Protein AF-0000000068363479 (afdb_homodimer)

Foldseek 3Di:
DVLLQQLQFFFLPLLAFDQLAKAFLAWAWLLLADAEAEWFELAVFDDDPVLLQLLLQQLVVCCCPPVVADPVLNPDGQDLQQDDAFWKAQQQVRKIFFAFQQQFTQQQQIDQQSHHDHRVVCCVVCVHGHDDPQQAAPPLQHDDLNRHMGHGHDPSCSSLSNSSSSSRVVCVVVVNDDGSSVSSVSSVVSSVCCVVVCVSVVVCVVPLGQDTRPLPPPSNQVSQCSSPNNVSCVVDPDDDRPPPCVDDVVVVCVVVVVAAANYEYEEARLRPGFACCCPVGNYAYEHAAQLSSVVSVLCSDPVNVVLVVVLVVLVVVLVVCVPPDVPPVVCVVSVVVNVVSQQVQQVSRRNNHRDPADSSPGGTSNNSSCSVGHRMYHNHPCSCVNDDSRDIHDHDDDDDPPGDDPDDSGGDRRNRHRPPPVVVVVVD/DVVLQQLFAFFLPLLAFDQLAKAFLAWAWLLLADAEAEFFELAVFDDDPVLLQLLLQQLVVCCCPPVVADPVLNPDGDDLQQDDAFWKAQQQVRKIFFAFQQQFTQQQQIDQQSHHDHRVVCCVVCVHGHDDPQQAAPPLQHDDLNRHMGHGHDPSCSSLSNSSSSSRVVCVVVVNDDGSSVSNVSSVVSSVCCVVVCVSVVVCVVPLGQDTQDLPAPRNQVSQCSSPNNCSVVVHPDDDRNPPCVDDVVVVCVVVVVAAANYEYEDARLRPGFACCCPPGNYAYEHAAQLSSVVSVLCSDPVNVVLVVVLVVLVVVLVVCVPPDPPPVVCVVSVVVNVVSQQVQQVSRRNNHRDPADSSPGGTSNNSSCSVGHRMYHNHPCSCVSDDSRDIHDHDDDDDPPGDDPDDSGGHRRNRRSPPPVVVVVVD

Organism: Naja naja (NCBI:txid35670)

Nearest PDB structures (foldseek):
  6fis-assembly1_A  TM=8.360E-01  e=8.131E-24  Homo sapiens
  2xcw-assembly1_A  TM=8.298E-01  e=8.742E-23  Homo sapiens
  4ohf-assembly3_C  TM=8.551E-01  e=4.844E-22  Legionella pneumophila subsp. pneumophila str. Philadelphia 1
  2jc9-assembly1_A  TM=8.069E-01  e=7.131E-22  Homo sapiens
  2xjc-assembly1_A-2  TM=7.888E-01  e=4.338E-22  Homo sapiens

InterPro domains:
  IPR008380 HAD-superfamily hydrolase, subfamily IG, 5'-nucleotidase [PF05761] (22-205)
  IPR008380 HAD-superfamily hydrolase, subfamily IG, 5'-nucleotidase [PF05761] (247-404)
  IPR008380 HAD-superfamily hydrolase, subfamily IG, 5'-nucleotidase [PTHR12103] (15-205)
  IPR023214 HAD superfamily [G3DSA:3.40.50.1000] (242-319)
  IPR036412 HAD-like superfamily [SSF56784] (19-405)

Radius of gyration: 28.54 Å; Cα contacts (8 Å, |Δi|>4): 1556; chains: 2; bounding box: 67×84×82 Å

pLDDT: mean 75.95, std 22.26, range [20.75, 98.25]

Secondary structure (DSSP, 8-state):
--TTSGGGB--SSS-PPPTT--EESS-EEGGG--EEEE-TBTTTB---HHHHHHHHHHHHHHHHHTS---GGGGG----TTT--TT-EEETTTTEEE-BBTTSBB-TT--EETTEEPPHHHHHHHHTSSBPPGGGS--TTS--STTSS-EE--STTHHHHHHHHHHHHHHHHHTT----HHHHHHHHHHHHHHHHHTTHHHHHHHHTT----S-S-SSHHHHHHHHHT-TTGGGG-S----TTT--S-HHHHHHHHT--GGGEEEEES-IIIIIIHHHHHH--EEEEE-THHHHHHHHHTSHHHHHHHHHHHHHHHHHHHHHHH--THHHHHHHHHHHHHHHHHHHHHH-TTT--SSEETTEEBHHHHHHHHH-SEEES-GGGGGGS-TT-EE----PPPTTS-----TT--TT--B-THHHHHHHT-/--TTSGGGS--SS--PPPTT--EESS-EEGGG--EEEE-TBTTTB---HHHHHHHHHHHHHHHHHTS---GGGGG----TTT--TT-EEETTTTEEE-BBTTSBB-TT--EETTEEPPHHHHHHHHTSSBPPGGGS--TTS--STTSS-EE--STTHHHHHHHHHHHHHHHHHTT----HHHHHHHHHHHHHHHHHTTHHHHHHHHTT------S-SSTHHHHHHHHT-TTGGGG-S----TTT--S-HHHHHHHHT--GGGEEEEES-IIIIIIHHHHHH--EEEEE-THHHHHHHHHTSHHHHHHHHHHHHHHHHHHHHHHH--THHHHHHHHHHHHHHHHHHHHHH-TTT--SSEETTEEBHHHHHHHHH-SEEES-GGGGGGS-TT-EE----PPPTTS-----TT--TT----THHHHHHHT-

Sequence (856 aa):
TEKIRINLVPSIMSNLLNPDAIFSNNEMSLSDIEIYGFDYDYTLVFYSKHLHTLIFNAARDLLINEHRYPAEIRKYDYDPNFAIRGLHYDVHRALLMKIDAFHYIQLGTVYRGLSVVPDEEVIAMYDGSHVPLEQMSDFYGKSSQGHTMKQFMDIFSLPEMTLLSCVNEYFLKNNIDYEPVHLYKDVKDSIRDVHIKGIMYRAIETGYACVVKCWITFYRDRGMKFIVGKDWRDLFDVVIVQMAFVGNLYEFLKLTGWRGSKVLYFGDHIYSDLADLTLKHGWRTGAIIPELRREIKIMNTEQYIQTMTWLQTLTGLLEHMQVSCNTLTVLNVFFPFSSLVREMTRNFFNSQFGSLFRTDQNPTYFLRRLSRFADIYMASLSCLLNYDHDYTFYPRRTPLQHELPMWSDQLCTGTFRIPFLQEMIQIKTEKIRINLVPSIMSNLLNPDAIFSNNEMSLSDIEIYGFDYDYTLVFYSKHLHTLIFNAARDLLINEHRYPAEIRKYDYDPNFAIRGLHYDVHRALLMKIDAFHYIQLGTVYRGLSVVPDEEVIAMYDGSHVPLEQMSDFYGKSSQGHTMKQFMDIFSLPEMTLLSCVNEYFLKNNIDYEPVHLYKDVKDSIRDVHIKGIMYRAIETGYACVVKCWITFYRDRGMKFIVGKDWRDLFDVVIVQMAFVGNLYEFLKLTGWRGSKVLYFGDHIYSDLADLTLKHGWRTGAIIPELRREIKIMNTEQYIQTMTWLQTLTGLLEHMQVSCNTLTVLNVFFPFSSLVREMTRNFFNSQFGSLFRTDQNPTYFLRRLSRFADIYMASLSCLLNYDHDYTFYPRRTPLQHELPMWSDQLCTGTFRIPFLQEMIQIK

Solvent-accessible surface area (backbone atoms only — not comparable to full-atom values): 44924 Å² total; per-residue (Å²): 124,73,76,71,40,58,43,51,47,23,46,56,84,59,81,35,62,45,47,59,40,68,36,31,64,36,75,44,48,43,63,56,44,79,40,83,45,73,37,20,43,53,38,76,16,65,70,58,74,61,54,46,43,49,52,30,51,52,20,52,49,38,35,33,72,74,66,67,41,69,70,72,61,68,75,63,71,78,59,88,70,60,65,67,58,42,29,33,32,38,28,73,75,46,32,40,29,41,42,25,60,74,36,34,50,43,77,72,26,33,24,49,26,86,39,73,46,55,55,70,58,49,26,63,75,46,54,36,48,46,57,34,56,83,44,40,36,48,96,75,26,43,45,64,87,40,68,14,15,28,40,38,61,39,77,80,37,47,34,53,54,50,49,54,22,51,54,44,32,52,30,59,76,65,70,46,88,77,56,40,48,57,53,50,51,51,50,52,48,25,47,49,46,38,58,68,72,31,51,53,51,50,52,26,64,74,39,87,44,34,47,28,52,54,75,60,57,78,52,39,58,57,16,37,30,67,72,72,27,87,64,38,64,75,75,41,96,73,84,86,56,57,56,78,53,71,61,51,69,59,52,54,29,62,69,69,58,66,58,15,63,29,32,36,36,34,22,37,34,56,52,87,57,23,33,57,42,28,38,66,46,32,28,36,23,34,34,27,38,59,66,50,29,59,52,33,54,50,57,53,32,65,69,45,47,51,52,49,51,49,49,52,49,50,52,26,49,52,57,43,40,69,57,67,49,96,40,60,67,56,49,62,61,46,48,58,47,51,54,50,48,49,51,52,58,25,49,72,64,22,74,54,64,23,46,68,51,36,42,91,68,40,48,9,38,42,38,50,50,42,55,60,31,20,32,29,38,25,31,44,67,70,37,56,73,79,50,61,69,65,40,62,43,66,41,73,68,61,54,52,72,85,44,74,79,73,75,60,79,49,51,61,75,49,27,18,10,65,64,61,63,60,62,59,58,63,74,100,123,75,76,70,38,61,39,50,50,28,50,60,84,60,83,36,61,42,46,58,40,68,35,30,65,36,74,44,48,43,64,57,44,80,40,81,43,73,36,19,43,53,40,75,16,64,69,58,73,61,54,46,44,49,51,32,51,53,20,52,47,39,35,32,72,72,67,66,40,68,71,72,61,69,76,63,71,79,58,87,69,61,64,66,58,41,29,33,33,37,28,72,75,48,32,41,31,42,43,25,60,73,36,32,50,43,78,71,27,32,23,49,26,87,39,74,46,56,54,69,58,49,26,63,75,47,55,35,49,46,56,33,54,81,45,40,38,48,96,75,26,44,43,62,86,39,69,14,15,29,42,37,61,38,78,80,36,46,33,55,56,49,48,54,21,51,52,44,32,52,30,58,76,65,71,48,88,77,56,40,46,56,53,50,51,51,51,52,50,26,48,49,44,36,58,68,70,31,50,53,50,50,50,27,65,73,40,88,42,34,47,28,52,51,76,60,55,76,53,39,58,58,16,38,30,69,74,71,26,88,64,38,64,75,76,41,94,74,83,84,54,55,58,78,54,70,61,50,69,58,53,53,29,63,69,70,58,65,58,15,63,29,32,36,36,33,23,39,35,58,52,86,58,24,32,56,42,30,38,66,46,31,31,36,22,33,34,29,38,56,65,49,29,58,52,33,55,49,58,54,34,65,69,44,46,50,51,50,52,49,49,52,48,50,52,27,46,52,57,44,39,67,57,70,48,94,42,60,64,57,50,62,61,46,46,59,48,52,54,49,48,49,50,51,58,25,48,73,64,22,74,54,65,23,44,66,51,36,44,92,66,40,47,10,37,42,39,49,50,42,55,61,31,21,32,28,38,26,33,44,68,71,35,57,73,80,52,62,69,65,39,62,43,65,40,72,67,61,53,51,71,84,43,73,81,72,77,61,80,49,48,63,77,48,28,24,8,67,60,61,61,60,63,58,57,60,76,100

Structure (mmCIF, N/CA/C/O backbone):
data_AF-0000000068363479-model_v1
#
loop_
_entity.id
_entity.type
_entity.pdbx_description
1 polymer "5'-nucleotidase domain containing 3"
#
loop_
_atom_site.group_PDB
_atom_site.id
_atom_site.type_symbol
_atom_site.label_atom_id
_atom_site.label_alt_id
_atom_site.label_comp_id
_atom_site.label_asym_id
_atom_site.label_entity_id
_atom_site.label_seq_id
_atom_site.pdbx_PDB_ins_code
_atom_site.Cartn_x
_atom_site.Cartn_y
_atom_site.Cartn_z
_atom_site.occupancy
_atom_site.B_iso_or_equiv
_atom_site.auth_seq_id
_atom_site.auth_comp_id
_atom_site.auth_asym_id
_atom_site.auth_atom_id
_atom_site.pdbx_PDB_model_num
ATOM 1 N N . THR A 1 1 ? 31.891 11.312 21.781 1 20.83 1 THR A N 1
ATOM 2 C CA . THR A 1 1 ? 31.703 10.695 20.469 1 20.83 1 THR A CA 1
ATOM 3 C C . THR A 1 1 ? 31.234 9.25 20.609 1 20.83 1 THR A C 1
ATOM 5 O O . THR A 1 1 ? 30.438 8.766 19.812 1 20.83 1 THR A O 1
ATOM 8 N N . GLU A 1 2 ? 31.922 8.586 21.531 1 23.95 2 GLU A N 1
ATOM 9 C CA . GLU A 1 2 ? 31.812 7.184 21.906 1 23.95 2 GLU A CA 1
ATOM 10 C C . GLU A 1 2 ? 30.469 6.887 22.562 1 23.95 2 GLU A C 1
ATOM 12 O O . GLU A 1 2 ? 29.875 5.828 22.328 1 23.95 2 GLU A O 1
ATOM 17 N N . LYS A 1 3 ? 30.078 7.758 23.594 1 25.72 3 LYS A N 1
ATOM 18 C CA . LYS A 1 3 ? 28.984 7.672 24.562 1 25.72 3 LYS A CA 1
ATOM 19 C C . LYS A 1 3 ? 27.641 7.801 23.875 1 25.72 3 LYS A C 1
ATOM 21 O O . LYS A 1 3 ? 26.594 7.539 24.484 1 25.72 3 LYS A O 1
ATOM 26 N N . ILE A 1 4 ? 27.641 8.469 22.75 1 27.12 4 ILE A N 1
ATOM 27 C CA . ILE A 1 4 ? 26.422 8.852 22.062 1 27.12 4 ILE A CA 1
ATOM 28 C C . ILE A 1 4 ? 25.859 7.652 21.312 1 27.12 4 ILE A C 1
ATOM 30 O O . ILE A 1 4 ? 24.703 7.68 20.859 1 27.12 4 ILE A O 1
ATOM 34 N N . ARG A 1 5 ? 26.734 6.77 21.062 1 28.88 5 ARG A N 1
ATOM 35 C CA . ARG A 1 5 ? 26.422 5.598 20.25 1 28.88 5 ARG A CA 1
ATOM 36 C C . ARG A 1 5 ? 25.609 4.578 21.047 1 28.88 5 ARG A C 1
ATOM 38 O O . ARG A 1 5 ? 25.141 3.59 20.484 1 28.88 5 ARG A O 1
ATOM 45 N N . ILE A 1 6 ? 25.922 4.551 22.375 1 28.61 6 ILE A N 1
ATOM 46 C CA . ILE A 1 6 ? 25.453 3.498 23.266 1 28.61 6 ILE A CA 1
ATOM 47 C C . ILE A 1 6 ? 23.922 3.475 23.266 1 28.61 6 ILE A C 1
ATOM 49 O O . ILE A 1 6 ? 23.312 2.426 23.5 1 28.61 6 ILE A O 1
ATOM 53 N N . ASN A 1 7 ? 23.359 4.652 23.125 1 29.5 7 ASN A N 1
ATOM 54 C CA . ASN A 1 7 ? 21.938 4.906 23.359 1 29.5 7 ASN A CA 1
ATOM 55 C C . ASN A 1 7 ? 21.078 4.434 22.188 1 29.5 7 ASN A C 1
ATOM 57 O O . ASN A 1 7 ? 19.891 4.773 22.109 1 29.5 7 ASN A O 1
ATOM 61 N N . LEU A 1 8 ? 21.844 3.797 21.281 1 27.03 8 LEU A N 1
ATOM 62 C CA . LEU A 1 8 ? 21.141 3.516 20.047 1 27.03 8 LEU A CA 1
ATOM 63 C C . LEU A 1 8 ? 20.312 2.242 20.172 1 27.03 8 LEU A C 1
ATOM 65 O O . LEU A 1 8 ? 19.531 1.913 19.266 1 27.03 8 LEU A O 1
ATOM 69 N N . VAL A 1 9 ? 20.891 1.169 21.078 1 28.72 9 VAL A N 1
ATOM 70 C CA . VAL A 1 9 ? 20.281 -0.157 20.969 1 28.72 9 VAL A CA 1
ATOM 71 C C . VAL A 1 9 ? 19.078 -0.254 21.906 1 28.72 9 VAL A C 1
ATOM 73 O O . VAL A 1 9 ? 19.188 -0.037 23.109 1 28.72 9 VAL A O 1
ATOM 76 N N . PRO A 1 10 ? 17.844 -0.34 21.547 1 31.06 10 PRO A N 1
ATOM 77 C CA . PRO A 1 10 ? 16.672 -0.46 22.422 1 31.06 10 PRO A CA 1
ATOM 78 C C . PRO A 1 10 ? 16.719 -1.686 23.328 1 31.06 10 PRO A C 1
ATOM 80 O O . PRO A 1 10 ? 17.062 -2.779 22.875 1 31.06 10 PRO A O 1
ATOM 83 N N . SER A 1 11 ? 17.188 -1.764 24.578 1 29.36 11 SER A N 1
ATOM 84 C CA . SER A 1 11 ? 17 -2.814 25.578 1 29.36 11 SER A CA 1
ATOM 85 C C . SER A 1 11 ? 15.547 -3.293 25.609 1 29.36 11 SER A C 1
ATOM 87 O O . SER A 1 11 ? 14.633 -2.543 25.266 1 29.36 11 SER A O 1
ATOM 89 N N . ILE A 1 12 ? 15.195 -4.543 25.891 1 34.25 12 ILE A N 1
ATOM 90 C CA . ILE A 1 12 ? 14.016 -5.387 26.078 1 34.25 12 ILE A CA 1
ATOM 91 C C . ILE A 1 12 ? 13.008 -4.684 26.984 1 34.25 12 ILE A C 1
ATOM 93 O O . ILE A 1 12 ? 11.805 -4.73 26.734 1 34.25 12 ILE A O 1
ATOM 97 N N . MET A 1 13 ? 13.367 -4.324 28.172 1 34.25 13 MET A N 1
ATOM 98 C CA . MET A 1 13 ? 12.5 -3.756 29.188 1 34.25 13 MET A CA 1
ATOM 99 C C . MET A 1 13 ? 12.094 -2.33 28.828 1 34.25 13 MET A C 1
ATOM 101 O O . MET A 1 13 ? 11.062 -1.839 29.297 1 34.25 13 MET A O 1
ATOM 105 N N . SER A 1 14 ? 12.945 -1.317 28.453 1 42.38 14 SER A N 1
ATOM 106 C CA . SER A 1 14 ? 12.617 0.092 28.266 1 42.38 14 SER A CA 1
ATOM 107 C C . SER A 1 14 ? 12.047 0.357 26.875 1 42.38 14 SER A C 1
ATOM 109 O O . SER A 1 14 ? 12.773 0.279 25.891 1 42.38 14 SER A O 1
ATOM 111 N N . ASN A 1 15 ? 10.984 -0.25 26.328 1 54.59 15 ASN A N 1
ATOM 112 C CA . ASN A 1 15 ? 10.062 -0.399 25.219 1 54.59 15 ASN A CA 1
ATOM 113 C C . ASN A 1 15 ? 9.695 0.952 24.609 1 54.59 15 ASN A C 1
ATOM 115 O O . ASN A 1 15 ? 8.523 1.236 24.375 1 54.59 15 ASN A O 1
ATOM 119 N N . LEU A 1 16 ? 10.664 1.94 24.734 1 69.44 16 LEU A N 1
ATOM 120 C CA . LEU A 1 16 ? 10.289 3.23 24.156 1 69.44 16 LEU A CA 1
ATOM 121 C C . LEU A 1 16 ? 10.977 3.445 22.812 1 69.44 16 LEU A C 1
ATOM 123 O O . LEU A 1 16 ? 12.062 2.912 22.578 1 69.44 16 LEU A O 1
ATOM 127 N N . LEU A 1 17 ? 10.414 4.055 21.969 1 81.19 17 LEU A N 1
ATOM 128 C CA . LEU A 1 17 ? 10.93 4.43 20.656 1 81.19 17 LEU A CA 1
ATOM 129 C C . LEU A 1 17 ? 11.75 5.711 20.75 1 81.19 17 LEU A C 1
ATOM 131 O O . LEU A 1 17 ? 11.422 6.613 21.516 1 81.19 17 LEU A O 1
ATOM 135 N N . ASN A 1 18 ? 12.898 5.734 20.047 1 84.19 18 ASN A N 1
ATOM 136 C CA . ASN A 1 18 ? 13.695 6.953 19.938 1 84.19 18 ASN A CA 1
ATOM 137 C C . ASN A 1 18 ? 13.07 7.934 18.938 1 84.19 18 ASN A C 1
ATOM 139 O O . ASN A 1 18 ? 12.984 7.645 17.75 1 84.19 18 ASN A O 1
ATOM 143 N N . PRO A 1 19 ? 12.688 9.055 19.484 1 90.31 19 PRO A N 1
ATOM 144 C CA . PRO A 1 19 ? 12.062 10.023 18.594 1 90.31 19 PRO A CA 1
ATOM 145 C C . PRO A 1 19 ? 13.016 10.531 17.516 1 90.31 19 PRO A C 1
ATOM 147 O O . PRO A 1 19 ? 12.578 11.141 16.531 1 90.31 19 PRO A O 1
ATOM 150 N N . ASP A 1 20 ? 14.312 10.32 17.672 1 89.5 20 ASP A N 1
ATOM 151 C CA . ASP A 1 20 ? 15.281 10.773 16.672 1 89.5 20 ASP A CA 1
ATOM 152 C C . ASP A 1 20 ? 15.812 9.609 15.852 1 89.5 20 ASP A C 1
ATOM 154 O O . ASP A 1 20 ? 16.875 9.703 15.234 1 89.5 20 ASP A O 1
ATOM 158 N N . ALA A 1 21 ? 15.078 8.523 15.852 1 89.88 21 ALA A N 1
ATOM 159 C CA . ALA A 1 21 ? 15.461 7.367 15.047 1 89.88 21 ALA A CA 1
ATOM 160 C C . ALA A 1 21 ? 15.031 7.543 13.594 1 89.88 21 ALA A C 1
ATOM 162 O O . ALA A 1 21 ? 14.156 8.359 13.297 1 89.88 21 ALA A O 1
ATOM 163 N N . ILE A 1 22 ? 15.766 6.863 12.734 1 92.88 22 ILE A N 1
ATOM 164 C CA . ILE A 1 22 ? 15.383 6.781 11.328 1 92.88 22 ILE A CA 1
ATOM 165 C C . ILE A 1 22 ? 14.648 5.469 11.07 1 92.88 22 ILE A C 1
ATOM 167 O O . ILE A 1 22 ? 15.094 4.406 11.508 1 92.88 22 ILE A O 1
ATOM 171 N N . PHE A 1 23 ? 13.547 5.586 10.453 1 93.5 23 PHE A N 1
ATOM 172 C CA . PHE A 1 23 ? 12.75 4.406 10.141 1 93.5 23 PHE A CA 1
ATOM 173 C C . PHE A 1 23 ? 12.844 4.074 8.656 1 93.5 23 PHE A C 1
ATOM 175 O O . PHE A 1 23 ? 13.047 4.961 7.824 1 93.5 23 PHE A O 1
ATOM 182 N N . SER A 1 24 ? 12.719 2.775 8.352 1 92.5 24 SER A N 1
ATOM 183 C CA . SER A 1 24 ? 12.961 2.361 6.977 1 92.5 24 SER A CA 1
ATOM 184 C C . SER A 1 24 ? 11.797 1.541 6.43 1 92.5 24 SER A C 1
ATOM 186 O O . SER A 1 24 ? 11.227 0.713 7.145 1 92.5 24 SER A O 1
ATOM 188 N N . ASN A 1 25 ? 11.422 1.833 5.203 1 90.81 25 ASN A N 1
ATOM 189 C CA . ASN A 1 25 ? 10.453 1.038 4.461 1 90.81 25 ASN A CA 1
ATOM 190 C C . ASN A 1 25 ? 11.133 0.028 3.545 1 90.81 25 ASN A C 1
ATOM 192 O O . ASN A 1 25 ? 10.531 -0.975 3.158 1 90.81 25 ASN A O 1
ATOM 196 N N . ASN A 1 26 ? 12.367 0.373 3.168 1 89.31 26 ASN A N 1
ATOM 197 C CA . ASN A 1 26 ? 13.195 -0.499 2.342 1 89.31 26 ASN A CA 1
ATOM 198 C C . ASN A 1 26 ? 14.617 -0.608 2.891 1 89.31 26 ASN A C 1
ATOM 200 O O . ASN A 1 26 ? 15.094 0.304 3.564 1 89.31 26 ASN A O 1
ATOM 204 N N . GLU A 1 27 ? 15.211 -1.771 2.568 1 86.19 27 GLU A N 1
ATOM 205 C CA . GLU A 1 27 ? 16.609 -1.911 2.943 1 86.19 27 GLU A CA 1
ATOM 206 C C . GLU A 1 27 ? 17.484 -0.916 2.188 1 86.19 27 GLU A C 1
ATOM 208 O O . GLU A 1 27 ? 17.359 -0.761 0.971 1 86.19 27 GLU A O 1
ATOM 213 N N . MET A 1 28 ? 18.297 -0.219 2.967 1 88 28 MET A N 1
ATOM 214 C CA . MET A 1 28 ? 19.156 0.789 2.357 1 88 28 MET A CA 1
ATOM 215 C C . MET A 1 28 ? 20.469 0.929 3.135 1 88 28 MET A C 1
ATOM 217 O O . MET A 1 28 ? 20.453 1.106 4.355 1 88 28 MET A O 1
ATOM 221 N N . SER A 1 29 ? 21.5 0.827 2.367 1 86.19 29 SER A N 1
ATOM 222 C CA . SER A 1 29 ? 22.812 1.021 2.967 1 86.19 29 SER A CA 1
ATOM 223 C C . SER A 1 29 ? 23.391 2.391 2.619 1 86.19 29 SER A C 1
ATOM 225 O O . SER A 1 29 ? 23.438 2.766 1.446 1 86.19 29 SER A O 1
ATOM 227 N N . LEU A 1 30 ? 23.828 3.049 3.609 1 84.19 30 LEU A N 1
ATOM 228 C CA . LEU A 1 30 ? 24.422 4.363 3.383 1 84.19 30 LEU A CA 1
ATOM 229 C C . LEU A 1 30 ? 25.75 4.238 2.656 1 84.19 30 LEU A C 1
ATOM 231 O O . LEU A 1 30 ? 26.219 5.195 2.037 1 84.19 30 LEU A O 1
ATOM 235 N N . SER A 1 31 ? 26.359 3.061 2.686 1 80.12 31 SER A N 1
ATOM 236 C CA . SER A 1 31 ? 27.625 2.838 2.002 1 80.12 31 SER A CA 1
ATOM 237 C C . SER A 1 31 ? 27.453 2.863 0.488 1 80.12 31 SER A C 1
ATOM 239 O O . SER A 1 31 ? 28.406 3.129 -0.248 1 80.12 31 SER A O 1
ATOM 241 N N . ASP A 1 32 ? 26.25 2.627 0.084 1 81.25 32 ASP A N 1
ATOM 242 C CA . ASP A 1 32 ? 25.969 2.57 -1.348 1 81.25 32 ASP A CA 1
ATOM 243 C C . ASP A 1 32 ? 25.688 3.961 -1.908 1 81.25 32 ASP A C 1
ATOM 245 O O . ASP A 1 32 ? 25.672 4.156 -3.125 1 81.25 32 ASP A O 1
ATOM 249 N N . ILE A 1 33 ? 25.484 4.902 -1.014 1 81.31 33 ILE A N 1
ATOM 250 C CA . ILE A 1 33 ? 25.062 6.234 -1.44 1 81.31 33 ILE A CA 1
ATOM 251 C C . ILE A 1 33 ? 26.297 7.074 -1.771 1 81.31 33 ILE A C 1
ATOM 253 O O . ILE A 1 33 ? 27.219 7.188 -0.958 1 81.31 33 ILE A O 1
ATOM 257 N N . GLU A 1 34 ? 26.281 7.672 -2.926 1 73.5 34 GLU A N 1
ATOM 258 C CA . GLU A 1 34 ? 27.406 8.5 -3.361 1 73.5 34 GLU A CA 1
ATOM 259 C C . GLU A 1 34 ? 27.016 9.977 -3.404 1 73.5 34 GLU A C 1
ATOM 261 O O . GLU A 1 34 ? 27.859 10.859 -3.242 1 73.5 34 GLU A O 1
ATOM 266 N N . ILE A 1 35 ? 25.75 10.125 -3.619 1 75.25 35 ILE A N 1
ATOM 267 C CA . ILE A 1 35 ? 25.281 11.5 -3.768 1 75.25 35 ILE A CA 1
ATOM 268 C C . ILE A 1 35 ? 24.094 11.742 -2.836 1 75.25 35 ILE A C 1
ATOM 270 O O . ILE A 1 35 ? 23.156 10.93 -2.783 1 75.25 35 ILE A O 1
ATOM 274 N N . TYR A 1 36 ? 24.219 12.883 -2.133 1 78.44 36 TYR A N 1
ATOM 275 C CA . TYR A 1 36 ? 23.125 13.297 -1.26 1 78.44 36 TYR A CA 1
ATOM 276 C C . TYR A 1 36 ? 22.469 14.578 -1.775 1 78.44 36 TYR A C 1
ATOM 278 O O . TYR A 1 36 ? 23.156 15.523 -2.152 1 78.44 36 TYR A O 1
ATOM 286 N N . GLY A 1 37 ? 21.141 14.508 -1.942 1 76.88 37 GLY A N 1
ATOM 287 C CA . GLY A 1 37 ? 20.359 15.68 -2.301 1 76.88 37 GLY A CA 1
ATOM 288 C C . GLY A 1 37 ? 19.375 16.094 -1.224 1 76.88 37 GLY A C 1
ATOM 289 O O . GLY A 1 37 ? 18.844 15.25 -0.507 1 76.88 37 GLY A O 1
ATOM 290 N N . PHE A 1 38 ? 19.188 17.422 -1.096 1 80.19 38 PHE A N 1
ATOM 291 C CA . PHE A 1 38 ? 18.328 17.938 -0.037 1 80.19 38 PHE A CA 1
ATOM 292 C C . PHE A 1 38 ? 17.391 19.016 -0.573 1 80.19 38 PHE A C 1
ATOM 294 O O . PHE A 1 38 ? 17.812 19.906 -1.31 1 80.19 38 PHE A O 1
ATOM 301 N N . ASP A 1 39 ? 16.094 18.812 -0.19 1 78.81 39 ASP A N 1
ATOM 302 C CA . ASP A 1 39 ? 15.172 19.922 -0.364 1 78.81 39 ASP A CA 1
ATOM 303 C C . ASP A 1 39 ? 15.445 21.031 0.652 1 78.81 39 ASP A C 1
ATOM 305 O O . ASP A 1 39 ? 16.109 20.797 1.665 1 78.81 39 ASP A O 1
ATOM 309 N N . TYR A 1 40 ? 15 22.141 0.316 1 75.31 40 TYR A N 1
ATOM 310 C CA . TYR A 1 40 ? 15.289 23.281 1.168 1 75.31 40 TYR A CA 1
ATOM 311 C C . TYR A 1 40 ? 14.258 23.422 2.279 1 75.31 40 TYR A C 1
ATOM 313 O O . TYR A 1 40 ? 14.594 23.344 3.463 1 75.31 40 TYR A O 1
ATOM 321 N N . ASP A 1 41 ? 12.891 23.562 1.905 1 75 41 ASP A N 1
ATOM 322 C CA . ASP A 1 41 ? 11.805 23.859 2.836 1 75 41 ASP A CA 1
ATOM 323 C C . ASP A 1 41 ? 11.461 22.641 3.689 1 75 41 ASP A C 1
ATOM 325 O O . ASP A 1 41 ? 11.164 21.578 3.156 1 75 41 ASP A O 1
ATOM 329 N N . TYR A 1 42 ? 11.562 22.922 4.961 1 82.06 42 TYR A N 1
ATOM 330 C CA . TYR A 1 42 ? 11.18 21.906 5.945 1 82.06 42 TYR A CA 1
ATOM 331 C C . TYR A 1 42 ? 12.055 20.672 5.812 1 82.06 42 TYR A C 1
ATOM 333 O O . TYR A 1 42 ? 11.602 19.562 6.094 1 82.06 42 TYR A O 1
ATOM 341 N N . THR A 1 43 ? 13.148 20.766 5.227 1 86.06 43 THR A N 1
ATOM 342 C CA . THR A 1 43 ? 14.18 19.75 5.172 1 86.06 43 THR A CA 1
ATOM 343 C C . THR A 1 43 ? 15.5 20.281 5.734 1 86.06 43 THR A C 1
ATOM 345 O O . THR A 1 43 ? 15.883 19.953 6.859 1 86.06 43 THR A O 1
ATOM 348 N N . LEU A 1 44 ? 16.109 21.234 5.004 1 76.5 44 LEU A N 1
ATOM 349 C CA . LEU A 1 44 ? 17.312 21.891 5.531 1 76.5 44 LEU A CA 1
ATOM 350 C C . LEU A 1 44 ? 16.938 22.984 6.527 1 76.5 44 LEU A C 1
ATOM 352 O O . LEU A 1 44 ? 17.656 23.203 7.504 1 76.5 44 LEU A O 1
ATOM 356 N N . VAL A 1 45 ? 15.742 23.578 6.191 1 74.94 45 VAL A N 1
ATOM 357 C CA . VAL A 1 45 ? 15.312 24.703 7.023 1 74.94 45 VAL A CA 1
ATOM 358 C C . VAL A 1 45 ? 13.914 24.438 7.57 1 74.94 45 VAL A C 1
ATOM 360 O O . VAL A 1 45 ? 13.023 24 6.836 1 74.94 45 VAL A O 1
ATOM 363 N N . PHE A 1 46 ? 13.766 24.688 8.859 1 78.56 46 PHE A N 1
ATOM 364 C CA . PHE A 1 46 ? 12.453 24.609 9.5 1 78.56 46 PHE A CA 1
ATOM 365 C C . PHE A 1 46 ? 11.953 26.016 9.867 1 78.56 46 PHE A C 1
ATOM 367 O O . PHE A 1 46 ? 12.734 26.859 10.297 1 78.56 46 PHE A O 1
ATOM 374 N N . TYR A 1 47 ? 10.719 26.203 9.625 1 74.31 47 TYR A N 1
ATOM 375 C CA . TYR A 1 47 ? 10.125 27.5 9.93 1 74.31 47 TYR A CA 1
ATOM 376 C C . TYR A 1 47 ? 9.367 27.453 11.242 1 74.31 47 TYR A C 1
ATOM 378 O O . TYR A 1 47 ? 8.898 26.391 11.664 1 74.31 47 TYR A O 1
ATOM 386 N N . SER A 1 48 ? 9.328 28.609 11.852 1 75.31 48 SER A N 1
ATOM 387 C CA . SER A 1 48 ? 8.562 28.703 13.086 1 75.31 48 SER A CA 1
ATOM 388 C C . SER A 1 48 ? 7.059 28.641 12.812 1 75.31 48 SER A C 1
ATOM 390 O O . SER A 1 48 ? 6.621 28.875 11.68 1 75.31 48 SER A O 1
ATOM 392 N N . LYS A 1 49 ? 6.367 28.359 13.867 1 76.38 49 LYS A N 1
ATOM 393 C CA . LYS A 1 49 ? 4.91 28.312 13.773 1 76.38 49 LYS A CA 1
ATOM 394 C C . LYS A 1 49 ? 4.348 29.688 13.398 1 76.38 49 LYS A C 1
ATOM 396 O O . LYS A 1 49 ? 3.236 29.781 12.875 1 76.38 49 LYS A O 1
ATOM 401 N N . HIS A 1 50 ? 5.117 30.641 13.625 1 83.94 50 HIS A N 1
ATOM 402 C CA . HIS A 1 50 ? 4.68 32 13.328 1 83.94 50 HIS A CA 1
ATOM 403 C C . HIS A 1 50 ? 4.5 32.219 11.828 1 83.94 50 HIS A C 1
ATOM 405 O O . HIS A 1 50 ? 3.67 33.031 11.406 1 83.94 50 HIS A O 1
ATOM 411 N N . LEU A 1 51 ? 5.25 31.484 11.117 1 83.25 51 LEU A N 1
ATOM 412 C CA . LEU A 1 51 ? 5.137 31.609 9.672 1 83.25 51 LEU A CA 1
ATOM 413 C C . LEU A 1 51 ? 3.744 31.203 9.195 1 83.25 51 LEU A C 1
ATOM 415 O O . LEU A 1 51 ? 3.158 31.859 8.336 1 83.25 51 LEU A O 1
ATOM 419 N N . HIS A 1 52 ? 3.219 30.156 9.75 1 88.94 52 HIS A N 1
ATOM 420 C CA . HIS A 1 52 ? 1.889 29.703 9.367 1 88.94 52 HIS A CA 1
ATOM 421 C C . HIS A 1 52 ? 0.827 30.734 9.695 1 88.94 52 HIS A C 1
ATOM 423 O O . HIS A 1 52 ? -0.095 30.969 8.906 1 88.94 52 HIS A O 1
ATOM 429 N N . THR A 1 53 ? 1.057 31.344 10.812 1 91.81 53 THR A N 1
ATOM 430 C CA . THR A 1 53 ? 0.134 32.406 11.203 1 91.81 53 THR A CA 1
ATOM 431 C C . THR A 1 53 ? 0.19 33.562 10.219 1 91.81 53 THR A C 1
ATOM 433 O O . THR A 1 53 ? -0.846 34.125 9.836 1 91.81 53 THR A O 1
ATOM 436 N N . LEU A 1 54 ? 1.362 33.906 9.82 1 88.81 54 LEU A N 1
ATOM 437 C CA . LEU A 1 54 ? 1.546 35 8.867 1 88.81 54 LEU A CA 1
ATOM 438 C C . LEU A 1 54 ? 0.896 34.656 7.531 1 88.81 54 LEU A C 1
ATOM 440 O O . LEU A 1 54 ? 0.239 35.5 6.926 1 88.81 54 LEU A O 1
ATOM 444 N N . ILE A 1 55 ? 1.119 33.469 7.082 1 89.19 55 ILE A N 1
ATOM 445 C CA . ILE A 1 55 ? 0.551 33.031 5.809 1 89.19 55 ILE A CA 1
ATOM 446 C C . ILE A 1 55 ? -0.974 33.062 5.887 1 89.19 55 ILE A C 1
ATOM 448 O O . ILE A 1 55 ? -1.635 33.594 4.98 1 89.19 55 ILE A O 1
ATOM 452 N N . PHE A 1 56 ? -1.504 32.562 6.973 1 94.69 56 PHE A N 1
ATOM 453 C CA . PHE A 1 56 ? -2.945 32.562 7.195 1 94.69 56 PHE A CA 1
ATOM 454 C C . PHE A 1 56 ? -3.508 33.969 7.16 1 94.69 56 PHE A C 1
ATOM 456 O O . PHE A 1 56 ? -4.473 34.25 6.445 1 94.69 56 PHE A O 1
ATOM 463 N N . ASN A 1 57 ? -2.889 34.844 7.887 1 94.5 57 ASN A N 1
ATOM 464 C CA . ASN A 1 57 ? -3.365 36.219 7.984 1 94.5 57 ASN A CA 1
ATOM 465 C C . ASN A 1 57 ? -3.273 36.969 6.645 1 94.5 57 ASN A C 1
ATOM 467 O O . ASN A 1 57 ? -4.195 37.688 6.258 1 94.5 57 ASN A O 1
ATOM 471 N N . ALA A 1 58 ? -2.127 36.781 6.008 1 92.88 58 ALA A N 1
ATOM 472 C CA . ALA A 1 58 ? -1.94 37.406 4.711 1 92.88 58 ALA A CA 1
ATOM 473 C C . ALA A 1 58 ? -2.969 36.938 3.697 1 92.88 58 ALA A C 1
ATOM 475 O O . ALA A 1 58 ? -3.529 37.719 2.938 1 92.88 58 ALA A O 1
ATOM 476 N N . ALA A 1 59 ? -3.211 35.656 3.68 1 95.31 59 ALA A N 1
ATOM 477 C CA . ALA A 1 59 ? -4.176 35.094 2.742 1 95.31 59 ALA A CA 1
ATOM 478 C C . ALA A 1 59 ? -5.594 35.531 3.07 1 95.31 59 ALA A C 1
ATOM 480 O O . ALA A 1 59 ? -6.387 35.844 2.168 1 95.31 59 ALA A O 1
ATOM 481 N N . ARG A 1 60 ? -5.926 35.531 4.32 1 96.88 60 ARG A N 1
ATOM 482 C CA . ARG A 1 60 ? -7.227 36.031 4.77 1 96.88 60 ARG A CA 1
ATOM 483 C C . ARG A 1 60 ? -7.457 37.469 4.305 1 96.88 60 ARG A C 1
ATOM 485 O O . ARG A 1 60 ? -8.531 37.781 3.799 1 96.88 60 ARG A O 1
ATOM 492 N N . ASP A 1 61 ? -6.469 38.281 4.445 1 95.19 61 ASP A N 1
ATOM 493 C CA . ASP A 1 61 ? -6.578 39.688 4.039 1 95.19 61 ASP A CA 1
ATOM 494 C C . ASP A 1 61 ? -6.734 39.812 2.525 1 95.19 61 ASP A C 1
ATOM 496 O O . ASP A 1 61 ? -7.445 40.688 2.039 1 95.19 61 ASP A O 1
ATOM 500 N N . LEU A 1 62 ? -6.031 39 1.844 1 94.94 62 LEU A N 1
ATOM 501 C CA . LEU A 1 62 ? -6.172 39 0.392 1 94.94 62 LEU A CA 1
ATOM 502 C C . LEU A 1 62 ? -7.586 38.594 -0.021 1 94.94 62 LEU A C 1
ATOM 504 O O . LEU A 1 62 ? -8.125 39.125 -0.995 1 94.94 62 LEU A O 1
ATOM 508 N N . LEU A 1 63 ? -8.18 37.656 0.68 1 96.75 63 LEU A N 1
ATOM 509 C CA . LEU A 1 63 ? -9.562 37.25 0.403 1 96.75 63 LEU A CA 1
ATOM 510 C C . LEU A 1 63 ? -10.508 38.438 0.577 1 96.75 63 LEU A C 1
ATOM 512 O O . LEU A 1 63 ? -11.406 38.625 -0.241 1 96.75 63 LEU A O 1
ATOM 516 N N . ILE A 1 64 ? -10.281 39.219 1.588 1 96.62 64 ILE A N 1
ATOM 517 C CA . ILE A 1 64 ? -11.133 40.344 1.913 1 96.62 64 ILE A CA 1
ATOM 518 C C . ILE A 1 64 ? -10.906 41.469 0.905 1 96.62 64 ILE A C 1
ATOM 520 O O . ILE A 1 64 ? -11.859 42.031 0.338 1 96.62 64 ILE A O 1
ATOM 524 N N . ASN A 1 65 ? -9.648 41.75 0.61 1 95.44 65 ASN A N 1
ATOM 525 C CA . ASN A 1 65 ? -9.297 42.938 -0.162 1 95.44 65 ASN A CA 1
ATOM 526 C C . ASN A 1 65 ? -9.406 42.656 -1.663 1 95.44 65 ASN A C 1
ATOM 528 O O . ASN A 1 65 ? -9.836 43.531 -2.416 1 95.44 65 ASN A O 1
ATOM 532 N N . GLU A 1 66 ? -8.984 41.5 -2.061 1 93.81 66 GLU A N 1
ATOM 533 C CA . GLU A 1 66 ? -8.898 41.25 -3.494 1 93.81 66 GLU A CA 1
ATOM 534 C C . GLU A 1 66 ? -10.094 40.438 -3.982 1 93.81 66 GLU A C 1
ATOM 536 O O . GLU A 1 66 ? -10.539 40.594 -5.121 1 93.81 66 GLU A O 1
ATOM 541 N N . HIS A 1 67 ? -10.609 39.562 -3.176 1 94.81 67 HIS A N 1
ATOM 542 C CA . HIS A 1 67 ? -11.695 38.688 -3.621 1 94.81 67 HIS A CA 1
ATOM 543 C C . HIS A 1 67 ? -13.031 39.125 -3.043 1 94.81 67 HIS A C 1
ATOM 545 O O . HIS A 1 67 ? -14.047 38.438 -3.234 1 94.81 67 HIS A O 1
ATOM 551 N N . ARG A 1 68 ? -13.102 40.156 -2.232 1 94.69 68 ARG A N 1
ATOM 552 C CA . ARG A 1 68 ? -14.297 40.844 -1.747 1 94.69 68 ARG A CA 1
ATOM 553 C C . ARG A 1 68 ? -15.094 39.938 -0.803 1 94.69 68 ARG A C 1
ATOM 555 O O . ARG A 1 68 ? -16.328 39.875 -0.882 1 94.69 68 ARG A O 1
ATOM 562 N N . TYR A 1 69 ? -14.398 39.156 -0.071 1 96.62 69 TYR A N 1
ATOM 563 C CA . TYR A 1 69 ? -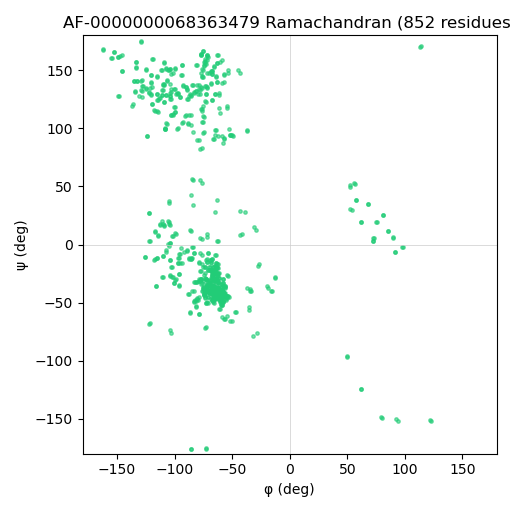15.055 38.406 0.997 1 96.62 69 TYR A CA 1
ATOM 564 C C . TYR A 1 69 ? -15.422 39.312 2.156 1 96.62 69 TYR A C 1
ATOM 566 O O . TYR A 1 69 ? -14.875 40.406 2.289 1 96.62 69 TYR A O 1
ATOM 574 N N . PRO A 1 70 ? -16.391 38.938 2.904 1 95.75 70 PRO A N 1
ATOM 575 C CA . PRO A 1 70 ? -16.812 39.781 4.023 1 95.75 70 PRO A CA 1
ATOM 576 C C . PRO A 1 70 ? -15.672 40.062 5.004 1 95.75 70 PRO A C 1
ATOM 578 O O . PRO A 1 70 ? -14.906 39.156 5.355 1 95.75 70 PRO A O 1
ATOM 581 N N . ALA A 1 71 ? -15.547 41.25 5.52 1 96.12 71 ALA A N 1
ATOM 582 C CA . ALA A 1 71 ? -14.492 41.688 6.43 1 96.12 71 ALA A CA 1
ATOM 583 C C . ALA A 1 71 ? -14.578 40.938 7.762 1 96.12 71 ALA A C 1
ATOM 585 O O . ALA A 1 71 ? -13.578 40.812 8.477 1 96.12 71 ALA A O 1
ATOM 586 N N . GLU A 1 72 ? -15.734 40.438 8.047 1 95.88 72 GLU A N 1
ATOM 587 C CA . GLU A 1 72 ? -16 39.75 9.32 1 95.88 72 GLU A CA 1
ATOM 588 C C . GLU A 1 72 ? -15.156 38.5 9.461 1 95.88 72 GLU A C 1
ATOM 590 O O . GLU A 1 72 ? -14.977 38 10.57 1 95.88 72 GLU A O 1
ATOM 595 N N . ILE A 1 73 ? -14.656 38 8.414 1 96.31 73 ILE A N 1
ATOM 596 C CA . ILE A 1 73 ? -13.852 36.781 8.492 1 96.31 73 ILE A CA 1
ATOM 597 C C . ILE A 1 73 ? -12.539 37.062 9.219 1 96.31 73 ILE A C 1
ATOM 599 O O . ILE A 1 73 ? -11.828 36.156 9.625 1 96.31 73 ILE A O 1
ATOM 603 N N . ARG A 1 74 ? -12.18 38.344 9.414 1 96 74 ARG A N 1
ATOM 604 C CA . ARG A 1 74 ? -10.969 38.75 10.125 1 96 74 ARG A CA 1
ATOM 605 C C . ARG A 1 74 ? -11.008 38.281 11.578 1 96 74 ARG A C 1
ATOM 607 O O . ARG A 1 74 ? -9.969 38.25 12.25 1 96 74 ARG A O 1
ATOM 614 N N . LYS A 1 75 ? -12.141 37.938 12.055 1 94.44 75 LYS A N 1
ATOM 615 C CA . LYS A 1 75 ? -12.273 37.5 13.438 1 94.44 75 LYS A CA 1
ATOM 616 C C . LYS A 1 75 ? -11.641 36.125 13.648 1 94.44 75 LYS A C 1
ATOM 618 O O . LYS A 1 75 ? -11.32 35.75 14.773 1 94.44 75 LYS A O 1
ATOM 623 N N . TYR A 1 76 ? -11.523 35.438 12.625 1 95.81 76 TYR A N 1
ATOM 624 C CA . TYR A 1 76 ? -10.938 34.094 12.727 1 95.81 76 TYR A CA 1
ATOM 625 C C . TYR A 1 76 ? -9.414 34.188 12.758 1 95.81 76 TYR A C 1
ATOM 627 O O . TYR A 1 76 ? -8.805 34.906 11.969 1 95.81 76 TYR A O 1
ATOM 635 N N . ASP A 1 77 ? -8.828 33.469 13.711 1 94.88 77 ASP A N 1
ATOM 636 C CA . ASP A 1 77 ? -7.379 33.375 13.836 1 94.88 77 ASP A CA 1
ATOM 637 C C . ASP A 1 77 ? -6.887 31.984 13.453 1 94.88 77 ASP A C 1
ATOM 639 O O . ASP A 1 77 ? -7.656 31.016 13.469 1 94.88 77 ASP A O 1
ATOM 643 N N . TYR A 1 78 ? -5.652 32 13.102 1 95.81 78 TYR A N 1
ATOM 644 C CA . TYR A 1 78 ? -5.047 30.734 12.766 1 95.81 78 TYR A CA 1
ATOM 645 C C . TYR A 1 78 ? -4.922 29.844 14 1 95.81 78 TYR A C 1
ATOM 647 O O . TYR A 1 78 ? -4.383 30.281 15.023 1 95.81 78 TYR A O 1
ATOM 655 N N . ASP A 1 79 ? -5.469 28.656 13.953 1 94.88 79 ASP A N 1
ATOM 656 C CA . ASP A 1 79 ? -5.332 27.656 15.008 1 94.88 79 ASP A CA 1
ATOM 657 C C . ASP A 1 79 ? -4.398 26.516 14.57 1 94.88 79 ASP A C 1
ATOM 659 O O . ASP A 1 79 ? -4.793 25.641 13.797 1 94.88 79 ASP A O 1
ATOM 663 N N . PRO A 1 80 ? -3.146 26.5 15.094 1 92.19 80 PRO A N 1
ATOM 664 C CA . PRO A 1 80 ? -2.178 25.484 14.68 1 92.19 80 PRO A CA 1
ATOM 665 C C . PRO A 1 80 ? -2.594 24.062 15.078 1 92.19 80 PRO A C 1
ATOM 667 O O . PRO A 1 80 ? -1.999 23.094 14.625 1 92.19 80 PRO A O 1
ATOM 670 N N . ASN A 1 81 ? -3.613 23.938 15.859 1 91.31 81 ASN A N 1
ATOM 671 C CA . ASN A 1 81 ? -4.004 22.625 16.375 1 91.31 81 ASN A CA 1
ATOM 672 C C . ASN A 1 81 ? -5.234 22.078 15.641 1 91.31 81 ASN A C 1
ATOM 674 O O . ASN A 1 81 ? -5.711 20.984 15.953 1 91.31 81 ASN A O 1
ATOM 678 N N . PHE A 1 82 ? -5.707 22.781 14.727 1 95.31 82 PHE A N 1
ATOM 679 C CA . PHE A 1 82 ? -6.938 22.359 14.078 1 95.31 82 PHE A CA 1
ATOM 680 C C . PHE A 1 82 ? -6.656 21.25 13.062 1 95.31 82 PHE A C 1
ATOM 682 O O . PHE A 1 82 ? -7.137 20.125 13.211 1 95.31 82 PHE A O 1
ATOM 689 N N . ALA A 1 83 ? -5.816 21.547 12.078 1 95.62 83 ALA A N 1
ATOM 690 C CA . ALA A 1 83 ? -5.633 20.641 10.945 1 95.62 83 ALA A CA 1
ATOM 691 C C . ALA A 1 83 ? -4.277 19.938 11.016 1 95.62 83 ALA A C 1
ATOM 693 O O . ALA A 1 83 ? -3.35 20.438 11.656 1 95.62 83 ALA A O 1
ATOM 694 N N . ILE A 1 84 ? -4.23 18.75 10.453 1 95.56 84 ILE A N 1
ATOM 695 C CA . ILE A 1 84 ? -2.98 18.016 10.312 1 95.56 84 ILE A CA 1
ATOM 696 C C . ILE A 1 84 ? -2.699 17.75 8.836 1 95.56 84 ILE A C 1
ATOM 698 O O . ILE A 1 84 ? -3.615 17.766 8.008 1 95.56 84 ILE A O 1
ATOM 702 N N . ARG A 1 85 ? -1.487 17.484 8.562 1 94 85 ARG A N 1
ATOM 703 C CA . ARG A 1 85 ? -1.079 17.188 7.195 1 94 85 ARG A CA 1
ATOM 704 C C . ARG A 1 85 ? -1.676 15.867 6.723 1 94 85 ARG A C 1
ATOM 706 O O . ARG A 1 85 ? -1.959 14.984 7.535 1 94 85 ARG A O 1
ATOM 713 N N . GLY A 1 86 ? -1.938 15.758 5.41 1 95.62 86 GLY A N 1
ATOM 714 C CA . GLY A 1 86 ? -2.371 14.492 4.836 1 95.62 86 GLY A CA 1
ATOM 715 C C . GLY A 1 86 ? -3.877 14.406 4.66 1 95.62 86 GLY A C 1
ATOM 716 O O . GLY A 1 86 ? -4.383 13.438 4.082 1 95.62 86 GLY A O 1
ATOM 717 N N . LEU A 1 87 ? -4.602 15.438 5.078 1 97.75 87 LEU A N 1
ATOM 718 C CA . LEU A 1 87 ? -6.059 15.422 4.98 1 97.75 87 LEU A CA 1
ATOM 719 C C . LEU A 1 87 ? -6.508 15.617 3.539 1 97.75 87 LEU A C 1
ATOM 721 O O . LEU A 1 87 ? -5.738 16.094 2.699 1 97.75 87 LEU A O 1
ATOM 725 N N . HIS A 1 88 ? -7.738 15.156 3.287 1 97.88 88 HIS A N 1
ATOM 726 C CA . HIS A 1 88 ? -8.383 15.375 1.999 1 97.88 88 HIS A CA 1
ATOM 727 C C . HIS A 1 88 ? -9.492 16.422 2.111 1 97.88 88 HIS A C 1
ATOM 729 O O . HIS A 1 88 ? -10.164 16.5 3.141 1 97.88 88 HIS A O 1
ATOM 735 N N . TYR A 1 89 ? -9.594 17.219 1.146 1 97.88 89 TYR A N 1
ATOM 736 C CA . TYR A 1 89 ? -10.664 18.203 1.049 1 97.88 89 TYR A CA 1
ATOM 737 C C . TYR A 1 89 ? -11.57 17.906 -0.136 1 97.88 89 TYR A C 1
ATOM 739 O O . TYR A 1 89 ? -11.117 17.859 -1.282 1 97.88 89 TYR A O 1
ATOM 747 N N . ASP A 1 90 ? -12.805 17.562 0.152 1 97.06 90 ASP A N 1
ATOM 748 C CA . ASP A 1 90 ? -13.812 17.453 -0.897 1 97.06 90 ASP A CA 1
ATOM 749 C C . ASP A 1 90 ? -14.273 18.828 -1.372 1 97.06 90 ASP A C 1
ATOM 751 O O . ASP A 1 90 ? -15.086 19.469 -0.708 1 97.06 90 ASP A O 1
ATOM 755 N N . VAL A 1 91 ? -13.875 19.25 -2.5 1 96.19 91 VAL A N 1
ATOM 756 C CA . VAL A 1 91 ? -14.07 20.609 -2.99 1 96.19 91 VAL A CA 1
ATOM 757 C C . VAL A 1 91 ? -15.555 20.859 -3.244 1 96.19 91 VAL A C 1
ATOM 759 O O . VAL A 1 91 ? -16.062 21.938 -2.914 1 96.19 91 VAL A O 1
ATOM 762 N N . HIS A 1 92 ? -16.266 19.938 -3.756 1 93.62 92 HIS A N 1
ATOM 763 C CA . HIS A 1 92 ? -17.656 20.094 -4.133 1 93.62 92 HIS A CA 1
ATOM 764 C C . HIS A 1 92 ? -18.547 20.234 -2.904 1 93.62 92 HIS A C 1
ATOM 766 O O . HIS A 1 92 ? -19.562 20.953 -2.939 1 93.62 92 HIS A O 1
ATOM 772 N N . ARG A 1 93 ? -18.156 19.609 -1.888 1 94.31 93 ARG A N 1
ATOM 773 C CA . ARG A 1 93 ? -19 19.594 -0.699 1 94.31 93 ARG A CA 1
ATOM 774 C C . ARG A 1 93 ? -18.406 20.469 0.404 1 94.31 93 ARG A C 1
ATOM 776 O O . ARG A 1 93 ? -19.016 20.672 1.448 1 94.31 93 ARG A O 1
ATOM 783 N N . ALA A 1 94 ? -17.219 20.953 0.159 1 96.38 94 ALA A N 1
ATOM 784 C CA . ALA A 1 94 ? -16.484 21.781 1.124 1 96.38 94 ALA A CA 1
ATOM 785 C C . ALA A 1 94 ? -16.328 21.047 2.453 1 96.38 94 ALA A C 1
ATOM 787 O O . ALA A 1 94 ? -16.656 21.594 3.512 1 96.38 94 ALA A O 1
ATOM 788 N N . LEU A 1 95 ? -15.805 19.828 2.396 1 97.88 95 LEU A N 1
ATOM 789 C CA . LEU A 1 95 ? -15.586 18.984 3.574 1 97.88 95 LEU A CA 1
ATOM 790 C C . LEU A 1 95 ? -14.109 18.625 3.717 1 97.88 95 LEU A C 1
ATOM 792 O O . LEU A 1 95 ? -13.453 18.297 2.73 1 97.88 95 LEU A O 1
ATOM 796 N N . LEU A 1 96 ? -13.617 18.859 4.883 1 98.25 96 LEU A N 1
ATOM 797 C CA . LEU A 1 96 ? -12.281 18.406 5.246 1 98.25 96 LEU A CA 1
ATOM 798 C C . LEU A 1 96 ? -12.344 17.062 5.973 1 98.25 96 LEU A C 1
ATOM 800 O O . LEU A 1 96 ? -13.109 16.906 6.926 1 98.25 96 LEU A O 1
ATOM 804 N N . MET A 1 97 ? -11.594 16.062 5.516 1 98.19 97 MET A N 1
ATOM 805 C CA . MET A 1 97 ? -11.766 14.734 6.094 1 98.19 97 MET A CA 1
ATOM 806 C C . MET A 1 97 ? -10.461 13.945 6.059 1 98.19 97 MET A C 1
ATOM 808 O O . MET A 1 97 ? -9.516 14.336 5.375 1 98.19 97 MET A O 1
ATOM 812 N N . LYS A 1 98 ? -10.391 12.969 6.828 1 97.19 98 LYS A N 1
ATOM 813 C CA . LYS A 1 98 ? -9.273 12.031 6.863 1 97.19 98 LYS A CA 1
ATOM 814 C C . LYS A 1 98 ? -9.648 10.711 6.188 1 97.19 98 LYS A C 1
ATOM 816 O O . LYS A 1 98 ? -10.695 10.133 6.484 1 97.19 98 LYS A O 1
ATOM 821 N N . ILE A 1 99 ? -8.875 10.25 5.277 1 96.5 99 ILE A N 1
ATOM 822 C CA . ILE A 1 99 ? -9.125 9.047 4.5 1 96.5 99 ILE A CA 1
ATOM 823 C C . ILE A 1 99 ? -7.992 8.047 4.711 1 96.5 99 ILE A C 1
ATOM 825 O O . ILE A 1 99 ? -6.82 8.43 4.77 1 96.5 99 ILE A O 1
ATOM 829 N N . ASP A 1 100 ? -8.305 6.781 4.832 1 93.81 100 ASP A N 1
ATOM 830 C CA . ASP A 1 100 ? -7.285 5.77 5.086 1 93.81 100 ASP A CA 1
ATOM 831 C C . ASP A 1 100 ? -6.652 5.285 3.781 1 93.81 100 ASP A C 1
ATOM 833 O O . ASP A 1 100 ? -6.918 5.844 2.715 1 93.81 100 ASP A O 1
ATOM 837 N N . ALA A 1 101 ? -5.785 4.309 3.906 1 92.12 101 ALA A N 1
ATOM 838 C CA . ALA A 1 101 ? -5 3.805 2.783 1 92.12 101 ALA A CA 1
ATOM 839 C C . ALA A 1 101 ? -5.887 3.1 1.764 1 92.12 101 ALA A C 1
ATOM 841 O O . ALA A 1 101 ? -5.465 2.852 0.631 1 92.12 101 ALA A O 1
ATOM 842 N N . PHE A 1 102 ? -7.125 2.805 2.082 1 88.31 102 PHE A N 1
ATOM 843 C CA . PHE A 1 102 ? -8 2.004 1.238 1 88.31 102 PHE A CA 1
ATOM 844 C C . PHE A 1 102 ? -9.203 2.818 0.783 1 88.31 102 PHE A C 1
ATOM 846 O O . PHE A 1 102 ? -10.211 2.256 0.342 1 88.31 102 PHE A O 1
ATOM 853 N N . HIS A 1 103 ? -9.203 4.102 0.983 1 91.38 103 HIS A N 1
ATOM 854 C CA . HIS A 1 103 ? -10.172 5.074 0.498 1 91.38 103 HIS A CA 1
ATOM 855 C C . HIS A 1 103 ? -11.422 5.094 1.381 1 91.38 103 HIS A C 1
ATOM 857 O O . HIS A 1 103 ? -12.508 5.441 0.92 1 91.38 103 HIS A O 1
ATOM 863 N N . TYR A 1 104 ? -11.281 4.727 2.564 1 91.12 104 TYR A N 1
ATOM 864 C CA . TYR A 1 104 ? -12.398 4.824 3.492 1 91.12 104 TYR A CA 1
ATOM 865 C C . TYR A 1 104 ? -12.266 6.059 4.379 1 91.12 104 TYR A C 1
ATOM 867 O O . TYR A 1 104 ? -11.195 6.324 4.93 1 91.12 104 TYR A O 1
ATOM 875 N N . ILE A 1 105 ? -13.32 6.727 4.477 1 95.31 105 ILE A N 1
ATOM 876 C CA . ILE A 1 105 ? -13.391 7.902 5.336 1 95.31 105 ILE A CA 1
ATOM 877 C C . ILE A 1 105 ? -13.414 7.473 6.801 1 95.31 105 ILE A C 1
ATOM 879 O O . ILE A 1 105 ? -14.133 6.539 7.168 1 95.31 105 ILE A O 1
ATOM 883 N N . GLN A 1 106 ? -12.547 8.07 7.574 1 94.5 106 GLN A N 1
ATOM 884 C CA . GLN A 1 106 ? -12.656 7.859 9.016 1 94.5 106 GLN A CA 1
ATOM 885 C C . GLN A 1 106 ? -13.828 8.648 9.602 1 94.5 106 GLN A C 1
ATOM 887 O O . GLN A 1 106 ? -13.75 9.875 9.727 1 94.5 106 GLN A O 1
ATOM 892 N N . LEU A 1 107 ? -14.828 7.914 10 1 91.75 107 LEU A N 1
ATOM 893 C CA . LEU A 1 107 ? -16 8.57 10.555 1 91.75 107 LEU A CA 1
ATOM 894 C C . LEU A 1 107 ? -15.648 9.305 11.844 1 91.75 107 LEU A C 1
ATOM 896 O O . LEU A 1 107 ? -14.805 8.844 12.617 1 91.75 107 LEU A O 1
ATOM 900 N N . GLY A 1 108 ? -16.234 10.383 12.07 1 91.56 108 GLY A N 1
ATOM 901 C CA . GLY A 1 108 ? -15.953 11.219 13.227 1 91.56 108 GLY A CA 1
ATOM 902 C C . GLY A 1 108 ? -14.883 12.266 12.961 1 91.56 108 GLY A C 1
ATOM 903 O O . GLY A 1 108 ? -14.609 13.109 13.812 1 91.56 108 GLY A O 1
ATOM 904 N N . THR A 1 109 ? -14.273 12.188 11.773 1 95.69 109 THR A N 1
ATOM 905 C CA . THR A 1 109 ? -13.211 13.125 11.445 1 95.69 109 THR A CA 1
ATOM 906 C C . THR A 1 109 ? -13.547 13.906 10.172 1 95.69 109 THR A C 1
ATOM 908 O O . THR A 1 109 ? -12.656 14.281 9.414 1 95.69 109 THR A O 1
ATOM 911 N N . VAL A 1 110 ? -14.789 14.07 9.906 1 97.75 110 VAL A N 1
ATOM 912 C CA . VAL A 1 110 ? -15.234 14.867 8.766 1 97.75 110 VAL A CA 1
ATOM 913 C C . VAL A 1 110 ? -15.75 16.219 9.258 1 97.75 110 VAL A C 1
ATOM 915 O O . VAL A 1 110 ? -16.641 16.281 10.102 1 97.75 110 VAL A O 1
ATOM 918 N N . TYR A 1 111 ? -15.203 17.281 8.711 1 98.19 111 TYR A N 1
ATOM 919 C CA . TYR A 1 111 ? -15.531 18.609 9.219 1 98.19 111 TYR A CA 1
ATOM 920 C C . TYR A 1 111 ? -16.109 19.484 8.117 1 98.19 111 TYR A C 1
ATOM 922 O O . TYR A 1 111 ? -15.578 19.531 7.004 1 98.19 111 TYR A O 1
ATOM 930 N N . ARG A 1 112 ? -17.156 20.078 8.344 1 97.62 112 ARG A N 1
ATOM 931 C CA . ARG A 1 112 ? -17.719 21.188 7.605 1 97.62 112 ARG A CA 1
ATOM 932 C C . ARG A 1 112 ? -17.5 22.5 8.352 1 97.62 112 ARG A C 1
ATOM 934 O O . ARG A 1 112 ? -18.109 22.75 9.391 1 97.62 112 ARG A O 1
ATOM 941 N N . GLY A 1 113 ? -16.656 23.328 7.754 1 97.12 113 GLY A N 1
ATOM 942 C CA . GLY A 1 113 ? -16.156 24.422 8.578 1 97.12 113 GLY A CA 1
ATOM 943 C C . GLY A 1 113 ? -15.359 23.938 9.781 1 97.12 113 GLY A C 1
ATOM 944 O O . GLY A 1 113 ? -14.398 23.188 9.633 1 97.12 113 GLY A O 1
ATOM 945 N N . LEU A 1 114 ? -15.766 24.359 10.945 1 97 114 LEU A N 1
ATOM 946 C CA . LEU A 1 114 ? -15.047 23.984 12.156 1 97 114 LEU A CA 1
ATOM 947 C C . LEU A 1 114 ? -15.859 23 12.984 1 97 114 LEU A C 1
ATOM 949 O O . LEU A 1 114 ? -15.508 22.688 14.125 1 97 114 LEU A O 1
ATOM 953 N N . SER A 1 115 ? -16.875 22.406 12.328 1 95.94 115 SER A N 1
ATOM 954 C CA . SER A 1 115 ? -17.75 21.5 13.039 1 95.94 115 SER A CA 1
ATOM 955 C C . SER A 1 115 ? -17.734 20.109 12.414 1 95.94 115 SER A C 1
ATOM 957 O O . SER A 1 115 ? -17.656 19.969 11.195 1 95.94 115 SER A O 1
ATOM 959 N N . VAL A 1 116 ? -17.859 19.141 13.281 1 95.75 116 VAL A N 1
ATOM 960 C CA . VAL A 1 116 ? -17.844 17.75 12.82 1 95.75 116 VAL A CA 1
ATOM 961 C C . VAL A 1 116 ? -19.188 17.406 12.18 1 95.75 116 VAL A C 1
ATOM 963 O O . VAL A 1 116 ? -20.25 17.812 12.672 1 95.75 116 VAL A O 1
ATOM 966 N N . VAL A 1 117 ? -19.188 16.766 11.07 1 97.44 117 VAL A N 1
ATOM 967 C CA . VAL A 1 117 ? -20.391 16.281 10.406 1 97.44 117 VAL A CA 1
ATOM 968 C C . VAL A 1 117 ? -20.812 14.945 11.008 1 97.44 117 VAL A C 1
ATOM 970 O O . VAL A 1 117 ? -19.984 14.039 11.156 1 97.44 117 VAL A O 1
ATOM 973 N N . PRO A 1 118 ? -22.016 14.82 11.344 1 96.06 118 PRO A N 1
ATOM 974 C CA . PRO A 1 118 ? -22.484 13.539 11.891 1 96.06 118 PRO A CA 1
ATOM 975 C C . PRO A 1 118 ? -22.234 12.375 10.938 1 96.06 118 PRO A C 1
ATOM 977 O O . PRO A 1 118 ? -22.359 12.523 9.727 1 96.06 118 PRO A O 1
ATOM 980 N N . ASP A 1 119 ? -21.953 11.211 11.539 1 93 119 ASP A N 1
ATOM 981 C CA . ASP A 1 119 ? -21.609 10.016 10.773 1 93 119 ASP A CA 1
ATOM 982 C C . ASP A 1 119 ? -22.719 9.641 9.805 1 93 119 ASP A C 1
ATOM 984 O O . ASP A 1 119 ? -22.453 9.25 8.664 1 93 119 ASP A O 1
ATOM 988 N N . GLU A 1 120 ? -23.938 9.766 10.227 1 92.94 120 GLU A N 1
ATOM 989 C CA . GLU A 1 120 ? -25.078 9.406 9.391 1 92.94 120 GLU A CA 1
ATOM 990 C C . GLU A 1 120 ? -25.125 10.266 8.125 1 92.94 120 GLU A C 1
ATOM 992 O O . GLU A 1 120 ? -25.438 9.766 7.043 1 92.94 120 GLU A O 1
ATOM 997 N N . GLU A 1 121 ? -24.812 11.477 8.328 1 95.69 121 GLU A N 1
ATOM 998 C CA . GLU A 1 121 ? -24.797 12.383 7.188 1 95.69 121 GLU A CA 1
ATOM 999 C C . GLU A 1 121 ? -23.672 12.047 6.223 1 95.69 121 GLU A C 1
ATOM 1001 O O . GLU A 1 121 ? -23.844 12.109 5.004 1 95.69 121 GLU A O 1
ATOM 1006 N N . VAL A 1 122 ? -22.516 11.711 6.746 1 95.56 122 VAL A N 1
ATOM 1007 C CA . VAL A 1 122 ? -21.375 11.328 5.922 1 95.56 122 VAL A CA 1
ATOM 1008 C C . VAL A 1 122 ? -21.734 10.086 5.109 1 95.56 122 VAL A C 1
ATOM 1010 O O . VAL A 1 122 ? -21.5 10.047 3.896 1 95.56 122 VAL A O 1
ATOM 1013 N N . ILE A 1 123 ? -22.312 9.125 5.719 1 90.38 123 ILE A N 1
ATOM 1014 C CA . ILE A 1 123 ? -22.672 7.863 5.078 1 90.38 123 ILE A CA 1
ATOM 1015 C C . ILE A 1 123 ? -23.688 8.109 3.971 1 90.38 123 ILE A C 1
ATOM 1017 O O . ILE A 1 123 ? -23.641 7.484 2.912 1 90.38 123 ILE A O 1
ATOM 1021 N N . ALA A 1 124 ? -24.578 9.016 4.234 1 89.38 124 ALA A N 1
ATOM 1022 C CA . ALA A 1 124 ? -25.578 9.359 3.236 1 89.38 124 ALA A CA 1
ATOM 1023 C C . ALA A 1 124 ? -24.953 10.055 2.033 1 89.38 124 ALA A C 1
ATOM 1025 O O . ALA A 1 124 ? -25.328 9.797 0.889 1 89.38 124 ALA A O 1
ATOM 1026 N N . MET A 1 125 ? -23.984 10.906 2.279 1 91.75 125 MET A N 1
ATOM 1027 C CA . MET A 1 125 ? -23.359 11.703 1.228 1 91.75 125 MET A CA 1
ATOM 1028 C C . MET A 1 125 ? -22.516 10.828 0.312 1 91.75 125 MET A C 1
ATOM 1030 O O . MET A 1 125 ? -22.453 11.07 -0.895 1 91.75 125 MET A O 1
ATOM 1034 N N . TYR A 1 126 ? -21.938 9.828 0.875 1 89.38 126 TYR A N 1
ATOM 1035 C CA . TYR A 1 126 ? -20.984 9.039 0.099 1 89.38 126 TYR A CA 1
ATOM 1036 C C . TYR A 1 126 ? -21.5 7.617 -0.113 1 89.38 126 TYR A C 1
ATOM 1038 O O . TYR A 1 126 ? -20.781 6.766 -0.64 1 89.38 126 TYR A O 1
ATOM 1046 N N . ASP A 1 127 ? -22.781 7.352 0.3 1 81.25 127 ASP A N 1
ATOM 1047 C CA . ASP A 1 127 ? -23.359 6.012 0.197 1 81.25 127 ASP A CA 1
ATOM 1048 C C . ASP A 1 127 ? -22.438 4.977 0.858 1 81.25 127 ASP A C 1
ATOM 1050 O O . ASP A 1 127 ? -22.062 3.986 0.231 1 81.25 127 ASP A O 1
ATOM 1054 N N . GLY A 1 128 ? -22.109 5.34 2.047 1 83.38 128 GLY A N 1
ATOM 1055 C CA . GLY A 1 128 ? -21.125 4.598 2.822 1 83.38 128 GLY A CA 1
ATOM 1056 C C . GLY A 1 128 ? -19.938 5.445 3.252 1 83.38 128 GLY A C 1
ATOM 1057 O O . GLY A 1 128 ? -20.078 6.645 3.488 1 83.38 128 GLY A O 1
ATOM 1058 N N . SER A 1 129 ? -18.828 4.793 3.404 1 88.56 129 SER A N 1
ATOM 1059 C CA . SER A 1 129 ? -17.656 5.551 3.818 1 88.56 129 SER A CA 1
ATOM 1060 C C . SER A 1 129 ? -16.516 5.414 2.809 1 88.56 129 SER A C 1
ATOM 1062 O O . SER A 1 129 ? -15.422 5.922 3.029 1 88.56 129 SER A O 1
ATOM 1064 N N . HIS A 1 130 ? -16.812 4.707 1.748 1 88.81 130 HIS A N 1
ATOM 1065 C CA . HIS A 1 130 ? -15.789 4.531 0.718 1 88.81 130 HIS A CA 1
ATOM 1066 C C . HIS A 1 130 ? -15.852 5.652 -0.313 1 88.81 130 HIS A C 1
ATOM 1068 O O . HIS A 1 130 ? -16.938 6.027 -0.764 1 88.81 130 HIS A O 1
ATOM 1074 N N . VAL A 1 131 ? -14.75 6.215 -0.661 1 91.44 131 VAL A N 1
ATOM 1075 C CA . VAL A 1 131 ? -14.664 7.242 -1.692 1 91.44 131 VAL A CA 1
ATOM 1076 C C . VAL A 1 131 ? -14.188 6.621 -3.004 1 91.44 131 VAL A C 1
ATOM 1078 O O . VAL A 1 131 ? -13.086 6.078 -3.074 1 91.44 131 VAL A O 1
ATOM 1081 N N . PRO A 1 132 ? -15.023 6.707 -4.012 1 86.88 132 PRO A N 1
ATOM 1082 C CA . PRO A 1 132 ? -14.617 6.141 -5.301 1 86.88 132 PRO A CA 1
ATOM 1083 C C . PRO A 1 132 ? -13.398 6.84 -5.895 1 86.88 132 PRO A C 1
ATOM 1085 O O . PRO A 1 132 ? -13.188 8.031 -5.652 1 86.88 132 PRO A O 1
ATOM 1088 N N . LEU A 1 133 ? -12.75 6.094 -6.73 1 85.88 133 LEU A N 1
ATOM 1089 C CA . LEU A 1 133 ? -11.508 6.562 -7.332 1 85.88 133 LEU A CA 1
ATOM 1090 C C . LEU A 1 133 ? -11.742 7.848 -8.125 1 85.88 133 LEU A C 1
ATOM 1092 O O . LEU A 1 133 ? -10.898 8.75 -8.117 1 85.88 133 LEU A O 1
ATOM 1096 N N . GLU A 1 134 ? -12.836 7.965 -8.758 1 85.44 134 GLU A N 1
ATOM 1097 C CA . GLU A 1 134 ? -13.133 9.102 -9.625 1 85.44 134 GLU A CA 1
ATOM 1098 C C . GLU A 1 134 ? -13.266 10.391 -8.828 1 85.44 134 GLU A C 1
ATOM 1100 O O . GLU A 1 134 ? -13.094 11.484 -9.367 1 85.44 134 GLU A O 1
ATOM 1105 N N . GLN A 1 135 ? -13.5 10.219 -7.559 1 90.94 135 GLN A N 1
ATOM 1106 C CA . GLN A 1 135 ? -13.672 11.383 -6.703 1 90.94 135 GLN A CA 1
ATOM 1107 C C . GLN A 1 135 ? -12.375 11.734 -5.977 1 90.94 135 GLN A C 1
ATOM 1109 O O . GLN A 1 135 ? -12.25 12.82 -5.406 1 90.94 135 GLN A O 1
ATOM 1114 N N . MET A 1 136 ? -11.484 10.812 -5.984 1 91.62 136 MET A N 1
ATOM 1115 C CA . MET A 1 136 ? -10.227 11.008 -5.273 1 91.62 136 MET A CA 1
ATOM 1116 C C . MET A 1 136 ? -9.352 12.023 -6 1 91.62 136 MET A C 1
ATOM 1118 O O . MET A 1 136 ? -9.57 12.312 -7.176 1 91.62 136 MET A O 1
ATOM 1122 N N . SER A 1 137 ? -8.352 12.555 -5.297 1 90.44 137 SER A N 1
ATOM 1123 C CA . SER A 1 137 ? -7.348 13.406 -5.922 1 90.44 137 SER A CA 1
ATOM 1124 C C . SER A 1 137 ? -6.559 12.648 -6.984 1 90.44 137 SER A C 1
ATOM 1126 O O . SER A 1 137 ? -6.629 11.414 -7.051 1 90.44 137 SER A O 1
ATOM 1128 N N . ASP A 1 138 ? -5.922 13.398 -7.777 1 85.94 138 ASP A N 1
ATOM 1129 C CA . ASP A 1 138 ? -5.055 12.742 -8.758 1 85.94 138 ASP A CA 1
ATOM 1130 C C . ASP A 1 138 ? -3.803 12.18 -8.086 1 85.94 138 ASP A C 1
ATOM 1132 O O . ASP A 1 138 ? -3.686 12.203 -6.863 1 85.94 138 ASP A O 1
ATOM 1136 N N . PHE A 1 139 ? -2.953 11.672 -8.82 1 81.25 139 PHE A N 1
ATOM 1137 C CA . PHE A 1 139 ? -1.771 10.977 -8.328 1 81.25 139 PHE A CA 1
ATOM 1138 C C . PHE A 1 139 ? -0.94 11.891 -7.438 1 81.25 139 PHE A C 1
ATOM 1140 O O . PHE A 1 139 ? -0.377 11.445 -6.434 1 81.25 139 PHE A O 1
ATOM 1147 N N . TYR A 1 140 ? -0.935 13.141 -7.746 1 83.44 140 TYR A N 1
ATOM 1148 C CA . TYR A 1 140 ? -0.079 14.078 -7.031 1 83.44 140 TYR A CA 1
ATOM 1149 C C . TYR A 1 140 ? -0.866 14.836 -5.965 1 83.44 140 TYR A C 1
ATOM 1151 O O . TYR A 1 140 ? -0.394 15.836 -5.43 1 83.44 140 TYR A O 1
ATOM 1159 N N . GLY A 1 141 ? -2.084 14.438 -5.684 1 88.06 141 GLY A N 1
ATOM 1160 C CA . GLY A 1 141 ? -2.881 15.016 -4.613 1 88.06 141 GLY A CA 1
ATOM 1161 C C . GLY A 1 141 ? -3.637 16.266 -5.035 1 88.06 141 GLY A C 1
ATOM 1162 O O . GLY A 1 141 ? -4.16 16.984 -4.195 1 88.06 141 GLY A O 1
ATOM 1163 N N . LYS A 1 142 ? -3.676 16.531 -6.312 1 86.88 142 LYS A N 1
ATOM 1164 C CA . LYS A 1 142 ? -4.316 17.734 -6.809 1 86.88 142 LYS A CA 1
ATOM 1165 C C . LYS A 1 142 ? -5.77 17.469 -7.199 1 86.88 142 LYS A C 1
ATOM 1167 O O . LYS A 1 142 ? -6.137 16.344 -7.504 1 86.88 142 LYS A O 1
ATOM 1172 N N . SER A 1 143 ? -6.5 18.484 -7.145 1 86.5 143 SER A N 1
ATOM 1173 C CA . SER A 1 143 ? -7.891 18.391 -7.582 1 86.5 143 SER A CA 1
ATOM 1174 C C . SER A 1 143 ? -8.031 18.766 -9.055 1 86.5 143 SER A C 1
ATOM 1176 O O . SER A 1 143 ? -7.379 19.703 -9.523 1 86.5 143 SER A O 1
ATOM 1178 N N . SER A 1 144 ? -8.828 17.984 -9.727 1 85.44 144 SER A N 1
ATOM 1179 C CA . SER A 1 144 ? -9.102 18.297 -11.125 1 85.44 144 SER A CA 1
ATOM 1180 C C . SER A 1 144 ? -10.156 19.391 -11.242 1 85.44 144 SER A C 1
ATOM 1182 O O . SER A 1 144 ? -11.344 19.109 -11.422 1 85.44 144 SER A O 1
ATOM 1184 N N . GLN A 1 145 ? -9.781 20.547 -11.273 1 75.5 145 GLN A N 1
ATOM 1185 C CA . GLN A 1 145 ? -10.617 21.734 -11.469 1 75.5 145 GLN A CA 1
ATOM 1186 C C . GLN A 1 145 ? -11.781 21.75 -10.477 1 75.5 145 GLN A C 1
ATOM 1188 O O . GLN A 1 145 ? -12.898 22.125 -10.836 1 75.5 145 GLN A O 1
ATOM 1193 N N . GLY A 1 146 ? -11.555 21.219 -9.422 1 78.62 146 GLY A N 1
ATOM 1194 C CA . GLY A 1 146 ? -12.562 21.281 -8.375 1 78.62 146 GLY A CA 1
ATOM 1195 C C . GLY A 1 146 ? -13.547 20.125 -8.438 1 78.62 146 GLY A C 1
ATOM 1196 O O . GLY A 1 146 ? -14.445 20.031 -7.598 1 78.62 146 GLY A O 1
ATOM 1197 N N . HIS A 1 147 ? -13.336 19.203 -9.266 1 82.56 147 HIS A N 1
ATOM 1198 C CA . HIS A 1 147 ? -14.289 18.125 -9.445 1 82.56 147 HIS A CA 1
ATOM 1199 C C . HIS A 1 147 ? -13.898 16.891 -8.633 1 82.56 147 HIS A C 1
ATOM 1201 O O . HIS A 1 147 ? -14.695 15.961 -8.469 1 82.56 147 HIS A O 1
ATOM 1207 N N . THR A 1 148 ? -12.719 16.938 -8.141 1 91.81 148 THR A N 1
ATOM 1208 C CA . THR A 1 148 ? -12.219 15.844 -7.32 1 91.81 148 THR A CA 1
ATOM 1209 C C . THR A 1 148 ? -11.641 16.375 -6.008 1 91.81 148 THR A C 1
ATOM 1211 O O . THR A 1 148 ? -11.555 17.578 -5.805 1 91.81 148 THR A O 1
ATOM 1214 N N . MET A 1 149 ? -11.281 15.484 -5.199 1 95.88 149 MET A N 1
ATOM 1215 C CA . MET A 1 149 ? -10.727 15.867 -3.906 1 95.88 149 MET A CA 1
ATOM 1216 C C . MET A 1 149 ? -9.297 16.391 -4.055 1 95.88 149 MET A C 1
ATOM 1218 O O . MET A 1 149 ? -8.641 16.125 -5.066 1 95.88 149 MET A O 1
ATOM 1222 N N . LYS A 1 150 ? -8.953 17.188 -3.131 1 96.06 150 LYS A N 1
ATOM 1223 C CA . LYS A 1 150 ? -7.574 17.641 -2.975 1 96.06 150 LYS A CA 1
ATOM 1224 C C . LYS A 1 150 ? -6.945 17.062 -1.71 1 96.06 150 LYS A C 1
ATOM 1226 O O . LYS A 1 150 ? -7.578 17.031 -0.654 1 96.06 150 LYS A O 1
ATOM 1231 N N . GLN A 1 151 ? -5.773 16.453 -1.875 1 96.31 151 GLN A N 1
ATOM 1232 C CA . GLN A 1 151 ? -5.039 16 -0.697 1 96.31 151 GLN A CA 1
ATOM 1233 C C . GLN A 1 151 ? -3.979 17.016 -0.289 1 96.31 151 GLN A C 1
ATOM 1235 O O . GLN A 1 151 ? -3.203 17.484 -1.126 1 96.31 151 GLN A O 1
ATOM 1240 N N . PHE A 1 152 ? -3.947 17.391 0.983 1 95.38 152 PHE A N 1
ATOM 1241 C CA . PHE A 1 152 ? -2.996 18.375 1.495 1 95.38 152 PHE A CA 1
ATOM 1242 C C . PHE A 1 152 ? -1.8 17.688 2.137 1 95.38 152 PHE A C 1
ATOM 1244 O O . PHE A 1 152 ? -1.835 17.344 3.32 1 95.38 152 PHE A O 1
ATOM 1251 N N . MET A 1 153 ? -0.686 17.594 1.398 1 90.31 153 MET A N 1
ATOM 1252 C CA . MET A 1 153 ? 0.469 16.812 1.819 1 90.31 153 MET A CA 1
ATOM 1253 C C . MET A 1 153 ? 1.574 17.719 2.361 1 90.31 153 MET A C 1
ATOM 1255 O O . MET A 1 153 ? 2.453 17.25 3.094 1 90.31 153 MET A O 1
ATOM 1259 N N . ASP A 1 154 ? 1.514 18.906 2.043 1 84.06 154 ASP A N 1
ATOM 1260 C CA . ASP A 1 154 ? 2.582 19.844 2.365 1 84.06 154 ASP A CA 1
ATOM 1261 C C . ASP A 1 154 ? 2.293 20.562 3.678 1 84.06 154 ASP A C 1
ATOM 1263 O O . ASP A 1 154 ? 1.14 20.875 3.98 1 84.06 154 ASP A O 1
ATOM 1267 N N . ILE A 1 155 ? 3.33 20.828 4.375 1 86.19 155 ILE A N 1
ATOM 1268 C CA . ILE A 1 155 ? 3.195 21.531 5.648 1 86.19 155 ILE A CA 1
ATOM 1269 C C . ILE A 1 155 ? 2.656 22.938 5.406 1 86.19 155 ILE A C 1
ATOM 1271 O O . ILE A 1 155 ? 1.892 23.469 6.215 1 86.19 155 ILE A O 1
ATOM 1275 N N . PHE A 1 156 ? 2.951 23.5 4.27 1 81.75 156 PHE A N 1
ATOM 1276 C CA . PHE A 1 156 ? 2.52 24.844 3.932 1 81.75 156 PHE A CA 1
ATOM 1277 C C . PHE A 1 156 ? 1.018 24.891 3.676 1 81.75 156 PHE A C 1
ATOM 1279 O O . PHE A 1 156 ? 0.419 25.969 3.627 1 81.75 156 PHE A O 1
ATOM 1286 N N . SER A 1 157 ? 0.449 23.703 3.662 1 90.25 157 SER A N 1
ATOM 1287 C CA . SER A 1 157 ? -0.976 23.656 3.352 1 90.25 157 SER A CA 1
ATOM 1288 C C . SER A 1 157 ? -1.822 23.781 4.613 1 90.25 157 SER A C 1
ATOM 1290 O O . SER A 1 157 ? -3.045 23.906 4.535 1 90.25 157 SER A O 1
ATOM 1292 N N . LEU A 1 158 ? -1.209 23.797 5.727 1 93.88 158 LEU A N 1
ATOM 1293 C CA . LEU A 1 158 ? -1.94 23.859 6.988 1 93.88 158 LEU A CA 1
ATOM 1294 C C . LEU A 1 158 ? -2.742 25.141 7.102 1 93.88 158 LEU A C 1
ATOM 1296 O O . LEU A 1 158 ? -3.938 25.109 7.402 1 93.88 158 LEU A O 1
ATOM 1300 N N . PRO A 1 159 ? -2.141 26.281 6.762 1 93.94 159 PRO A N 1
ATOM 1301 C CA . PRO A 1 159 ? -2.936 27.516 6.801 1 93.94 159 PRO A CA 1
ATOM 1302 C C . PRO A 1 159 ? -4.059 27.516 5.77 1 93.94 159 PRO A C 1
ATOM 1304 O O . PRO A 1 159 ? -5.129 28.078 6.02 1 93.94 159 PRO A O 1
ATOM 1307 N N . GLU A 1 160 ? -3.742 26.922 4.633 1 95.38 160 GLU A N 1
ATOM 1308 C CA . GLU A 1 160 ? -4.758 26.844 3.588 1 95.38 160 GLU A CA 1
ATOM 1309 C C . GLU A 1 160 ? -5.984 26.078 4.062 1 95.38 160 GLU A C 1
ATOM 1311 O O . GLU A 1 160 ? -7.117 26.531 3.887 1 95.38 160 GLU A O 1
ATOM 1316 N N . MET A 1 161 ? -5.797 24.938 4.699 1 96.94 161 MET A N 1
ATOM 1317 C CA . MET A 1 161 ? -6.887 24.109 5.207 1 96.94 161 MET A CA 1
ATOM 1318 C C . MET A 1 161 ? -7.684 24.844 6.273 1 96.94 161 MET A C 1
ATOM 1320 O O . MET A 1 161 ? -8.914 24.812 6.277 1 96.94 161 MET A O 1
ATOM 1324 N N . THR A 1 162 ? -6.965 25.484 7.133 1 97.38 162 THR A N 1
ATOM 1325 C CA . THR A 1 162 ? -7.609 26.203 8.227 1 97.38 162 THR A CA 1
ATOM 1326 C C . THR A 1 162 ? -8.43 27.375 7.684 1 97.38 162 THR A C 1
ATOM 1328 O O . THR A 1 162 ? -9.539 27.625 8.156 1 97.38 162 THR A O 1
ATOM 1331 N N . LEU A 1 163 ? -7.828 28.078 6.738 1 97.62 163 LEU A N 1
ATOM 1332 C CA . LEU A 1 163 ? -8.539 29.219 6.156 1 97.62 163 LEU A CA 1
ATOM 1333 C C . LEU A 1 163 ? -9.812 28.75 5.457 1 97.62 163 LEU A C 1
ATOM 1335 O O . LEU A 1 163 ? -10.867 29.375 5.605 1 97.62 163 LEU A O 1
ATOM 1339 N N . LEU A 1 164 ? -9.758 27.672 4.688 1 97.75 164 LEU A N 1
ATOM 1340 C CA . LEU A 1 164 ? -10.93 27.094 4.035 1 97.75 164 LEU A CA 1
ATOM 1341 C C . LEU A 1 164 ? -12.031 26.797 5.051 1 97.75 164 LEU A C 1
ATOM 1343 O O . LEU A 1 164 ? -13.188 27.141 4.84 1 97.75 164 LEU A O 1
ATOM 1347 N N . SER A 1 165 ? -11.641 26.188 6.141 1 97.88 165 SER A N 1
ATOM 1348 C CA . SER A 1 165 ? -12.594 25.781 7.168 1 97.88 165 SER A CA 1
ATOM 1349 C C . SER A 1 165 ? -13.195 26.984 7.879 1 97.88 165 SER A C 1
ATOM 1351 O O . SER A 1 165 ? -14.391 27.016 8.164 1 97.88 165 SER A O 1
ATOM 1353 N N . CYS A 1 166 ? -12.367 28.016 8.156 1 97.5 166 CYS A N 1
ATOM 1354 C CA . CYS A 1 166 ? -12.828 29.219 8.844 1 97.5 166 CYS A CA 1
ATOM 1355 C C . CYS A 1 166 ? -13.828 29.984 7.992 1 97.5 166 CYS A C 1
ATOM 1357 O O . CYS A 1 166 ? -14.883 30.406 8.484 1 97.5 166 CYS A O 1
ATOM 1359 N N . VAL A 1 167 ? -13.492 30.172 6.734 1 97.5 167 VAL A N 1
ATOM 1360 C CA . VAL A 1 167 ? -14.375 30.922 5.84 1 97.5 167 VAL A CA 1
ATOM 1361 C C . VAL A 1 167 ? -15.688 30.156 5.66 1 97.5 167 VAL A C 1
ATOM 1363 O O . VAL A 1 167 ? -16.766 30.75 5.676 1 97.5 167 VAL A O 1
ATOM 1366 N N . ASN A 1 168 ? -15.555 28.828 5.441 1 97 168 ASN A N 1
ATOM 1367 C CA . ASN A 1 168 ? -16.75 28 5.344 1 97 168 ASN A CA 1
ATOM 1368 C C . ASN A 1 168 ? -17.609 28.109 6.594 1 97 168 ASN A C 1
ATOM 1370 O O . ASN A 1 168 ? -18.844 28.188 6.496 1 97 168 ASN A O 1
ATOM 1374 N N . GLU A 1 169 ? -17 28.125 7.773 1 96.56 169 GLU A N 1
ATOM 1375 C CA . GLU A 1 169 ? -17.703 28.281 9.039 1 96.56 169 GLU A CA 1
ATOM 1376 C C . GLU A 1 169 ? -18.484 29.594 9.086 1 96.56 169 GLU A C 1
ATOM 1378 O O . GLU A 1 169 ? -19.641 29.625 9.531 1 96.56 169 GLU A O 1
ATOM 1383 N N . TYR A 1 170 ? -17.859 30.609 8.672 1 96.81 170 TYR A N 1
ATOM 1384 C CA . TYR A 1 170 ? -18.5 31.906 8.656 1 96.81 170 TYR A CA 1
ATOM 1385 C C . TYR A 1 170 ? -19.75 31.891 7.77 1 96.81 170 TYR A C 1
ATOM 1387 O O . TYR A 1 170 ? -20.797 32.406 8.148 1 96.81 170 TYR A O 1
ATOM 1395 N N . PHE A 1 171 ? -19.609 31.344 6.535 1 96.62 171 PHE A N 1
ATOM 1396 C CA . PHE A 1 171 ? -20.719 31.281 5.602 1 96.62 171 PHE A CA 1
ATOM 1397 C C . PHE A 1 171 ? -21.875 30.469 6.188 1 96.62 171 PHE A C 1
ATOM 1399 O O . PHE A 1 171 ? -23.031 30.859 6.066 1 96.62 171 PHE A O 1
ATOM 1406 N N . LEU A 1 172 ? -21.531 29.406 6.828 1 95.31 172 LEU A N 1
ATOM 1407 C CA . LEU A 1 172 ? -22.547 28.547 7.41 1 95.31 172 LEU A CA 1
ATOM 1408 C C . LEU A 1 172 ? -23.25 29.234 8.578 1 95.31 172 LEU A C 1
ATOM 1410 O O . LEU A 1 172 ? -24.484 29.234 8.656 1 95.31 172 LEU A O 1
ATOM 1414 N N . LYS A 1 173 ? -22.531 29.812 9.43 1 95.31 173 LYS A N 1
ATOM 1415 C CA . LYS A 1 173 ? -23.078 30.438 10.617 1 95.31 173 LYS A CA 1
ATOM 1416 C C . LYS A 1 173 ? -23.953 31.641 10.258 1 95.31 173 LYS A C 1
ATOM 1418 O O . LYS A 1 173 ? -24.891 31.969 10.969 1 95.31 173 LYS A O 1
ATOM 1423 N N . ASN A 1 174 ? -23.625 32.281 9.227 1 95.62 174 ASN A N 1
ATOM 1424 C CA . ASN A 1 174 ? -24.375 33.469 8.82 1 95.62 174 ASN A CA 1
ATOM 1425 C C . ASN A 1 174 ? -25.344 33.156 7.676 1 95.62 174 ASN A C 1
ATOM 1427 O O . ASN A 1 174 ? -25.891 34.094 7.059 1 95.62 174 ASN A O 1
ATOM 1431 N N . ASN A 1 175 ? -25.5 31.938 7.305 1 94.12 175 ASN A N 1
ATOM 1432 C CA . ASN A 1 175 ? -26.438 31.469 6.289 1 94.12 175 ASN A CA 1
ATOM 1433 C C . ASN A 1 175 ? -26.203 32.156 4.949 1 94.12 175 ASN A C 1
ATOM 1435 O O . ASN A 1 175 ? -27.156 32.656 4.332 1 94.12 175 ASN A O 1
ATOM 1439 N N . ILE A 1 176 ? -24.984 32.344 4.66 1 94 176 ILE A N 1
ATOM 1440 C CA . ILE A 1 176 ? -24.609 32.906 3.375 1 94 176 ILE A CA 1
ATOM 1441 C C . ILE A 1 176 ? -24.438 31.812 2.34 1 94 176 ILE A C 1
ATOM 1443 O O . ILE A 1 176 ? -23.703 30.844 2.572 1 94 176 ILE A O 1
ATOM 1447 N N . ASP A 1 177 ? -25.141 31.953 1.276 1 92 177 ASP A N 1
ATOM 1448 C CA . ASP A 1 177 ? -24.969 31 0.186 1 92 177 ASP A CA 1
ATOM 1449 C C . ASP A 1 177 ? -23.641 31.203 -0.538 1 92 177 ASP A C 1
ATOM 1451 O O . ASP A 1 177 ? -23.234 32.344 -0.759 1 92 177 ASP A O 1
ATOM 1455 N N . TYR A 1 178 ? -22.984 30.141 -0.776 1 91.31 178 TYR A N 1
ATOM 1456 C CA . TYR A 1 178 ? -21.734 30.234 -1.501 1 91.31 178 TYR A CA 1
ATOM 1457 C C . TYR A 1 178 ? -21.516 29.016 -2.383 1 91.31 178 TYR A C 1
ATOM 1459 O O . TYR A 1 178 ? -22.234 28.016 -2.258 1 91.31 178 TYR A O 1
ATOM 1467 N N . GLU A 1 179 ? -20.609 29.141 -3.32 1 93.12 179 GLU A N 1
ATOM 1468 C CA . GLU A 1 179 ? -20.172 28.047 -4.176 1 93.12 179 GLU A CA 1
ATOM 1469 C C . GLU A 1 179 ? -18.844 27.453 -3.697 1 93.12 179 GLU A C 1
ATOM 1471 O O . GLU A 1 179 ? -17.812 28.109 -3.795 1 93.12 179 GLU A O 1
ATOM 1476 N N . PRO A 1 180 ? -18.859 26.234 -3.254 1 94.56 180 PRO A N 1
ATOM 1477 C CA . PRO A 1 180 ? -17.656 25.625 -2.666 1 94.56 180 PRO A CA 1
ATOM 1478 C C . PRO A 1 180 ? -16.469 25.656 -3.613 1 94.56 180 PRO A C 1
ATOM 1480 O O . PRO A 1 180 ? -15.328 25.859 -3.174 1 94.56 180 PRO A O 1
ATOM 1483 N N . VAL A 1 181 ? -16.688 25.469 -4.855 1 95.12 181 VAL A N 1
ATOM 1484 C CA . VAL A 1 181 ? -15.594 25.422 -5.824 1 95.12 181 VAL A CA 1
ATOM 1485 C C . VAL A 1 181 ? -14.922 26.797 -5.906 1 95.12 181 VAL A C 1
ATOM 1487 O O . VAL A 1 181 ? -13.695 26.891 -5.996 1 95.12 181 VAL A O 1
ATOM 1490 N N . HIS A 1 182 ? -15.695 27.844 -5.871 1 94.38 182 HIS A N 1
ATOM 1491 C CA . HIS A 1 182 ? -15.148 29.188 -5.91 1 94.38 182 HIS A CA 1
ATOM 1492 C C . HIS A 1 182 ? -14.398 29.516 -4.629 1 94.38 182 HIS A C 1
ATOM 1494 O O . HIS A 1 182 ? -13.359 30.188 -4.668 1 94.38 182 HIS A O 1
ATOM 1500 N N . LEU A 1 183 ? -14.984 29.109 -3.566 1 95.75 183 LEU A N 1
ATOM 1501 C CA . LEU A 1 183 ? -14.281 29.297 -2.303 1 95.75 183 LEU A CA 1
ATOM 1502 C C . LEU A 1 183 ? -12.906 28.656 -2.346 1 95.75 183 LEU A C 1
ATOM 1504 O O . LEU A 1 183 ? -11.906 29.281 -1.975 1 95.75 183 LEU A O 1
ATOM 1508 N N . TYR A 1 184 ? -12.891 27.469 -2.801 1 96.19 184 TYR A N 1
ATOM 1509 C CA . TYR A 1 184 ? -11.641 26.719 -2.898 1 96.19 184 TYR A CA 1
ATOM 1510 C C . TYR A 1 184 ? -10.641 27.438 -3.805 1 96.19 184 TYR A C 1
ATOM 1512 O O . TYR A 1 184 ? -9.477 27.609 -3.443 1 96.19 184 TYR A O 1
ATOM 1520 N N . LYS A 1 185 ? -11.031 27.828 -4.922 1 95.12 185 LYS A N 1
ATOM 1521 C CA . LYS A 1 185 ? -10.156 28.484 -5.891 1 95.12 185 LYS A CA 1
ATOM 1522 C C . LYS A 1 185 ? -9.625 29.812 -5.352 1 95.12 185 LYS A C 1
ATOM 1524 O O . LYS A 1 185 ? -8.445 30.125 -5.508 1 95.12 185 LYS A O 1
ATOM 1529 N N . ASP A 1 186 ? -10.492 30.562 -4.715 1 96.19 186 ASP A N 1
ATOM 1530 C CA . ASP A 1 186 ? -10.102 31.859 -4.188 1 96.19 186 ASP A CA 1
ATOM 1531 C C . ASP A 1 186 ? -9.086 31.703 -3.061 1 96.19 186 ASP A C 1
ATOM 1533 O O . ASP A 1 186 ? -8.125 32.469 -2.977 1 96.19 186 ASP A O 1
ATOM 1537 N N . VAL A 1 187 ? -9.344 30.75 -2.219 1 96 187 VAL A N 1
ATOM 1538 C CA . VAL A 1 187 ? -8.398 30.516 -1.127 1 96 187 VAL A CA 1
ATOM 1539 C C . VAL A 1 187 ? -7.062 30.047 -1.688 1 96 187 VAL A C 1
ATOM 1541 O O . VAL A 1 187 ? -6.004 30.5 -1.257 1 96 187 VAL A O 1
ATOM 1544 N N . LYS A 1 188 ? -7.113 29.094 -2.594 1 93.12 188 LYS A N 1
ATOM 1545 C CA . LYS A 1 188 ? -5.902 28.594 -3.238 1 93.12 188 LYS A CA 1
ATOM 1546 C C . LYS A 1 188 ? -5.117 29.734 -3.887 1 93.12 188 LYS A C 1
ATOM 1548 O O . LYS A 1 188 ? -3.895 29.812 -3.74 1 93.12 188 LYS A O 1
ATOM 1553 N N . ASP A 1 189 ? -5.812 30.594 -4.562 1 92.56 189 ASP A N 1
ATOM 1554 C CA . ASP A 1 189 ? -5.184 31.734 -5.219 1 92.56 189 ASP A CA 1
ATOM 1555 C C . ASP A 1 189 ? -4.574 32.688 -4.195 1 92.56 189 ASP A C 1
ATOM 1557 O O . ASP A 1 189 ? -3.484 33.219 -4.41 1 92.56 189 ASP A O 1
ATOM 1561 N N . SER A 1 190 ? -5.285 32.906 -3.158 1 93.5 190 SER A N 1
ATOM 1562 C CA . SER A 1 190 ? -4.789 33.812 -2.113 1 93.5 190 SER A CA 1
ATOM 1563 C C . SER A 1 190 ? -3.51 33.25 -1.486 1 93.5 190 SER A C 1
ATOM 1565 O O . SER A 1 190 ? -2.562 34 -1.239 1 93.5 190 SER A O 1
ATOM 1567 N N . ILE A 1 191 ? -3.514 31.969 -1.252 1 91.5 191 ILE A N 1
ATOM 1568 C CA . ILE A 1 191 ? -2.334 31.328 -0.687 1 91.5 191 ILE A CA 1
ATOM 1569 C C . ILE A 1 191 ? -1.173 31.422 -1.674 1 91.5 191 ILE A C 1
ATOM 1571 O O . ILE A 1 191 ? -0.037 31.703 -1.282 1 91.5 191 ILE A O 1
ATOM 1575 N N . ARG A 1 192 ? -1.467 31.141 -2.887 1 86.25 192 ARG A N 1
ATOM 1576 C CA . ARG A 1 192 ? -0.453 31.25 -3.932 1 86.25 192 ARG A CA 1
ATOM 1577 C C . ARG A 1 192 ? 0.137 32.656 -3.99 1 86.25 192 ARG A C 1
ATOM 1579 O O . ARG A 1 192 ? 1.353 32.812 -4.109 1 86.25 192 ARG A O 1
ATOM 1586 N N . ASP A 1 193 ? -0.691 33.594 -3.881 1 84.62 193 ASP A N 1
ATOM 1587 C CA . ASP A 1 193 ? -0.268 35 -3.957 1 84.62 193 ASP A CA 1
ATOM 1588 C C . ASP A 1 193 ? 0.613 35.375 -2.768 1 84.62 193 ASP A C 1
ATOM 1590 O O . ASP A 1 193 ? 1.524 36.188 -2.896 1 84.62 193 ASP A O 1
ATOM 1594 N N . VAL A 1 194 ? 0.308 34.812 -1.651 1 83.88 194 VAL A N 1
ATOM 1595 C CA . VAL A 1 194 ? 1.149 35.062 -0.482 1 83.88 194 VAL A CA 1
ATOM 1596 C C . VAL A 1 194 ? 2.555 34.531 -0.742 1 83.88 194 VAL A C 1
ATOM 1598 O O . VAL A 1 194 ? 3.545 35.125 -0.337 1 83.88 194 VAL A O 1
ATOM 1601 N N . HIS A 1 195 ? 2.629 33.438 -1.422 1 71.44 195 HIS A N 1
ATOM 1602 C CA . HIS A 1 195 ? 3.91 32.812 -1.709 1 71.44 195 HIS A CA 1
ATOM 1603 C C . HIS A 1 195 ? 4.68 33.562 -2.773 1 71.44 195 HIS A C 1
ATOM 1605 O O . HIS A 1 195 ? 5.891 33.781 -2.646 1 71.44 195 HIS A O 1
ATOM 1611 N N . ILE A 1 196 ? 4.012 33.969 -3.793 1 59.69 196 ILE A N 1
ATOM 1612 C CA . ILE A 1 196 ? 4.645 34.656 -4.926 1 59.69 196 ILE A CA 1
ATOM 1613 C C . ILE A 1 196 ? 5.035 36.062 -4.527 1 59.69 196 ILE A C 1
ATOM 1615 O O . ILE A 1 196 ? 6.113 36.562 -4.891 1 59.69 196 ILE A O 1
ATOM 1619 N N . LYS A 1 197 ? 4.156 36.75 -3.992 1 54.12 197 LYS A N 1
ATOM 1620 C CA . LYS A 1 197 ? 4.391 38.125 -3.674 1 54.12 197 LYS A CA 1
ATOM 1621 C C . LYS A 1 197 ? 5.516 38.281 -2.654 1 54.12 197 LYS A C 1
ATOM 1623 O O . LYS A 1 197 ? 5.91 39.406 -2.322 1 54.12 197 LYS A O 1
ATOM 1628 N N . GLY A 1 198 ? 6.086 37.188 -2.322 1 54.56 198 GLY A N 1
ATOM 1629 C CA . GLY A 1 198 ? 7.273 37.219 -1.487 1 54.56 198 GLY A CA 1
ATOM 1630 C C . GLY A 1 198 ? 6.977 37.594 -0.047 1 54.56 198 GLY A C 1
ATOM 1631 O O . GLY A 1 198 ? 7.879 38 0.692 1 54.56 198 GLY A O 1
ATOM 1632 N N . ILE A 1 199 ? 5.746 37.781 0.266 1 46.84 199 ILE A N 1
ATOM 1633 C CA . ILE A 1 199 ? 5.387 38.156 1.629 1 46.84 199 ILE A CA 1
ATOM 1634 C C . ILE A 1 199 ? 5.996 37.156 2.615 1 46.84 199 ILE A C 1
ATOM 1636 O O . ILE A 1 199 ? 6.516 37.562 3.662 1 46.84 199 ILE A O 1
ATOM 1640 N N . MET A 1 200 ? 5.824 35.969 2.219 1 48.09 200 MET A N 1
ATOM 1641 C CA . MET A 1 200 ? 6.445 34.969 3.047 1 48.09 200 MET A CA 1
ATOM 1642 C C . MET A 1 200 ? 7.953 35.188 3.143 1 48.09 200 MET A C 1
ATOM 1644 O O . MET A 1 200 ? 8.531 35.062 4.227 1 48.09 200 MET A O 1
ATOM 1648 N N . TYR A 1 201 ? 8.32 35.562 2.008 1 47.66 201 TYR A N 1
ATOM 1649 C CA . TYR A 1 201 ? 9.766 35.719 1.93 1 47.66 201 TYR A CA 1
ATOM 1650 C C . TYR A 1 201 ? 10.234 36.906 2.736 1 47.66 201 TYR A C 1
ATOM 1652 O O . TYR A 1 201 ? 11.273 36.875 3.393 1 47.66 201 TYR A O 1
ATOM 1660 N N . ARG A 1 202 ? 9.438 37.906 2.592 1 45.88 202 ARG A N 1
ATOM 1661 C CA . ARG A 1 202 ? 9.773 39.094 3.367 1 45.88 202 ARG A CA 1
ATOM 1662 C C . ARG A 1 202 ? 9.711 38.812 4.863 1 45.88 202 ARG A C 1
ATOM 1664 O O . ARG A 1 202 ? 10.531 39.312 5.633 1 45.88 202 ARG A O 1
ATOM 1671 N N . ALA A 1 203 ? 8.758 38.125 5.203 1 39.59 203 ALA A N 1
ATOM 1672 C CA . ALA A 1 203 ? 8.594 37.75 6.609 1 39.59 203 ALA A CA 1
ATOM 1673 C C . ALA A 1 203 ? 9.75 36.875 7.094 1 39.59 203 ALA A C 1
ATOM 1675 O O . ALA A 1 203 ? 10.172 37 8.25 1 39.59 203 ALA A O 1
ATOM 1676 N N . ILE A 1 204 ? 10.039 36.094 6.223 1 44.31 204 ILE A N 1
ATOM 1677 C CA . ILE A 1 204 ? 11.164 35.219 6.559 1 44.31 204 ILE A CA 1
ATOM 1678 C C . ILE A 1 204 ? 12.445 36.062 6.66 1 44.31 204 ILE A C 1
ATOM 1680 O O . ILE A 1 204 ? 13.305 35.75 7.492 1 44.31 204 ILE A O 1
ATOM 1684 N N . GLU A 1 205 ? 12.555 37.062 5.75 1 41.41 205 GLU A N 1
ATOM 1685 C CA . GLU A 1 205 ? 13.719 37.938 5.781 1 41.41 205 GLU A CA 1
ATOM 1686 C C . GLU A 1 205 ? 13.828 38.656 7.117 1 41.41 205 GLU A C 1
ATOM 1688 O O . GLU A 1 205 ? 14.938 38.938 7.594 1 41.41 205 GLU A O 1
ATOM 1693 N N . THR A 1 206 ? 12.672 39.281 7.449 1 36.22 206 THR A N 1
ATOM 1694 C CA . THR A 1 206 ? 12.828 39.969 8.727 1 36.22 206 THR A CA 1
ATOM 1695 C C . THR A 1 206 ? 13.164 38.969 9.836 1 36.22 206 THR A C 1
ATOM 1697 O O . THR A 1 206 ? 13.781 39.312 10.836 1 36.22 206 THR A O 1
ATOM 1700 N N . GLY A 1 207 ? 12.375 38 10 1 30.55 207 GLY A N 1
ATOM 1701 C CA . GLY A 1 207 ? 12.75 36.938 10.93 1 30.55 207 GLY A CA 1
ATOM 1702 C C . GLY A 1 207 ? 13.719 35.938 10.344 1 30.55 207 GLY A C 1
ATOM 1703 O O . GLY A 1 207 ? 13.859 35.844 9.117 1 30.55 207 GLY A O 1
ATOM 1704 N N . TYR A 1 208 ? 14.742 35.531 11.141 1 28.34 208 TYR A N 1
ATOM 1705 C CA . TYR A 1 208 ? 15.875 34.656 10.852 1 28.34 208 TYR A CA 1
ATOM 1706 C C . TYR A 1 208 ? 15.445 33.438 10.055 1 28.34 208 TYR A C 1
ATOM 1708 O O . TYR A 1 208 ? 16.172 32.438 9.977 1 28.34 208 TYR A O 1
ATOM 1716 N N . ALA A 1 209 ? 14.242 33.438 9.625 1 29.02 209 ALA A N 1
ATOM 1717 C CA . ALA A 1 209 ? 13.82 32.094 9.227 1 29.02 209 ALA A CA 1
ATOM 1718 C C . ALA A 1 209 ? 14.438 31.688 7.891 1 29.02 209 ALA A C 1
ATOM 1720 O O . ALA A 1 209 ? 14.641 32.531 7.012 1 29.02 209 ALA A O 1
ATOM 1721 N N . CYS A 1 210 ? 15.203 30.609 7.953 1 26.78 210 CYS A N 1
ATOM 1722 C CA . CYS A 1 210 ? 15.992 29.828 7.012 1 26.78 210 CYS A CA 1
ATOM 1723 C C . CYS A 1 210 ? 15.156 29.406 5.812 1 26.78 210 CYS A C 1
ATOM 1725 O O . CYS A 1 210 ? 14.062 28.859 5.977 1 26.78 210 CYS A O 1
ATOM 1727 N N . VAL A 1 211 ? 15.266 30.062 4.766 1 29.39 211 VAL A N 1
ATOM 1728 C CA . VAL A 1 211 ? 14.594 29.984 3.473 1 29.39 211 VAL A CA 1
ATOM 1729 C C . VAL A 1 211 ? 14.766 28.594 2.879 1 29.39 211 VAL A C 1
ATOM 1731 O O . VAL A 1 211 ? 15.891 28.109 2.738 1 29.39 211 VAL A O 1
ATOM 1734 N N . VAL A 1 212 ? 13.898 27.656 3.092 1 28.16 212 VAL A N 1
ATOM 1735 C CA . VAL A 1 212 ? 13.68 26.281 2.637 1 28.16 212 VAL A CA 1
ATOM 1736 C C . VAL A 1 212 ? 13.523 26.266 1.118 1 28.16 212 VAL A C 1
ATOM 1738 O O . VAL A 1 212 ? 13.133 27.266 0.515 1 28.16 212 VAL A O 1
ATOM 1741 N N . LYS A 1 213 ? 13.742 25.125 0.391 1 30.05 213 LYS A N 1
ATOM 1742 C CA . LYS A 1 213 ? 14.023 24.75 -0.991 1 30.05 213 LYS A CA 1
ATOM 1743 C C . LYS A 1 213 ? 12.852 25.094 -1.905 1 30.05 213 LYS A C 1
ATOM 1745 O O . LYS A 1 213 ? 11.891 24.328 -2.01 1 30.05 213 LYS A O 1
ATOM 1750 N N . CYS A 1 214 ? 11.977 26.062 -1.715 1 26.7 214 CYS A N 1
ATOM 1751 C CA . CYS A 1 214 ? 11.102 26.531 -2.787 1 26.7 214 CYS A CA 1
ATOM 1752 C C . CYS A 1 214 ? 11.906 26.922 -4.016 1 26.7 214 CYS A C 1
ATOM 1754 O O . CYS A 1 214 ? 13.094 27.234 -3.914 1 26.7 214 CYS A O 1
ATOM 1756 N N . TRP A 1 215 ? 11.281 26.719 -5.285 1 29.38 215 TRP A N 1
ATOM 1757 C CA . TRP A 1 215 ? 11.578 27.344 -6.574 1 29.38 215 TRP A CA 1
ATOM 1758 C C . TRP A 1 215 ? 12.195 28.719 -6.391 1 29.38 215 TRP A C 1
ATOM 1760 O O . TRP A 1 215 ? 12.344 29.469 -7.355 1 29.38 215 TRP A O 1
ATOM 1770 N N . ILE A 1 216 ? 12.102 29.344 -5.25 1 31.11 216 ILE A N 1
ATOM 1771 C CA . ILE A 1 216 ? 12.414 30.781 -5.219 1 31.11 216 ILE A CA 1
ATOM 1772 C C . ILE A 1 216 ? 13.922 30.969 -5.086 1 31.11 216 ILE A C 1
ATOM 1774 O O . ILE A 1 216 ? 14.523 30.547 -4.102 1 31.11 216 ILE A O 1
ATOM 1778 N N . THR A 1 217 ? 14.734 31.203 -6.234 1 33.12 217 THR A N 1
ATOM 1779 C CA . THR A 1 217 ? 16.141 31.469 -6.57 1 33.12 217 THR A CA 1
ATOM 1780 C C . THR A 1 217 ? 16.844 32.188 -5.422 1 33.12 217 THR A C 1
ATOM 1782 O O . THR A 1 217 ? 17.953 31.797 -5.047 1 33.12 217 THR A O 1
ATOM 1785 N N . PHE A 1 218 ? 16.531 33.438 -5.355 1 34.28 218 PHE A N 1
ATOM 1786 C CA . PHE A 1 218 ? 17.391 34.438 -4.766 1 34.28 218 PHE A CA 1
ATOM 1787 C C . PHE A 1 218 ? 17.578 34.188 -3.275 1 34.28 218 PHE A C 1
ATOM 1789 O O . PHE A 1 218 ? 18.656 34.469 -2.729 1 34.28 218 PHE A O 1
ATOM 1796 N N . TYR A 1 219 ? 16.547 33.594 -2.678 1 38.41 219 TYR A N 1
ATOM 1797 C CA . TYR A 1 219 ? 16.484 33.719 -1.228 1 38.41 219 TYR A CA 1
ATOM 1798 C C . TYR A 1 219 ? 17.188 32.562 -0.54 1 38.41 219 TYR A C 1
ATOM 1800 O O . TYR A 1 219 ? 17.547 32.656 0.639 1 38.41 219 TYR A O 1
ATOM 1808 N N . ARG A 1 220 ? 17.625 31.578 -1.347 1 53.34 220 ARG A N 1
ATOM 1809 C CA . ARG A 1 220 ? 18.297 30.422 -0.776 1 53.34 220 ARG A CA 1
ATOM 1810 C C . ARG A 1 220 ? 19.703 30.781 -0.292 1 53.34 220 ARG A C 1
ATOM 1812 O O . ARG A 1 220 ? 20.156 30.297 0.746 1 53.34 220 ARG A O 1
ATOM 1819 N N . ASP A 1 221 ? 20.156 31.719 -0.995 1 53.06 221 ASP A N 1
ATOM 1820 C CA . ASP A 1 221 ? 21.516 32.062 -0.628 1 53.06 221 ASP A CA 1
ATOM 1821 C C . ASP A 1 221 ? 21.578 32.656 0.781 1 53.06 221 ASP A C 1
ATOM 1823 O O . ASP A 1 221 ? 22.438 32.281 1.579 1 53.06 221 ASP A O 1
ATOM 1827 N N . ARG A 1 222 ? 20.562 33.438 1.125 1 49.19 222 ARG A N 1
ATOM 1828 C CA . ARG A 1 222 ? 20.547 34.062 2.432 1 49.19 222 ARG A CA 1
ATOM 1829 C C . ARG A 1 222 ? 20.234 33.062 3.539 1 49.19 222 ARG A C 1
ATOM 1831 O O . ARG A 1 222 ? 20.828 33.125 4.617 1 49.19 222 ARG A O 1
ATOM 1838 N N . GLY A 1 223 ? 19.312 32.25 3.26 1 53.41 223 GLY A N 1
ATOM 1839 C CA . GLY A 1 223 ? 18.984 31.25 4.262 1 53.41 223 GLY A CA 1
ATOM 1840 C C . GLY A 1 223 ? 20.125 30.312 4.582 1 53.41 223 GLY A C 1
ATOM 1841 O O . GLY A 1 223 ? 20.406 30.047 5.75 1 53.41 223 GLY A O 1
ATOM 1842 N N . MET A 1 224 ? 20.781 30 3.531 1 60.66 224 MET A N 1
ATOM 1843 C CA . MET A 1 224 ? 21.891 29.062 3.738 1 60.66 224 MET A CA 1
ATOM 1844 C C . MET A 1 224 ? 23.047 29.75 4.457 1 60.66 224 MET A C 1
ATOM 1846 O O . MET A 1 224 ? 23.719 29.141 5.281 1 60.66 224 MET A O 1
ATOM 1850 N N . LYS A 1 225 ? 23.219 30.969 4.129 1 56.31 225 LYS A N 1
ATOM 1851 C CA . LYS A 1 225 ? 24.25 31.734 4.82 1 56.31 225 LYS A CA 1
ATOM 1852 C C . LYS A 1 225 ? 23.969 31.844 6.312 1 56.31 225 LYS A C 1
ATOM 1854 O O . LYS A 1 225 ? 24.875 31.781 7.137 1 56.31 225 LYS A O 1
ATOM 1859 N N . PHE A 1 226 ? 22.719 31.875 6.555 1 53.47 226 PHE A N 1
ATOM 1860 C CA . PHE A 1 226 ? 22.297 32 7.945 1 53.47 226 PHE A CA 1
ATOM 1861 C C . PHE A 1 226 ? 22.469 30.688 8.695 1 53.47 226 PHE A C 1
ATOM 1863 O O . PHE A 1 226 ? 22.891 30.672 9.852 1 53.47 226 PHE A O 1
ATOM 1870 N N . ILE A 1 227 ? 22.172 29.625 8.086 1 58.56 227 ILE A N 1
ATOM 1871 C CA . ILE A 1 227 ? 22.156 28.328 8.75 1 58.56 227 ILE A CA 1
ATOM 1872 C C . ILE A 1 227 ? 23.578 27.766 8.805 1 58.56 227 ILE A C 1
ATOM 1874 O O . ILE A 1 227 ? 24.016 27.25 9.836 1 58.56 227 ILE A O 1
ATOM 1878 N N . VAL A 1 228 ? 24.219 27.812 7.703 1 62.66 228 VAL A N 1
ATOM 1879 C CA . VAL A 1 228 ? 25.5 27.125 7.605 1 62.66 228 VAL A CA 1
ATOM 1880 C C . VAL A 1 228 ? 26.641 28.125 7.656 1 62.66 228 VAL A C 1
ATOM 1882 O O . VAL A 1 228 ? 27.703 27.859 8.242 1 62.66 228 VAL A O 1
ATOM 1885 N N . GLY A 1 229 ? 26.391 29.391 7.234 1 60.72 229 GLY A N 1
ATOM 1886 C CA . GLY A 1 229 ? 27.438 30.406 7.156 1 60.72 229 GLY A CA 1
ATOM 1887 C C . GLY A 1 229 ? 27.75 30.828 5.734 1 60.72 229 GLY A C 1
ATOM 1888 O O . GLY A 1 229 ? 27.094 30.375 4.785 1 60.72 229 GLY A O 1
ATOM 1889 N N . LYS A 1 230 ? 28.5 31.844 5.559 1 65.19 230 LYS A N 1
ATOM 1890 C CA . LYS A 1 230 ? 28.812 32.5 4.293 1 65.19 230 LYS A CA 1
ATOM 1891 C C . LYS A 1 230 ? 29.359 31.5 3.271 1 65.19 230 LYS A C 1
ATOM 1893 O O . LYS A 1 230 ? 29.094 31.641 2.072 1 65.19 230 LYS A O 1
ATOM 1898 N N . ASP A 1 231 ? 29.969 30.438 3.721 1 64.06 231 ASP A N 1
ATOM 1899 C CA . ASP A 1 231 ? 30.594 29.484 2.807 1 64.06 231 ASP A CA 1
ATOM 1900 C C . ASP A 1 231 ? 29.75 28.219 2.676 1 64.06 231 ASP A C 1
ATOM 1902 O O . ASP A 1 231 ? 30.297 27.125 2.547 1 64.06 231 ASP A O 1
ATOM 1906 N N . TRP A 1 232 ? 28.438 28.484 2.674 1 63.38 232 TRP A N 1
ATOM 1907 C CA . TRP A 1 232 ? 27.578 27.297 2.695 1 63.38 232 TRP A CA 1
ATOM 1908 C C . TRP A 1 232 ? 27.703 26.516 1.394 1 63.38 232 TRP A C 1
ATOM 1910 O O . TRP A 1 232 ? 27.578 25.281 1.388 1 63.38 232 TRP A O 1
ATOM 1920 N N . ARG A 1 233 ? 28.031 27.156 0.335 1 63.84 233 ARG A N 1
ATOM 1921 C CA . ARG A 1 233 ? 28.156 26.516 -0.972 1 63.84 233 ARG A CA 1
ATOM 1922 C C . ARG A 1 233 ? 29.328 25.531 -0.994 1 63.84 233 ARG A C 1
ATOM 1924 O O . ARG A 1 233 ? 29.312 24.562 -1.768 1 63.84 233 ARG A O 1
ATOM 1931 N N . ASP A 1 234 ? 30.172 25.828 -0.078 1 60.91 234 ASP A N 1
ATOM 1932 C CA . ASP A 1 234 ? 31.344 24.953 -0.044 1 60.91 234 ASP A CA 1
ATOM 1933 C C . ASP A 1 234 ? 30.984 23.578 0.491 1 60.91 234 ASP A C 1
ATOM 1935 O O . ASP A 1 234 ? 31.75 22.625 0.306 1 60.91 234 ASP A O 1
ATOM 1939 N N . LEU A 1 235 ? 29.781 23.594 1.03 1 60 235 LEU A N 1
ATOM 1940 C CA . LEU A 1 235 ? 29.406 22.328 1.65 1 60 235 LEU A CA 1
ATOM 1941 C C . LEU A 1 235 ? 28.766 21.391 0.631 1 60 235 LEU A C 1
ATOM 1943 O O . LEU A 1 235 ? 28.609 20.203 0.888 1 60 235 LEU A O 1
ATOM 1947 N N . PHE A 1 236 ? 28.484 22.078 -0.505 1 55.34 236 PHE A N 1
ATOM 1948 C CA . PHE A 1 236 ? 27.781 21.281 -1.505 1 55.34 236 PHE A CA 1
ATOM 1949 C C . PHE A 1 236 ? 28.578 21.219 -2.799 1 55.34 236 PHE A C 1
ATOM 1951 O O . PHE A 1 236 ? 29.188 22.203 -3.221 1 55.34 236 PHE A O 1
ATOM 1958 N N . ASP A 1 237 ? 28.641 20.031 -3.305 1 51.44 237 ASP A N 1
ATOM 1959 C CA . ASP A 1 237 ? 29.312 19.891 -4.594 1 51.44 237 ASP A CA 1
ATOM 1960 C C . ASP A 1 237 ? 28.484 20.531 -5.711 1 51.44 237 ASP A C 1
ATOM 1962 O O . ASP A 1 237 ? 29.047 21.156 -6.621 1 51.44 237 ASP A O 1
ATOM 1966 N N . VAL A 1 238 ? 27.172 20.328 -5.652 1 49.25 238 VAL A N 1
ATOM 1967 C CA . VAL A 1 238 ? 26.281 20.875 -6.664 1 49.25 238 VAL A CA 1
ATOM 1968 C C . VAL A 1 238 ? 25.047 21.484 -5.992 1 49.25 238 VAL A C 1
ATOM 1970 O O . VAL A 1 238 ? 24.5 20.906 -5.055 1 49.25 238 VAL A O 1
ATOM 1973 N N . VAL A 1 239 ? 24.812 22.75 -6.191 1 52.03 239 VAL A N 1
ATOM 1974 C CA . VAL A 1 239 ? 23.609 23.422 -5.727 1 52.03 239 VAL A CA 1
ATOM 1975 C C . VAL A 1 239 ? 22.703 23.75 -6.914 1 52.03 239 VAL A C 1
ATOM 1977 O O . VAL A 1 239 ? 23.125 24.438 -7.844 1 52.03 239 VAL A O 1
ATOM 1980 N N . ILE A 1 240 ? 21.703 22.906 -7.121 1 49.41 240 ILE A N 1
ATOM 1981 C CA . ILE A 1 240 ? 20.781 23.141 -8.227 1 49.41 240 ILE A CA 1
ATOM 1982 C C . ILE A 1 240 ? 19.641 24.047 -7.766 1 49.41 240 ILE A C 1
ATOM 1984 O O . ILE A 1 240 ? 18.938 23.734 -6.801 1 49.41 240 ILE A O 1
ATOM 1988 N N . VAL A 1 241 ? 19.703 25.297 -8.164 1 45.28 241 VAL A N 1
ATOM 1989 C CA . VAL A 1 241 ? 18.625 26.219 -7.852 1 45.28 241 VAL A CA 1
ATOM 1990 C C . VAL A 1 241 ? 17.609 26.266 -8.992 1 45.28 241 VAL A C 1
ATOM 1992 O O . VAL A 1 241 ? 17.984 26.156 -10.164 1 45.28 241 VAL A O 1
ATOM 1995 N N . GLN A 1 242 ? 16.438 25.672 -8.914 1 43.06 242 GLN A N 1
ATOM 1996 C CA . GLN A 1 242 ? 15.406 25.562 -9.945 1 43.06 242 GLN A CA 1
ATOM 1997 C C . GLN A 1 242 ? 15.367 26.812 -10.812 1 43.06 242 GLN A C 1
ATOM 1999 O O . GLN A 1 242 ? 14.656 26.859 -11.82 1 43.06 242 GLN A O 1
ATOM 2004 N N . MET A 1 243 ? 15.531 28.094 -10.422 1 36.03 243 MET A N 1
ATOM 2005 C CA . MET A 1 243 ? 15.234 29.062 -11.477 1 36.03 243 MET A CA 1
ATOM 2006 C C . MET A 1 243 ? 15.969 28.719 -12.766 1 36.03 243 MET A C 1
ATOM 2008 O O . MET A 1 243 ? 15.445 28.922 -13.859 1 36.03 243 MET A O 1
ATOM 2012 N N . ALA A 1 244 ? 17.188 28.797 -12.711 1 33.53 244 ALA A N 1
ATOM 2013 C CA . ALA A 1 244 ? 18 28.781 -13.922 1 33.53 244 ALA A CA 1
ATOM 2014 C C . ALA A 1 244 ? 17.766 27.5 -14.711 1 33.53 244 ALA A C 1
ATOM 2016 O O . ALA A 1 244 ? 17.922 27.469 -15.938 1 33.53 244 ALA A O 1
ATOM 2017 N N . PHE A 1 245 ? 18.078 26.359 -14.133 1 32.06 245 PHE A N 1
ATOM 2018 C CA . PHE A 1 245 ? 18.016 25.156 -14.969 1 32.06 245 PHE A CA 1
ATOM 2019 C C . PHE A 1 245 ? 16.578 24.703 -15.148 1 32.06 245 PHE A C 1
ATOM 2021 O O . PHE A 1 245 ? 15.977 24.141 -14.234 1 32.06 245 PHE A O 1
ATOM 2028 N N . VAL A 1 246 ? 15.711 25.453 -15.586 1 35.94 246 VAL A N 1
ATOM 2029 C CA . VAL A 1 246 ? 14.477 24.984 -16.219 1 35.94 246 VAL A CA 1
ATOM 2030 C C . VAL A 1 246 ? 14.648 23.531 -16.656 1 35.94 246 VAL A C 1
ATOM 2032 O O . VAL A 1 246 ? 13.703 22.922 -17.172 1 35.94 246 VAL A O 1
ATOM 2035 N N . GLY A 1 247 ? 15.758 23.125 -17.125 1 38.5 247 GLY A N 1
ATOM 2036 C CA . GLY A 1 247 ? 15.898 21.766 -17.641 1 38.5 247 GLY A CA 1
ATOM 2037 C C . GLY A 1 247 ? 15.648 20.703 -16.594 1 38.5 247 GLY A C 1
ATOM 2038 O O . GLY A 1 247 ? 15.711 20.984 -15.391 1 38.5 247 GLY A O 1
ATOM 2039 N N . ASN A 1 248 ? 14.766 19.672 -16.906 1 44.91 248 ASN A N 1
ATOM 2040 C CA . ASN A 1 248 ? 14.289 18.484 -16.188 1 44.91 248 ASN A CA 1
ATOM 2041 C C . ASN A 1 248 ? 15.398 17.844 -15.352 1 44.91 248 ASN A C 1
ATOM 2043 O O . ASN A 1 248 ? 16.531 17.703 -15.828 1 44.91 248 ASN A O 1
ATOM 2047 N N . LEU A 1 249 ? 15.375 18.234 -13.898 1 50.75 249 LEU A N 1
ATOM 2048 C CA . LEU A 1 249 ? 16.203 17.375 -13.062 1 50.75 249 LEU A CA 1
ATOM 2049 C C . LEU A 1 249 ? 16.625 16.125 -13.82 1 50.75 249 LEU A C 1
ATOM 2051 O O . LEU A 1 249 ? 17.766 15.68 -13.703 1 50.75 249 LEU A O 1
ATOM 2055 N N . TYR A 1 250 ? 15.734 15.875 -14.688 1 51.78 250 TYR A N 1
ATOM 2056 C CA . TYR A 1 250 ? 16 14.648 -15.43 1 51.78 250 TYR A CA 1
ATOM 2057 C C . TYR A 1 250 ? 17.219 14.828 -16.344 1 51.78 250 TYR A C 1
ATOM 2059 O O . TYR A 1 250 ? 18.062 13.938 -16.438 1 51.78 250 TYR A O 1
ATOM 2067 N N . GLU A 1 251 ? 17.172 16.047 -16.922 1 49.62 251 GLU A N 1
ATOM 2068 C CA . GLU A 1 251 ? 18.281 16.266 -17.844 1 49.62 251 GLU A CA 1
ATOM 2069 C C . GLU A 1 251 ? 19.609 16.344 -17.094 1 49.62 251 GLU A C 1
ATOM 2071 O O . GLU A 1 251 ? 20.625 15.836 -17.578 1 49.62 251 GLU A O 1
ATOM 2076 N N . PHE A 1 252 ? 19.5 17.016 -16 1 53.97 252 PHE A N 1
ATOM 2077 C CA . PHE A 1 252 ? 20.703 17.094 -15.188 1 53.97 252 PHE A CA 1
ATOM 2078 C C . PHE A 1 252 ? 21.141 15.711 -14.711 1 53.97 252 PHE A C 1
ATOM 2080 O O . PHE A 1 252 ? 22.328 15.398 -14.703 1 53.97 252 PHE A O 1
ATOM 2087 N N . LEU A 1 253 ? 20.188 14.914 -14.406 1 56.91 253 LEU A N 1
ATOM 2088 C CA . LEU A 1 253 ? 20.484 13.57 -13.914 1 56.91 253 LEU A CA 1
ATOM 2089 C C . LEU A 1 253 ? 21.109 12.719 -15.016 1 56.91 253 LEU A C 1
ATOM 2091 O O . LEU A 1 253 ? 22.031 11.945 -14.742 1 56.91 253 LEU A O 1
ATOM 2095 N N . LYS A 1 254 ? 20.562 13.023 -16.156 1 54.62 254 LYS A N 1
ATOM 2096 C CA . LYS A 1 254 ? 21.125 12.312 -17.297 1 54.62 254 LYS A CA 1
ATOM 2097 C C . LYS A 1 254 ? 22.578 12.727 -17.547 1 54.62 254 LYS A C 1
ATOM 2099 O O . LYS A 1 254 ? 23.422 11.891 -17.891 1 54.62 254 LYS A O 1
ATOM 2104 N N . LEU A 1 255 ? 22.719 13.977 -17.297 1 52.12 255 LEU A N 1
ATOM 2105 C CA . LEU A 1 255 ? 24.031 14.523 -17.594 1 52.12 255 LEU A CA 1
ATOM 2106 C C . LEU A 1 255 ? 25.062 14.094 -16.531 1 52.12 255 LEU A C 1
ATOM 2108 O O . LEU A 1 255 ? 26.219 13.812 -16.859 1 52.12 255 LEU A O 1
ATOM 2112 N N . THR A 1 256 ? 24.594 14.062 -15.336 1 55.44 256 THR A N 1
ATOM 2113 C CA . THR A 1 256 ? 25.547 13.758 -14.273 1 55.44 256 THR A CA 1
ATOM 2114 C C . THR A 1 256 ? 25.703 12.25 -14.102 1 55.44 256 THR A C 1
ATOM 2116 O O . THR A 1 256 ? 26.672 11.789 -13.5 1 55.44 256 THR A O 1
ATOM 2119 N N . GLY A 1 257 ? 24.797 11.594 -14.75 1 57.59 257 GLY A N 1
ATOM 2120 C CA . GLY A 1 257 ? 24.844 10.148 -14.625 1 57.59 257 GLY A CA 1
ATOM 2121 C C . GLY A 1 257 ? 24.375 9.648 -13.273 1 57.59 257 GLY A C 1
ATOM 2122 O O . GLY A 1 257 ? 24.625 8.5 -12.906 1 57.59 257 GLY A O 1
ATOM 2123 N N . TRP A 1 258 ? 23.922 10.641 -12.555 1 61.62 258 TRP A N 1
ATOM 2124 C CA . TRP A 1 258 ? 23.438 10.211 -11.242 1 61.62 258 TRP A CA 1
ATOM 2125 C C . TRP A 1 258 ? 22.203 9.336 -11.383 1 61.62 258 TRP A C 1
ATOM 2127 O O . TRP A 1 258 ? 21.125 9.82 -11.734 1 61.62 258 TRP A O 1
ATOM 2137 N N . ARG A 1 259 ? 22.359 8.078 -11.484 1 63.28 259 ARG A N 1
ATOM 2138 C CA . ARG A 1 259 ? 21.219 7.188 -11.688 1 63.28 259 ARG A CA 1
ATOM 2139 C C . ARG A 1 259 ? 21.219 6.051 -10.672 1 63.28 259 ARG A C 1
ATOM 2141 O O . ARG A 1 259 ? 22.281 5.695 -10.133 1 63.28 259 ARG A O 1
ATOM 2148 N N . GLY A 1 260 ? 20.031 5.855 -10.344 1 69.31 260 GLY A N 1
ATOM 2149 C CA . GLY A 1 260 ? 19.859 4.594 -9.641 1 69.31 260 GLY A CA 1
ATOM 2150 C C . GLY A 1 260 ? 19.953 4.734 -8.133 1 69.31 260 GLY A C 1
ATOM 2151 O O . GLY A 1 260 ? 19.656 5.797 -7.582 1 69.31 260 GLY A O 1
ATOM 2152 N N . SER A 1 261 ? 20.375 3.76 -7.488 1 78.19 261 SER A N 1
ATOM 2153 C CA . SER A 1 261 ? 20.297 3.602 -6.039 1 78.19 261 SER A CA 1
ATOM 2154 C C . SER A 1 261 ? 21.484 4.254 -5.344 1 78.19 261 SER A C 1
ATOM 2156 O O . SER A 1 261 ? 21.594 4.191 -4.117 1 78.19 261 SER A O 1
ATOM 2158 N N . LYS A 1 262 ? 22.25 5.066 -6.098 1 78.75 262 LYS A N 1
ATOM 2159 C CA . LYS A 1 262 ? 23.406 5.715 -5.496 1 78.75 262 LYS A CA 1
ATOM 2160 C C . LYS A 1 262 ? 23.062 7.129 -5.031 1 78.75 262 LYS A C 1
ATOM 2162 O O . LYS A 1 262 ? 23.891 7.801 -4.41 1 78.75 262 LYS A O 1
ATOM 2167 N N . VAL A 1 263 ? 21.922 7.57 -5.363 1 80.12 263 VAL A N 1
ATOM 2168 C CA . VAL A 1 263 ? 21.484 8.914 -5 1 80.12 263 VAL A CA 1
ATOM 2169 C C . VAL A 1 263 ? 20.422 8.828 -3.906 1 80.12 263 VAL A C 1
ATOM 2171 O O . VAL A 1 263 ? 19.484 8.023 -3.998 1 80.12 263 VAL A O 1
ATOM 2174 N N . LEU A 1 264 ? 20.672 9.594 -2.846 1 86.62 264 LEU A N 1
ATOM 2175 C CA . LEU A 1 264 ? 19.688 9.711 -1.771 1 86.62 264 LEU A CA 1
ATOM 2176 C C . LEU A 1 264 ? 19.188 11.148 -1.636 1 86.62 264 LEU A C 1
ATOM 2178 O O . LEU A 1 264 ? 19.969 12.055 -1.347 1 86.62 264 LEU A O 1
ATOM 2182 N N . TYR A 1 265 ? 17.938 11.352 -1.9 1 87.19 265 TYR A N 1
ATOM 2183 C CA . TYR A 1 265 ? 17.344 12.688 -1.865 1 87.19 265 TYR A CA 1
ATOM 2184 C C . TYR A 1 265 ? 16.391 12.828 -0.692 1 87.19 265 TYR A C 1
ATOM 2186 O O . TYR A 1 265 ? 15.555 11.945 -0.448 1 87.19 265 TYR A O 1
ATOM 2194 N N . PHE A 1 266 ? 16.547 13.961 0.031 1 89.19 266 PHE A N 1
ATOM 2195 C CA . PHE A 1 266 ? 15.711 14.203 1.194 1 89.19 266 PHE A CA 1
ATOM 2196 C C . PHE A 1 266 ? 14.727 15.336 0.92 1 89.19 266 PHE A C 1
ATOM 2198 O O . PHE A 1 266 ? 15.094 16.359 0.327 1 89.19 266 PHE A O 1
ATOM 2205 N N . GLY A 1 267 ? 13.477 15.117 1.359 1 89.44 267 GLY A N 1
ATOM 2206 C CA . GLY A 1 267 ? 12.461 16.141 1.232 1 89.44 267 GLY A CA 1
ATOM 2207 C C . GLY A 1 267 ? 11.258 15.914 2.129 1 89.44 267 GLY A C 1
ATOM 2208 O O . GLY A 1 267 ? 11.086 14.82 2.67 1 89.44 267 GLY A O 1
ATOM 2209 N N . ASP A 1 268 ? 10.438 16.938 2.24 1 89.25 268 ASP A N 1
ATOM 2210 C CA . ASP A 1 268 ? 9.289 16.844 3.127 1 89.25 268 ASP A CA 1
ATOM 2211 C C . ASP A 1 268 ? 8.008 16.578 2.336 1 89.25 268 ASP A C 1
ATOM 2213 O O . ASP A 1 268 ? 7.031 16.047 2.879 1 89.25 268 ASP A O 1
ATOM 2217 N N . HIS A 1 269 ? 7.992 17.031 1.099 1 89.25 269 HIS A N 1
ATOM 2218 C CA . HIS A 1 269 ? 6.805 16.828 0.277 1 89.25 269 HIS A CA 1
ATOM 2219 C C . HIS A 1 269 ? 6.898 15.516 -0.505 1 89.25 269 HIS A C 1
ATOM 2221 O O . HIS A 1 269 ? 7.598 15.445 -1.52 1 89.25 269 HIS A O 1
ATOM 2227 N N . ILE A 1 270 ? 6.098 14.586 -0.148 1 91.25 270 ILE A N 1
ATOM 2228 C CA . ILE A 1 270 ? 6.191 13.211 -0.632 1 91.25 270 ILE A CA 1
ATOM 2229 C C . ILE A 1 270 ? 5.977 13.18 -2.143 1 91.25 270 ILE A C 1
ATOM 2231 O O . ILE A 1 270 ? 6.684 12.477 -2.863 1 91.25 270 ILE A O 1
ATOM 2235 N N . TYR A 1 271 ? 5.062 14.008 -2.656 1 87.62 271 TYR A N 1
ATOM 2236 C CA . TYR A 1 271 ? 4.746 13.969 -4.078 1 87.62 271 TYR A CA 1
ATOM 2237 C C . TYR A 1 271 ? 5.77 14.75 -4.891 1 87.62 271 TYR A C 1
ATOM 2239 O O . TYR A 1 271 ? 6.434 14.188 -5.766 1 87.62 271 TYR A O 1
ATOM 2247 N N . SER A 1 272 ? 5.953 15.93 -4.508 1 81.31 272 SER A N 1
ATOM 2248 C CA . SER A 1 272 ? 6.742 16.828 -5.348 1 81.31 272 SER A CA 1
ATOM 2249 C C . SER A 1 272 ? 8.234 16.547 -5.215 1 81.31 272 SER A C 1
ATOM 2251 O O . SER A 1 272 ? 8.984 16.688 -6.184 1 81.31 272 SER A O 1
ATOM 2253 N N . ASP A 1 273 ? 8.578 16.078 -4.051 1 80.56 273 ASP A N 1
ATOM 2254 C CA . ASP A 1 273 ? 10.016 15.914 -3.82 1 80.56 273 ASP A CA 1
ATOM 2255 C C . ASP A 1 273 ? 10.461 14.484 -4.102 1 80.56 273 ASP A C 1
ATOM 2257 O O . ASP A 1 273 ? 11.57 14.258 -4.598 1 80.56 273 ASP A O 1
ATOM 2261 N N . LEU A 1 274 ? 9.625 13.539 -3.807 1 87.88 274 LEU A N 1
ATOM 2262 C CA . LEU A 1 274 ? 10.172 12.188 -3.688 1 87.88 274 LEU A CA 1
ATOM 2263 C C . LEU A 1 274 ? 9.578 11.266 -4.75 1 87.88 274 LEU A C 1
ATOM 2265 O O . LEU A 1 274 ? 10.289 10.438 -5.32 1 87.88 274 LEU A O 1
ATOM 2269 N N . ALA A 1 275 ? 8.367 11.398 -5.098 1 88.06 275 ALA A N 1
ATOM 2270 C CA . ALA A 1 275 ? 7.625 10.406 -5.875 1 88.06 275 ALA A CA 1
ATOM 2271 C C . ALA A 1 275 ? 8.297 10.156 -7.223 1 88.06 275 ALA A C 1
ATOM 2273 O O . ALA A 1 275 ? 8.648 9.016 -7.547 1 88.06 275 ALA A O 1
ATOM 2274 N N . ASP A 1 276 ? 8.562 11.172 -7.953 1 81.88 276 ASP A N 1
ATOM 2275 C CA . ASP A 1 276 ? 9.117 10.992 -9.297 1 81.88 276 ASP A CA 1
ATOM 2276 C C . ASP A 1 276 ? 10.555 10.484 -9.234 1 81.88 276 ASP A C 1
ATOM 2278 O O . ASP A 1 276 ? 10.977 9.711 -10.102 1 81.88 276 ASP A O 1
ATOM 2282 N N . LEU A 1 277 ? 11.266 10.945 -8.234 1 82.94 277 LEU A N 1
ATOM 2283 C CA . LEU A 1 277 ? 12.656 10.531 -8.094 1 82.94 277 LEU A CA 1
ATOM 2284 C C . LEU A 1 277 ? 12.758 9.016 -7.926 1 82.94 277 LEU A C 1
ATOM 2286 O O . LEU A 1 277 ? 13.625 8.375 -8.523 1 82.94 277 LEU A O 1
ATOM 2290 N N . THR A 1 278 ? 11.859 8.516 -7.164 1 85.69 278 THR A N 1
ATOM 2291 C CA . THR A 1 278 ? 11.883 7.074 -6.914 1 85.69 278 THR A CA 1
ATOM 2292 C C . THR A 1 278 ? 11.258 6.316 -8.086 1 85.69 278 THR A C 1
ATOM 2294 O O . THR A 1 278 ? 11.836 5.344 -8.578 1 85.69 278 THR A O 1
ATOM 2297 N N . LEU A 1 279 ? 10.133 6.719 -8.555 1 83.06 279 LEU A N 1
ATOM 2298 C CA . LEU A 1 279 ? 9.359 5.957 -9.523 1 83.06 279 LEU A CA 1
ATOM 2299 C C . LEU A 1 279 ? 10.016 6.004 -10.906 1 83.06 279 LEU A C 1
ATOM 2301 O O . LEU A 1 279 ? 10.008 5.012 -11.633 1 83.06 279 LEU A O 1
ATOM 2305 N N . LYS A 1 280 ? 10.539 7.105 -11.227 1 78.38 280 LYS A N 1
ATOM 2306 C CA . LYS A 1 280 ? 11.031 7.273 -12.594 1 78.38 280 LYS A CA 1
ATOM 2307 C C . LYS A 1 280 ? 12.539 7.062 -12.656 1 78.38 280 LYS A C 1
ATOM 2309 O O . LYS A 1 280 ? 13.062 6.586 -13.672 1 78.38 280 LYS A O 1
ATOM 2314 N N . HIS A 1 281 ? 13.219 7.387 -11.508 1 78 281 HIS A N 1
ATOM 2315 C CA . HIS A 1 281 ? 14.68 7.41 -11.609 1 78 281 HIS A CA 1
ATOM 2316 C C . HIS A 1 281 ? 15.312 6.371 -10.688 1 78 281 HIS A C 1
ATOM 2318 O O . HIS A 1 281 ? 16.516 6.137 -10.758 1 78 281 HIS A O 1
ATOM 2324 N N . GLY A 1 282 ? 14.562 5.895 -9.859 1 81 282 GLY A N 1
ATOM 2325 C CA . GLY A 1 282 ? 15.07 4.844 -8.992 1 81 282 GLY A CA 1
ATOM 2326 C C . GLY A 1 282 ? 15.984 5.363 -7.895 1 81 282 GLY A C 1
ATOM 2327 O O . GLY A 1 282 ? 16.828 4.625 -7.379 1 81 282 GLY A O 1
ATOM 2328 N N . TRP A 1 283 ? 15.906 6.676 -7.582 1 83.88 283 TRP A N 1
ATOM 2329 C CA . TRP A 1 283 ? 16.672 7.238 -6.473 1 83.88 283 TRP A CA 1
ATOM 2330 C C . TRP A 1 283 ? 16.172 6.719 -5.137 1 83.88 283 TRP A C 1
ATOM 2332 O O . TRP A 1 283 ? 15.008 6.312 -5.023 1 83.88 283 TRP A O 1
ATOM 2342 N N . ARG A 1 284 ? 17.141 6.645 -4.273 1 89.75 284 ARG A N 1
ATOM 2343 C CA . ARG A 1 284 ? 16.703 6.473 -2.893 1 89.75 284 ARG A CA 1
ATOM 2344 C C . ARG A 1 284 ? 16.172 7.781 -2.324 1 89.75 284 ARG A C 1
ATOM 2346 O O . ARG A 1 284 ? 16.609 8.867 -2.719 1 89.75 284 ARG A O 1
ATOM 2353 N N . THR A 1 285 ? 15.188 7.652 -1.511 1 93.38 285 THR A N 1
ATOM 2354 C CA . THR A 1 285 ? 14.547 8.859 -1.004 1 93.38 285 THR A CA 1
ATOM 2355 C C . THR A 1 285 ? 14.367 8.781 0.509 1 93.38 285 THR A C 1
ATOM 2357 O O . THR A 1 285 ? 14.117 7.707 1.055 1 93.38 285 THR A O 1
ATOM 2360 N N . GLY A 1 286 ? 14.578 9.875 1.188 1 94.88 286 GLY A N 1
ATOM 2361 C CA . GLY A 1 286 ? 14.328 10.055 2.609 1 94.88 286 GLY A CA 1
ATOM 2362 C C . GLY A 1 286 ? 13.32 11.148 2.902 1 94.88 286 GLY A C 1
ATOM 2363 O O . GLY A 1 286 ? 13.531 12.312 2.555 1 94.88 286 GLY A O 1
ATOM 2364 N N . ALA A 1 287 ? 12.273 10.75 3.561 1 96.62 287 ALA A N 1
ATOM 2365 C CA . ALA A 1 287 ? 11.227 11.727 3.875 1 96.62 287 ALA A CA 1
ATOM 2366 C C . ALA A 1 287 ? 11.492 12.398 5.223 1 96.62 287 ALA A C 1
ATOM 2368 O O . ALA A 1 287 ? 11.906 11.734 6.18 1 96.62 287 ALA A O 1
ATOM 2369 N N . ILE A 1 288 ? 11.32 13.695 5.242 1 94.44 288 ILE A N 1
ATOM 2370 C CA . ILE A 1 288 ? 11.414 14.461 6.484 1 94.44 288 ILE A CA 1
ATOM 2371 C C . ILE A 1 288 ? 10.016 14.781 6.996 1 94.44 288 ILE A C 1
ATOM 2373 O O . ILE A 1 288 ? 9.281 15.547 6.367 1 94.44 288 ILE A O 1
ATOM 2377 N N . ILE A 1 289 ? 9.703 14.156 8.117 1 96.06 289 ILE A N 1
ATOM 2378 C CA . ILE A 1 289 ? 8.383 14.32 8.719 1 96.06 289 ILE A CA 1
ATOM 2379 C C . ILE A 1 289 ? 8.539 14.805 10.164 1 96.06 289 ILE A C 1
ATOM 2381 O O . ILE A 1 289 ? 8.5 14 11.094 1 96.06 289 ILE A O 1
ATOM 2385 N N . PRO A 1 290 ? 8.5 16.078 10.344 1 93.81 290 PRO A N 1
ATOM 2386 C CA . PRO A 1 290 ? 8.727 16.609 11.688 1 93.81 290 PRO A CA 1
ATOM 2387 C C . PRO A 1 290 ? 7.684 16.125 12.695 1 93.81 290 PRO A C 1
ATOM 2389 O O . PRO A 1 290 ? 7.988 15.977 13.883 1 93.81 290 PRO A O 1
ATOM 2392 N N . GLU A 1 291 ? 6.445 15.812 12.281 1 94.56 291 GLU A N 1
ATOM 2393 C CA . GLU A 1 291 ? 5.367 15.367 13.156 1 94.56 291 GLU A CA 1
ATOM 2394 C C . GLU A 1 291 ? 5.707 14.023 13.805 1 94.56 291 GLU A C 1
ATOM 2396 O O . GLU A 1 291 ? 5.129 13.664 14.828 1 94.56 291 GLU A O 1
ATOM 2401 N N . LEU A 1 292 ? 6.633 13.367 13.172 1 95.38 292 LEU A N 1
ATOM 2402 C CA . LEU A 1 292 ? 7.039 12.047 13.656 1 95.38 292 LEU A CA 1
ATOM 2403 C C . LEU A 1 292 ? 7.566 12.133 15.078 1 95.38 292 LEU A C 1
ATOM 2405 O O . LEU A 1 292 ? 7.234 11.289 15.922 1 95.38 292 LEU A O 1
ATOM 2409 N N . ARG A 1 293 ? 8.375 13.141 15.422 1 94 293 ARG A N 1
ATOM 2410 C CA . ARG A 1 293 ? 8.969 13.305 16.75 1 94 293 ARG A CA 1
ATOM 2411 C C . ARG A 1 293 ? 7.895 13.445 17.812 1 94 293 ARG A C 1
ATOM 2413 O O . ARG A 1 293 ? 7.941 12.758 18.844 1 94 293 ARG A O 1
ATOM 2420 N N . ARG A 1 294 ? 6.988 14.25 17.547 1 93.31 294 ARG A N 1
ATOM 2421 C CA . ARG A 1 294 ? 5.91 14.484 18.5 1 93.31 294 ARG A CA 1
ATOM 2422 C C . ARG A 1 294 ? 5.078 13.219 18.703 1 93.31 294 ARG A C 1
ATOM 2424 O O . ARG A 1 294 ? 4.758 12.852 19.828 1 93.31 294 ARG A O 1
ATOM 2431 N N . GLU A 1 295 ? 4.715 12.555 17.641 1 94.31 295 GLU A N 1
ATOM 2432 C CA . GLU A 1 295 ? 3.869 11.375 17.75 1 94.31 295 GLU A CA 1
ATOM 2433 C C . GLU A 1 295 ? 4.594 10.242 18.484 1 94.31 295 GLU A C 1
ATOM 2435 O O . GLU A 1 295 ? 3.984 9.523 19.281 1 94.31 295 GLU A O 1
ATOM 2440 N N . ILE A 1 296 ? 5.879 10.117 18.25 1 93.12 296 ILE A N 1
ATOM 2441 C CA . ILE A 1 296 ? 6.648 9.078 18.938 1 93.12 296 ILE A CA 1
ATOM 2442 C C . ILE A 1 296 ? 6.695 9.375 20.438 1 93.12 296 ILE A C 1
ATOM 2444 O O . ILE A 1 296 ? 6.562 8.461 21.25 1 93.12 296 ILE A O 1
ATOM 2448 N N . LYS A 1 297 ? 6.871 10.625 20.812 1 92.75 297 LYS A N 1
ATOM 2449 C CA . LYS A 1 297 ? 6.875 11.008 22.219 1 92.75 297 LYS A CA 1
ATOM 2450 C C . LYS A 1 297 ? 5.547 10.664 22.875 1 92.75 297 LYS A C 1
ATOM 2452 O O . LYS A 1 297 ? 5.523 10.203 24.016 1 92.75 297 LYS A O 1
ATOM 2457 N N . ILE A 1 298 ? 4.484 10.891 22.156 1 92.75 298 ILE A N 1
ATOM 2458 C CA . ILE A 1 298 ? 3.156 10.555 22.672 1 92.75 298 ILE A CA 1
ATOM 2459 C C . ILE A 1 298 ? 3.029 9.039 22.812 1 92.75 298 ILE A C 1
ATOM 2461 O O . ILE A 1 298 ? 2.541 8.555 23.844 1 92.75 298 ILE A O 1
ATOM 2465 N N . MET A 1 299 ? 3.51 8.328 21.891 1 89.75 299 MET A N 1
ATOM 2466 C CA . MET A 1 299 ? 3.398 6.871 21.906 1 89.75 299 MET A CA 1
ATOM 2467 C C . MET A 1 299 ? 4.234 6.273 23.031 1 89.75 299 MET A C 1
ATOM 2469 O O . MET A 1 299 ? 3.971 5.16 23.484 1 89.75 299 MET A O 1
ATOM 2473 N N . ASN A 1 300 ? 5.215 7.074 23.453 1 87.56 300 ASN A N 1
ATOM 2474 C CA . ASN A 1 300 ? 6.098 6.609 24.516 1 87.56 300 ASN A CA 1
ATOM 2475 C C . ASN A 1 300 ? 5.48 6.848 25.906 1 87.56 300 ASN A C 1
ATOM 2477 O O . ASN A 1 300 ? 5.988 6.348 26.906 1 87.56 300 ASN A O 1
ATOM 2481 N N . THR A 1 301 ? 4.367 7.539 25.938 1 87.19 301 THR A N 1
ATOM 2482 C CA . THR A 1 301 ? 3.74 7.812 27.234 1 87.19 301 THR A CA 1
ATOM 2483 C C . THR A 1 301 ? 3.031 6.566 27.75 1 87.19 301 THR A C 1
ATOM 2485 O O . THR A 1 301 ? 2.527 5.754 26.984 1 87.19 301 THR A O 1
ATOM 2488 N N . GLU A 1 302 ? 2.945 6.43 29 1 79.81 302 GLU A N 1
ATOM 2489 C CA . GLU A 1 302 ? 2.291 5.297 29.641 1 79.81 302 GLU A CA 1
ATOM 2490 C C . GLU A 1 302 ? 0.797 5.27 29.328 1 79.81 302 GLU A C 1
ATOM 2492 O O . GLU A 1 302 ? 0.219 4.203 29.125 1 79.81 302 GLU A O 1
ATOM 2497 N N . GLN A 1 303 ? 0.219 6.438 29.391 1 82.69 303 GLN A N 1
ATOM 2498 C CA . GLN A 1 303 ? -1.212 6.523 29.109 1 82.69 303 GLN A CA 1
ATOM 2499 C C . GLN A 1 303 ? -1.541 5.973 27.734 1 82.69 303 GLN A C 1
ATOM 2501 O O . GLN A 1 303 ? -2.523 5.246 27.562 1 82.69 303 GLN A O 1
ATOM 2506 N N . TYR A 1 304 ? -0.722 6.305 26.844 1 86.88 304 TYR A N 1
ATOM 2507 C CA . TYR A 1 304 ? -0.956 5.812 25.484 1 86.88 304 TYR A CA 1
ATOM 2508 C C . TYR A 1 304 ? -0.772 4.301 25.422 1 86.88 304 TYR A C 1
ATOM 2510 O O . TYR A 1 304 ? -1.593 3.596 24.828 1 86.88 304 TYR A O 1
ATOM 2518 N N . ILE A 1 305 ? 0.234 3.805 25.938 1 78.81 305 ILE A N 1
ATOM 2519 C CA . ILE A 1 305 ? 0.545 2.379 25.906 1 78.81 305 ILE A CA 1
ATOM 2520 C C . ILE A 1 305 ? -0.584 1.591 26.562 1 78.81 305 ILE A C 1
ATOM 2522 O O . ILE A 1 305 ? -1.022 0.565 26.047 1 78.81 305 ILE A O 1
ATOM 2526 N N . GLN A 1 306 ? -1.071 2.096 27.594 1 74.94 306 GLN A N 1
ATOM 2527 C CA . GLN A 1 306 ? -2.168 1.436 28.297 1 74.94 306 GLN A CA 1
ATOM 2528 C C . GLN A 1 306 ? -3.439 1.438 27.453 1 74.94 306 GLN A C 1
ATOM 2530 O O . GLN A 1 306 ? -4.129 0.419 27.359 1 74.94 306 GLN A O 1
ATOM 2535 N N . THR A 1 307 ? -3.699 2.58 26.906 1 79.31 307 THR A N 1
ATOM 2536 C CA . THR A 1 307 ? -4.902 2.705 26.094 1 79.31 307 THR A CA 1
ATOM 2537 C C . THR A 1 307 ? -4.84 1.77 24.875 1 79.31 307 THR A C 1
ATOM 2539 O O . THR A 1 307 ? -5.828 1.11 24.547 1 79.31 307 THR A O 1
ATOM 2542 N N . MET A 1 308 ? -3.674 1.683 24.344 1 79.62 308 MET A N 1
ATOM 2543 C CA . MET A 1 308 ? -3.514 0.824 23.172 1 79.62 308 MET A CA 1
ATOM 2544 C C . MET A 1 308 ? -3.609 -0.647 23.562 1 79.62 308 MET A C 1
ATOM 2546 O O . MET A 1 308 ? -4.172 -1.454 22.812 1 79.62 308 MET A O 1
ATOM 2550 N N . THR A 1 309 ? -3.072 -0.971 24.578 1 71.94 309 THR A N 1
ATOM 2551 C 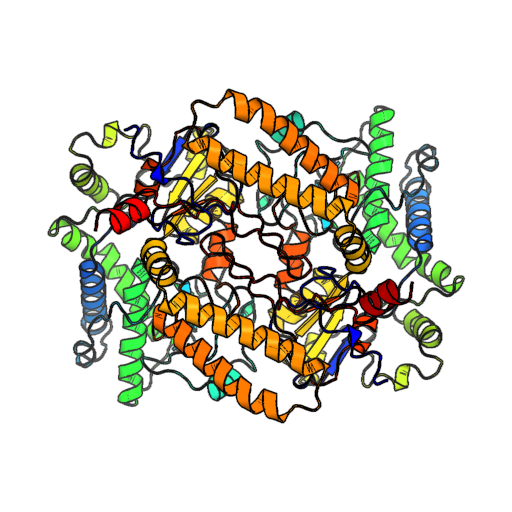CA . THR A 1 309 ? -3.182 -2.338 25.078 1 71.94 309 THR A CA 1
ATOM 2552 C C . THR A 1 309 ? -4.641 -2.711 25.312 1 71.94 309 THR A C 1
ATOM 2554 O O . THR A 1 309 ? -5.078 -3.801 24.938 1 71.94 309 THR A O 1
ATOM 2557 N N . TRP A 1 310 ? -5.328 -1.727 25.922 1 72.19 310 TRP A N 1
ATOM 2558 C CA . TRP A 1 310 ? -6.75 -1.937 26.172 1 72.19 310 TRP A CA 1
ATOM 2559 C C . TRP A 1 310 ? -7.504 -2.115 24.859 1 72.19 310 TRP A C 1
ATOM 2561 O O . TRP A 1 310 ? -8.375 -2.982 24.75 1 72.19 310 TRP A O 1
ATOM 2571 N N . LEU A 1 311 ? -7.207 -1.329 23.906 1 75.81 311 LEU A N 1
ATOM 2572 C CA . LEU A 1 311 ? -7.887 -1.38 22.625 1 75.81 311 LEU A CA 1
ATOM 2573 C C . LEU A 1 311 ? -7.652 -2.721 21.938 1 75.81 311 LEU A C 1
ATOM 2575 O O . LEU A 1 311 ? -8.594 -3.328 21.406 1 75.81 311 LEU A O 1
ATOM 2579 N N . GLN A 1 312 ? -6.473 -3.17 21.938 1 72.44 312 GLN A N 1
ATOM 2580 C CA . GLN A 1 312 ? -6.141 -4.434 21.281 1 72.44 312 GLN A CA 1
ATOM 2581 C C . GLN A 1 312 ? -6.781 -5.609 22 1 72.44 312 GLN A C 1
ATOM 2583 O O . GLN A 1 312 ? -7.258 -6.555 21.375 1 72.44 312 GLN A O 1
ATOM 2588 N N . THR A 1 313 ? -6.77 -5.531 23.297 1 68.06 313 THR A N 1
ATOM 2589 C CA . THR A 1 313 ? -7.402 -6.578 24.094 1 68.06 313 THR A CA 1
ATOM 2590 C C . THR A 1 313 ? -8.898 -6.629 23.828 1 68.06 313 THR A C 1
ATOM 2592 O O . THR A 1 313 ? -9.469 -7.707 23.656 1 68.06 313 THR A O 1
ATOM 2595 N N . LEU A 1 314 ? -9.484 -5.461 23.781 1 70 314 LEU A N 1
ATOM 2596 C CA . LEU A 1 314 ? -10.914 -5.383 23.516 1 70 314 LEU A CA 1
ATOM 2597 C C . LEU A 1 314 ? -11.25 -5.953 22.141 1 70 314 LEU A C 1
ATOM 2599 O O . LEU A 1 314 ? -12.234 -6.68 21.984 1 70 314 LEU A O 1
ATOM 2603 N N . THR A 1 315 ? -10.445 -5.586 21.203 1 71.38 315 THR A N 1
ATOM 2604 C CA . THR A 1 315 ? -10.664 -6.102 19.859 1 71.38 315 THR A CA 1
ATOM 2605 C C . THR A 1 315 ? -10.531 -7.621 19.844 1 71.38 315 THR A C 1
ATOM 2607 O O . THR A 1 315 ? -11.328 -8.312 19.203 1 71.38 315 THR A O 1
ATOM 2610 N N . GLY A 1 316 ? -9.508 -8.094 20.516 1 69 316 GLY A N 1
ATOM 2611 C CA . GLY A 1 316 ? -9.344 -9.531 20.609 1 69 316 GLY A CA 1
ATOM 2612 C C . GLY A 1 316 ? -10.516 -10.227 21.281 1 69 316 GLY A C 1
ATOM 2613 O O . GLY A 1 316 ? -10.945 -11.297 20.844 1 69 316 GLY A O 1
ATOM 2614 N N . LEU A 1 317 ? -11.016 -9.602 22.312 1 66.12 317 LEU A N 1
ATOM 2615 C CA . LEU A 1 317 ? -12.156 -10.141 23.031 1 66.12 317 LEU A CA 1
ATOM 2616 C C . LEU A 1 317 ? -13.406 -10.141 22.156 1 66.12 317 LEU A C 1
ATOM 2618 O O . LEU A 1 317 ? -14.18 -11.102 22.156 1 66.12 317 LEU A O 1
ATOM 2622 N N . LEU A 1 318 ? -13.594 -9.117 21.438 1 69.44 318 LEU A N 1
ATOM 2623 C CA . LEU A 1 318 ? -14.742 -9.023 20.531 1 69.44 318 LEU A CA 1
ATOM 2624 C C . LEU A 1 318 ? -14.695 -10.117 19.469 1 69.44 318 LEU A C 1
ATOM 2626 O O . LEU A 1 318 ? -15.719 -10.719 19.156 1 69.44 318 LEU A O 1
ATOM 2630 N N . GLU A 1 319 ? -13.523 -10.312 18.969 1 69.44 319 GLU A N 1
ATOM 2631 C CA . GLU A 1 319 ? -13.359 -11.352 17.953 1 69.44 319 GLU A CA 1
ATOM 2632 C C . GLU A 1 319 ? -13.641 -12.734 18.516 1 69.44 319 GLU A C 1
ATOM 2634 O O . GLU A 1 319 ? -14.281 -13.562 17.859 1 69.44 319 GLU A O 1
ATOM 2639 N N . HIS A 1 320 ? -13.211 -12.922 19.75 1 64.62 320 HIS A N 1
ATOM 2640 C CA . HIS A 1 320 ? -13.406 -14.211 20.406 1 64.62 320 HIS A CA 1
ATOM 2641 C C . HIS A 1 320 ? -14.859 -14.406 20.812 1 64.62 320 HIS A C 1
ATOM 2643 O O . HIS A 1 320 ? -15.375 -15.531 20.75 1 64.62 320 HIS A O 1
ATOM 2649 N N . MET A 1 321 ? -15.406 -13.438 21.25 1 64.75 321 MET A N 1
ATOM 2650 C CA . MET A 1 321 ? -16.766 -13.523 21.75 1 64.75 321 MET A CA 1
ATOM 2651 C C . MET A 1 321 ? -17.766 -13.781 20.625 1 64.75 321 MET A C 1
ATOM 2653 O O . MET A 1 321 ? -18.828 -14.375 20.844 1 64.75 321 MET A O 1
ATOM 2657 N N . GLN A 1 322 ? -17.438 -13.289 19.469 1 70.75 322 GLN A N 1
ATOM 2658 C CA . GLN A 1 322 ? -18.359 -13.516 18.359 1 70.75 322 GLN A CA 1
ATOM 2659 C C . GLN A 1 322 ? -18.484 -15.008 18.047 1 70.75 322 GLN A C 1
ATOM 2661 O O . GLN A 1 322 ? -19.5 -15.445 17.5 1 70.75 322 GLN A O 1
ATOM 2666 N N . VAL A 1 323 ? -17.5 -15.805 18.25 1 60.53 323 VAL A N 1
ATOM 2667 C CA . VAL A 1 323 ? -17.484 -17.219 17.922 1 60.53 323 VAL A CA 1
ATOM 2668 C C . VAL A 1 323 ? -18.156 -18.016 19.047 1 60.53 323 VAL A C 1
ATOM 2670 O O . VAL A 1 323 ? -18.859 -19 18.781 1 60.53 323 VAL A O 1
ATOM 2673 N N . SER A 1 324 ? -17.734 -17.734 20.266 1 53.25 324 SER A N 1
ATOM 2674 C CA . SER A 1 324 ? -18.188 -18.578 21.359 1 53.25 324 SER A CA 1
ATOM 2675 C C . SER A 1 324 ? -19.656 -18.328 21.703 1 53.25 324 SER A C 1
ATOM 2677 O O . SER A 1 324 ? -20.406 -19.266 22 1 53.25 324 SER A O 1
ATOM 2679 N N . CYS A 1 325 ? -20.078 -17.125 22.344 1 49 325 CYS A N 1
ATOM 2680 C CA . CYS A 1 325 ? -21.281 -16.984 23.156 1 49 325 CYS A CA 1
ATOM 2681 C C . CYS A 1 325 ? -22.375 -16.25 22.391 1 49 325 CYS A C 1
ATOM 2683 O O . CYS A 1 325 ? -22.094 -15.5 21.453 1 49 325 CYS A O 1
ATOM 2685 N N . ASN A 1 326 ? -23.609 -16.719 22.5 1 45.56 326 ASN A N 1
ATOM 2686 C CA . ASN A 1 326 ? -24.875 -15.992 22.328 1 45.56 326 ASN A CA 1
ATOM 2687 C C . ASN A 1 326 ? -24.734 -14.531 22.734 1 45.56 326 ASN A C 1
ATOM 2689 O O . ASN A 1 326 ? -25.688 -13.93 23.219 1 45.56 326 ASN A O 1
ATOM 2693 N N . THR A 1 327 ? -23.625 -14.008 22.875 1 48.19 327 THR A N 1
ATOM 2694 C CA . THR A 1 327 ? -23.266 -12.875 23.719 1 48.19 327 THR A CA 1
ATOM 2695 C C . THR A 1 327 ? -23.547 -11.555 23.016 1 48.19 327 THR A C 1
ATOM 2697 O O . THR A 1 327 ? -22.625 -10.922 22.484 1 48.19 327 THR A O 1
ATOM 2700 N N . LEU A 1 328 ? -24.469 -11.594 22.328 1 50.91 328 LEU A N 1
ATOM 2701 C CA . LEU A 1 328 ? -24.922 -10.281 21.859 1 50.91 328 LEU A CA 1
ATOM 2702 C C . LEU A 1 328 ? -24.766 -9.234 22.953 1 50.91 328 LEU A C 1
ATOM 2704 O O . LEU A 1 328 ? -24.406 -8.086 22.672 1 50.91 328 LEU A O 1
ATOM 2708 N N . THR A 1 329 ? -25.047 -9.695 24.219 1 50.12 329 THR A N 1
ATOM 2709 C CA . THR A 1 329 ? -25.062 -8.742 25.312 1 50.12 329 THR A CA 1
ATOM 2710 C C . THR A 1 329 ? -23.688 -8.141 25.531 1 50.12 329 THR A C 1
ATOM 2712 O O . THR A 1 329 ? -23.547 -6.953 25.828 1 50.12 329 THR A O 1
ATOM 2715 N N . VAL A 1 330 ? -22.703 -9 25.469 1 50.03 330 VAL A N 1
ATOM 2716 C CA . VAL A 1 330 ? -21.359 -8.523 25.766 1 50.03 330 VAL A CA 1
ATOM 2717 C C . VAL A 1 330 ? -20.859 -7.641 24.625 1 50.03 330 VAL A C 1
ATOM 2719 O O . VAL A 1 330 ? -20.188 -6.637 24.859 1 50.03 330 VAL A O 1
ATOM 2722 N N . LEU A 1 331 ? -21.312 -7.926 23.438 1 56.41 331 LEU A N 1
ATOM 2723 C CA . LEU A 1 331 ? -20.906 -7.105 22.312 1 56.41 331 LEU A CA 1
ATOM 2724 C C . LEU A 1 331 ? -21.453 -5.688 22.438 1 56.41 331 LEU A C 1
ATOM 2726 O O . LEU A 1 331 ? -20.766 -4.719 22.125 1 56.41 331 LEU A O 1
ATOM 2730 N N . ASN A 1 332 ? -22.641 -5.676 23.078 1 55.81 332 ASN A N 1
ATOM 2731 C CA . ASN A 1 332 ? -23.266 -4.367 23.25 1 55.81 332 ASN A CA 1
ATOM 2732 C C . ASN A 1 332 ? -22.531 -3.543 24.312 1 55.81 332 ASN A C 1
ATOM 2734 O O . ASN A 1 332 ? -22.531 -2.312 24.25 1 55.81 332 ASN A O 1
ATOM 2738 N N . VAL A 1 333 ? -21.969 -4.312 25.25 1 52.81 333 VAL A N 1
ATOM 2739 C CA . VAL A 1 333 ? -21.266 -3.592 26.297 1 52.81 333 VAL A CA 1
ATOM 2740 C C . VAL A 1 333 ? -19.906 -3.139 25.797 1 52.81 333 VAL A C 1
ATOM 2742 O O . VAL A 1 333 ? -19.438 -2.053 26.156 1 52.81 333 VAL A O 1
ATOM 2745 N N . PHE A 1 334 ? -19.328 -3.889 24.891 1 6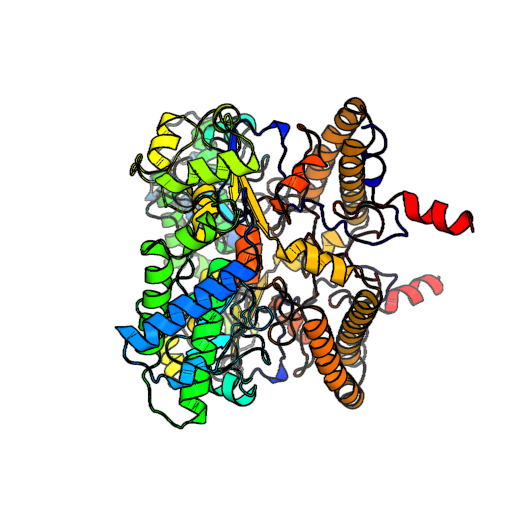0.88 334 PHE A N 1
ATOM 2746 C CA . PHE A 1 334 ? -17.938 -3.627 24.547 1 60.88 334 PHE A CA 1
ATOM 2747 C C . PHE A 1 334 ? -17.844 -2.703 23.344 1 60.88 334 PHE A C 1
ATOM 2749 O O . PHE A 1 334 ? -16.859 -1.98 23.188 1 60.88 334 PHE A O 1
ATOM 2756 N N . PHE A 1 335 ? -18.984 -2.594 22.641 1 61.44 335 PHE A N 1
ATOM 2757 C CA . PHE A 1 335 ? -18.938 -1.793 21.422 1 61.44 335 PHE A CA 1
ATOM 2758 C C . PHE A 1 335 ? -18.812 -0.312 21.766 1 61.44 335 PHE A C 1
ATOM 2760 O O . PHE A 1 335 ? -17.953 0.382 21.188 1 61.44 335 PHE A O 1
ATOM 2767 N N . PRO A 1 336 ? -19.578 0.072 22.688 1 61.62 336 PRO A N 1
ATOM 2768 C CA . PRO A 1 336 ? -19.406 1.481 23.047 1 61.62 336 PRO A CA 1
ATOM 2769 C C . PRO A 1 336 ? -18.016 1.778 23.609 1 61.62 336 PRO A C 1
ATOM 2771 O O . PRO A 1 336 ? -17.5 2.883 23.422 1 61.62 336 PRO A O 1
ATOM 2774 N N . PHE A 1 337 ? -17.484 0.778 24.156 1 63.41 337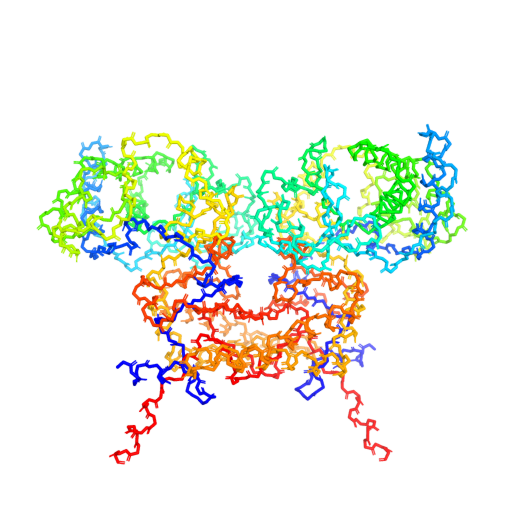 PHE A N 1
ATOM 2775 C CA . PHE A 1 337 ? -16.156 0.947 24.734 1 63.41 337 PHE A CA 1
ATOM 2776 C C . PHE A 1 337 ? -15.109 1.08 23.641 1 63.41 337 PHE A C 1
ATOM 2778 O O . PHE A 1 337 ? -14.172 1.872 23.766 1 63.41 337 PHE A O 1
ATOM 2785 N N . SER A 1 338 ? -15.383 0.362 22.594 1 66.44 338 SER A N 1
ATOM 2786 C CA . SER A 1 338 ? -14.43 0.431 21.484 1 66.44 338 SER A CA 1
ATOM 2787 C C . SER A 1 338 ? -14.422 1.814 20.844 1 66.44 338 SER A C 1
ATOM 2789 O O . SER A 1 338 ? -13.359 2.344 20.516 1 66.44 338 SER A O 1
ATOM 2791 N N . SER A 1 339 ? -15.594 2.4 20.797 1 71.19 339 SER A N 1
ATOM 2792 C CA . SER A 1 339 ? -15.703 3.738 20.234 1 71.19 339 SER A CA 1
ATOM 2793 C C . SER A 1 339 ? -15.047 4.781 21.125 1 71.19 339 SER A C 1
ATOM 2795 O O . SER A 1 339 ? -14.414 5.719 20.641 1 71.19 339 SER A O 1
ATOM 2797 N N . LEU A 1 340 ? -15.227 4.523 22.391 1 71.06 340 LEU A N 1
ATOM 2798 C CA . LEU A 1 340 ? -14.648 5.445 23.359 1 71.06 340 LEU A CA 1
ATOM 2799 C C . LEU A 1 340 ? -13.125 5.371 23.344 1 71.06 340 LEU A C 1
ATOM 2801 O O . LEU A 1 340 ? -12.445 6.402 23.391 1 71.06 340 LEU A O 1
ATOM 2805 N N . VAL A 1 341 ? -12.695 4.203 23.234 1 73.5 341 VAL A N 1
ATOM 2806 C CA . VAL A 1 341 ? -11.242 4.023 23.219 1 73.5 341 VAL A CA 1
ATOM 2807 C C . VAL A 1 341 ? -10.664 4.605 21.938 1 73.5 341 VAL A C 1
ATOM 2809 O O . VAL A 1 341 ? -9.586 5.203 21.953 1 73.5 341 VAL A O 1
ATOM 2812 N N . ARG A 1 342 ? -11.398 4.484 20.938 1 75.38 342 ARG A N 1
ATOM 2813 C CA . ARG A 1 342 ? -10.961 5.051 19.672 1 75.38 342 ARG A CA 1
ATOM 2814 C C . ARG A 1 342 ? -10.891 6.57 19.734 1 75.38 342 ARG A C 1
ATOM 2816 O O . ARG A 1 342 ? -9.953 7.184 19.234 1 75.38 342 ARG A O 1
ATOM 2823 N N . GLU A 1 343 ? -11.883 7.074 20.359 1 77.5 343 GLU A N 1
ATOM 2824 C CA . GLU A 1 343 ? -11.898 8.523 20.531 1 77.5 343 GLU A CA 1
ATOM 2825 C C . GLU A 1 343 ? -10.734 8.984 21.406 1 77.5 343 GLU A C 1
ATOM 2827 O O . GLU A 1 343 ? -10.125 10.023 21.156 1 77.5 343 GLU A O 1
ATOM 2832 N N . MET A 1 344 ? -10.461 8.234 22.375 1 78.38 344 MET A N 1
ATOM 2833 C CA . MET A 1 344 ? -9.359 8.562 23.281 1 78.38 344 MET A CA 1
ATOM 2834 C C . MET A 1 344 ? -8.023 8.531 22.531 1 78.38 344 MET A C 1
ATOM 2836 O O . MET A 1 344 ? -7.176 9.398 22.734 1 78.38 344 MET A O 1
ATOM 2840 N N . THR A 1 345 ? -7.918 7.523 21.734 1 80.81 345 THR A N 1
ATOM 2841 C CA . THR A 1 345 ? -6.672 7.395 20.984 1 80.81 345 THR A CA 1
ATOM 2842 C C . THR A 1 345 ? -6.48 8.57 20.031 1 80.81 345 THR A C 1
ATOM 2844 O O . THR A 1 345 ? -5.363 9.055 19.859 1 80.81 345 THR A O 1
ATOM 2847 N N . ARG A 1 346 ? -7.559 8.992 19.484 1 84.12 346 ARG A N 1
ATOM 2848 C CA . ARG A 1 346 ? -7.504 10.133 18.578 1 84.12 346 ARG A CA 1
ATOM 2849 C C . ARG A 1 346 ? -7.066 11.398 19.312 1 84.12 346 ARG A C 1
ATOM 2851 O O . ARG A 1 346 ? -6.246 12.164 18.797 1 84.12 346 ARG A O 1
ATOM 2858 N N . ASN A 1 347 ? -7.5 11.555 20.5 1 86.94 347 ASN A N 1
ATOM 2859 C CA . ASN A 1 347 ? -7.289 12.773 21.266 1 86.94 347 ASN A CA 1
ATOM 2860 C C . ASN A 1 347 ? -5.844 12.898 21.75 1 86.94 347 ASN A C 1
ATOM 2862 O O . ASN A 1 347 ? -5.395 13.992 22.094 1 86.94 347 ASN A O 1
ATOM 2866 N N . PHE A 1 348 ? -5.137 11.781 21.766 1 89.94 348 PHE A N 1
ATOM 2867 C CA . PHE A 1 348 ? -3.73 11.836 22.141 1 89.94 348 PHE A CA 1
ATOM 2868 C C . PHE A 1 348 ? -2.939 12.688 21.156 1 89.94 348 PHE A C 1
ATOM 2870 O O . PHE A 1 348 ? -1.979 13.359 21.547 1 89.94 348 PHE A O 1
ATOM 2877 N N . PHE A 1 349 ? -3.328 12.672 19.891 1 93.25 349 PHE A N 1
ATOM 2878 C CA . PHE A 1 349 ? -2.553 13.312 18.828 1 93.25 349 PHE A CA 1
ATOM 2879 C C . PHE A 1 349 ? -3.193 14.633 18.422 1 93.25 349 PHE A C 1
ATOM 2881 O O . PHE A 1 349 ? -2.701 15.703 18.781 1 93.25 349 PHE A O 1
ATOM 2888 N N . ASN A 1 350 ? -4.195 14.609 17.719 1 93.62 350 ASN A N 1
ATOM 2889 C CA . ASN A 1 350 ? -5.039 15.727 17.312 1 93.62 350 ASN A CA 1
ATOM 2890 C C . ASN A 1 350 ? -6.512 15.461 17.609 1 93.62 350 ASN A C 1
ATOM 2892 O O . ASN A 1 350 ? -7.051 14.422 17.219 1 93.62 350 ASN A O 1
ATOM 2896 N N . SER A 1 351 ? -7.113 16.328 18.266 1 91.62 351 SER A N 1
ATOM 2897 C CA . SER A 1 351 ? -8.477 16.094 18.75 1 91.62 351 SER A CA 1
ATOM 2898 C C . SER A 1 351 ? -9.453 15.977 17.578 1 91.62 351 SER A C 1
ATOM 2900 O O . SER A 1 351 ? -10.469 15.289 17.688 1 91.62 351 SER A O 1
ATOM 2902 N N . GLN A 1 352 ? -9.125 16.641 16.516 1 93.94 352 GLN A N 1
ATOM 2903 C CA . GLN A 1 352 ? -10.055 16.656 15.398 1 93.94 352 GLN A CA 1
ATOM 2904 C C . GLN A 1 352 ? -9.805 15.469 14.469 1 93.94 352 GLN A C 1
ATOM 2906 O O . GLN A 1 352 ? -10.75 14.773 14.07 1 93.94 352 GLN A O 1
ATOM 2911 N N . PHE A 1 353 ? -8.523 15.188 14.203 1 96.06 353 PHE A N 1
ATOM 2912 C CA . PHE A 1 353 ? -8.258 14.234 13.125 1 96.06 353 PHE A CA 1
ATOM 2913 C C . PHE A 1 353 ? -7.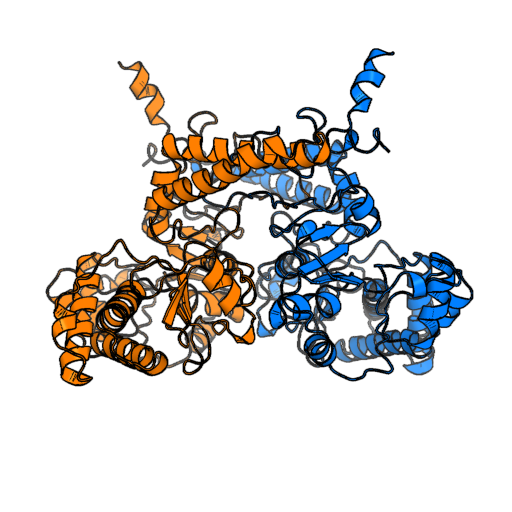379 13.094 13.617 1 96.06 353 PHE A C 1
ATOM 2915 O O . PHE A 1 353 ? -7.234 12.078 12.938 1 96.06 353 PHE A O 1
ATOM 2922 N N . GLY A 1 354 ? -6.809 13.172 14.781 1 94.31 354 GLY A N 1
ATOM 2923 C CA . GLY A 1 354 ? -6 12.102 15.336 1 94.31 354 GLY A CA 1
ATOM 2924 C C . GLY A 1 354 ? -4.594 12.062 14.773 1 94.31 354 GLY A C 1
ATOM 2925 O O . GLY A 1 354 ? -4 13.102 14.492 1 94.31 354 GLY A O 1
ATOM 2926 N N . SER A 1 355 ? -3.996 10.867 14.672 1 94.62 355 SER A N 1
ATOM 2927 C CA . SER A 1 355 ? -2.623 10.672 14.227 1 94.62 355 SER A CA 1
ATOM 2928 C C . SER A 1 355 ? -2.49 10.938 12.727 1 94.62 355 SER A C 1
ATOM 2930 O O . SER A 1 355 ? -3.412 10.656 11.961 1 94.62 355 SER A O 1
ATOM 2932 N N . LEU A 1 356 ? -1.336 11.438 12.406 1 95.62 356 LEU A N 1
ATOM 2933 C CA . LEU A 1 356 ? -1.003 11.641 11 1 95.62 356 LEU A CA 1
ATOM 2934 C C . LEU A 1 356 ? -0.909 10.312 10.266 1 95.62 356 LEU A C 1
ATOM 2936 O O . LEU A 1 356 ? -1.196 10.242 9.07 1 95.62 356 LEU A O 1
ATOM 2940 N N . PHE A 1 357 ? -0.63 9.25 10.977 1 95.88 357 PHE A N 1
ATOM 2941 C CA . PHE A 1 357 ? -0.207 8.023 10.312 1 95.88 357 PHE A CA 1
ATOM 2942 C C . PHE A 1 357 ? -1.287 6.949 10.414 1 95.88 357 PHE A C 1
ATOM 2944 O O . PHE A 1 357 ? -1.238 5.945 9.703 1 95.88 357 PHE A O 1
ATOM 2951 N N . ARG A 1 358 ? -2.328 7.207 11.242 1 92.81 358 ARG A N 1
ATOM 2952 C CA . ARG A 1 358 ? -3.297 6.141 11.469 1 92.81 358 ARG A CA 1
ATOM 2953 C C . ARG A 1 358 ? -4.723 6.668 11.398 1 92.81 358 ARG A C 1
ATOM 2955 O O . ARG A 1 358 ? -4.996 7.789 11.828 1 92.81 358 ARG A O 1
ATOM 2962 N N . THR A 1 359 ? -5.547 5.852 10.805 1 90.12 359 THR A N 1
ATOM 2963 C CA . THR A 1 359 ? -6.992 5.926 10.984 1 90.12 359 THR A CA 1
ATOM 2964 C C . THR A 1 359 ? -7.492 4.754 11.828 1 90.12 359 THR A C 1
ATOM 2966 O O . THR A 1 359 ? -7.656 3.643 11.32 1 90.12 359 THR A O 1
ATOM 2969 N N . ASP A 1 360 ? -7.719 4.941 13.047 1 80.5 360 ASP A N 1
ATOM 2970 C CA . ASP A 1 360 ? -8.039 3.844 13.953 1 80.5 360 ASP A CA 1
ATOM 2971 C C . ASP A 1 360 ? -7.031 2.705 13.82 1 80.5 360 ASP A C 1
ATOM 2973 O O . ASP A 1 360 ? -5.871 2.842 14.219 1 80.5 360 ASP A O 1
ATOM 2977 N N . GLN A 1 361 ? -7.379 1.654 13 1 77.94 361 GLN A N 1
ATOM 2978 C CA . GLN A 1 361 ? -6.492 0.499 12.898 1 77.94 361 GLN A CA 1
ATOM 2979 C C . GLN A 1 361 ? -5.715 0.515 11.586 1 77.94 361 GLN A C 1
ATOM 2981 O O . GLN A 1 361 ? -4.699 -0.171 11.453 1 77.94 361 GLN A O 1
ATOM 2986 N N . ASN A 1 362 ? -6.117 1.312 10.727 1 88.25 362 ASN A N 1
ATOM 2987 C CA . ASN A 1 362 ? -5.52 1.296 9.391 1 88.25 362 ASN A CA 1
ATOM 2988 C C . ASN A 1 362 ? -4.555 2.463 9.195 1 88.25 362 ASN A C 1
ATOM 2990 O O . ASN A 1 362 ? -4.676 3.492 9.867 1 88.25 362 ASN A O 1
ATOM 2994 N N . PRO A 1 363 ? -3.568 2.273 8.367 1 93.25 363 PRO A N 1
ATOM 2995 C CA . PRO A 1 363 ? -2.729 3.41 7.988 1 93.25 363 PRO A CA 1
ATOM 2996 C C . PRO A 1 363 ? -3.49 4.465 7.184 1 93.25 363 PRO A C 1
ATOM 2998 O O . PRO A 1 363 ? -4.5 4.152 6.551 1 93.25 363 PRO A O 1
ATOM 3001 N N . THR A 1 364 ? -3.041 5.66 7.27 1 96.62 364 THR A N 1
ATOM 3002 C CA . THR A 1 364 ? -3.65 6.738 6.504 1 96.62 364 THR A CA 1
ATOM 3003 C C . THR A 1 364 ? -3.203 6.684 5.047 1 96.62 364 THR A C 1
ATOM 3005 O O . THR A 1 364 ? -2.252 5.977 4.707 1 96.62 364 THR A O 1
ATOM 3008 N N . TYR A 1 365 ? -3.975 7.391 4.211 1 95.88 365 TYR A N 1
ATOM 3009 C CA . TYR A 1 365 ? -3.562 7.578 2.826 1 95.88 365 TYR A CA 1
ATOM 3010 C C . TYR A 1 365 ? -2.18 8.219 2.75 1 95.88 365 TYR A C 1
ATOM 3012 O O . TYR A 1 365 ? -1.384 7.887 1.868 1 95.88 365 TYR A O 1
ATOM 3020 N N . PHE A 1 366 ? -1.876 9.133 3.693 1 96.25 366 PHE A N 1
ATOM 3021 C CA . PHE A 1 366 ? -0.571 9.773 3.797 1 96.25 366 PHE A CA 1
ATOM 3022 C C . PHE A 1 366 ? 0.53 8.734 3.979 1 96.25 366 PHE A C 1
ATOM 3024 O O . PHE A 1 366 ? 1.545 8.773 3.277 1 96.25 366 PHE A O 1
ATOM 3031 N N . LEU A 1 367 ? 0.34 7.832 4.891 1 95.81 367 LEU A N 1
ATOM 3032 C CA . LEU A 1 367 ? 1.355 6.824 5.176 1 95.81 367 LEU A CA 1
ATOM 3033 C C . LEU A 1 367 ? 1.532 5.883 3.99 1 95.81 367 LEU A C 1
ATOM 3035 O O . LEU A 1 367 ? 2.643 5.422 3.719 1 95.81 367 LEU A O 1
ATOM 3039 N N . ARG A 1 368 ? 0.45 5.535 3.387 1 93.38 368 ARG A N 1
ATOM 3040 C CA . ARG A 1 368 ? 0.545 4.68 2.207 1 93.38 368 ARG A CA 1
ATOM 3041 C C . ARG A 1 368 ? 1.472 5.293 1.162 1 93.38 368 ARG A C 1
ATOM 3043 O O . ARG A 1 368 ? 2.305 4.594 0.578 1 93.38 368 ARG A O 1
ATOM 3050 N N . ARG A 1 369 ? 1.329 6.551 0.941 1 93.88 369 ARG A N 1
ATOM 3051 C CA . ARG A 1 369 ? 2.172 7.238 -0.032 1 93.88 369 ARG A CA 1
ATOM 3052 C C . ARG A 1 369 ? 3.605 7.355 0.474 1 93.88 369 ARG A C 1
ATOM 3054 O O . ARG A 1 369 ? 4.555 7.215 -0.298 1 93.88 369 ARG A O 1
ATOM 3061 N N . LEU A 1 370 ? 3.695 7.637 1.748 1 95.31 370 LEU A N 1
ATOM 3062 C CA . LEU A 1 370 ? 5.016 7.715 2.359 1 95.31 370 LEU A CA 1
ATOM 3063 C C . LEU A 1 370 ? 5.773 6.402 2.188 1 95.31 370 LEU A C 1
ATOM 3065 O O . LEU A 1 370 ? 6.949 6.402 1.81 1 95.31 370 LEU A O 1
ATOM 3069 N N . SER A 1 371 ? 5.105 5.316 2.424 1 92.69 371 SER A N 1
ATOM 3070 C CA . SER A 1 371 ? 5.73 4 2.342 1 92.69 371 SER A CA 1
ATOM 3071 C C . SER A 1 371 ? 6.094 3.65 0.904 1 92.69 371 SER A C 1
ATOM 3073 O O . SER A 1 371 ? 7.07 2.939 0.661 1 92.69 371 SER A O 1
ATOM 3075 N N . ARG A 1 372 ? 5.367 4.168 0.084 1 91.19 372 ARG A N 1
ATOM 3076 C CA . ARG A 1 372 ? 5.59 3.852 -1.323 1 91.19 372 ARG A CA 1
ATOM 3077 C C . ARG A 1 372 ? 6.766 4.648 -1.884 1 91.19 372 ARG A C 1
ATOM 3079 O O . ARG A 1 372 ? 7.516 4.152 -2.725 1 91.19 372 ARG A O 1
ATOM 3086 N N . PHE A 1 373 ? 6.969 5.867 -1.354 1 93.19 373 PHE A N 1
ATOM 3087 C CA . PHE A 1 373 ? 7.859 6.758 -2.088 1 93.19 373 PHE A CA 1
ATOM 3088 C C . PHE A 1 373 ? 9.109 7.07 -1.271 1 93.19 373 PHE A C 1
ATOM 3090 O O . PHE A 1 373 ? 10.078 7.625 -1.794 1 93.19 373 PHE A O 1
ATOM 3097 N N . ALA A 1 374 ? 9.062 6.715 -0.053 1 95.44 374 ALA A N 1
ATOM 3098 C CA . ALA A 1 374 ? 10.227 6.992 0.783 1 95.44 374 ALA A CA 1
ATOM 3099 C C . ALA A 1 374 ? 10.883 5.703 1.262 1 95.44 374 ALA A C 1
ATOM 3101 O O . ALA A 1 374 ? 10.219 4.84 1.843 1 95.44 374 ALA A O 1
ATOM 3102 N N . ASP A 1 375 ? 12.18 5.586 1.077 1 94.38 375 ASP A N 1
ATOM 3103 C CA . ASP A 1 375 ? 12.914 4.438 1.591 1 94.38 375 ASP A CA 1
ATOM 3104 C C . ASP A 1 375 ? 13.094 4.531 3.104 1 94.38 375 ASP A C 1
ATOM 3106 O O . ASP A 1 375 ? 12.969 3.533 3.814 1 94.38 375 ASP A O 1
ATOM 3110 N N . ILE A 1 376 ? 13.422 5.715 3.512 1 95.56 376 ILE A N 1
ATOM 3111 C CA . ILE A 1 376 ? 13.57 5.984 4.938 1 95.56 376 ILE A CA 1
ATOM 3112 C C . ILE A 1 376 ? 12.844 7.281 5.297 1 95.56 376 ILE A C 1
ATOM 3114 O O . ILE A 1 376 ? 12.547 8.094 4.418 1 95.56 376 ILE A O 1
ATOM 3118 N N . TYR A 1 377 ? 12.477 7.457 6.488 1 97.31 377 TYR A N 1
ATOM 3119 C CA . TYR A 1 377 ? 11.875 8.703 6.938 1 97.31 377 TYR A CA 1
ATOM 3120 C C . TYR A 1 377 ? 12.281 9.023 8.375 1 97.31 377 TYR A C 1
ATOM 3122 O O . TYR A 1 377 ? 12.609 8.125 9.148 1 97.31 377 TYR A O 1
ATOM 3130 N N . MET A 1 378 ? 12.352 10.25 8.68 1 96.06 378 MET A N 1
ATOM 3131 C CA . MET A 1 378 ? 12.867 10.766 9.945 1 96.06 378 MET A CA 1
ATOM 3132 C C . MET A 1 378 ? 12.234 12.117 10.281 1 96.06 378 MET A C 1
ATOM 3134 O O . MET A 1 378 ? 11.602 12.734 9.422 1 96.06 378 MET A O 1
ATOM 3138 N N . ALA A 1 379 ? 12.414 12.5 11.531 1 95.69 379 ALA A N 1
ATOM 3139 C CA . ALA A 1 379 ? 11.828 13.758 11.977 1 95.69 379 ALA A CA 1
ATOM 3140 C C . ALA A 1 379 ? 12.609 14.953 11.438 1 95.69 379 ALA A C 1
ATOM 3142 O O . ALA A 1 379 ? 12.031 16 11.133 1 95.69 379 ALA A O 1
ATOM 3143 N N . SER A 1 380 ? 13.906 14.797 11.375 1 93.31 380 SER A N 1
ATOM 3144 C CA . SER A 1 380 ? 14.812 15.828 10.891 1 93.31 380 SER A CA 1
ATOM 3145 C C . SER A 1 380 ? 16.109 15.227 10.352 1 93.31 380 SER A C 1
ATOM 3147 O O . SER A 1 380 ? 16.453 14.102 10.688 1 93.31 380 SER A O 1
ATOM 3149 N N . LEU A 1 381 ? 16.781 16.031 9.539 1 87.94 381 LEU A N 1
ATOM 3150 C CA . LEU A 1 381 ? 18.016 15.562 8.938 1 87.94 381 LEU A CA 1
ATOM 3151 C C . LEU A 1 381 ? 19.062 15.273 10.008 1 87.94 381 LEU A C 1
ATOM 3153 O O . LEU A 1 381 ? 19.953 14.453 9.797 1 87.94 381 LEU A O 1
ATOM 3157 N N . SER A 1 382 ? 18.938 15.914 11.125 1 87.25 382 SER A N 1
ATOM 3158 C CA . SER A 1 382 ? 19.906 15.742 12.203 1 87.25 382 SER A CA 1
ATOM 3159 C C . SER A 1 382 ? 19.891 14.312 12.734 1 87.25 382 SER A C 1
ATOM 3161 O O . SER A 1 382 ? 20.844 13.875 13.391 1 87.25 382 SER A O 1
ATOM 3163 N N . CYS A 1 383 ? 18.797 13.609 12.445 1 89.06 383 CYS A N 1
ATOM 3164 C CA . CYS A 1 383 ? 18.719 12.219 12.891 1 89.06 383 CYS A CA 1
ATOM 3165 C C . CYS A 1 383 ? 19.812 11.383 12.242 1 89.06 383 CYS A C 1
ATOM 3167 O O . CYS A 1 383 ? 20.234 10.367 12.805 1 89.06 383 CYS A O 1
ATOM 3169 N N . LEU A 1 384 ? 20.328 11.781 11.086 1 87 384 LEU A N 1
ATOM 3170 C CA . LEU A 1 384 ? 21.359 11.055 10.352 1 87 384 LEU A CA 1
ATOM 3171 C C . LEU A 1 384 ? 22.672 11.047 11.125 1 87 384 LEU A C 1
ATOM 3173 O O . LEU A 1 384 ? 23.5 10.156 10.938 1 87 384 LEU A O 1
ATOM 3177 N N . LEU A 1 385 ? 22.812 12.047 11.992 1 82.94 385 LEU A N 1
ATOM 3178 C CA . LEU A 1 385 ? 24.047 12.195 12.742 1 82.94 385 LEU A CA 1
ATOM 3179 C C . LEU A 1 385 ? 24.219 11.07 13.758 1 82.94 385 LEU A C 1
ATOM 3181 O O . LEU A 1 385 ? 25.328 10.812 14.234 1 82.94 385 LEU A O 1
ATOM 3185 N N . ASN A 1 386 ? 23.172 10.383 14 1 79 386 ASN A N 1
ATOM 3186 C CA . ASN A 1 386 ? 23.203 9.297 14.969 1 79 386 ASN A CA 1
ATOM 3187 C C . ASN A 1 386 ? 23.688 7.996 14.336 1 79 386 ASN A C 1
ATOM 3189 O O . ASN A 1 386 ? 23.875 6.996 15.031 1 79 386 ASN A O 1
ATOM 3193 N N . TYR A 1 387 ? 23.969 8.031 13.023 1 81 387 TYR A N 1
ATOM 3194 C CA . TYR A 1 387 ? 24.312 6.805 12.312 1 81 387 TYR A CA 1
ATOM 3195 C C . TYR A 1 387 ? 25.656 6.953 11.602 1 81 387 TYR A C 1
ATOM 3197 O O . TYR A 1 387 ? 26 8.039 11.133 1 81 387 TYR A O 1
ATOM 3205 N N . ASP A 1 388 ? 26.312 5.797 11.484 1 76.25 388 ASP A N 1
ATOM 3206 C CA . ASP A 1 388 ? 27.594 5.797 10.758 1 76.25 388 ASP A CA 1
ATOM 3207 C C . ASP A 1 388 ? 27.359 5.848 9.25 1 76.25 388 ASP A C 1
ATOM 3209 O O . ASP A 1 388 ? 26.266 5.531 8.773 1 76.25 388 ASP A O 1
ATOM 3213 N N . HIS A 1 389 ? 28.391 6.172 8.516 1 77.5 389 HIS A N 1
ATOM 3214 C CA . HIS A 1 389 ? 28.297 6.363 7.074 1 77.5 389 HIS A CA 1
ATOM 3215 C C . HIS A 1 389 ? 28.109 5.035 6.355 1 77.5 389 HIS A C 1
ATOM 3217 O O . HIS A 1 389 ? 27.734 5.008 5.18 1 77.5 389 HIS A O 1
ATOM 3223 N N . ASP A 1 390 ? 28.344 4.004 7.016 1 77.56 390 ASP A N 1
ATOM 3224 C CA . ASP A 1 390 ? 28.188 2.699 6.379 1 77.56 390 ASP A CA 1
ATOM 3225 C C . ASP A 1 390 ? 27.031 1.923 6.992 1 77.56 390 ASP A C 1
ATOM 3227 O O . ASP A 1 390 ? 26.922 0.708 6.812 1 77.56 390 ASP A O 1
ATOM 3231 N N . TYR A 1 391 ? 26.234 2.691 7.664 1 83.38 391 TYR A N 1
ATOM 3232 C CA . TYR A 1 391 ? 25.094 2.057 8.336 1 83.38 391 TYR A CA 1
ATOM 3233 C C . TYR A 1 391 ? 24.094 1.539 7.32 1 83.38 391 TYR A C 1
ATOM 3235 O O . TYR A 1 391 ? 23.797 2.203 6.32 1 83.38 391 TYR A O 1
ATOM 3243 N N . THR A 1 392 ? 23.547 0.323 7.574 1 85.25 392 THR A N 1
ATOM 3244 C CA . THR A 1 392 ? 22.484 -0.239 6.746 1 85.25 392 THR A CA 1
ATOM 3245 C C . THR A 1 392 ? 21.156 -0.253 7.504 1 85.25 392 THR A C 1
ATOM 3247 O O . THR A 1 392 ? 21.078 -0.757 8.625 1 85.25 392 THR A O 1
ATOM 3250 N N . PHE A 1 393 ? 20.203 0.396 6.898 1 88.19 393 PHE A N 1
ATOM 3251 C CA . PHE A 1 393 ? 18.859 0.392 7.469 1 88.19 393 PHE A CA 1
ATOM 3252 C C . PHE A 1 393 ? 18.078 -0.833 7.008 1 88.19 393 PHE A C 1
ATOM 3254 O O . PHE A 1 393 ? 18.031 -1.133 5.812 1 88.19 393 PHE A O 1
ATOM 3261 N N . TYR A 1 394 ? 17.516 -1.559 7.961 1 82.5 394 TYR A N 1
ATOM 3262 C CA . TYR A 1 394 ? 16.672 -2.717 7.656 1 82.5 394 TYR A CA 1
ATOM 3263 C C . TYR A 1 394 ? 15.234 -2.479 8.094 1 82.5 394 TYR A C 1
ATOM 3265 O O . TYR A 1 394 ? 14.977 -2.129 9.242 1 82.5 394 TYR A O 1
ATOM 3273 N N . PRO A 1 395 ? 14.336 -2.617 7.172 1 85.38 395 PRO A N 1
ATOM 3274 C CA . PRO A 1 395 ? 12.945 -2.518 7.602 1 85.38 395 PRO A CA 1
ATOM 3275 C C . PRO A 1 395 ? 12.523 -3.676 8.508 1 85.38 395 PRO A C 1
ATOM 3277 O O . PRO A 1 395 ? 12.992 -4.801 8.336 1 85.38 395 PRO A O 1
ATOM 3280 N N . ARG A 1 396 ? 11.664 -3.342 9.391 1 78.81 396 ARG A N 1
ATOM 3281 C CA . ARG A 1 396 ? 11.102 -4.395 10.234 1 78.81 396 ARG A CA 1
ATOM 3282 C C . ARG A 1 396 ? 10.109 -5.246 9.453 1 78.81 396 ARG A C 1
ATOM 3284 O O . ARG A 1 396 ? 9.312 -4.719 8.672 1 78.81 396 ARG A O 1
ATOM 3291 N N . ARG A 1 397 ? 10.227 -6.531 9.664 1 80.38 397 ARG A N 1
ATOM 3292 C CA . ARG A 1 397 ? 9.289 -7.441 9.023 1 80.38 397 ARG A CA 1
ATOM 3293 C C . ARG A 1 397 ? 7.93 -7.398 9.711 1 80.38 397 ARG A C 1
ATOM 3295 O O . ARG A 1 397 ? 7.715 -8.07 10.727 1 80.38 397 ARG A O 1
ATOM 3302 N N . THR A 1 398 ? 7.07 -6.652 9.219 1 80.5 398 THR A N 1
ATOM 3303 C CA . THR A 1 398 ? 5.727 -6.578 9.773 1 80.5 398 THR A CA 1
ATOM 3304 C C . THR A 1 398 ? 4.891 -7.777 9.336 1 80.5 398 THR A C 1
ATOM 3306 O O . THR A 1 398 ? 4.867 -8.125 8.148 1 80.5 398 THR A O 1
ATOM 3309 N N . PRO A 1 399 ? 4.305 -8.383 10.25 1 83.69 399 PRO A N 1
ATOM 3310 C CA . PRO A 1 399 ? 3.498 -9.555 9.883 1 83.69 399 PRO A CA 1
ATOM 3311 C C . PRO A 1 399 ? 2.322 -9.195 8.977 1 83.69 399 PRO A C 1
ATOM 3313 O O . PRO A 1 399 ? 1.69 -8.148 9.164 1 83.69 399 PRO A O 1
ATOM 3316 N N . LEU A 1 400 ? 2.133 -10.047 8.047 1 88.12 400 LEU A N 1
ATOM 3317 C CA . LEU A 1 400 ? 0.935 -9.938 7.219 1 88.12 400 LEU A CA 1
ATOM 3318 C C . LEU A 1 400 ? -0.295 -10.422 7.98 1 88.12 400 LEU A C 1
ATOM 3320 O O . LEU A 1 400 ? -0.172 -11.008 9.062 1 88.12 400 LEU A O 1
ATOM 3324 N N . GLN A 1 401 ? -1.475 -10.141 7.488 1 86.88 401 GLN A N 1
ATOM 3325 C CA . GLN A 1 401 ? -2.709 -10.492 8.18 1 86.88 401 GLN A CA 1
ATOM 3326 C C . GLN A 1 401 ? -2.781 -11.992 8.438 1 86.88 401 GLN A C 1
ATOM 3328 O O . GLN A 1 401 ? -3.348 -12.43 9.445 1 86.88 401 GLN A O 1
ATOM 3333 N N . HIS A 1 402 ? -2.137 -12.773 7.543 1 89 402 HIS A N 1
ATOM 3334 C CA . HIS A 1 402 ? -2.209 -14.219 7.703 1 89 402 HIS A CA 1
ATOM 3335 C C . HIS A 1 402 ? -0.902 -14.781 8.25 1 89 402 HIS A C 1
ATOM 3337 O O . HIS A 1 402 ? -0.579 -15.945 8.023 1 89 402 HIS A O 1
ATOM 3343 N N . GLU A 1 403 ? -0.069 -13.961 8.82 1 85.25 403 GLU A N 1
ATOM 3344 C CA . GLU A 1 403 ? 1.164 -14.398 9.469 1 85.25 403 GLU A CA 1
ATOM 3345 C C . GLU A 1 403 ? 1.098 -14.211 10.977 1 85.25 403 GLU A C 1
ATOM 3347 O O . GLU A 1 403 ? 0.439 -13.281 11.461 1 85.25 403 GLU A O 1
ATOM 3352 N N . LEU A 1 404 ? 1.812 -15.078 11.68 1 74.31 404 LEU A N 1
ATOM 3353 C CA . LEU A 1 404 ? 1.88 -14.945 13.133 1 74.31 404 LEU A CA 1
ATOM 3354 C C . LEU A 1 404 ? 2.859 -13.844 13.531 1 74.31 404 LEU A C 1
ATOM 3356 O O . LEU A 1 404 ? 3.918 -13.695 12.914 1 74.31 404 LEU A O 1
ATOM 3360 N N . PRO A 1 405 ? 2.41 -13.039 14.438 1 65.62 405 PRO A N 1
ATOM 3361 C CA . PRO A 1 405 ? 3.357 -12.031 14.922 1 65.62 405 PRO A CA 1
ATOM 3362 C C . PRO A 1 405 ? 4.551 -12.648 15.648 1 65.62 405 PRO A C 1
ATOM 3364 O O . PRO A 1 405 ? 4.387 -13.586 16.438 1 65.62 405 PRO A O 1
ATOM 3367 N N . MET A 1 406 ? 5.75 -12.852 15.039 1 56.25 406 MET A N 1
ATOM 3368 C CA . MET A 1 406 ? 6.918 -13.477 15.656 1 56.25 406 MET A CA 1
ATOM 3369 C C . MET A 1 406 ? 7.625 -12.492 16.578 1 56.25 406 MET A C 1
ATOM 3371 O O . MET A 1 406 ? 8.719 -12.781 17.078 1 56.25 406 MET A O 1
ATOM 3375 N N . TRP A 1 407 ? 7.262 -11.203 16.641 1 49.03 407 TRP A N 1
ATOM 3376 C CA . TRP A 1 407 ? 8.195 -10.289 17.297 1 49.03 407 TRP A CA 1
ATOM 3377 C C . TRP A 1 407 ? 8.344 -10.633 18.781 1 49.03 407 TRP A C 1
ATOM 3379 O O . TRP A 1 407 ? 7.348 -10.797 19.484 1 49.03 407 TRP A O 1
ATOM 3389 N N . SER A 1 408 ? 9.375 -11.406 18.922 1 40.78 408 SER A N 1
ATOM 3390 C CA . SER A 1 408 ? 9.828 -11.367 20.297 1 40.78 408 SER A CA 1
ATOM 3391 C C . SER A 1 408 ? 10.102 -9.938 20.75 1 40.78 408 SER A C 1
ATOM 3393 O O . SER A 1 408 ? 10.539 -9.109 19.953 1 40.78 408 SER A O 1
ATOM 3395 N N . ASP A 1 409 ? 9.469 -9.328 21.719 1 39.12 409 ASP A N 1
ATOM 3396 C CA . ASP A 1 409 ? 9.727 -8.07 22.406 1 39.12 409 ASP A CA 1
ATOM 3397 C C . ASP A 1 409 ? 11.156 -7.598 22.156 1 39.12 409 ASP A C 1
ATOM 3399 O O . ASP A 1 409 ? 11.469 -6.418 22.344 1 39.12 409 ASP A O 1
ATOM 3403 N N . GLN A 1 410 ? 12.156 -8.336 22.125 1 34.34 410 GLN A N 1
ATOM 3404 C CA . GLN A 1 410 ? 13.508 -7.895 22.438 1 34.34 410 GLN A CA 1
ATOM 3405 C C . GLN A 1 410 ? 14.125 -7.141 21.25 1 34.34 410 GLN A C 1
ATOM 3407 O O . GLN A 1 410 ? 15.016 -6.312 21.453 1 34.34 410 GLN A O 1
ATOM 3412 N N . LEU A 1 411 ? 14.078 -7.512 19.938 1 34.78 411 LEU A N 1
ATOM 3413 C CA . LEU A 1 411 ? 15.148 -7.109 19.031 1 34.78 411 LEU A CA 1
ATOM 3414 C C . LEU A 1 411 ? 14.641 -6.078 18.016 1 34.78 411 LEU A C 1
ATOM 3416 O O . LEU A 1 411 ? 15.297 -5.82 17 1 34.78 411 LEU A O 1
ATOM 3420 N N . CYS A 1 412 ? 13.633 -5.379 18.156 1 36.34 412 CYS A N 1
ATOM 3421 C CA . CYS A 1 412 ? 13.18 -4.625 17 1 36.34 412 CYS A CA 1
ATOM 3422 C C . CYS A 1 412 ? 14.062 -3.406 16.766 1 36.34 412 CYS A C 1
ATOM 3424 O O . CYS A 1 412 ? 14.609 -2.836 17.703 1 36.34 412 CYS A O 1
ATOM 3426 N N . THR A 1 413 ? 14.414 -2.887 15.602 1 36.28 413 THR A N 1
ATOM 3427 C CA . THR A 1 413 ? 15.344 -1.897 15.07 1 36.28 413 THR A CA 1
ATOM 3428 C C . THR A 1 413 ? 15.164 -0.551 15.758 1 36.28 413 THR A C 1
ATOM 3430 O O . THR A 1 413 ? 16.141 0.147 16.047 1 36.28 413 THR A O 1
ATOM 3433 N N . GLY A 1 414 ? 13.992 0.171 15.703 1 34.84 414 GLY A N 1
ATOM 3434 C CA . GLY A 1 414 ? 13.867 1.554 16.141 1 34.84 414 GLY A CA 1
ATOM 3435 C C . GLY A 1 414 ? 14.023 1.723 17.641 1 34.84 414 GLY A C 1
ATOM 3436 O O . GLY A 1 414 ? 13.867 2.826 18.156 1 34.84 414 GLY A O 1
ATOM 3437 N N . THR A 1 415 ? 13.789 0.8 18.391 1 32.69 415 THR A N 1
ATOM 3438 C CA . THR A 1 415 ? 13.859 0.938 19.844 1 32.69 415 THR A CA 1
ATOM 3439 C C . THR A 1 415 ? 15.305 0.905 20.328 1 32.69 415 THR A C 1
ATOM 3441 O O . THR A 1 415 ? 15.969 -0.13 20.234 1 32.69 415 THR A O 1
ATOM 3444 N N . PHE A 1 416 ? 15.969 2.045 20.25 1 32.19 416 PHE A N 1
ATOM 3445 C CA . PHE A 1 416 ? 17.234 2.145 20.969 1 32.19 416 PHE A CA 1
ATOM 3446 C C . PHE A 1 416 ? 17.016 1.957 22.453 1 32.19 416 PHE A C 1
ATOM 3448 O O . PHE A 1 416 ? 16.172 2.617 23.062 1 32.19 416 PHE A O 1
ATOM 3455 N N . ARG A 1 417 ? 17.531 0.968 23.172 1 30.38 417 ARG A N 1
ATOM 3456 C CA . ARG A 1 417 ? 17.719 0.908 24.609 1 30.38 417 ARG A CA 1
ATOM 3457 C C . ARG A 1 417 ? 18.469 2.131 25.125 1 30.38 417 ARG A C 1
ATOM 3459 O O . ARG A 1 417 ? 19.578 2.412 24.672 1 30.38 417 ARG A O 1
ATOM 3466 N N . ILE A 1 418 ? 17.797 3.258 25.625 1 28.48 418 ILE A N 1
ATOM 3467 C CA . ILE A 1 418 ? 18.531 4.246 26.422 1 28.48 418 ILE A CA 1
ATOM 3468 C C . ILE A 1 418 ? 19.312 3.545 27.531 1 28.48 418 ILE A C 1
ATOM 3470 O O . ILE A 1 418 ? 18.734 2.922 28.422 1 28.48 418 ILE A O 1
ATOM 3474 N N . PRO A 1 419 ? 20.5 3.201 27.438 1 29.08 419 PRO A N 1
ATOM 3475 C CA . PRO A 1 419 ? 21.328 2.658 28.516 1 29.08 419 PRO A CA 1
ATOM 3476 C C . PRO A 1 419 ? 21.016 3.268 29.875 1 29.08 419 PRO A C 1
ATOM 3478 O O . PRO A 1 419 ? 21.047 2.566 30.891 1 29.08 419 PRO A O 1
ATOM 3481 N N . PHE A 1 420 ? 21.016 4.559 30.109 1 28.59 420 PHE A N 1
ATOM 3482 C CA . PHE A 1 420 ? 21.297 5.184 31.391 1 28.59 420 PHE A CA 1
ATOM 3483 C C . PHE A 1 420 ? 20.125 5.039 32.344 1 28.59 420 PHE A C 1
ATOM 3485 O O . PHE A 1 420 ? 20.25 5.281 33.562 1 28.59 420 PHE A O 1
ATOM 3492 N N . LEU A 1 421 ? 19 4.785 31.969 1 26.94 421 LEU A N 1
ATOM 3493 C CA . LEU A 1 421 ? 18.109 5.031 33.094 1 26.94 421 LEU A CA 1
ATOM 3494 C C . LEU A 1 421 ? 18.141 3.865 34.094 1 26.94 421 LEU A C 1
ATOM 3496 O O . LEU A 1 421 ? 17.641 3.979 35.219 1 26.94 421 LEU A O 1
ATOM 3500 N N . GLN A 1 422 ? 18.641 2.729 33.812 1 28.83 422 GLN A N 1
ATOM 3501 C CA . GLN A 1 422 ? 18.672 1.868 35 1 28.83 422 GLN A CA 1
ATOM 3502 C C . GLN A 1 422 ? 19.719 2.348 36 1 28.83 422 GLN A C 1
ATOM 3504 O O . GLN A 1 422 ? 19.516 2.244 37.219 1 28.83 422 GLN A O 1
ATOM 3509 N N . GLU A 1 423 ? 20.859 2.771 35.625 1 28.75 423 GLU A N 1
ATOM 3510 C CA . GLU A 1 423 ? 21.719 3.176 36.75 1 28.75 423 GLU A CA 1
ATOM 3511 C C . GLU A 1 423 ? 21.125 4.359 37.5 1 28.75 423 GLU A C 1
ATOM 3513 O O . GLU A 1 423 ? 21.406 4.547 38.688 1 28.75 423 GLU A O 1
ATOM 3518 N N . MET A 1 424 ? 20.328 5.117 36.906 1 26.38 424 MET A N 1
ATOM 3519 C CA . MET A 1 424 ? 19.844 6.172 37.781 1 26.38 424 MET A CA 1
ATOM 3520 C C . MET A 1 424 ? 18.828 5.617 38.781 1 26.38 424 MET A C 1
ATOM 3522 O O . MET A 1 424 ? 18.547 6.238 39.812 1 26.38 424 MET A O 1
ATOM 3526 N N . ILE A 1 425 ? 18.109 4.562 38.531 1 28.06 425 ILE A N 1
ATOM 3527 C CA . ILE A 1 425 ? 17.234 4.223 39.625 1 28.06 425 ILE A CA 1
ATOM 3528 C C . ILE A 1 425 ? 18.062 3.574 40.75 1 28.06 425 ILE A C 1
ATOM 3530 O O . ILE A 1 425 ? 17.672 3.639 41.938 1 28.06 425 ILE A O 1
ATOM 3534 N N . GLN A 1 426 ? 19.109 2.875 40.531 1 25.23 426 GLN A N 1
ATOM 3535 C CA . GLN A 1 426 ? 19.734 2.357 41.75 1 25.23 426 GLN A CA 1
ATOM 3536 C C . GLN A 1 426 ? 20.406 3.475 42.531 1 25.23 426 GLN A C 1
ATOM 3538 O O . GLN A 1 426 ? 20.688 3.314 43.719 1 25.23 426 GLN A O 1
ATOM 3543 N N . ILE A 1 427 ? 20.969 4.41 41.875 1 24.89 427 ILE A N 1
ATOM 3544 C CA . ILE A 1 427 ? 21.688 5.258 42.812 1 24.89 427 ILE A CA 1
ATOM 3545 C C . ILE A 1 427 ? 20.703 6.082 43.625 1 24.89 427 ILE A C 1
ATOM 3547 O O . ILE A 1 427 ? 21.094 6.809 44.562 1 24.89 427 ILE A O 1
ATOM 3551 N N . LYS A 1 428 ? 19.391 5.891 43.531 1 24.44 428 LYS A N 1
ATOM 3552 C CA . LYS A 1 428 ? 18.766 6.355 44.781 1 24.44 428 LYS A CA 1
ATOM 3553 C C . LYS A 1 428 ? 18.641 5.223 45.781 1 24.44 428 LYS A C 1
ATOM 3555 O O . LYS A 1 428 ? 18.234 4.113 45.438 1 24.44 428 LYS A O 1
ATOM 3560 N N . THR B 1 1 ? -22.859 -29.234 15.695 1 20.75 1 THR B N 1
ATOM 3561 C CA . THR B 1 1 ? -23.062 -27.844 15.344 1 20.75 1 THR B CA 1
ATOM 3562 C C . THR B 1 1 ? -22.344 -26.922 16.328 1 20.75 1 THR B C 1
ATOM 3564 O O . THR B 1 1 ? -21.812 -25.875 15.945 1 20.75 1 THR B O 1
ATOM 3567 N N . GLU B 1 2 ? -22.547 -27.281 17.578 1 23.69 2 GLU B N 1
ATOM 3568 C CA . GLU B 1 2 ? -22.094 -26.656 18.812 1 23.69 2 GLU B CA 1
ATOM 3569 C C . GLU B 1 2 ? -20.562 -26.719 18.938 1 23.69 2 GLU B C 1
ATOM 3571 O O . GLU B 1 2 ? -19.938 -25.781 19.391 1 23.69 2 GLU B O 1
ATOM 3576 N N . LYS B 1 3 ? -20.016 -27.984 18.734 1 25.53 3 LYS B N 1
ATOM 3577 C CA . LYS B 1 3 ? -18.656 -28.453 18.969 1 25.53 3 LYS B CA 1
ATOM 3578 C C . LYS B 1 3 ? -17.672 -27.797 18.016 1 25.53 3 LYS B C 1
ATOM 3580 O O . LYS B 1 3 ? -16.453 -27.891 18.203 1 25.53 3 LYS B O 1
ATOM 3585 N N . ILE B 1 4 ? -18.203 -27.391 16.859 1 26.91 4 ILE B N 1
ATOM 3586 C CA . ILE B 1 4 ? -17.406 -26.922 15.734 1 26.91 4 ILE B CA 1
ATOM 3587 C C . ILE B 1 4 ? -16.922 -25.5 15.992 1 26.91 4 ILE B C 1
ATOM 3589 O O . ILE B 1 4 ? -16.062 -24.984 15.273 1 26.91 4 ILE B O 1
ATOM 3593 N N . ARG B 1 5 ? -17.641 -24.891 16.828 1 28.39 5 ARG B N 1
ATOM 3594 C CA . ARG B 1 5 ? -17.438 -23.469 17.141 1 28.39 5 ARG B CA 1
ATOM 3595 C C . ARG B 1 5 ? -16.234 -23.297 18.062 1 28.39 5 ARG B C 1
ATOM 3597 O O . ARG B 1 5 ? -15.812 -22.156 18.328 1 28.39 5 ARG B O 1
ATOM 3604 N N . ILE B 1 6 ? -16.047 -24.328 18.953 1 28.2 6 ILE B N 1
ATOM 3605 C CA . ILE B 1 6 ? -15.117 -24.25 20.078 1 28.2 6 ILE B CA 1
ATOM 3606 C C . ILE B 1 6 ? -13.711 -23.969 19.547 1 28.2 6 ILE B C 1
ATOM 3608 O O . ILE B 1 6 ? -12.891 -23.359 20.25 1 28.2 6 ILE B O 1
ATOM 3612 N N . ASN B 1 7 ? -13.43 -24.547 18.406 1 29.22 7 ASN B N 1
ATOM 3613 C CA . ASN B 1 7 ? -12.086 -24.656 17.844 1 29.22 7 ASN B CA 1
ATOM 3614 C C . ASN B 1 7 ? -11.617 -23.328 17.25 1 29.22 7 ASN B C 1
ATOM 3616 O O . ASN B 1 7 ? -10.625 -23.297 16.531 1 29.22 7 ASN B O 1
ATOM 3620 N N . LEU B 1 8 ? -12.531 -22.375 17.5 1 26.73 8 LEU B N 1
ATOM 3621 C CA . LEU B 1 8 ? -12.297 -21.141 16.766 1 26.73 8 LEU B CA 1
ATOM 3622 C C . LEU B 1 8 ? -11.266 -20.281 17.469 1 26.73 8 LEU B C 1
ATOM 3624 O O . LEU B 1 8 ? -10.852 -19.234 16.953 1 26.73 8 LEU B O 1
ATOM 3628 N N . VAL B 1 9 ? -11.25 -20.375 18.969 1 28.27 9 VAL B N 1
ATOM 3629 C CA . VAL B 1 9 ? -10.531 -19.328 19.672 1 28.27 9 VAL B CA 1
ATOM 3630 C C . VAL B 1 9 ? -9.047 -19.688 19.781 1 28.27 9 VAL B C 1
ATOM 3632 O O . VAL B 1 9 ? -8.703 -20.75 20.312 1 28.27 9 VAL B O 1
ATOM 3635 N N . PRO B 1 10 ? -8.07 -19.109 19.188 1 30.88 10 PRO B N 1
ATOM 3636 C CA . PRO B 1 10 ? -6.645 -19.406 19.281 1 30.88 10 PRO B CA 1
ATOM 3637 C C . PRO B 1 10 ? -6.117 -19.328 20.703 1 30.88 10 PRO B C 1
ATOM 3639 O O . PRO B 1 10 ? -6.387 -18.359 21.422 1 30.88 10 PRO B O 1
ATOM 3642 N N . SER B 1 11 ? -6.039 -20.312 21.609 1 29.02 11 SER B N 1
ATOM 3643 C CA . SER B 1 11 ? -5.27 -20.328 22.859 1 29.02 11 SER B CA 1
ATOM 3644 C C . SER B 1 11 ? -3.859 -19.797 22.641 1 29.02 11 SER B C 1
ATOM 3646 O O . SER B 1 11 ? -3.328 -19.844 21.531 1 29.02 11 SER B O 1
ATOM 3648 N N . ILE B 1 12 ? -3.156 -19.172 23.578 1 34 12 ILE B N 1
ATOM 3649 C CA . ILE B 1 12 ? -1.86 -18.547 23.844 1 34 12 ILE B CA 1
ATOM 3650 C C . ILE B 1 12 ? -0.743 -19.484 23.375 1 34 12 ILE B C 1
ATOM 3652 O O . ILE B 1 12 ? 0.247 -19.016 22.797 1 34 12 ILE B O 1
ATOM 3656 N N . MET B 1 13 ? -0.656 -20.672 23.844 1 34.09 13 MET B N 1
ATOM 3657 C CA . MET B 1 13 ? 0.417 -21.625 23.609 1 34.09 13 MET B CA 1
ATOM 3658 C C . MET B 1 13 ? 0.361 -22.172 22.172 1 34.09 13 MET B C 1
ATOM 3660 O O . MET B 1 13 ? 1.369 -22.641 21.656 1 34.09 13 MET B O 1
ATOM 3664 N N . SER B 1 14 ? -0.745 -22.688 21.531 1 42.16 14 SER B N 1
ATOM 3665 C CA . SER B 1 14 ? -0.782 -23.406 20.266 1 42.16 14 SER B CA 1
ATOM 3666 C C . SER B 1 14 ? -0.849 -22.453 19.078 1 42.16 14 SER B C 1
ATOM 3668 O O . SER B 1 14 ? -1.873 -21.797 18.859 1 42.16 14 SER B O 1
ATOM 3670 N N . ASN B 1 15 ? 0.038 -21.469 18.797 1 54.53 15 ASN B N 1
ATOM 3671 C CA . ASN B 1 15 ? 0.48 -20.375 17.938 1 54.53 15 ASN B CA 1
ATOM 3672 C C . ASN B 1 15 ? 0.359 -20.75 16.469 1 54.53 15 ASN B C 1
ATOM 3674 O O . ASN B 1 15 ? 1.297 -20.547 15.695 1 54.53 15 ASN B O 1
ATOM 3678 N N . LEU B 1 16 ? -0.623 -21.656 16.141 1 69.94 16 LEU B N 1
ATOM 3679 C CA . LEU B 1 16 ? -0.715 -22.016 14.727 1 69.94 16 LEU B CA 1
ATOM 3680 C C . LEU B 1 16 ? -1.865 -21.266 14.055 1 69.94 16 LEU B C 1
ATOM 3682 O O . LEU B 1 16 ? -2.854 -20.922 14.711 1 69.94 16 LEU B O 1
ATOM 3686 N N . LEU B 1 17 ? -1.765 -20.953 12.922 1 81.5 17 LEU B N 1
ATOM 3687 C CA . LEU B 1 17 ? -2.777 -20.312 12.094 1 81.5 17 LEU B CA 1
ATOM 3688 C C . LEU B 1 17 ? -3.717 -21.344 11.477 1 81.5 17 LEU B C 1
ATOM 3690 O O . LEU B 1 17 ? -3.287 -22.438 11.109 1 81.5 17 LEU B O 1
ATOM 3694 N N . ASN B 1 18 ? -5.023 -21.047 11.484 1 84.38 18 ASN B N 1
ATOM 3695 C CA . ASN B 1 18 ? -6 -21.891 10.797 1 84.38 18 ASN B CA 1
ATOM 3696 C C . ASN B 1 18 ? -5.957 -21.672 9.289 1 84.38 18 ASN B C 1
ATOM 3698 O O . ASN B 1 18 ? -6.258 -20.578 8.797 1 84.38 18 ASN B O 1
ATOM 3702 N N . PRO B 1 19 ? -5.605 -22.734 8.625 1 90.44 19 PRO B N 1
ATOM 3703 C CA . PRO B 1 19 ? -5.523 -22.594 7.172 1 90.44 19 PRO B CA 1
ATOM 3704 C C . PRO B 1 19 ? -6.875 -22.281 6.531 1 90.44 19 PRO B C 1
ATOM 3706 O O . PRO B 1 19 ? -6.93 -21.875 5.371 1 90.44 19 PRO B O 1
ATOM 3709 N N . ASP B 1 20 ? -7.969 -22.484 7.246 1 89.69 20 ASP B N 1
ATOM 3710 C CA . ASP B 1 20 ? -9.297 -22.203 6.703 1 89.69 20 ASP B CA 1
ATOM 3711 C C . ASP B 1 20 ? -9.875 -20.922 7.301 1 89.69 20 ASP B C 1
ATOM 3713 O O . ASP B 1 20 ? -11.094 -20.719 7.266 1 89.69 20 ASP B O 1
ATOM 3717 N N . ALA B 1 21 ? -9.023 -20.109 7.844 1 90 21 ALA B N 1
ATOM 3718 C CA . ALA B 1 21 ? -9.461 -18.828 8.391 1 90 21 ALA B CA 1
ATOM 3719 C C . ALA B 1 21 ? -9.633 -17.781 7.281 1 90 21 ALA B C 1
ATOM 3721 O O . ALA B 1 21 ? -9.078 -17.938 6.188 1 90 21 ALA B O 1
ATOM 3722 N N . ILE B 1 22 ? -10.492 -16.828 7.566 1 93 22 ILE B N 1
ATOM 3723 C CA . ILE B 1 22 ? -10.641 -15.672 6.695 1 93 22 ILE B CA 1
ATOM 3724 C C . ILE B 1 22 ? -9.836 -14.5 7.258 1 93 22 ILE B C 1
ATOM 3726 O O . ILE B 1 22 ? -9.898 -14.219 8.453 1 93 22 ILE B O 1
ATOM 3730 N N . PHE B 1 23 ? -9.07 -13.938 6.434 1 93.56 23 PHE B N 1
ATOM 3731 C CA . PHE B 1 23 ? -8.25 -12.805 6.84 1 93.56 23 PHE B CA 1
ATOM 3732 C C . PHE B 1 23 ? -8.82 -11.5 6.285 1 93.56 23 PHE B C 1
ATOM 3734 O O . PHE B 1 23 ? -9.445 -11.492 5.227 1 93.56 23 PHE B O 1
ATOM 3741 N N . SER B 1 24 ? -8.586 -10.414 7.031 1 92.62 24 SER B N 1
ATOM 3742 C CA . SER B 1 24 ? -9.242 -9.164 6.656 1 92.62 24 SER B CA 1
ATOM 3743 C C . SER B 1 24 ? -8.234 -8.023 6.535 1 92.62 24 SER B C 1
ATOM 3745 O O . SER B 1 24 ? -7.309 -7.922 7.344 1 92.62 24 SER B O 1
ATOM 3747 N N . ASN B 1 25 ? -8.383 -7.238 5.484 1 90.81 25 ASN B N 1
ATOM 3748 C CA . ASN B 1 25 ? -7.625 -6.008 5.305 1 90.81 25 ASN B CA 1
ATOM 3749 C C . ASN B 1 25 ? -8.414 -4.789 5.789 1 90.81 25 ASN B C 1
ATOM 3751 O O . ASN B 1 25 ? -7.824 -3.752 6.102 1 90.81 25 ASN B O 1
ATOM 3755 N N . ASN B 1 26 ? -9.734 -4.941 5.766 1 89.38 26 ASN B N 1
ATOM 3756 C CA . ASN B 1 26 ? -10.641 -3.908 6.25 1 89.38 26 ASN B CA 1
ATOM 3757 C C . ASN B 1 26 ? -11.727 -4.492 7.156 1 89.38 26 ASN B C 1
ATOM 3759 O O . ASN B 1 26 ? -12.078 -5.664 7.031 1 89.38 26 ASN B O 1
ATOM 3763 N N . GLU B 1 27 ? -12.188 -3.605 8.062 1 86.19 27 GLU B N 1
ATOM 3764 C CA . GLU B 1 27 ? -13.305 -4.039 8.891 1 86.19 27 GLU B CA 1
ATOM 3765 C C . GLU B 1 27 ? -14.555 -4.27 8.047 1 86.19 27 GLU B C 1
ATOM 3767 O O . GLU B 1 27 ? -14.898 -3.441 7.199 1 86.19 27 GLU B O 1
ATOM 3772 N N . MET B 1 28 ? -15.125 -5.445 8.258 1 88.06 28 MET B N 1
ATOM 3773 C CA . MET B 1 28 ? -16.312 -5.793 7.48 1 88.06 28 MET B CA 1
ATOM 3774 C C . MET B 1 28 ? -17.25 -6.684 8.289 1 88.06 28 MET B C 1
ATOM 3776 O O . MET B 1 28 ? -16.828 -7.699 8.836 1 88.06 28 MET B O 1
ATOM 3780 N N . SER B 1 29 ? -18.453 -6.219 8.312 1 86.38 29 SER B N 1
ATOM 3781 C CA . SER B 1 29 ? -19.484 -7.02 8.977 1 86.38 29 SER B CA 1
ATOM 3782 C C . SER B 1 29 ? -20.359 -7.742 7.973 1 86.38 29 SER B C 1
ATOM 3784 O O . SER B 1 29 ? -20.906 -7.125 7.055 1 86.38 29 SER B O 1
ATOM 3786 N N . LEU B 1 30 ? -20.531 -8.984 8.195 1 84.31 30 LEU B N 1
ATOM 3787 C CA . LEU B 1 30 ? -21.375 -9.766 7.305 1 84.31 30 LEU B CA 1
ATOM 3788 C C . LEU B 1 30 ? -22.844 -9.375 7.469 1 84.31 30 LEU B C 1
ATOM 3790 O O . LEU B 1 30 ? -23.656 -9.617 6.578 1 84.31 30 LEU B O 1
ATOM 3794 N N . SER B 1 31 ? -23.188 -8.742 8.586 1 80.5 31 SER B N 1
ATOM 3795 C CA . SER B 1 31 ? -24.562 -8.312 8.828 1 80.5 31 SER B CA 1
ATOM 3796 C C . SER B 1 31 ? -24.953 -7.172 7.895 1 80.5 31 SER B C 1
ATOM 3798 O O . SER B 1 31 ? -26.125 -6.961 7.629 1 80.5 31 SER B O 1
ATOM 3800 N N . ASP B 1 32 ? -23.953 -6.512 7.41 1 81.62 32 ASP B N 1
ATOM 3801 C CA . ASP B 1 32 ? -24.203 -5.359 6.547 1 81.62 32 ASP B CA 1
ATOM 3802 C C . ASP B 1 32 ? -24.391 -5.793 5.094 1 81.62 32 ASP B C 1
ATOM 3804 O O . ASP B 1 32 ? -24.844 -5.012 4.262 1 81.62 32 ASP B O 1
ATOM 3808 N N . ILE B 1 33 ? -24.047 -7.039 4.816 1 81.38 33 ILE B N 1
ATOM 3809 C CA . ILE B 1 33 ? -24.047 -7.512 3.436 1 81.38 33 ILE B CA 1
ATOM 3810 C C . ILE B 1 33 ? -25.438 -8.023 3.068 1 81.38 33 ILE B C 1
ATOM 3812 O O . ILE B 1 33 ? -26.016 -8.852 3.777 1 81.38 33 ILE B O 1
ATOM 3816 N N . GLU B 1 34 ? -25.953 -7.531 1.975 1 73.44 34 GLU B N 1
ATOM 3817 C CA . GLU B 1 34 ? -27.281 -7.938 1.517 1 73.44 34 GLU B CA 1
ATOM 3818 C C . GLU B 1 34 ? -27.188 -8.797 0.258 1 73.44 34 GLU B C 1
ATOM 3820 O O . GLU B 1 34 ? -28.062 -9.633 0.009 1 73.44 34 GLU B O 1
ATOM 3825 N N . ILE B 1 35 ? -26.141 -8.531 -0.432 1 75 35 ILE B N 1
ATOM 3826 C CA . ILE B 1 35 ? -26 -9.227 -1.706 1 75 35 ILE B CA 1
ATOM 3827 C C . ILE B 1 35 ? -24.609 -9.875 -1.792 1 75 35 ILE B C 1
ATOM 3829 O O . ILE B 1 35 ? -23.609 -9.234 -1.498 1 75 35 ILE B O 1
ATOM 3833 N N . TYR B 1 36 ? -24.656 -11.148 -2.201 1 78.31 36 TYR B N 1
ATOM 3834 C CA . TYR B 1 36 ? -23.422 -11.875 -2.416 1 78.31 36 TYR B CA 1
ATOM 3835 C C . TYR B 1 36 ? -23.219 -12.203 -3.891 1 78.31 36 TYR B C 1
ATOM 3837 O O . TYR B 1 36 ? -24.156 -12.648 -4.559 1 78.31 36 TYR B O 1
ATOM 3845 N N . GLY B 1 37 ? -22.062 -11.812 -4.422 1 76.88 37 GLY B N 1
ATOM 3846 C CA . GLY B 1 37 ? -21.672 -12.172 -5.777 1 76.88 37 GLY B CA 1
ATOM 3847 C C . GLY B 1 37 ? -20.453 -13.07 -5.836 1 76.88 37 GLY B C 1
ATOM 3848 O O . GLY B 1 37 ? -19.562 -12.969 -5 1 76.88 37 GLY B O 1
ATOM 3849 N N . PHE B 1 38 ? -20.469 -13.992 -6.816 1 80.12 38 PHE B N 1
ATOM 3850 C CA . PHE B 1 38 ? -19.375 -14.961 -6.91 1 80.12 38 PHE B CA 1
ATOM 3851 C C . PHE B 1 38 ? -18.891 -15.094 -8.352 1 80.12 38 PHE B C 1
ATOM 3853 O O . PHE B 1 38 ? -19.703 -15.203 -9.273 1 80.12 38 PHE B O 1
ATOM 3860 N N . ASP B 1 39 ? -17.531 -15.031 -8.445 1 78.56 39 ASP B N 1
ATOM 3861 C CA . ASP B 1 39 ? -16.953 -15.461 -9.711 1 78.56 39 ASP B CA 1
ATOM 3862 C C . ASP B 1 39 ? -17.016 -16.984 -9.859 1 78.56 39 ASP B C 1
ATOM 3864 O O . ASP B 1 39 ? -17.219 -17.703 -8.875 1 78.56 39 ASP B O 1
ATOM 3868 N N . TYR B 1 40 ? -16.922 -17.359 -11.039 1 75.12 40 TYR B N 1
ATOM 3869 C CA . TYR B 1 40 ? -17.078 -18.781 -11.312 1 75.12 40 TYR B CA 1
ATOM 3870 C C . TYR B 1 40 ? -15.75 -19.516 -11.164 1 75.12 40 TYR B C 1
ATOM 3872 O O . TYR B 1 40 ? -15.609 -20.406 -10.312 1 75.12 40 TYR B O 1
ATOM 3880 N N . ASP B 1 41 ? -14.664 -19.109 -11.977 1 74.69 41 ASP B N 1
ATOM 3881 C CA . ASP B 1 41 ? -13.391 -19.797 -12.07 1 74.69 41 ASP B CA 1
ATOM 3882 C C . ASP B 1 41 ? -12.547 -19.594 -10.812 1 74.69 41 ASP B C 1
ATOM 3884 O O . ASP B 1 41 ? -12.289 -18.453 -10.414 1 74.69 41 ASP B O 1
ATOM 3888 N N . TYR B 1 42 ? -12.227 -20.734 -10.266 1 82.12 42 TYR B N 1
ATOM 3889 C CA . TYR B 1 42 ? -11.352 -20.75 -9.102 1 82.12 42 TYR B CA 1
ATOM 3890 C C . TYR B 1 42 ? -11.977 -20 -7.934 1 82.12 42 TYR B C 1
ATOM 3892 O O . TYR B 1 42 ? -11.273 -19.422 -7.109 1 82.12 42 TYR B O 1
ATOM 3900 N N . THR B 1 43 ? -13.219 -19.812 -7.941 1 86.06 43 THR B N 1
ATOM 3901 C CA . THR B 1 43 ? -14.008 -19.297 -6.832 1 86.06 43 THR B CA 1
ATOM 3902 C C . THR B 1 43 ? -15.094 -20.281 -6.434 1 86.06 43 THR B C 1
ATOM 3904 O O . THR B 1 43 ? -14.977 -20.969 -5.414 1 86.06 43 THR B O 1
ATOM 3907 N N . LEU B 1 44 ? -16.078 -20.469 -7.336 1 76.56 44 LEU B N 1
ATOM 3908 C CA . LEU B 1 44 ? -17.094 -21.484 -7.082 1 76.56 44 LEU B CA 1
ATOM 3909 C C . LEU B 1 44 ? -16.578 -22.875 -7.477 1 76.56 44 LEU B C 1
ATOM 3911 O O . LEU B 1 44 ? -16.922 -23.859 -6.832 1 76.56 44 LEU B O 1
ATOM 3915 N N . VAL B 1 45 ? -15.719 -22.812 -8.539 1 74.88 45 VAL B N 1
ATOM 3916 C CA . VAL B 1 45 ? -15.219 -24.078 -9.062 1 74.88 45 VAL B CA 1
ATOM 3917 C C . VAL B 1 45 ? -13.695 -24.062 -9.062 1 74.88 45 VAL B C 1
ATOM 3919 O O . VAL B 1 45 ? -13.07 -23.094 -9.484 1 74.88 45 VAL B O 1
ATOM 3922 N N . PHE B 1 46 ? -13.133 -25.172 -8.594 1 78.56 46 PHE B N 1
ATOM 3923 C CA . PHE B 1 46 ? -11.688 -25.375 -8.648 1 78.56 46 PHE B CA 1
ATOM 3924 C C . PHE B 1 46 ? -11.336 -26.453 -9.664 1 78.56 46 PHE B C 1
ATOM 3926 O O . PHE B 1 46 ? -12.039 -27.453 -9.773 1 78.56 46 PHE B O 1
ATOM 3933 N N . TYR B 1 47 ? -10.328 -26.172 -10.383 1 74.12 47 TYR B N 1
ATOM 3934 C CA . TYR B 1 47 ? -9.898 -27.125 -11.391 1 74.12 47 TYR B CA 1
ATOM 3935 C C . TYR B 1 47 ? -8.711 -27.953 -10.891 1 74.12 47 TYR B C 1
ATOM 3937 O O . TYR B 1 47 ? -7.949 -27.5 -10.039 1 74.12 47 TYR B O 1
ATOM 3945 N N . SER B 1 48 ? -8.664 -29.141 -11.414 1 75.44 48 SER B N 1
ATOM 3946 C CA . SER B 1 48 ? -7.531 -30 -11.07 1 75.44 48 SER B CA 1
ATOM 3947 C C . SER B 1 48 ? -6.246 -29.5 -11.727 1 75.44 48 SER B C 1
ATOM 3949 O O . SER B 1 48 ? -6.293 -28.734 -12.695 1 75.44 48 SER B O 1
ATOM 3951 N N . LYS B 1 49 ? -5.184 -29.969 -11.172 1 76.38 49 LYS B N 1
ATOM 3952 C CA . LYS B 1 49 ? -3.879 -29.625 -11.719 1 76.38 49 LYS B CA 1
ATOM 3953 C C . LYS B 1 49 ? -3.73 -30.141 -13.148 1 76.38 49 LYS B C 1
ATOM 3955 O O . LYS B 1 49 ? -2.916 -29.625 -13.922 1 76.38 49 LYS B O 1
ATOM 3960 N N . HIS B 1 50 ? -4.512 -31.062 -13.453 1 84.06 50 HIS B N 1
ATOM 3961 C CA . HIS B 1 50 ? -4.453 -31.656 -14.789 1 84.06 50 HIS B CA 1
ATOM 3962 C C . HIS B 1 50 ? -4.867 -30.641 -15.852 1 84.06 50 HIS B C 1
ATOM 3964 O O . HIS B 1 50 ? -4.391 -30.703 -16.984 1 84.06 50 HIS B O 1
ATOM 3970 N N . LEU B 1 51 ? -5.695 -29.766 -15.445 1 83.12 51 LEU B N 1
ATOM 3971 C CA . LEU B 1 51 ? -6.137 -28.766 -16.406 1 83.12 51 LEU B CA 1
ATOM 3972 C C . LEU B 1 51 ? -4.965 -27.906 -16.859 1 83.12 51 LEU B C 1
ATOM 3974 O O . LEU B 1 51 ? -4.855 -27.594 -18.047 1 83.12 51 LEU B O 1
ATOM 3978 N N . HIS B 1 52 ? -4.102 -27.547 -15.977 1 88.88 52 HIS B N 1
ATOM 3979 C CA . HIS B 1 52 ? -2.943 -26.734 -16.328 1 88.88 52 HIS B CA 1
ATOM 3980 C C . HIS B 1 52 ? -2.035 -27.469 -17.312 1 88.88 52 HIS B C 1
ATOM 3982 O O . HIS B 1 52 ? -1.514 -26.875 -18.25 1 88.88 52 HIS B O 1
ATOM 3988 N N . THR B 1 53 ? -1.94 -28.734 -17.047 1 91.75 53 THR B N 1
ATOM 3989 C CA . THR B 1 53 ? -1.136 -29.547 -17.953 1 91.75 53 THR B CA 1
ATOM 3990 C C . THR B 1 53 ? -1.748 -29.578 -19.344 1 91.75 53 THR B C 1
ATOM 3992 O O . THR B 1 53 ? -1.033 -29.484 -20.344 1 91.75 53 THR B O 1
ATOM 3995 N N . LEU B 1 54 ? -3.02 -29.688 -19.391 1 88.69 54 LEU B N 1
ATOM 3996 C CA . LEU B 1 54 ? -3.723 -29.719 -20.672 1 88.69 54 LEU B CA 1
ATOM 3997 C C . LEU B 1 54 ? -3.555 -28.406 -21.422 1 88.69 54 LEU B C 1
ATOM 3999 O O . LEU B 1 54 ? -3.32 -28.391 -22.625 1 88.69 54 LEU B O 1
ATOM 4003 N N . ILE B 1 55 ? -3.717 -27.344 -20.688 1 89.06 55 ILE B N 1
ATOM 4004 C CA . ILE B 1 55 ? -3.586 -26.016 -21.297 1 89.06 55 ILE B CA 1
ATOM 4005 C C . ILE B 1 55 ? -2.168 -25.844 -21.828 1 89.06 55 ILE B C 1
ATOM 4007 O O . ILE B 1 55 ? -1.98 -25.391 -22.969 1 89.06 55 ILE B O 1
ATOM 4011 N N . PHE B 1 56 ? -1.203 -26.219 -21.047 1 94.62 56 PHE B N 1
ATOM 4012 C CA . PHE B 1 56 ? 0.199 -26.125 -21.438 1 94.62 56 PHE B CA 1
ATOM 4013 C C . PHE B 1 56 ? 0.459 -26.922 -22.703 1 94.62 56 PHE B C 1
ATOM 4015 O O . PHE B 1 56 ? 1.037 -26.406 -23.672 1 94.62 56 PHE B O 1
ATOM 4022 N N . ASN B 1 57 ? 0.006 -28.141 -22.734 1 94.44 57 ASN B N 1
ATOM 4023 C CA . ASN B 1 57 ? 0.24 -29.031 -23.859 1 94.44 57 ASN B CA 1
ATOM 4024 C C . ASN B 1 57 ? -0.453 -28.516 -25.125 1 94.44 57 ASN B C 1
ATOM 4026 O O . ASN B 1 57 ? 0.128 -28.531 -26.203 1 94.44 57 ASN B O 1
ATOM 4030 N N . ALA B 1 58 ? -1.701 -28.125 -24.922 1 92.81 58 ALA B N 1
ATOM 4031 C CA . ALA B 1 58 ? -2.453 -27.609 -26.078 1 92.81 58 ALA B CA 1
ATOM 4032 C C . ALA B 1 58 ? -1.793 -26.359 -26.656 1 92.81 58 ALA B C 1
ATOM 4034 O O . ALA B 1 58 ? -1.69 -26.203 -27.875 1 92.81 58 ALA B O 1
ATOM 4035 N N . ALA B 1 59 ? -1.361 -25.484 -25.797 1 95.25 59 ALA B N 1
ATOM 4036 C CA . ALA B 1 59 ? -0.719 -24.25 -26.25 1 95.25 59 ALA B CA 1
ATOM 4037 C C . ALA B 1 59 ? 0.62 -24.547 -26.922 1 95.25 59 ALA B C 1
ATOM 4039 O O . ALA B 1 59 ? 0.966 -23.922 -27.938 1 95.25 59 ALA B O 1
ATOM 4040 N N . ARG B 1 60 ? 1.382 -25.422 -26.344 1 96.81 60 ARG B N 1
ATOM 4041 C CA . ARG B 1 60 ? 2.648 -25.844 -26.922 1 96.81 60 ARG B CA 1
ATOM 4042 C C . ARG B 1 60 ? 2.445 -26.391 -28.344 1 96.81 60 ARG B C 1
ATOM 4044 O O . ARG B 1 60 ? 3.189 -26.047 -29.25 1 96.81 60 ARG B O 1
ATOM 4051 N N . ASP B 1 61 ? 1.454 -27.188 -28.5 1 95.19 61 ASP B N 1
ATOM 4052 C CA . ASP B 1 61 ? 1.164 -27.781 -29.812 1 95.19 61 ASP B CA 1
ATOM 4053 C C . ASP B 1 61 ? 0.737 -26.703 -30.812 1 95.19 61 ASP B C 1
ATOM 4055 O O . ASP B 1 61 ? 1.063 -26.781 -32 1 95.19 61 ASP B O 1
ATOM 4059 N N . LEU B 1 62 ? -0.025 -25.797 -30.344 1 94.88 62 LEU B N 1
ATOM 4060 C CA . LEU B 1 62 ? -0.427 -24.703 -31.219 1 94.88 62 LEU B CA 1
ATOM 4061 C C . LEU B 1 62 ? 0.786 -23.891 -31.672 1 94.88 62 LEU B C 1
ATOM 4063 O O . LEU B 1 62 ? 0.834 -23.422 -32.812 1 94.88 62 LEU B O 1
ATOM 4067 N N . LEU B 1 63 ? 1.753 -23.703 -30.781 1 96.69 63 LEU B N 1
ATOM 4068 C CA . LEU B 1 63 ? 2.98 -23 -31.141 1 96.69 63 LEU B CA 1
ATOM 4069 C C . LEU B 1 63 ? 3.711 -23.734 -32.25 1 96.69 63 LEU B C 1
ATOM 4071 O O . LEU B 1 63 ? 4.199 -23.094 -33.219 1 96.69 63 LEU B O 1
ATOM 4075 N N . ILE B 1 64 ? 3.732 -25.016 -32.188 1 96.62 64 ILE B N 1
ATOM 4076 C CA . ILE B 1 64 ? 4.441 -25.844 -33.156 1 96.62 64 ILE B CA 1
ATOM 4077 C C . ILE B 1 64 ? 3.67 -25.859 -34.5 1 96.62 64 ILE B C 1
ATOM 4079 O O . ILE B 1 64 ? 4.246 -25.625 -35.562 1 96.62 64 ILE B O 1
ATOM 4083 N N . ASN B 1 65 ? 2.379 -26.047 -34.375 1 95.31 65 ASN B N 1
ATOM 4084 C CA . ASN B 1 65 ? 1.572 -26.297 -35.562 1 95.31 65 ASN B CA 1
ATOM 4085 C C . ASN B 1 65 ? 1.173 -25 -36.281 1 95.31 65 ASN B C 1
ATOM 4087 O O . ASN B 1 65 ? 1.148 -24.922 -37.5 1 95.31 65 ASN B O 1
ATOM 4091 N N . GLU B 1 66 ? 0.841 -24.031 -35.469 1 93.75 66 GLU B N 1
ATOM 4092 C CA . GLU B 1 66 ? 0.286 -22.812 -36.062 1 93.75 66 GLU B CA 1
ATOM 4093 C C . GLU B 1 66 ? 1.343 -21.719 -36.156 1 93.75 66 GLU B C 1
ATOM 4095 O O . GLU B 1 66 ? 1.31 -20.906 -37.094 1 93.75 66 GLU B O 1
ATOM 4100 N N . HIS B 1 67 ? 2.26 -21.656 -35.25 1 94.81 67 HIS B N 1
ATOM 4101 C CA . HIS B 1 67 ? 3.238 -20.562 -35.25 1 94.81 67 HIS B CA 1
ATOM 4102 C C . HIS B 1 67 ? 4.602 -21.047 -35.719 1 94.81 67 HIS B C 1
ATOM 4104 O O . HIS B 1 67 ? 5.578 -20.297 -35.688 1 94.81 67 HIS B O 1
ATOM 4110 N N . ARG B 1 68 ? 4.785 -22.297 -36.062 1 94.56 68 ARG B N 1
ATOM 4111 C CA . ARG B 1 68 ? 5.938 -22.891 -36.719 1 94.56 68 ARG B CA 1
ATOM 4112 C C . ARG B 1 68 ? 7.164 -22.875 -35.812 1 94.56 68 ARG B C 1
ATOM 4114 O O . ARG B 1 68 ? 8.266 -22.578 -36.25 1 94.56 68 ARG B O 1
ATOM 4121 N N . TYR B 1 69 ? 6.914 -23.047 -34.562 1 96.56 69 TYR B N 1
ATOM 4122 C CA . TYR B 1 69 ? 8.031 -23.25 -33.656 1 96.56 69 TYR B CA 1
ATOM 4123 C C . TYR B 1 69 ? 8.633 -24.625 -33.812 1 96.56 69 TYR B C 1
ATOM 4125 O O . TYR B 1 69 ? 7.988 -25.531 -34.344 1 96.56 69 TYR B O 1
ATOM 4133 N N . PRO B 1 70 ? 9.852 -24.766 -33.438 1 95.69 70 PRO B N 1
ATOM 4134 C CA . PRO B 1 70 ? 10.5 -26.062 -33.594 1 95.69 70 PRO B CA 1
ATOM 4135 C C . PRO B 1 70 ? 9.766 -27.188 -32.844 1 95.69 70 PRO B C 1
ATOM 4137 O O . PRO B 1 70 ? 9.344 -26.984 -31.703 1 95.69 70 PRO B O 1
ATOM 4140 N N . ALA B 1 71 ? 9.633 -28.359 -33.406 1 96.06 71 ALA B N 1
ATOM 4141 C CA . ALA B 1 71 ? 8.922 -29.5 -32.812 1 96.06 71 ALA B CA 1
ATOM 4142 C C . ALA B 1 71 ? 9.609 -29.984 -31.547 1 96.06 71 ALA B C 1
ATOM 4144 O O . ALA B 1 71 ? 8.977 -30.609 -30.688 1 96.06 71 ALA B O 1
ATOM 4145 N N . GLU B 1 72 ? 10.867 -29.656 -31.422 1 95.81 72 GLU B N 1
ATOM 4146 C CA . GLU B 1 72 ? 11.688 -30.125 -30.312 1 95.81 72 GLU B CA 1
ATOM 4147 C C . GLU B 1 72 ? 11.18 -29.562 -28.984 1 95.81 72 GLU B C 1
ATOM 4149 O O . GLU B 1 72 ? 11.508 -30.094 -27.922 1 95.81 72 GLU B O 1
ATOM 4154 N N . ILE B 1 73 ? 10.422 -28.547 -29.031 1 96.25 73 ILE B N 1
ATOM 4155 C CA . ILE B 1 73 ? 9.93 -27.953 -27.781 1 96.25 73 ILE B CA 1
ATOM 4156 C C . ILE B 1 73 ? 8.938 -28.906 -27.125 1 96.25 73 ILE B C 1
ATOM 4158 O O . ILE B 1 73 ? 8.586 -28.734 -25.953 1 96.25 73 ILE B O 1
ATOM 4162 N N . ARG B 1 74 ? 8.461 -29.938 -27.828 1 95.88 74 ARG B N 1
ATOM 4163 C CA . ARG B 1 74 ? 7.535 -30.938 -27.297 1 95.88 74 ARG B CA 1
ATOM 4164 C C . ARG B 1 74 ? 8.172 -31.719 -26.156 1 95.88 74 ARG B C 1
ATOM 4166 O O . ARG B 1 74 ? 7.477 -32.375 -25.375 1 95.88 74 ARG B O 1
ATOM 4173 N N . LYS B 1 75 ? 9.453 -31.656 -26.031 1 94.38 75 LYS B N 1
ATOM 4174 C CA . LYS B 1 75 ? 10.156 -32.375 -24.969 1 94.38 75 LYS B CA 1
ATOM 4175 C C . LYS B 1 75 ? 9.883 -31.75 -23.609 1 94.38 75 LYS B C 1
ATOM 4177 O O . LYS B 1 75 ? 10.07 -32.406 -22.562 1 94.38 75 LYS B O 1
ATOM 4182 N N . TYR B 1 76 ? 9.516 -30.562 -23.625 1 95.81 76 TYR B N 1
ATOM 4183 C CA . TYR B 1 76 ? 9.25 -29.875 -22.359 1 95.81 76 TYR B CA 1
ATOM 4184 C C . TYR B 1 76 ? 7.855 -30.203 -21.844 1 95.81 76 TYR B C 1
ATOM 4186 O O . TYR B 1 76 ? 6.887 -30.188 -22.609 1 95.81 76 TYR B O 1
ATOM 4194 N N . ASP B 1 77 ? 7.789 -30.547 -20.578 1 94.88 77 ASP B N 1
ATOM 4195 C CA . ASP B 1 77 ? 6.523 -30.828 -19.906 1 94.88 77 ASP B CA 1
ATOM 4196 C C . ASP B 1 77 ? 6.172 -29.734 -18.906 1 94.88 77 ASP B C 1
ATOM 4198 O O . ASP B 1 77 ? 7.051 -28.984 -18.453 1 94.88 77 ASP B O 1
ATOM 4202 N N . TYR B 1 78 ? 4.91 -29.703 -18.688 1 95.75 78 TYR B N 1
ATOM 4203 C CA . TYR B 1 78 ? 4.461 -28.734 -17.703 1 95.75 78 TYR B CA 1
ATOM 4204 C C . TYR B 1 78 ? 4.945 -29.094 -16.297 1 95.75 78 TYR B C 1
ATOM 4206 O O . TYR B 1 78 ? 4.746 -30.234 -15.852 1 95.75 78 TYR B O 1
ATOM 4214 N N . ASP B 1 79 ? 5.641 -28.188 -15.641 1 94.81 79 ASP B N 1
ATOM 4215 C CA . ASP B 1 79 ? 6.07 -28.344 -14.25 1 94.81 79 ASP B CA 1
ATOM 4216 C C . ASP B 1 79 ? 5.254 -27.453 -13.32 1 94.81 79 ASP B C 1
ATOM 4218 O O . ASP B 1 79 ? 5.484 -26.25 -13.25 1 94.81 79 ASP B O 1
ATOM 4222 N N . PRO B 1 80 ? 4.289 -28.047 -12.562 1 92.12 80 PRO B N 1
ATOM 4223 C CA . PRO B 1 80 ? 3.424 -27.25 -11.688 1 92.12 80 PRO B CA 1
ATOM 4224 C C . PRO B 1 80 ? 4.191 -26.562 -10.562 1 92.12 80 PRO B C 1
ATOM 4226 O O . PRO B 1 80 ? 3.648 -25.703 -9.875 1 92.12 80 PRO B O 1
ATOM 4229 N N . ASN B 1 81 ? 5.445 -26.875 -10.375 1 91.19 81 ASN B N 1
ATOM 4230 C CA . ASN B 1 81 ? 6.211 -26.344 -9.258 1 91.19 81 ASN B CA 1
ATOM 4231 C C . ASN B 1 81 ? 7.168 -25.234 -9.711 1 91.19 81 ASN B C 1
ATOM 4233 O O . ASN B 1 81 ? 7.902 -24.672 -8.898 1 91.19 81 ASN B O 1
ATOM 4237 N N . PHE B 1 82 ? 7.145 -24.938 -10.922 1 95.19 82 PHE B N 1
ATOM 4238 C CA . PHE B 1 82 ? 8.109 -23.969 -11.422 1 95.19 82 PHE B CA 1
ATOM 4239 C C . PHE B 1 82 ? 7.676 -22.547 -11.078 1 95.19 82 PHE B C 1
ATOM 4241 O O . PHE B 1 82 ? 8.359 -21.844 -10.32 1 95.19 82 PHE B O 1
ATOM 4248 N N . ALA B 1 83 ? 6.512 -22.141 -11.539 1 95.56 83 ALA B N 1
ATOM 4249 C CA . ALA B 1 83 ? 6.09 -20.75 -11.445 1 95.56 83 ALA B CA 1
ATOM 4250 C C . ALA B 1 83 ? 4.992 -20.578 -10.398 1 95.56 83 ALA B C 1
ATOM 4252 O O . ALA B 1 83 ? 4.289 -21.531 -10.062 1 95.56 83 ALA B O 1
ATOM 4253 N N . ILE B 1 84 ? 4.945 -19.406 -9.812 1 95.5 84 ILE B N 1
ATOM 4254 C CA . ILE B 1 84 ? 3.883 -19.031 -8.883 1 95.5 84 ILE B CA 1
ATOM 4255 C C . ILE B 1 84 ? 3.131 -17.828 -9.422 1 95.5 84 ILE B C 1
ATOM 4257 O O . ILE B 1 84 ? 3.666 -17.062 -10.234 1 95.5 84 ILE B O 1
ATOM 4261 N N . ARG B 1 85 ? 1.978 -17.656 -8.938 1 94 85 ARG B N 1
ATOM 4262 C CA . ARG B 1 85 ? 1.156 -16.516 -9.336 1 94 85 ARG B CA 1
ATOM 4263 C C . ARG B 1 85 ? 1.758 -15.203 -8.836 1 94 85 ARG B C 1
ATOM 4265 O O . ARG B 1 85 ? 2.465 -15.18 -7.824 1 94 85 ARG B O 1
ATOM 4272 N N . GLY B 1 86 ? 1.531 -14.109 -9.586 1 95.56 86 GLY B N 1
ATOM 4273 C CA . GLY B 1 86 ? 1.939 -12.797 -9.125 1 95.56 86 GLY B CA 1
ATOM 4274 C C . GLY B 1 86 ? 3.27 -12.352 -9.703 1 95.56 86 GLY B C 1
ATOM 4275 O O . GLY B 1 86 ? 3.693 -11.211 -9.492 1 95.56 86 GLY B O 1
ATOM 4276 N N . LEU B 1 87 ? 3.908 -13.195 -10.508 1 97.75 87 LEU B N 1
ATOM 4277 C CA . LEU B 1 87 ? 5.211 -12.867 -11.078 1 97.75 87 LEU B CA 1
ATOM 4278 C C . LEU B 1 87 ? 5.066 -11.844 -12.203 1 97.75 87 LEU B C 1
ATOM 4280 O O . LEU B 1 87 ? 3.977 -11.656 -12.75 1 97.75 87 LEU B O 1
ATOM 4284 N N . HIS B 1 88 ? 6.176 -11.148 -12.438 1 97.81 88 HIS B N 1
ATOM 4285 C CA . HIS B 1 88 ? 6.27 -10.219 -13.562 1 97.81 88 HIS B CA 1
ATOM 4286 C C . HIS B 1 88 ? 7.141 -10.789 -14.672 1 97.81 88 HIS B C 1
ATOM 4288 O O . HIS B 1 88 ? 8.117 -11.5 -14.406 1 97.81 88 HIS B O 1
ATOM 4294 N N . TYR B 1 89 ? 6.75 -10.57 -15.852 1 97.81 89 TYR B N 1
ATOM 4295 C CA . TYR B 1 89 ? 7.527 -10.953 -17.016 1 97.81 89 TYR B CA 1
ATOM 4296 C C . TYR B 1 89 ? 7.984 -9.719 -17.797 1 97.81 89 TYR B C 1
ATOM 4298 O O . TYR B 1 89 ? 7.156 -8.922 -18.25 1 97.81 89 TYR B O 1
ATOM 4306 N N . ASP B 1 90 ? 9.273 -9.508 -17.844 1 97 90 ASP B N 1
ATOM 4307 C CA . ASP B 1 90 ? 9.836 -8.484 -18.703 1 97 90 ASP B CA 1
ATOM 4308 C C . ASP B 1 90 ? 9.852 -8.938 -20.156 1 97 90 ASP B C 1
ATOM 4310 O O . ASP B 1 90 ? 10.719 -9.711 -20.562 1 97 90 ASP B O 1
ATOM 4314 N N . VAL B 1 91 ? 9.008 -8.445 -20.969 1 96.06 91 VAL B N 1
ATOM 4315 C CA . VAL B 1 91 ? 8.766 -8.93 -22.328 1 96.06 91 VAL B CA 1
ATOM 4316 C C . VAL B 1 91 ? 9.984 -8.656 -23.203 1 96.06 91 VAL B C 1
ATOM 4318 O O . VAL B 1 91 ? 10.398 -9.5 -24 1 96.06 91 VAL B O 1
ATOM 4321 N N . HIS B 1 92 ? 10.609 -7.547 -23.062 1 93.56 92 HIS B N 1
ATOM 4322 C CA . HIS B 1 92 ? 11.727 -7.129 -23.891 1 93.56 92 HIS B CA 1
ATOM 4323 C C . HIS B 1 92 ? 12.961 -7.98 -23.641 1 93.56 92 HIS B C 1
ATOM 4325 O O . HIS B 1 92 ? 13.75 -8.242 -24.547 1 93.56 92 HIS B O 1
ATOM 4331 N N . ARG B 1 93 ? 13.078 -8.391 -22.438 1 94.25 93 ARG B N 1
ATOM 4332 C CA . ARG B 1 93 ? 14.281 -9.125 -22.078 1 94.25 93 ARG B CA 1
ATOM 4333 C C . ARG B 1 93 ? 13.984 -10.609 -21.875 1 94.25 93 ARG B C 1
ATOM 4335 O O . ARG B 1 93 ? 14.898 -11.414 -21.688 1 94.25 93 ARG B O 1
ATOM 4342 N N . ALA B 1 94 ? 12.719 -10.953 -21.953 1 96.31 94 ALA B N 1
ATOM 4343 C CA . ALA B 1 94 ? 12.266 -12.328 -21.766 1 96.31 94 ALA B CA 1
ATOM 4344 C C . ALA B 1 94 ? 12.719 -12.867 -20.406 1 96.31 94 ALA B C 1
ATOM 4346 O O . ALA B 1 94 ? 13.32 -13.945 -20.328 1 96.31 94 ALA B O 1
ATOM 4347 N N . LEU B 1 95 ? 12.438 -12.125 -19.328 1 97.88 95 LEU B N 1
ATOM 4348 C CA . LEU B 1 95 ? 12.805 -12.5 -17.969 1 97.88 95 LEU B CA 1
ATOM 4349 C C . LEU B 1 95 ? 11.57 -12.625 -17.094 1 97.88 95 LEU B C 1
ATOM 4351 O O . LEU B 1 95 ? 10.672 -11.781 -17.156 1 97.88 95 LEU B O 1
ATOM 4355 N N . LEU B 1 96 ? 11.5 -13.727 -16.422 1 98.25 96 LEU B N 1
ATOM 4356 C CA . LEU B 1 96 ? 10.484 -13.93 -15.391 1 98.25 96 LEU B CA 1
ATOM 4357 C C . LEU B 1 96 ? 11.039 -13.594 -14.008 1 98.25 96 LEU B C 1
ATOM 4359 O O . LEU B 1 96 ? 12.109 -14.062 -13.633 1 98.25 96 LEU B O 1
ATOM 4363 N N . MET B 1 97 ? 10.359 -12.727 -13.25 1 98.12 97 MET B N 1
ATOM 4364 C CA . MET B 1 97 ? 10.961 -12.266 -12 1 98.12 97 MET B CA 1
ATOM 4365 C C . MET B 1 97 ? 9.891 -11.953 -10.961 1 98.12 97 MET B C 1
ATOM 4367 O O . MET B 1 97 ? 8.703 -11.859 -11.297 1 98.12 97 MET B O 1
ATOM 4371 N N . LYS B 1 98 ? 10.273 -11.906 -9.781 1 97.12 98 LYS B N 1
ATOM 4372 C CA . LYS B 1 98 ? 9.422 -11.516 -8.656 1 97.12 98 LYS B CA 1
ATOM 4373 C C . LYS B 1 98 ? 9.75 -10.094 -8.195 1 97.12 98 LYS B C 1
ATOM 4375 O O . LYS B 1 98 ? 10.914 -9.758 -7.98 1 97.12 98 LYS B O 1
ATOM 4380 N N . ILE B 1 99 ? 8.789 -9.25 -8.094 1 96.44 99 ILE B N 1
ATOM 4381 C CA . ILE B 1 99 ? 8.945 -7.844 -7.734 1 96.44 99 ILE B CA 1
ATOM 4382 C C . ILE B 1 99 ? 8.156 -7.547 -6.461 1 96.44 99 ILE B C 1
ATOM 4384 O O . ILE B 1 99 ? 7.035 -8.039 -6.289 1 96.44 99 ILE B O 1
ATOM 4388 N N . ASP B 1 100 ? 8.703 -6.773 -5.562 1 93.81 100 ASP B N 1
ATOM 4389 C CA . ASP B 1 100 ? 8.039 -6.484 -4.297 1 93.81 100 ASP B CA 1
ATOM 4390 C C . ASP B 1 100 ? 7.07 -5.309 -4.445 1 93.81 100 ASP B C 1
ATOM 4392 O O . ASP B 1 100 ? 6.828 -4.832 -5.555 1 93.81 100 ASP B O 1
ATOM 4396 N N . ALA B 1 101 ? 6.488 -4.91 -3.338 1 92.12 101 ALA B N 1
ATOM 4397 C CA . ALA B 1 101 ? 5.445 -3.885 -3.312 1 92.12 101 ALA B CA 1
ATOM 4398 C C . ALA B 1 101 ? 6.012 -2.518 -3.688 1 92.12 101 ALA B C 1
ATOM 4400 O O . ALA B 1 101 ? 5.262 -1.589 -3.988 1 92.12 101 ALA B O 1
ATOM 4401 N N . PHE B 1 102 ? 7.312 -2.354 -3.734 1 88.25 102 PHE B N 1
ATOM 4402 C CA . PHE B 1 102 ? 7.949 -1.057 -3.934 1 88.25 102 PHE B CA 1
ATOM 4403 C C . PHE B 1 102 ? 8.75 -1.039 -5.23 1 88.25 102 PHE B C 1
ATOM 4405 O O . PHE B 1 102 ? 9.602 -0.173 -5.43 1 88.25 102 PHE B O 1
ATOM 4412 N N . HIS B 1 103 ? 8.594 -2.021 -6.07 1 91.31 103 HIS B N 1
ATOM 4413 C CA . HIS B 1 103 ? 9.141 -2.123 -7.414 1 91.31 103 HIS B CA 1
ATOM 4414 C C . HIS B 1 103 ? 10.602 -2.578 -7.383 1 91.31 103 HIS B C 1
ATOM 4416 O O . HIS B 1 103 ? 11.367 -2.279 -8.305 1 91.31 103 HIS B O 1
ATOM 4422 N N . TYR B 1 104 ? 10.969 -3.236 -6.395 1 91.06 104 TYR B N 1
ATOM 4423 C CA . TYR B 1 104 ? 12.312 -3.799 -6.352 1 91.06 104 TYR B CA 1
ATOM 4424 C C . TYR B 1 104 ? 12.297 -5.277 -6.719 1 91.06 104 TYR B C 1
ATOM 4426 O O . TYR B 1 104 ? 11.469 -6.039 -6.219 1 91.06 104 TYR B O 1
ATOM 4434 N N . ILE B 1 105 ? 13.18 -5.605 -7.539 1 95.31 105 ILE B N 1
ATOM 4435 C CA . ILE B 1 105 ? 13.352 -6.996 -7.953 1 95.31 105 ILE B CA 1
ATOM 4436 C C . ILE B 1 105 ? 13.977 -7.801 -6.816 1 95.31 105 ILE B C 1
ATOM 4438 O O . ILE B 1 105 ? 14.922 -7.344 -6.176 1 95.31 105 ILE B O 1
ATOM 4442 N N . GLN B 1 106 ? 13.359 -8.914 -6.52 1 94.44 106 GLN B N 1
ATOM 4443 C CA . GLN B 1 106 ? 14.016 -9.82 -5.59 1 94.44 106 GLN B CA 1
ATOM 4444 C C . GLN B 1 106 ? 15.164 -10.57 -6.27 1 94.44 106 GLN B C 1
ATOM 4446 O O . GLN B 1 106 ? 14.93 -11.469 -7.078 1 94.44 106 GLN B O 1
ATOM 4451 N N . LEU B 1 107 ? 16.359 -10.211 -5.852 1 91.69 107 LEU B N 1
ATOM 4452 C CA . LEU B 1 107 ? 17.516 -10.859 -6.453 1 91.69 107 LEU B CA 1
ATOM 4453 C C . LEU B 1 107 ? 17.531 -12.352 -6.141 1 91.69 107 LEU B C 1
ATOM 4455 O O . LEU B 1 107 ? 17.109 -12.766 -5.062 1 91.69 107 LEU B O 1
ATOM 4459 N N . GLY B 1 108 ? 17.969 -13.117 -7.031 1 91.5 108 GLY B N 1
ATOM 4460 C CA . GLY B 1 108 ? 17.984 -14.562 -6.902 1 91.5 108 GLY B CA 1
ATOM 4461 C C . GLY B 1 108 ? 16.734 -15.227 -7.438 1 91.5 108 GLY B C 1
ATOM 4462 O O . GLY B 1 108 ? 16.641 -16.453 -7.477 1 91.5 108 GLY B O 1
ATOM 4463 N N . THR B 1 109 ? 15.766 -14.398 -7.824 1 95.69 109 THR B N 1
ATOM 4464 C CA . THR B 1 109 ? 14.508 -14.953 -8.32 1 95.69 109 THR B CA 1
ATOM 4465 C C . THR B 1 109 ? 14.219 -14.461 -9.734 1 95.69 109 THR B C 1
ATOM 4467 O O . THR B 1 109 ? 13.062 -14.312 -10.125 1 95.69 109 THR B O 1
ATOM 4470 N N . VAL B 1 110 ? 15.219 -14.141 -10.469 1 97.75 110 VAL B N 1
ATOM 4471 C CA . VAL B 1 110 ? 15.078 -13.742 -11.867 1 97.75 110 VAL B CA 1
ATOM 4472 C C . VAL B 1 110 ? 15.492 -14.891 -12.781 1 97.75 110 VAL B C 1
ATOM 4474 O O . VAL B 1 110 ? 16.609 -15.414 -12.672 1 97.75 110 VAL B O 1
ATOM 4477 N N . TYR B 1 111 ? 14.609 -15.266 -13.672 1 98.19 111 TYR B N 1
ATOM 4478 C CA . TYR B 1 111 ? 14.875 -16.453 -14.492 1 98.19 111 TYR B CA 1
ATOM 4479 C C . TYR B 1 111 ? 14.852 -16.094 -15.969 1 98.19 111 TYR B C 1
ATOM 4481 O O . TYR B 1 111 ? 13.953 -15.391 -16.438 1 98.19 111 TYR B O 1
ATOM 4489 N N . ARG B 1 112 ? 15.773 -16.469 -16.656 1 97.56 112 ARG B N 1
ATOM 4490 C CA . ARG B 1 112 ? 15.836 -16.547 -18.109 1 97.56 112 ARG B CA 1
ATOM 4491 C C . ARG B 1 112 ? 15.68 -17.984 -18.594 1 97.56 112 ARG B C 1
ATOM 4493 O O . ARG B 1 112 ? 16.562 -18.812 -18.391 1 97.56 112 ARG B O 1
ATOM 4500 N N . GLY B 1 113 ? 14.547 -18.219 -19.234 1 97.12 113 GLY B N 1
ATOM 4501 C CA . GLY B 1 113 ? 14.203 -19.625 -19.391 1 97.12 113 GLY B CA 1
ATOM 4502 C C . GLY B 1 113 ? 13.992 -20.344 -18.078 1 97.12 113 GLY B C 1
ATOM 4503 O O . GLY B 1 113 ? 13.188 -19.906 -17.25 1 97.12 113 GLY B O 1
ATOM 4504 N N . LEU B 1 114 ? 14.719 -21.406 -17.891 1 96.94 114 LEU B N 1
ATOM 4505 C CA . LEU B 1 114 ? 14.562 -22.188 -16.656 1 96.94 114 LEU B CA 1
ATOM 4506 C C . LEU B 1 114 ? 15.773 -22.031 -15.758 1 96.94 114 LEU B C 1
ATOM 4508 O O . LEU B 1 114 ? 15.914 -22.734 -14.758 1 96.94 114 LEU B O 1
ATOM 4512 N N . SER B 1 115 ? 16.578 -20.984 -16.047 1 95.88 115 SER B N 1
ATOM 4513 C CA . SER B 1 115 ? 17.797 -20.766 -15.289 1 95.88 115 SER B CA 1
ATOM 4514 C C . SER B 1 115 ? 17.781 -19.406 -14.602 1 95.88 115 SER B C 1
ATOM 4516 O O . SER B 1 115 ? 17.297 -18.422 -15.164 1 95.88 115 SER B O 1
ATOM 4518 N N . VAL B 1 116 ? 18.391 -19.406 -13.445 1 95.69 116 VAL B N 1
ATOM 4519 C CA . VAL B 1 116 ? 18.438 -18.172 -12.672 1 95.69 116 VAL B CA 1
ATOM 4520 C C . VAL B 1 116 ? 19.5 -17.234 -13.258 1 95.69 116 VAL B C 1
ATOM 4522 O O . VAL B 1 116 ? 20.562 -17.688 -13.672 1 95.69 116 VAL B O 1
ATOM 4525 N N . VAL B 1 117 ? 19.203 -16 -13.406 1 97.44 117 VAL B N 1
ATOM 4526 C CA . VAL B 1 117 ? 20.156 -14.984 -13.859 1 97.44 117 VAL B CA 1
ATOM 4527 C C . VAL B 1 117 ? 20.984 -14.492 -12.688 1 97.44 117 VAL B C 1
ATOM 4529 O O . VAL B 1 117 ? 20.453 -14.156 -11.625 1 97.44 117 VAL B O 1
ATOM 4532 N N . PRO B 1 118 ? 22.234 -14.461 -12.844 1 96 118 PRO B N 1
ATOM 4533 C CA . PRO B 1 118 ? 23.078 -13.961 -11.75 1 96 118 PRO B CA 1
ATOM 4534 C C . PRO B 1 118 ? 22.703 -12.539 -11.32 1 96 118 PRO B C 1
ATOM 4536 O O . PRO B 1 118 ? 22.359 -11.711 -12.164 1 96 118 PRO B O 1
ATOM 4539 N N . ASP B 1 119 ? 22.875 -12.281 -10.023 1 92.94 119 ASP B N 1
ATOM 4540 C CA . ASP B 1 119 ? 22.484 -11 -9.445 1 92.94 119 ASP B CA 1
ATOM 4541 C C . ASP B 1 119 ? 23.219 -9.844 -10.117 1 92.94 119 ASP B C 1
ATOM 4543 O O . ASP B 1 119 ? 22.641 -8.789 -10.375 1 92.94 119 ASP B O 1
ATOM 4547 N N . GLU B 1 120 ? 24.469 -10.031 -10.406 1 92.94 120 GLU B N 1
ATOM 4548 C CA . GLU B 1 120 ? 25.266 -8.977 -11.016 1 92.94 120 GLU B CA 1
ATOM 4549 C C . GLU B 1 120 ? 24.719 -8.586 -12.383 1 92.94 120 GLU B C 1
ATOM 4551 O O . GLU B 1 120 ? 24.688 -7.406 -12.734 1 92.94 120 GLU B O 1
ATOM 4556 N N . GLU B 1 121 ? 24.281 -9.578 -13.062 1 95.62 121 GLU B N 1
ATOM 4557 C CA . GLU B 1 121 ? 23.703 -9.32 -14.375 1 95.62 121 GLU B CA 1
ATOM 4558 C C . GLU B 1 121 ? 22.359 -8.578 -14.258 1 95.62 121 GLU B C 1
ATOM 4560 O O . GLU B 1 121 ? 22.078 -7.684 -15.055 1 95.62 121 GLU B O 1
ATOM 4565 N N . VAL B 1 122 ? 21.578 -8.953 -13.305 1 95.56 122 VAL B N 1
ATOM 4566 C CA . VAL B 1 122 ? 20.297 -8.289 -13.07 1 95.56 122 VAL B CA 1
ATOM 4567 C C . VAL B 1 122 ? 20.531 -6.816 -12.727 1 95.56 122 VAL B C 1
ATOM 4569 O O . VAL B 1 122 ? 19.891 -5.93 -13.297 1 95.56 122 VAL B O 1
ATOM 4572 N N . ILE B 1 123 ? 21.453 -6.547 -11.891 1 90.31 123 ILE B N 1
ATOM 4573 C CA . ILE B 1 123 ? 21.766 -5.191 -11.438 1 90.31 123 ILE B CA 1
ATOM 4574 C C . ILE B 1 123 ? 22.25 -4.359 -12.617 1 90.31 123 ILE B C 1
ATOM 4576 O O . ILE B 1 123 ? 21.922 -3.174 -12.727 1 90.31 123 ILE B O 1
ATOM 4580 N N . ALA B 1 124 ? 23 -4.988 -13.469 1 89.31 124 ALA B N 1
ATOM 4581 C CA . ALA B 1 124 ? 23.516 -4.297 -14.648 1 89.31 124 ALA B CA 1
ATOM 4582 C C . ALA B 1 124 ? 22.375 -3.965 -15.617 1 89.31 124 ALA B C 1
ATOM 4584 O O . ALA B 1 124 ? 22.359 -2.883 -16.203 1 89.31 124 ALA B O 1
ATOM 4585 N N . MET B 1 125 ? 21.438 -4.863 -15.758 1 91.62 125 MET B N 1
ATOM 4586 C CA . MET B 1 125 ? 20.344 -4.707 -16.719 1 91.62 125 MET B CA 1
ATOM 4587 C C . MET B 1 125 ? 19.391 -3.604 -16.281 1 91.62 125 MET B C 1
ATOM 4589 O O . MET B 1 125 ? 18.844 -2.879 -17.109 1 91.62 125 MET B O 1
ATOM 4593 N N . TYR B 1 126 ? 19.219 -3.471 -15 1 89.25 126 TYR B N 1
ATOM 4594 C CA . TYR B 1 126 ? 18.203 -2.545 -14.508 1 89.25 126 TYR B CA 1
ATOM 4595 C C . TYR B 1 126 ? 18.844 -1.381 -13.758 1 89.25 126 TYR B C 1
ATOM 4597 O O . TYR B 1 126 ? 18.141 -0.559 -13.164 1 89.25 126 TYR B O 1
ATOM 4605 N N . ASP B 1 127 ? 20.219 -1.287 -13.805 1 81.31 127 ASP B N 1
ATOM 4606 C CA . ASP B 1 127 ? 20.938 -0.244 -13.078 1 81.31 127 ASP B CA 1
ATOM 4607 C C . ASP B 1 127 ? 20.531 -0.219 -11.609 1 81.31 127 ASP B C 1
ATOM 4609 O O . ASP B 1 127 ? 20.125 0.824 -11.086 1 81.31 127 ASP B O 1
ATOM 4613 N N . GLY B 1 128 ? 20.578 -1.395 -11.078 1 83.38 128 GLY B N 1
ATOM 4614 C CA . GLY B 1 128 ? 20.094 -1.656 -9.734 1 83.38 128 GLY B CA 1
ATOM 4615 C C . GLY B 1 128 ? 19.016 -2.727 -9.688 1 83.38 128 GLY B C 1
ATOM 4616 O O . GLY B 1 128 ? 19.031 -3.658 -10.5 1 83.38 128 GLY B O 1
ATOM 4617 N N . SER B 1 129 ? 18.172 -2.613 -8.711 1 88.44 129 SER B N 1
ATOM 4618 C CA . SER B 1 129 ? 17.109 -3.615 -8.617 1 88.44 129 SER B CA 1
ATOM 4619 C C . SER B 1 129 ? 15.734 -2.971 -8.672 1 88.44 129 SER B C 1
ATOM 4621 O O . SER B 1 129 ? 14.719 -3.652 -8.523 1 88.44 129 SER B O 1
ATOM 4623 N N . HIS B 1 130 ? 15.734 -1.68 -8.852 1 88.81 130 HIS B N 1
ATOM 4624 C CA . HIS B 1 130 ? 14.461 -0.975 -8.938 1 88.81 130 HIS B CA 1
ATOM 4625 C C . HIS B 1 130 ? 13.953 -0.922 -10.367 1 88.81 130 HIS B C 1
ATOM 4627 O O . HIS B 1 130 ? 14.711 -0.64 -11.297 1 88.81 130 HIS B O 1
ATOM 4633 N N . VAL B 1 131 ? 12.711 -1.221 -10.578 1 91.44 131 VAL B N 1
ATOM 4634 C CA . VAL B 1 131 ? 12.086 -1.134 -11.891 1 91.44 131 VAL B CA 1
ATOM 4635 C C . VAL B 1 131 ? 11.273 0.158 -11.992 1 91.44 131 VAL B C 1
ATOM 4637 O O . VAL B 1 131 ? 10.328 0.369 -11.227 1 91.44 131 VAL B O 1
ATOM 4640 N N . PRO B 1 132 ? 11.664 1.004 -12.93 1 86.75 132 PRO B N 1
ATOM 4641 C CA . PRO B 1 132 ? 10.922 2.258 -13.086 1 86.75 132 PRO B CA 1
ATOM 4642 C C . PRO B 1 132 ? 9.469 2.037 -13.492 1 86.75 132 PRO B C 1
ATOM 4644 O O . PRO B 1 132 ? 9.156 1.049 -14.164 1 86.75 132 PRO B O 1
ATOM 4647 N N . LEU B 1 133 ? 8.703 3.021 -13.172 1 85.75 133 LEU B N 1
ATOM 4648 C CA . LEU B 1 133 ? 7.262 2.953 -13.406 1 85.75 133 LEU B CA 1
ATOM 4649 C C . LEU B 1 133 ? 6.961 2.754 -14.891 1 85.75 133 LEU B C 1
ATOM 4651 O O . LEU B 1 133 ? 6.043 2.016 -15.25 1 85.75 133 LEU B O 1
ATOM 4655 N N . GLU B 1 134 ? 7.707 3.338 -15.734 1 85.31 134 GLU B N 1
ATOM 4656 C CA . GLU B 1 134 ? 7.465 3.303 -17.172 1 85.31 134 GLU B CA 1
ATOM 4657 C C . GLU B 1 134 ? 7.652 1.894 -17.734 1 85.31 134 GLU B C 1
ATOM 4659 O O . GLU B 1 134 ? 7.113 1.561 -18.781 1 85.31 134 GLU B O 1
ATOM 4664 N N . GLN B 1 135 ? 8.359 1.104 -16.969 1 90.81 135 GLN B N 1
ATOM 4665 C CA . GLN B 1 135 ? 8.633 -0.256 -17.422 1 90.81 135 GLN B CA 1
ATOM 4666 C C . GLN B 1 135 ? 7.652 -1.247 -16.812 1 90.81 135 GLN B C 1
ATOM 4668 O O . GLN B 1 135 ? 7.559 -2.395 -17.25 1 90.81 135 GLN B O 1
ATOM 4673 N N . MET B 1 136 ? 6.984 -0.801 -15.797 1 91.56 136 MET B N 1
ATOM 4674 C CA . MET B 1 136 ? 6.055 -1.68 -15.086 1 91.56 136 MET B CA 1
ATOM 4675 C C . MET B 1 136 ? 4.812 -1.946 -15.93 1 91.56 136 MET B C 1
ATOM 4677 O O . MET B 1 136 ? 4.535 -1.218 -16.891 1 91.56 136 MET B O 1
ATOM 4681 N N . SER B 1 137 ? 4.082 -2.975 -15.562 1 90.31 137 SER B N 1
ATOM 4682 C CA . SER B 1 137 ? 2.785 -3.236 -16.188 1 90.31 137 SER B CA 1
ATOM 4683 C C . SER B 1 137 ? 1.81 -2.094 -15.922 1 90.31 137 SER B C 1
ATOM 4685 O O . SER B 1 137 ? 2.062 -1.233 -15.07 1 90.31 137 SER B O 1
ATOM 4687 N N . ASP B 1 138 ? 0.816 -2.094 -16.703 1 85.88 138 ASP B N 1
ATOM 4688 C CA . ASP B 1 138 ? -0.218 -1.094 -16.453 1 85.88 138 ASP B CA 1
ATOM 4689 C C . ASP B 1 138 ? -1.029 -1.441 -15.203 1 85.88 138 ASP B C 1
ATOM 4691 O O . ASP B 1 138 ? -0.696 -2.383 -14.484 1 85.88 138 ASP B O 1
ATOM 4695 N N . PHE B 1 139 ? -1.998 -0.71 -14.938 1 80.81 139 PHE B N 1
ATOM 4696 C CA . PHE B 1 139 ? -2.781 -0.832 -13.711 1 80.81 139 PHE B CA 1
ATOM 4697 C C . PHE B 1 139 ? -3.375 -2.23 -13.586 1 80.81 139 PHE B C 1
ATOM 4699 O O . PHE B 1 139 ? -3.441 -2.785 -12.492 1 80.81 139 PHE B O 1
ATOM 4706 N N . TYR B 1 140 ? -3.705 -2.816 -14.68 1 83.44 140 TYR B N 1
ATOM 4707 C CA . TYR B 1 140 ? -4.391 -4.105 -14.672 1 83.44 140 TYR B CA 1
ATOM 4708 C C . TYR B 1 140 ? -3.41 -5.246 -14.914 1 83.44 140 TYR B C 1
ATOM 4710 O O . TYR B 1 140 ? -3.82 -6.379 -15.18 1 83.44 140 TYR B O 1
ATOM 4718 N N . GLY B 1 141 ? -2.129 -4.984 -14.906 1 88.06 141 GLY B N 1
ATOM 4719 C CA . GLY B 1 141 ? -1.108 -6.016 -15.023 1 88.06 141 GLY B CA 1
ATOM 4720 C C . GLY B 1 141 ? -0.786 -6.375 -16.453 1 88.06 141 GLY B C 1
ATOM 4721 O O . GLY B 1 141 ? -0.123 -7.383 -16.719 1 88.06 141 GLY B O 1
ATOM 4722 N N . LYS B 1 142 ? -1.26 -5.598 -17.391 1 86.88 142 LYS B N 1
ATOM 4723 C CA . LYS B 1 142 ? -1.061 -5.902 -18.797 1 86.88 142 LYS B CA 1
ATOM 4724 C C . LYS B 1 142 ? 0.171 -5.188 -19.344 1 86.88 142 LYS B C 1
ATOM 4726 O O . LYS B 1 142 ? 0.585 -4.156 -18.812 1 86.88 142 LYS B O 1
ATOM 4731 N N . SER B 1 143 ? 0.689 -5.754 -20.328 1 86.31 143 SER B N 1
ATOM 4732 C CA . SER B 1 143 ? 1.816 -5.137 -21.016 1 86.31 143 SER B CA 1
ATOM 4733 C C . SER B 1 143 ? 1.345 -4.266 -22.188 1 86.31 143 SER B C 1
ATOM 4735 O O . SER B 1 143 ? 0.418 -4.637 -22.906 1 86.31 143 SER B O 1
ATOM 4737 N N . SER B 1 144 ? 1.966 -3.115 -22.25 1 85.31 144 SER B N 1
ATOM 4738 C CA . SER B 1 144 ? 1.656 -2.236 -23.375 1 85.31 144 SER B CA 1
ATOM 4739 C C . SER B 1 144 ? 2.389 -2.676 -24.641 1 85.31 144 SER B C 1
ATOM 4741 O O . SER B 1 144 ? 3.463 -2.16 -24.953 1 85.31 144 SER B O 1
ATOM 4743 N N . GLN B 1 145 ? 1.833 -3.479 -25.375 1 74.94 145 GLN B N 1
ATOM 4744 C CA . GLN B 1 145 ? 2.318 -3.957 -26.672 1 74.94 145 GLN B CA 1
ATOM 4745 C C . GLN B 1 145 ? 3.734 -4.512 -26.562 1 74.94 145 GLN B C 1
ATOM 4747 O O . GLN B 1 145 ? 4.566 -4.297 -27.438 1 74.94 145 GLN B O 1
ATOM 4752 N N . GLY B 1 146 ? 4.012 -4.992 -25.484 1 78.06 146 GLY B N 1
ATOM 4753 C CA . GLY B 1 146 ? 5.305 -5.629 -25.312 1 78.06 146 GLY B CA 1
ATOM 4754 C C . GLY B 1 146 ? 6.387 -4.672 -24.844 1 78.06 146 GLY B C 1
ATOM 4755 O O . GLY B 1 146 ? 7.531 -5.074 -24.625 1 78.06 146 GLY B O 1
ATOM 4756 N N . HIS B 1 147 ? 6.043 -3.488 -24.562 1 82.12 147 HIS B N 1
ATOM 4757 C CA . HIS B 1 147 ? 7.043 -2.488 -24.203 1 82.12 147 HIS B CA 1
ATOM 4758 C C . HIS B 1 147 ? 7.188 -2.365 -22.688 1 82.12 147 HIS B C 1
ATOM 4760 O O . HIS B 1 147 ? 8.133 -1.746 -22.203 1 82.12 147 HIS B O 1
ATOM 4766 N N . THR B 1 148 ? 6.281 -2.967 -22.016 1 91.62 148 THR B N 1
ATOM 4767 C CA . THR B 1 148 ? 6.309 -2.951 -20.562 1 91.62 148 THR B CA 1
ATOM 4768 C C . THR B 1 148 ? 6.168 -4.363 -20 1 91.62 148 THR B C 1
ATOM 4770 O O . THR B 1 148 ? 5.957 -5.316 -20.75 1 91.62 148 THR B O 1
ATOM 4773 N N . MET B 1 149 ? 6.289 -4.449 -18.766 1 95.81 149 MET B N 1
ATOM 4774 C CA . MET B 1 149 ? 6.184 -5.754 -18.109 1 95.81 149 MET B CA 1
ATOM 4775 C C . MET B 1 149 ? 4.734 -6.223 -18.062 1 95.81 149 MET B C 1
ATOM 4777 O O . MET B 1 149 ? 3.812 -5.414 -18.188 1 95.81 149 MET B O 1
ATOM 4781 N N . LYS B 1 150 ? 4.617 -7.488 -18.016 1 95.94 150 LYS B N 1
ATOM 4782 C CA . LYS B 1 150 ? 3.332 -8.133 -17.766 1 95.94 150 LYS B CA 1
ATOM 4783 C C . LYS B 1 150 ? 3.316 -8.805 -16.391 1 95.94 150 LYS B C 1
ATOM 4785 O O . LYS B 1 150 ? 4.289 -9.453 -16 1 95.94 150 LYS B O 1
ATOM 4790 N N . GLN B 1 151 ? 2.285 -8.492 -15.602 1 96.25 151 GLN B N 1
ATOM 4791 C CA . GLN B 1 151 ? 2.119 -9.203 -14.336 1 96.25 151 GLN B CA 1
ATOM 4792 C C . GLN B 1 151 ? 1.121 -10.352 -14.477 1 96.25 151 GLN B C 1
ATOM 4794 O O . GLN B 1 151 ? 0.024 -10.164 -15.008 1 96.25 151 GLN B O 1
ATOM 4799 N N . PHE B 1 152 ? 1.495 -11.539 -14.031 1 95.31 152 PHE B N 1
ATOM 4800 C CA . PHE B 1 152 ? 0.642 -12.719 -14.125 1 95.31 152 PHE B CA 1
ATOM 4801 C C . PHE B 1 152 ? -0.103 -12.953 -12.82 1 95.31 152 PHE B C 1
ATOM 4803 O O . PHE B 1 152 ? 0.415 -13.602 -11.906 1 95.31 152 PHE B O 1
ATOM 4810 N N . MET B 1 153 ? -1.368 -12.547 -12.773 1 90.31 153 MET B N 1
ATOM 4811 C CA . MET B 1 153 ? -2.137 -12.547 -11.531 1 90.31 153 MET B CA 1
ATOM 4812 C C . MET B 1 153 ? -3.105 -13.719 -11.492 1 90.31 153 MET B C 1
ATOM 4814 O O . MET B 1 153 ? -3.562 -14.117 -10.414 1 90.31 153 MET B O 1
ATOM 4818 N N . ASP B 1 154 ? -3.377 -14.242 -12.562 1 83.94 154 ASP B N 1
ATOM 4819 C CA . ASP B 1 154 ? -4.402 -15.273 -12.688 1 83.94 154 ASP B CA 1
ATOM 4820 C C . ASP B 1 154 ? -3.793 -16.672 -12.594 1 83.94 154 ASP B C 1
ATOM 4822 O O . ASP B 1 154 ? -2.68 -16.891 -13.07 1 83.94 154 ASP B O 1
ATOM 4826 N N . ILE B 1 155 ? -4.543 -17.531 -12.031 1 86.19 155 ILE B N 1
ATOM 4827 C CA . ILE B 1 155 ? -4.082 -18.906 -11.883 1 86.19 155 ILE B CA 1
ATOM 4828 C C . ILE B 1 155 ? -3.92 -19.547 -13.258 1 86.19 155 ILE B C 1
ATOM 4830 O O . ILE B 1 155 ? -3.021 -20.359 -13.469 1 86.19 155 ILE B O 1
ATOM 4834 N N . PHE B 1 156 ? -4.699 -19.109 -14.203 1 81.56 156 PHE B N 1
ATOM 4835 C CA . PHE B 1 156 ? -4.66 -19.656 -15.555 1 81.56 156 PHE B CA 1
ATOM 4836 C C . PHE B 1 156 ? -3.385 -19.234 -16.281 1 81.56 156 PHE B C 1
ATOM 4838 O O . PHE B 1 156 ? -3.043 -19.781 -17.328 1 81.56 156 PHE B O 1
ATOM 4845 N N . SER B 1 157 ? -2.666 -18.359 -15.609 1 90.06 157 SER B N 1
ATOM 4846 C CA . SER B 1 157 ? -1.465 -17.859 -16.266 1 90.06 157 SER B CA 1
ATOM 4847 C C . SER B 1 157 ? -0.254 -18.734 -15.953 1 90.06 157 SER B C 1
ATOM 4849 O O . SER B 1 157 ? 0.815 -18.547 -16.547 1 90.06 157 SER B O 1
ATOM 4851 N N . LEU B 1 158 ? -0.403 -19.688 -15.125 1 93.75 158 LEU B N 1
ATOM 4852 C CA . LEU B 1 158 ? 0.716 -20.516 -14.719 1 93.75 158 LEU B CA 1
ATOM 4853 C C . LEU B 1 158 ? 1.265 -21.312 -15.906 1 93.75 158 LEU B C 1
ATOM 4855 O O . LEU B 1 158 ? 2.475 -21.312 -16.156 1 93.75 158 LEU B O 1
ATOM 4859 N N . PRO B 1 159 ? 0.397 -21.891 -16.719 1 93.81 159 PRO B N 1
ATOM 4860 C CA . PRO B 1 159 ? 0.924 -22.578 -17.906 1 93.81 159 PRO B CA 1
ATOM 4861 C C . PRO B 1 159 ? 1.581 -21.625 -18.891 1 93.81 159 PRO B C 1
ATOM 4863 O O . PRO B 1 159 ? 2.555 -22 -19.562 1 93.81 159 PRO B O 1
ATOM 4866 N N . GLU B 1 160 ? 0.977 -20.453 -18.984 1 95.25 160 GLU B N 1
ATOM 4867 C CA . GLU B 1 160 ? 1.54 -19.453 -19.875 1 95.25 160 GLU B CA 1
ATOM 4868 C C . GLU B 1 160 ? 2.969 -19.094 -19.484 1 95.25 160 GLU B C 1
ATOM 4870 O O . GLU B 1 160 ? 3.865 -19.062 -20.328 1 95.25 160 GLU B O 1
ATOM 4875 N N . MET B 1 161 ? 3.217 -18.859 -18.219 1 96.81 161 MET B N 1
ATOM 4876 C CA . MET B 1 161 ? 4.543 -18.516 -17.719 1 96.81 161 MET B CA 1
ATOM 4877 C C . MET B 1 161 ? 5.531 -19.656 -17.953 1 96.81 161 MET B C 1
ATOM 4879 O O . MET B 1 161 ? 6.664 -19.422 -18.375 1 96.81 161 MET B O 1
ATOM 4883 N N . THR B 1 162 ? 5.078 -20.812 -17.672 1 97.31 162 THR B N 1
ATOM 4884 C CA . THR B 1 162 ? 5.938 -21.984 -17.828 1 97.31 162 THR B CA 1
ATOM 4885 C C . THR B 1 162 ? 6.293 -22.203 -19.297 1 97.31 162 THR B C 1
ATOM 4887 O O . THR B 1 162 ? 7.438 -22.531 -19.609 1 97.31 162 THR B O 1
ATOM 4890 N N . LEU B 1 163 ? 5.285 -22.062 -20.125 1 97.62 163 LEU B N 1
ATOM 4891 C CA . LEU B 1 163 ? 5.527 -22.25 -21.562 1 97.62 163 LEU B CA 1
ATOM 4892 C C . LEU B 1 163 ? 6.52 -21.203 -22.078 1 97.62 163 LEU B C 1
ATOM 4894 O O . LEU B 1 163 ? 7.43 -21.547 -22.844 1 97.62 163 LEU B O 1
ATOM 4898 N N . LEU B 1 164 ? 6.375 -19.938 -21.688 1 97.69 164 LEU B N 1
ATOM 4899 C CA . LEU B 1 164 ? 7.312 -18.891 -22.062 1 97.69 164 LEU B CA 1
ATOM 4900 C C . LEU B 1 164 ? 8.734 -19.25 -21.656 1 97.69 164 LEU B C 1
ATOM 4902 O O . LEU B 1 164 ? 9.664 -19.125 -22.453 1 97.69 164 LEU B O 1
ATOM 4906 N N . SER B 1 165 ? 8.875 -19.734 -20.453 1 97.81 165 SER B N 1
ATOM 4907 C CA . SER B 1 165 ? 10.195 -20.078 -19.922 1 97.81 165 SER B CA 1
ATOM 4908 C C . SER B 1 165 ? 10.789 -21.281 -20.625 1 97.81 165 SER B C 1
ATOM 4910 O O . SER B 1 165 ? 11.984 -21.312 -20.922 1 97.81 165 SER B O 1
ATOM 4912 N N . CYS B 1 166 ? 9.961 -22.281 -20.938 1 97.44 166 CYS B N 1
ATOM 4913 C CA . CYS B 1 166 ? 10.43 -23.5 -21.609 1 97.44 166 CYS B CA 1
ATOM 4914 C C . CYS B 1 166 ? 10.906 -23.188 -23.016 1 97.44 166 CYS B C 1
ATOM 4916 O O . CYS B 1 166 ? 11.969 -23.641 -23.438 1 97.44 166 CYS B O 1
ATOM 4918 N N . VAL B 1 167 ? 10.109 -22.453 -23.75 1 97.5 167 VAL B N 1
ATOM 4919 C CA . VAL B 1 167 ? 10.461 -22.109 -25.125 1 97.5 167 VAL B CA 1
ATOM 4920 C C . VAL B 1 167 ? 11.727 -21.25 -25.141 1 97.5 167 VAL B C 1
ATOM 4922 O O . VAL B 1 167 ? 12.617 -21.469 -25.953 1 97.5 167 VAL B O 1
ATOM 4925 N N . ASN B 1 168 ? 11.75 -20.25 -24.219 1 97 168 ASN B N 1
ATOM 4926 C CA . ASN B 1 168 ? 12.953 -19.438 -24.078 1 97 168 ASN B CA 1
ATOM 4927 C C . ASN B 1 168 ? 14.18 -20.297 -23.781 1 97 168 ASN B C 1
ATOM 4929 O O . ASN B 1 168 ? 15.258 -20.062 -24.344 1 97 168 ASN B O 1
ATOM 4933 N N . GLU B 1 169 ? 14.047 -21.281 -22.922 1 96.5 169 GLU B N 1
ATOM 4934 C CA . GLU B 1 169 ? 15.125 -22.203 -22.562 1 96.5 169 GLU B CA 1
ATOM 4935 C C . GLU B 1 169 ? 15.625 -22.969 -23.797 1 96.5 169 GLU B C 1
ATOM 4937 O O . GLU B 1 169 ? 16.828 -23.125 -23.984 1 96.5 169 GLU B O 1
ATOM 4942 N N . TYR B 1 170 ? 14.734 -23.406 -24.562 1 96.75 170 TYR B N 1
ATOM 4943 C CA . TYR B 1 170 ? 15.094 -24.141 -25.766 1 96.75 170 TYR B CA 1
ATOM 4944 C C . TYR B 1 170 ? 15.914 -23.25 -26.703 1 96.75 170 TYR B C 1
ATOM 4946 O O . TYR B 1 170 ? 16.922 -23.703 -27.266 1 96.75 170 TYR B O 1
ATOM 4954 N N . PHE B 1 171 ? 15.438 -22 -26.938 1 96.56 171 PHE B N 1
ATOM 4955 C CA . PHE B 1 171 ? 16.141 -21.078 -27.828 1 96.56 171 PHE B CA 1
ATOM 4956 C C . PHE B 1 171 ? 17.547 -20.797 -27.312 1 96.56 171 PHE B C 1
ATOM 4958 O O . PHE B 1 171 ? 18.5 -20.75 -28.078 1 96.56 171 PHE B O 1
ATOM 4965 N N . LEU B 1 172 ? 17.641 -20.625 -26.031 1 95.25 172 LEU B N 1
ATOM 4966 C CA . LEU B 1 172 ? 18.938 -20.328 -25.422 1 95.25 172 LEU B CA 1
ATOM 4967 C C . LEU B 1 172 ? 19.875 -21.516 -25.547 1 95.25 172 LEU B C 1
ATOM 4969 O O . LEU B 1 172 ? 21.031 -21.359 -25.938 1 95.25 172 LEU B O 1
ATOM 4973 N N . LYS B 1 173 ? 19.422 -22.641 -25.219 1 95.25 173 LYS B N 1
ATOM 4974 C CA . LYS B 1 173 ? 20.25 -23.844 -25.219 1 95.25 173 LYS B CA 1
ATOM 4975 C C . LYS B 1 173 ? 20.703 -24.203 -26.625 1 95.25 173 LYS B C 1
ATOM 4977 O O . LYS B 1 173 ? 21.781 -24.781 -26.812 1 95.25 173 LYS B O 1
ATOM 4982 N N . ASN B 1 174 ? 19.922 -23.906 -27.578 1 95.56 174 ASN B N 1
ATOM 4983 C CA . ASN B 1 174 ? 20.266 -24.25 -28.953 1 95.56 174 ASN B CA 1
ATOM 4984 C C . ASN B 1 174 ? 20.781 -23.031 -29.719 1 95.56 174 ASN B C 1
ATOM 4986 O O . ASN B 1 174 ? 20.906 -23.078 -30.953 1 95.56 174 ASN B O 1
ATOM 4990 N N . ASN B 1 175 ? 21 -21.938 -29.094 1 94.06 175 ASN B N 1
ATOM 4991 C CA . ASN B 1 175 ? 21.578 -20.719 -29.656 1 94.06 175 ASN B CA 1
ATOM 4992 C C . ASN B 1 175 ? 20.766 -20.203 -30.844 1 94.06 175 ASN B C 1
ATOM 4994 O O . ASN B 1 175 ? 21.312 -19.906 -31.891 1 94.06 175 ASN B O 1
ATOM 4998 N N . ILE B 1 176 ? 19.516 -20.328 -30.688 1 93.94 176 ILE B N 1
ATOM 4999 C CA . ILE B 1 176 ? 18.609 -19.812 -31.703 1 93.94 176 ILE B CA 1
ATOM 5000 C C . ILE B 1 176 ? 18.25 -18.359 -31.406 1 93.94 176 ILE B C 1
ATOM 5002 O O . ILE B 1 176 ? 17.828 -18.031 -30.281 1 93.94 176 ILE B O 1
ATOM 5006 N N . ASP B 1 177 ? 18.484 -17.531 -32.375 1 91.94 177 ASP B N 1
ATOM 5007 C CA . ASP B 1 177 ? 18.109 -16.141 -32.219 1 91.94 177 ASP B CA 1
ATOM 5008 C C . ASP B 1 177 ? 16.594 -15.961 -32.281 1 91.94 177 ASP B C 1
ATOM 5010 O O . ASP B 1 177 ? 15.93 -16.609 -33.125 1 91.94 177 ASP B O 1
ATOM 5014 N N . TYR B 1 178 ? 16.094 -15.203 -31.406 1 91.19 178 TYR B N 1
ATOM 5015 C CA . TYR B 1 178 ? 14.656 -14.945 -31.422 1 91.19 178 TYR B CA 1
ATOM 5016 C C . TYR B 1 178 ? 14.352 -13.539 -30.922 1 91.19 178 TYR B C 1
ATOM 5018 O O . TYR B 1 178 ? 15.227 -12.859 -30.375 1 91.19 178 TYR B O 1
ATOM 5026 N N . GLU B 1 179 ? 13.156 -13.078 -31.234 1 93.06 179 GLU B N 1
ATOM 5027 C CA . GLU B 1 179 ? 12.633 -11.805 -30.734 1 93.06 179 GLU B CA 1
ATOM 5028 C C . GLU B 1 179 ? 11.695 -12.016 -29.547 1 93.06 179 GLU B C 1
ATOM 5030 O O . GLU B 1 179 ? 10.594 -12.547 -29.719 1 93.06 179 GLU B O 1
ATOM 5035 N N . PRO B 1 180 ? 12.07 -11.562 -28.391 1 94.56 180 PRO B N 1
ATOM 5036 C CA . PRO B 1 180 ? 11.289 -11.812 -27.188 1 94.56 180 PRO B CA 1
ATOM 5037 C C . PRO B 1 180 ? 9.844 -11.328 -27.297 1 94.56 180 PRO B C 1
ATOM 5039 O O . PRO B 1 180 ? 8.93 -11.984 -26.797 1 94.56 180 PRO B O 1
ATOM 5042 N N . VAL B 1 181 ? 9.633 -10.242 -27.938 1 94.94 181 VAL B N 1
ATOM 5043 C CA . VAL B 1 181 ? 8.289 -9.68 -28.062 1 94.94 181 VAL B CA 1
ATOM 5044 C C . VAL B 1 181 ? 7.414 -10.625 -28.875 1 94.94 181 VAL B C 1
ATOM 5046 O O . VAL B 1 181 ? 6.242 -10.836 -28.562 1 94.94 181 VAL B O 1
ATOM 5049 N N . HIS B 1 182 ? 7.957 -11.203 -29.906 1 94.25 182 HIS B N 1
ATOM 5050 C CA . HIS B 1 182 ? 7.215 -12.141 -30.734 1 94.25 182 HIS B CA 1
ATOM 5051 C C . HIS B 1 182 ? 6.93 -13.438 -29.984 1 94.25 182 HIS B C 1
ATOM 5053 O O . HIS B 1 182 ? 5.852 -14.016 -30.125 1 94.25 182 HIS B O 1
ATOM 5059 N N . LEU B 1 183 ? 7.918 -13.852 -29.297 1 95.62 183 LEU B N 1
ATOM 5060 C CA . LEU B 1 183 ? 7.703 -15.039 -28.469 1 95.62 183 LEU B CA 1
ATOM 5061 C C . LEU B 1 183 ? 6.531 -14.828 -27.516 1 95.62 183 LEU B C 1
ATOM 5063 O O . LEU B 1 183 ? 5.648 -15.68 -27.422 1 95.62 183 LEU B O 1
ATOM 5067 N N . TYR B 1 184 ? 6.555 -13.719 -26.891 1 96.06 184 TYR B N 1
ATOM 5068 C CA . TYR B 1 184 ? 5.504 -13.375 -25.938 1 96.06 184 TYR B CA 1
ATOM 5069 C C . TYR B 1 184 ? 4.141 -13.336 -26.625 1 96.06 184 TYR B C 1
ATOM 5071 O O . TYR B 1 184 ? 3.174 -13.922 -26.125 1 96.06 184 TYR B O 1
ATOM 5079 N N . LYS B 1 185 ? 4.027 -12.695 -27.672 1 94.94 185 LYS B N 1
ATOM 5080 C CA . LYS B 1 185 ? 2.766 -12.547 -28.391 1 94.94 185 LYS B CA 1
ATOM 5081 C C . LYS B 1 185 ? 2.248 -13.898 -28.875 1 94.94 185 LYS B C 1
ATOM 5083 O O . LYS B 1 185 ? 1.055 -14.188 -28.766 1 94.94 185 LYS B O 1
ATOM 5088 N N . ASP B 1 186 ? 3.146 -14.703 -29.391 1 96.06 186 ASP B N 1
ATOM 5089 C CA . ASP B 1 186 ? 2.754 -16.016 -29.922 1 96.06 186 ASP B CA 1
ATOM 5090 C C . ASP B 1 186 ? 2.256 -16.922 -28.812 1 96.06 186 ASP B C 1
ATOM 5092 O O . ASP B 1 186 ? 1.272 -17.641 -28.984 1 96.06 186 ASP B O 1
ATOM 5096 N N . VAL B 1 187 ? 2.959 -16.891 -27.719 1 95.88 187 VAL B N 1
ATOM 5097 C CA . VAL B 1 187 ? 2.533 -17.703 -26.594 1 95.88 187 VAL B CA 1
ATOM 5098 C C . VAL B 1 187 ? 1.187 -17.219 -26.062 1 95.88 187 VAL B C 1
ATOM 5100 O O . VAL B 1 187 ? 0.292 -18.016 -25.781 1 95.88 187 VAL B O 1
ATOM 5103 N N . LYS B 1 188 ? 1.064 -15.914 -25.875 1 93 188 LYS B N 1
ATOM 5104 C CA . LYS B 1 188 ? -0.193 -15.328 -25.438 1 93 188 LYS B CA 1
ATOM 5105 C C . LYS B 1 188 ? -1.344 -15.711 -26.359 1 93 188 LYS B C 1
ATOM 5107 O O . LYS B 1 188 ? -2.422 -16.078 -25.891 1 93 188 LYS B O 1
ATOM 5112 N N . ASP B 1 189 ? -1.092 -15.641 -27.641 1 92.31 189 ASP B N 1
ATOM 5113 C CA . ASP B 1 189 ? -2.104 -16 -28.625 1 92.31 189 ASP B CA 1
ATOM 5114 C C . ASP B 1 189 ? -2.457 -17.484 -28.531 1 92.31 189 ASP B C 1
ATOM 5116 O O . ASP B 1 189 ? -3.625 -17.859 -28.656 1 92.31 189 ASP B O 1
ATOM 5120 N N . SER B 1 190 ? -1.47 -18.281 -28.375 1 93.38 190 SER B N 1
ATOM 5121 C CA . SER B 1 190 ? -1.703 -19.719 -28.266 1 93.38 190 SER B CA 1
ATOM 5122 C C . SER B 1 190 ? -2.551 -20.047 -27.047 1 93.38 190 SER B C 1
ATOM 5124 O O . SER B 1 190 ? -3.459 -20.875 -27.125 1 93.38 190 SER B O 1
ATOM 5126 N N . ILE B 1 191 ? -2.238 -19.391 -25.969 1 91.44 191 ILE B N 1
ATOM 5127 C CA . ILE B 1 191 ? -3 -19.609 -24.734 1 91.44 191 ILE B CA 1
ATOM 5128 C C . ILE B 1 191 ? -4.438 -19.125 -24.938 1 91.44 191 ILE B C 1
ATOM 5130 O O . ILE B 1 191 ? -5.383 -19.797 -24.516 1 91.44 191 ILE B O 1
ATOM 5134 N N . ARG B 1 192 ? -4.57 -18 -25.516 1 86.12 192 ARG B N 1
ATOM 5135 C CA . ARG B 1 192 ? -5.895 -17.469 -25.812 1 86.12 192 ARG B CA 1
ATOM 5136 C C . ARG B 1 192 ? -6.699 -18.422 -26.672 1 86.12 192 ARG B C 1
ATOM 5138 O O . ARG B 1 192 ? -7.887 -18.656 -26.422 1 86.12 192 ARG B O 1
ATOM 5145 N N . ASP B 1 193 ? -6.055 -18.969 -27.625 1 84.31 193 ASP B N 1
ATOM 5146 C CA . ASP B 1 193 ? -6.711 -19.891 -28.547 1 84.31 193 ASP B CA 1
ATOM 5147 C C . ASP B 1 193 ? -7.152 -21.172 -27.828 1 84.31 193 ASP B C 1
ATOM 5149 O O . ASP B 1 193 ? -8.18 -21.75 -28.172 1 84.31 193 ASP B O 1
ATOM 5153 N N . VAL B 1 194 ? -6.383 -21.594 -26.906 1 83.75 194 VAL B N 1
ATOM 5154 C CA . VAL B 1 194 ? -6.766 -22.766 -26.109 1 83.75 194 VAL B CA 1
ATOM 5155 C C . VAL B 1 194 ? -8.055 -22.469 -25.344 1 83.75 194 VAL B C 1
ATOM 5157 O O . VAL B 1 194 ? -8.922 -23.344 -25.219 1 83.75 194 VAL B O 1
ATOM 5160 N N . HIS B 1 195 ? -8.18 -21.266 -24.891 1 71.25 195 HIS B N 1
ATOM 5161 C CA . HIS B 1 195 ? -9.352 -20.859 -24.125 1 71.25 195 HIS B CA 1
ATOM 5162 C C . HIS B 1 195 ? -10.57 -20.688 -25.016 1 71.25 195 HIS B C 1
ATOM 5164 O O . HIS B 1 195 ? -11.672 -21.125 -24.656 1 71.25 195 HIS B O 1
ATOM 5170 N N . ILE B 1 196 ? -10.398 -20.078 -26.125 1 59.34 196 ILE B N 1
ATOM 5171 C CA . ILE B 1 196 ? -11.5 -19.781 -27.031 1 59.34 196 ILE B CA 1
ATOM 5172 C C . ILE B 1 196 ? -11.961 -21.062 -27.719 1 59.34 196 ILE B C 1
ATOM 5174 O O . ILE B 1 196 ? -13.164 -21.281 -27.891 1 59.34 196 ILE B O 1
ATOM 5178 N N . LYS B 1 197 ? -11.086 -21.734 -28.234 1 53.78 197 LYS B N 1
ATOM 5179 C CA . LYS B 1 197 ? -11.43 -22.922 -29.016 1 53.78 197 LYS B CA 1
ATOM 5180 C C . LYS B 1 197 ? -12.117 -23.969 -28.141 1 53.78 197 LYS B C 1
ATOM 5182 O O . LYS B 1 197 ? -12.547 -25.016 -28.641 1 53.78 197 LYS B O 1
ATOM 5187 N N . GLY B 1 198 ? -12.312 -23.594 -26.922 1 54.5 198 GLY B N 1
ATOM 5188 C CA . GLY B 1 198 ? -13.109 -24.438 -26.047 1 54.5 198 GLY B CA 1
ATOM 5189 C C . GLY B 1 198 ? -12.383 -25.703 -25.625 1 54.5 198 GLY B C 1
ATOM 5190 O O . GLY B 1 198 ? -13.008 -26.656 -25.172 1 54.5 198 GLY B O 1
ATOM 5191 N N . ILE B 1 199 ? -11.172 -25.844 -26.031 1 47.09 199 ILE B N 1
ATOM 5192 C CA . ILE B 1 199 ? -10.414 -27.031 -25.672 1 47.09 199 ILE B CA 1
ATOM 5193 C C . ILE B 1 199 ? -10.438 -27.219 -24.156 1 47.09 199 ILE B C 1
ATOM 5195 O O . ILE B 1 199 ? -10.594 -28.344 -23.672 1 47.09 199 ILE B O 1
ATOM 5199 N N . MET B 1 200 ? -10.234 -26.141 -23.594 1 48.38 200 MET B N 1
ATOM 5200 C CA . MET B 1 200 ? -10.328 -26.188 -22.125 1 48.38 200 MET B CA 1
ATOM 5201 C C . MET B 1 200 ? -11.711 -26.672 -21.688 1 48.38 200 MET B C 1
ATOM 5203 O O . MET B 1 200 ? -11.82 -27.516 -20.797 1 48.38 200 MET B O 1
ATOM 5207 N N . TYR B 1 201 ? -12.523 -26.141 -22.469 1 47.72 201 TYR B N 1
ATOM 5208 C CA . TYR B 1 201 ? -13.906 -26.438 -22.109 1 47.72 201 TYR B CA 1
ATOM 5209 C C . TYR B 1 201 ? -14.242 -27.891 -22.375 1 47.72 201 TYR B C 1
ATOM 5211 O O . TYR B 1 201 ? -14.953 -28.531 -21.594 1 47.72 201 TYR B O 1
ATOM 5219 N N . ARG B 1 202 ? -13.742 -28.281 -23.484 1 45.84 202 ARG B N 1
ATOM 5220 C CA . ARG B 1 202 ? -13.969 -29.688 -23.797 1 45.84 202 ARG B CA 1
ATOM 5221 C C . ARG B 1 202 ? -13.312 -30.609 -22.781 1 45.84 202 ARG B C 1
ATOM 5223 O O . ARG B 1 202 ? -13.867 -31.641 -22.422 1 45.84 202 ARG B O 1
ATOM 5230 N N . ALA B 1 203 ? -12.203 -30.234 -22.422 1 39.75 203 ALA B N 1
ATOM 5231 C CA . ALA B 1 203 ? -11.469 -31.016 -21.422 1 39.75 203 ALA B CA 1
ATOM 5232 C C . ALA B 1 203 ? -12.195 -31 -20.078 1 39.75 203 ALA B C 1
ATOM 5234 O O . ALA B 1 203 ? -12.164 -32 -19.344 1 39.75 203 ALA B O 1
ATOM 5235 N N . ILE B 1 204 ? -12.656 -29.906 -19.875 1 44.41 204 ILE B N 1
ATOM 5236 C CA . ILE B 1 204 ? -13.406 -29.781 -18.625 1 44.41 204 ILE B CA 1
ATOM 5237 C C . ILE B 1 204 ? -14.688 -30.609 -18.703 1 44.41 204 ILE B C 1
ATOM 5239 O O . ILE B 1 204 ? -15.125 -31.188 -17.719 1 44.41 204 ILE B O 1
ATOM 5243 N N . GLU B 1 205 ? -15.305 -30.594 -19.938 1 41.44 205 GLU B N 1
ATOM 5244 C CA . GLU B 1 205 ? -16.516 -31.375 -20.141 1 41.44 205 GLU B CA 1
ATOM 5245 C C . GLU B 1 205 ? -16.266 -32.875 -19.891 1 41.44 205 GLU B C 1
ATOM 5247 O O . GLU B 1 205 ? -17.141 -33.594 -19.422 1 41.44 205 GLU B O 1
ATOM 5252 N N . THR B 1 206 ? -15.188 -33.312 -20.594 1 36.19 206 THR B N 1
ATOM 5253 C CA . THR B 1 206 ? -14.984 -34.719 -20.328 1 36.19 206 THR B CA 1
ATOM 5254 C C . THR B 1 206 ? -14.695 -34.969 -18.859 1 36.19 206 THR B C 1
ATOM 5256 O O . THR B 1 206 ? -14.969 -36.062 -18.344 1 36.19 206 THR B O 1
ATOM 5259 N N . GLY B 1 207 ? -13.734 -34.344 -18.375 1 30.61 207 GLY B N 1
ATOM 5260 C CA . GLY B 1 207 ? -13.523 -34.438 -16.938 1 30.61 207 GLY B CA 1
ATOM 5261 C C . GLY B 1 207 ? -14.445 -33.562 -16.125 1 30.61 207 GLY B C 1
ATOM 5262 O O . GLY B 1 207 ? -15.031 -32.625 -16.656 1 30.61 207 GLY B O 1
ATOM 5263 N N . TYR B 1 208 ? -14.984 -34.094 -15.016 1 28.56 208 TYR B N 1
ATOM 5264 C CA . TYR B 1 208 ? -15.945 -33.562 -14.07 1 28.56 208 TYR B CA 1
ATOM 5265 C C . TYR B 1 208 ? -15.641 -32.094 -13.758 1 28.56 208 TYR B C 1
ATOM 5267 O O . TYR B 1 208 ? -16.141 -31.547 -12.773 1 28.56 208 TYR B O 1
ATOM 5275 N N . ALA B 1 209 ? -14.742 -31.531 -14.492 1 29.28 209 ALA B N 1
ATOM 5276 C CA . ALA B 1 209 ? -14.258 -30.297 -13.891 1 29.28 209 ALA B CA 1
ATOM 5277 C C . ALA B 1 209 ? -15.266 -29.172 -14.062 1 29.28 209 ALA B C 1
ATOM 5279 O O . ALA B 1 209 ? -15.945 -29.078 -15.086 1 29.28 209 ALA B O 1
ATOM 5280 N N . CYS B 1 210 ? -15.773 -28.734 -12.938 1 26.75 210 CYS B N 1
ATOM 5281 C CA . CYS B 1 210 ? -16.719 -27.672 -12.609 1 26.75 210 CYS B CA 1
ATOM 5282 C C . CYS B 1 210 ? -16.312 -26.344 -13.25 1 26.75 210 CYS B C 1
ATOM 5284 O O . CYS B 1 210 ? -15.188 -25.891 -13.078 1 26.75 210 CYS B O 1
ATOM 5286 N N . VAL B 1 211 ? -16.812 -26.094 -14.328 1 29.5 211 VAL B N 1
ATOM 5287 C CA . VAL B 1 211 ? -16.594 -24.969 -15.234 1 29.5 211 VAL B CA 1
ATOM 5288 C C . VAL B 1 211 ? -16.891 -23.656 -14.523 1 29.5 211 VAL B C 1
ATOM 5290 O O . VAL B 1 211 ? -17.984 -23.469 -13.977 1 29.5 211 VAL B O 1
ATOM 5293 N N . VAL B 1 212 ? -15.961 -23.062 -13.852 1 28.03 212 VAL B N 1
ATOM 5294 C CA . VAL B 1 212 ? -15.914 -21.797 -13.133 1 28.03 212 VAL B CA 1
ATOM 5295 C C . VAL B 1 212 ? -16.188 -20.641 -14.094 1 28.03 212 VAL B C 1
ATOM 5297 O O . VAL B 1 212 ? -15.953 -20.766 -15.297 1 28.03 212 VAL B O 1
ATOM 5300 N N . LYS B 1 213 ? -16.641 -19.453 -13.648 1 29.56 213 LYS B N 1
ATOM 5301 C CA . LYS B 1 213 ? -17.312 -18.281 -14.172 1 29.56 213 LYS B CA 1
ATOM 5302 C C . LYS B 1 213 ? -16.453 -17.562 -15.211 1 29.56 213 LYS B C 1
ATOM 5304 O O . LYS B 1 213 ? -15.5 -16.875 -14.859 1 29.56 213 LYS B O 1
ATOM 5309 N N . CYS B 1 214 ? -15.695 -18.172 -16.109 1 26.52 214 CYS B N 1
ATOM 5310 C CA . CYS B 1 214 ? -15.234 -17.438 -17.281 1 26.52 214 CYS B CA 1
ATOM 5311 C C . CYS B 1 214 ? -16.406 -16.797 -18.031 1 26.52 214 CYS B C 1
ATOM 5313 O O . CYS B 1 214 ? -17.547 -17.234 -17.875 1 26.52 214 CYS B O 1
ATOM 5315 N N . TRP B 1 215 ? -16.156 -15.602 -18.734 1 29.38 215 TRP B N 1
ATOM 5316 C CA . TRP B 1 215 ? -16.938 -15.023 -19.812 1 29.38 215 TRP B CA 1
ATOM 5317 C C . TRP B 1 215 ? -17.688 -16.109 -20.578 1 29.38 215 TRP B C 1
ATOM 5319 O O . TRP B 1 215 ? -18.359 -15.82 -21.578 1 29.38 215 TRP B O 1
ATOM 5329 N N . ILE B 1 216 ? -17.344 -17.359 -20.5 1 31.05 216 ILE B N 1
ATOM 5330 C CA . ILE B 1 216 ? -17.875 -18.281 -21.484 1 31.05 216 ILE B CA 1
ATOM 5331 C C . ILE B 1 216 ? -19.25 -18.781 -21.031 1 31.05 216 ILE B C 1
ATOM 5333 O O . ILE B 1 216 ? -19.375 -19.359 -19.953 1 31.05 216 ILE B O 1
ATOM 5337 N N . THR B 1 217 ? -20.469 -18.266 -21.609 1 33.09 217 THR B N 1
ATOM 5338 C CA . THR B 1 217 ? -21.922 -18.406 -21.5 1 33.09 217 THR B CA 1
ATOM 5339 C C . THR B 1 217 ? -22.297 -19.844 -21.109 1 33.09 217 THR B C 1
ATOM 5341 O O . THR B 1 217 ? -23.109 -20.047 -20.219 1 33.09 217 THR B O 1
ATOM 5344 N N . PHE B 1 218 ? -22.25 -20.656 -22.125 1 34.03 218 PHE B N 1
ATOM 5345 C CA . PHE B 1 218 ? -23.031 -21.875 -22.234 1 34.03 218 PHE B CA 1
ATOM 5346 C C . PHE B 1 218 ? -22.656 -22.859 -21.141 1 34.03 218 PHE B C 1
ATOM 5348 O O . PHE B 1 218 ? -23.5 -23.625 -20.672 1 34.03 218 PHE B O 1
ATOM 5355 N N . TYR B 1 219 ? -21.406 -22.766 -20.703 1 38.44 219 TYR B N 1
ATOM 5356 C CA . TYR B 1 219 ? -20.875 -23.938 -20.031 1 38.44 219 TYR B CA 1
ATOM 5357 C C . TYR B 1 219 ? -21.062 -23.828 -18.516 1 38.44 219 TYR B C 1
ATOM 5359 O O . TYR B 1 219 ? -21 -24.828 -17.812 1 38.44 219 TYR B O 1
ATOM 5367 N N . ARG B 1 220 ? -21.594 -22.688 -18.078 1 53.22 220 ARG B N 1
ATOM 5368 C CA . ARG B 1 220 ? -21.797 -22.484 -16.641 1 53.22 220 ARG B CA 1
ATOM 5369 C C . ARG B 1 220 ? -22.969 -23.312 -16.125 1 53.22 220 ARG B C 1
ATOM 5371 O O . ARG B 1 220 ? -22.922 -23.844 -15.016 1 53.22 220 ARG B O 1
ATOM 5378 N N . ASP B 1 221 ? -23.797 -23.469 -17.047 1 53.16 221 ASP B N 1
ATOM 5379 C CA . ASP B 1 221 ? -24.984 -24.203 -16.609 1 53.16 221 ASP B CA 1
ATOM 5380 C C . ASP B 1 221 ? -24.625 -25.641 -16.219 1 53.16 221 ASP B C 1
ATOM 5382 O O . ASP B 1 221 ? -25.062 -26.141 -15.188 1 53.16 221 ASP B O 1
ATOM 5386 N N . ARG B 1 222 ? -23.703 -26.219 -16.984 1 48.91 222 ARG B N 1
ATOM 5387 C CA . ARG B 1 222 ? -23.328 -27.609 -16.734 1 48.91 222 ARG B CA 1
ATOM 5388 C C . ARG B 1 222 ? -22.469 -27.734 -15.477 1 48.91 222 ARG B C 1
ATOM 5390 O O . ARG B 1 222 ? -22.641 -28.672 -14.695 1 48.91 222 ARG B O 1
ATOM 5397 N N . GLY B 1 223 ? -21.609 -26.844 -15.344 1 52.97 223 GLY B N 1
ATOM 5398 C CA . GLY B 1 223 ? -20.75 -26.891 -14.164 1 52.97 223 GLY B CA 1
ATOM 5399 C C . GLY B 1 223 ? -21.531 -26.719 -12.867 1 52.97 223 GLY B C 1
ATOM 5400 O O . GLY B 1 223 ? -21.297 -27.453 -11.906 1 52.97 223 GLY B O 1
ATOM 5401 N N . MET B 1 224 ? -22.438 -25.844 -12.977 1 60.16 224 MET B N 1
ATOM 5402 C CA . MET B 1 224 ? -23.219 -25.578 -11.773 1 60.16 224 MET B CA 1
ATOM 5403 C C . MET B 1 224 ? -24.125 -26.75 -11.453 1 60.16 224 MET B C 1
ATOM 5405 O O . MET B 1 224 ? -24.344 -27.078 -10.289 1 60.16 224 MET B O 1
ATOM 5409 N N . LYS B 1 225 ? -24.625 -27.328 -12.477 1 56 225 LYS B N 1
ATOM 5410 C CA . LYS B 1 225 ? -25.469 -28.516 -12.273 1 56 225 LYS B CA 1
ATOM 5411 C C . LYS B 1 225 ? -24.672 -29.641 -11.617 1 56 225 LYS B C 1
ATOM 5413 O O . LYS B 1 225 ? -25.203 -30.375 -10.781 1 56 225 LYS B O 1
ATOM 5418 N N . PHE B 1 226 ? -23.453 -29.625 -11.953 1 52.97 226 PHE B N 1
ATOM 5419 C CA . PHE B 1 226 ? -22.594 -30.672 -11.422 1 52.97 226 PHE B CA 1
ATOM 5420 C C . PHE B 1 226 ? -22.25 -30.406 -9.961 1 52.97 226 PHE B C 1
ATOM 5422 O O . PHE B 1 226 ? -22.219 -31.328 -9.148 1 52.97 226 PHE B O 1
ATOM 5429 N N . ILE B 1 227 ? -22 -29.219 -9.625 1 57.97 227 ILE B N 1
ATOM 5430 C CA . ILE B 1 227 ? -21.531 -28.875 -8.289 1 57.97 227 ILE B CA 1
ATOM 5431 C C . ILE B 1 227 ? -22.719 -28.797 -7.332 1 57.97 227 ILE B C 1
ATOM 5433 O O . ILE B 1 227 ? -22.641 -29.297 -6.207 1 57.97 227 ILE B O 1
ATOM 5437 N N . VAL B 1 228 ? -23.703 -28.109 -7.746 1 62.09 228 VAL B N 1
ATOM 5438 C CA . VAL B 1 228 ? -24.781 -27.812 -6.824 1 62.09 228 VAL B CA 1
ATOM 5439 C C . VAL B 1 228 ? -25.984 -28.688 -7.129 1 62.09 228 VAL B C 1
ATOM 5441 O O . VAL B 1 228 ? -26.688 -29.141 -6.219 1 62.09 228 VAL B O 1
ATOM 5444 N N . GLY B 1 229 ? -26.141 -29.141 -8.398 1 59.72 229 GLY B N 1
ATOM 5445 C CA . GLY B 1 229 ? -27.297 -29.906 -8.82 1 59.72 229 GLY B CA 1
ATOM 5446 C C . GLY B 1 229 ? -28.172 -29.172 -9.828 1 59.72 229 GLY B C 1
ATOM 5447 O O . GLY B 1 229 ? -27.828 -28.078 -10.258 1 59.72 229 GLY B O 1
ATOM 5448 N N . LYS B 1 230 ? -29.109 -29.828 -10.391 1 64.5 230 LYS B N 1
ATOM 5449 C CA . LYS B 1 230 ? -29.969 -29.359 -11.477 1 64.5 230 LYS B CA 1
ATOM 5450 C C . LYS B 1 230 ? -30.656 -28.047 -11.102 1 64.5 230 LYS B C 1
ATOM 5452 O O . LYS B 1 230 ? -30.891 -27.203 -11.969 1 64.5 230 LYS B O 1
ATOM 5457 N N . ASP B 1 231 ? -30.859 -27.797 -9.828 1 63.22 231 ASP B N 1
ATOM 5458 C CA . ASP B 1 231 ? -31.609 -26.625 -9.398 1 63.22 231 ASP B CA 1
ATOM 5459 C C . ASP B 1 231 ? -30.656 -25.547 -8.844 1 63.22 231 ASP B C 1
ATOM 5461 O O . ASP B 1 231 ? -31.016 -24.828 -7.91 1 63.22 231 ASP B O 1
ATOM 5465 N N . TRP B 1 232 ? -29.484 -25.5 -9.516 1 62.69 232 TRP B N 1
ATOM 5466 C CA . TRP B 1 232 ? -28.5 -24.594 -8.938 1 62.69 232 TRP B CA 1
ATOM 5467 C C . TRP B 1 232 ? -28.938 -23.141 -9.047 1 62.69 232 TRP B C 1
ATOM 5469 O O . TRP B 1 232 ? -28.609 -22.328 -8.188 1 62.69 232 TRP B O 1
ATOM 5479 N N . ARG B 1 233 ? -29.734 -22.828 -10 1 62.81 233 ARG B N 1
ATOM 5480 C CA . ARG B 1 233 ? -30.219 -21.469 -10.219 1 62.81 233 ARG B CA 1
ATOM 5481 C C . ARG B 1 233 ? -31.109 -21.016 -9.07 1 62.81 233 ARG B C 1
ATOM 5483 O O . ARG B 1 233 ? -31.219 -19.812 -8.805 1 62.81 233 ARG B O 1
ATOM 5490 N N . ASP B 1 234 ? -31.594 -22.016 -8.453 1 60.03 234 ASP B N 1
ATOM 5491 C CA . ASP B 1 234 ? -32.5 -21.688 -7.367 1 60.03 234 ASP B CA 1
ATOM 5492 C C . ASP B 1 234 ? -31.75 -21.125 -6.164 1 60.03 234 ASP B C 1
ATOM 5494 O O . ASP B 1 234 ? -32.344 -20.5 -5.285 1 60.03 234 ASP B O 1
ATOM 5498 N N . LEU B 1 235 ? -30.453 -21.344 -6.324 1 58.94 235 LEU B N 1
ATOM 5499 C CA . LEU B 1 235 ? -29.672 -20.922 -5.172 1 58.94 235 LEU B CA 1
ATOM 5500 C C . LEU B 1 235 ? -29.297 -19.453 -5.289 1 58.94 235 LEU B C 1
ATOM 5502 O O . LEU B 1 235 ? -28.844 -18.844 -4.309 1 58.94 235 LEU B O 1
ATOM 5506 N N . PHE B 1 236 ? -29.547 -19.016 -6.535 1 54.62 236 PHE B N 1
ATOM 5507 C CA . PHE B 1 236 ? -29.125 -17.625 -6.758 1 54.62 236 PHE B CA 1
ATOM 5508 C C . PHE B 1 236 ? -30.328 -16.766 -7.145 1 54.62 236 PHE B C 1
ATOM 5510 O O . PHE B 1 236 ? -31.203 -17.203 -7.895 1 54.62 236 PHE B O 1
ATOM 5517 N N . ASP B 1 237 ? -30.359 -15.633 -6.523 1 50.28 237 ASP B N 1
ATOM 5518 C CA . ASP B 1 237 ? -31.422 -14.703 -6.906 1 50.28 237 ASP B CA 1
ATOM 5519 C C . ASP B 1 237 ? -31.188 -14.148 -8.312 1 50.28 237 ASP B C 1
ATOM 5521 O O . ASP B 1 237 ? -32.125 -13.977 -9.086 1 50.28 237 ASP B O 1
ATOM 5525 N N . VAL B 1 238 ? -29.922 -13.844 -8.625 1 48.53 238 VAL B N 1
ATOM 5526 C CA . VAL B 1 238 ? -29.562 -13.289 -9.922 1 48.53 238 VAL B CA 1
ATOM 5527 C C . VAL B 1 238 ? -28.297 -13.969 -10.445 1 48.53 238 VAL B C 1
ATOM 5529 O O . VAL B 1 238 ? -27.344 -14.195 -9.688 1 48.53 238 VAL B O 1
ATOM 5532 N N . VAL B 1 239 ? -28.375 -14.617 -11.578 1 50.81 239 VAL B N 1
ATOM 5533 C CA . VAL B 1 239 ? -27.203 -15.188 -12.242 1 50.81 239 VAL B CA 1
ATOM 5534 C C . VAL B 1 239 ? -26.875 -14.367 -13.492 1 50.81 239 VAL B C 1
ATOM 5536 O O . VAL B 1 239 ? -27.719 -14.203 -14.375 1 50.81 239 VAL B O 1
ATOM 5539 N N . ILE B 1 240 ? -25.875 -13.5 -13.336 1 48.91 240 ILE B N 1
ATOM 5540 C CA . ILE B 1 240 ? -25.484 -12.672 -14.477 1 48.91 240 ILE B CA 1
ATOM 5541 C C . ILE B 1 240 ? -24.438 -13.422 -15.305 1 48.91 240 ILE B C 1
ATOM 5543 O O . ILE B 1 240 ? -23.391 -13.812 -14.789 1 48.91 240 ILE B O 1
ATOM 5547 N N . VAL B 1 241 ? -24.844 -13.945 -16.422 1 44.53 241 VAL B N 1
ATOM 5548 C CA . VAL B 1 241 ? -23.906 -14.609 -17.344 1 44.53 241 VAL B CA 1
ATOM 5549 C C . VAL B 1 241 ? -23.391 -13.609 -18.375 1 44.53 241 VAL B C 1
ATOM 5551 O O . VAL B 1 241 ? -24.125 -12.727 -18.812 1 44.53 241 VAL B O 1
ATOM 5554 N N . GLN B 1 242 ? -22.156 -13.117 -18.297 1 42.5 242 GLN B N 1
ATOM 5555 C CA . GLN B 1 242 ? -21.547 -12.117 -19.172 1 42.5 242 GLN B CA 1
ATOM 5556 C C . GLN B 1 242 ? -22.062 -12.242 -20.609 1 42.5 242 GLN B C 1
ATOM 5558 O O . GLN B 1 242 ? -21.844 -11.359 -21.438 1 42.5 242 GLN B O 1
ATOM 5563 N N . MET B 1 243 ? -22.297 -13.383 -21.281 1 35.53 243 MET B N 1
ATOM 5564 C CA . MET B 1 243 ? -22.578 -13.18 -22.703 1 35.53 243 MET B CA 1
ATOM 5565 C C . MET B 1 243 ? -23.688 -12.141 -22.891 1 35.53 243 MET B C 1
ATOM 5567 O O . MET B 1 243 ? -23.672 -11.367 -23.844 1 35.53 243 MET B O 1
ATOM 5571 N N . ALA B 1 244 ? -24.781 -12.469 -22.469 1 33.34 244 ALA B N 1
ATOM 5572 C CA . ALA B 1 244 ? -25.969 -11.695 -22.812 1 33.34 244 ALA B CA 1
ATOM 5573 C C . ALA B 1 244 ? -25.828 -10.234 -22.391 1 33.34 244 ALA B C 1
ATOM 5575 O O . ALA B 1 244 ? -26.406 -9.344 -23.016 1 33.34 244 ALA B O 1
ATOM 5576 N N . PHE B 1 245 ? -25.719 -9.984 -21.109 1 32.06 245 PHE B N 1
ATOM 5577 C CA . PHE B 1 245 ? -25.75 -8.586 -20.703 1 32.06 245 PHE B CA 1
ATOM 5578 C C . PHE B 1 245 ? -24.406 -7.902 -21 1 32.06 245 PHE B C 1
ATOM 5580 O O . PHE B 1 245 ? -23.438 -8.102 -20.266 1 32.06 245 PHE B O 1
ATOM 5587 N N . VAL B 1 246 ? -23.891 -7.926 -22.094 1 35.69 246 VAL B N 1
ATOM 5588 C CA . VAL B 1 246 ? -22.906 -6.945 -22.562 1 35.69 246 VAL B CA 1
ATOM 5589 C C . VAL B 1 246 ? -23 -5.68 -21.719 1 35.69 246 VAL B C 1
ATOM 5591 O O . VAL B 1 246 ? -22.25 -4.727 -21.922 1 35.69 246 VAL B O 1
ATOM 5594 N N . GLY B 1 247 ? -24.125 -5.273 -21.297 1 38.41 247 GLY B N 1
ATOM 5595 C CA . GLY B 1 247 ? -24.219 -4.031 -20.547 1 38.41 247 GLY B CA 1
ATOM 5596 C C . GLY B 1 247 ? -23.438 -4.051 -19.25 1 38.41 247 GLY B C 1
ATOM 5597 O O . GLY B 1 247 ? -23.109 -5.121 -18.734 1 38.41 247 GLY B O 1
ATOM 5598 N N . ASN B 1 248 ? -22.547 -2.986 -19.016 1 44.84 248 ASN B N 1
ATOM 5599 C CA . ASN B 1 248 ? -21.641 -2.646 -17.922 1 44.84 248 ASN B CA 1
ATOM 5600 C C . ASN B 1 248 ? -22.25 -3.021 -16.562 1 44.84 248 ASN B C 1
ATOM 5602 O O . ASN B 1 248 ? -23.422 -2.766 -16.312 1 44.84 248 ASN B O 1
ATOM 5606 N N . LEU B 1 249 ? -21.734 -4.348 -16.016 1 50.56 249 LEU B N 1
ATOM 5607 C CA . LEU B 1 249 ? -22.031 -4.527 -14.602 1 50.56 249 LEU B CA 1
ATOM 5608 C C . LEU B 1 249 ? -22.5 -3.215 -13.969 1 50.56 249 LEU B C 1
ATOM 5610 O O . LEU B 1 249 ? -23.406 -3.205 -13.148 1 50.56 249 LEU B O 1
ATOM 5614 N N . TYR B 1 250 ? -21.953 -2.268 -14.625 1 51.81 250 TYR B N 1
ATOM 5615 C CA . TYR B 1 250 ? -22.281 -0.962 -14.055 1 51.81 250 TYR B CA 1
ATOM 5616 C C . TYR B 1 250 ? -23.75 -0.628 -14.266 1 51.81 250 TYR B C 1
ATOM 5618 O O . TYR B 1 250 ? -24.422 -0.116 -13.359 1 51.81 250 TYR B O 1
ATOM 5626 N N . GLU B 1 251 ? -24.141 -0.996 -15.508 1 49.56 251 GLU B N 1
ATOM 5627 C CA . GLU B 1 251 ? -25.547 -0.676 -15.789 1 49.56 251 GLU B CA 1
ATOM 5628 C C . GLU B 1 251 ? -26.484 -1.509 -14.922 1 49.56 251 GLU B C 1
ATOM 5630 O O . GLU B 1 251 ? -27.5 -1.01 -14.445 1 49.56 251 GLU B O 1
ATOM 5635 N N . PHE B 1 252 ? -26.094 -2.732 -14.812 1 54.09 252 PHE B N 1
ATOM 5636 C CA . PHE B 1 252 ? -26.891 -3.602 -13.953 1 54.09 252 PHE B CA 1
ATOM 5637 C C . PHE B 1 252 ? -26.859 -3.107 -12.516 1 54.09 252 PHE B C 1
ATOM 5639 O O . PHE B 1 252 ? -27.891 -3.115 -11.828 1 54.09 252 PHE B O 1
ATOM 5646 N N . LEU B 1 253 ? -25.734 -2.633 -12.109 1 57.31 253 LEU B N 1
ATOM 5647 C CA . LEU B 1 253 ? -25.594 -2.135 -10.75 1 57.31 253 LEU B CA 1
ATOM 5648 C C . LEU B 1 253 ? -26.453 -0.894 -10.523 1 57.31 253 LEU B C 1
ATOM 5650 O O . LEU B 1 253 ? -27.062 -0.735 -9.461 1 57.31 253 LEU B O 1
ATOM 5654 N N . LYS B 1 254 ? -26.438 -0.157 -11.609 1 54.75 254 LYS B N 1
ATOM 5655 C CA . LYS B 1 254 ? -27.266 1.046 -11.531 1 54.75 254 LYS B CA 1
ATOM 5656 C C . LYS B 1 254 ? -28.734 0.691 -11.43 1 54.75 254 LYS B C 1
ATOM 5658 O O . LYS B 1 254 ? -29.5 1.348 -10.711 1 54.75 254 LYS B O 1
ATOM 5663 N N . LEU B 1 255 ? -28.984 -0.357 -12.156 1 52.06 255 LEU B N 1
ATOM 5664 C CA . LEU B 1 255 ? -30.391 -0.736 -12.234 1 52.06 255 LEU B CA 1
ATOM 5665 C C . LEU B 1 255 ? -30.859 -1.396 -10.945 1 52.06 255 LEU B C 1
ATOM 5667 O O . LEU B 1 255 ? -31.984 -1.179 -10.492 1 52.06 255 LEU B O 1
ATOM 5671 N N . THR B 1 256 ? -29.984 -2.18 -10.414 1 55.5 256 THR B N 1
ATOM 5672 C CA . THR B 1 256 ? -30.391 -2.926 -9.234 1 55.5 256 THR B CA 1
ATOM 5673 C C . THR B 1 256 ? -30.203 -2.086 -7.973 1 55.5 256 THR B C 1
ATOM 5675 O O . THR B 1 256 ? -30.797 -2.387 -6.93 1 55.5 256 THR B O 1
ATOM 5678 N N . GLY B 1 257 ? -29.516 -1.029 -8.188 1 57.84 257 GLY B N 1
ATOM 5679 C CA . GLY B 1 257 ? -29.25 -0.179 -7.035 1 57.84 257 GLY B CA 1
ATOM 5680 C C . GLY B 1 257 ? -28.234 -0.778 -6.074 1 57.84 257 GLY B C 1
ATOM 5681 O O . GLY B 1 257 ? -28.156 -0.355 -4.918 1 57.84 257 GLY B O 1
ATOM 5682 N N . TRP B 1 258 ? -27.734 -1.894 -6.559 1 62.12 258 TRP B N 1
ATOM 5683 C CA . TRP B 1 258 ? -26.75 -2.504 -5.676 1 62.12 258 TRP B CA 1
ATOM 5684 C C . TRP B 1 258 ? -25.516 -1.618 -5.547 1 62.12 258 TRP B C 1
ATOM 5686 O O . TRP B 1 258 ? -24.734 -1.482 -6.496 1 62.12 258 TRP B O 1
ATOM 5696 N N . ARG B 1 259 ? -25.5 -0.76 -4.594 1 63.62 259 ARG B N 1
ATOM 5697 C CA . ARG B 1 259 ? -24.375 0.16 -4.453 1 63.62 259 ARG B CA 1
ATOM 5698 C C . ARG B 1 259 ? -23.828 0.146 -3.029 1 63.62 259 ARG B C 1
ATOM 5700 O O . ARG B 1 259 ? -24.547 -0.198 -2.09 1 63.62 259 ARG B O 1
ATOM 5707 N N . GLY B 1 260 ? -22.578 0.217 -3.125 1 69.5 260 GLY B N 1
ATOM 5708 C CA . GLY B 1 260 ? -21.969 0.538 -1.851 1 69.5 260 GLY B CA 1
ATOM 5709 C C . GLY B 1 260 ? -21.531 -0.689 -1.074 1 69.5 260 GLY B C 1
ATOM 5710 O O . GLY B 1 260 ? -21.25 -1.735 -1.663 1 69.5 260 GLY B O 1
ATOM 5711 N N . SER B 1 261 ? -21.5 -0.606 0.163 1 78.31 261 SER B N 1
ATOM 5712 C CA . SER B 1 261 ? -20.875 -1.567 1.064 1 78.31 261 SER B CA 1
ATOM 5713 C C . SER B 1 261 ? -21.828 -2.709 1.403 1 78.31 261 SER B C 1
ATOM 5715 O O . SER B 1 261 ? -21.484 -3.602 2.182 1 78.31 261 SER B O 1
ATOM 5717 N N . LYS B 1 262 ? -22.953 -2.803 0.66 1 78.94 262 LYS B N 1
ATOM 5718 C CA . LYS B 1 262 ? -23.906 -3.869 0.937 1 78.94 262 LYS B CA 1
ATOM 5719 C C . LYS B 1 262 ? -23.672 -5.07 0.025 1 78.94 262 LYS B C 1
ATOM 5721 O O . LYS B 1 262 ? -24.312 -6.109 0.18 1 78.94 262 LYS B O 1
ATOM 5726 N N . VAL B 1 263 ? -22.828 -4.914 -0.901 1 80.38 263 VAL B N 1
ATOM 5727 C CA . VAL B 1 263 ? -22.531 -5.973 -1.855 1 80.38 263 VAL B CA 1
ATOM 5728 C C . VAL B 1 263 ? -21.141 -6.547 -1.564 1 80.38 263 VAL B C 1
ATOM 5730 O O . VAL B 1 263 ? -20.188 -5.801 -1.365 1 80.38 263 VAL B O 1
ATOM 5733 N N . LEU B 1 264 ? -21.109 -7.879 -1.451 1 86.75 264 LEU B N 1
ATOM 5734 C CA . LEU B 1 264 ? -19.828 -8.578 -1.286 1 86.75 264 LEU B CA 1
ATOM 5735 C C . LEU B 1 264 ? -19.578 -9.523 -2.453 1 86.75 264 LEU B C 1
ATOM 5737 O O . LEU B 1 264 ? -20.344 -10.461 -2.682 1 86.75 264 LEU B O 1
ATOM 5741 N N . TYR B 1 265 ? -18.562 -9.25 -3.209 1 87.19 265 TYR B N 1
ATOM 5742 C CA . TYR B 1 265 ? -18.234 -10.039 -4.395 1 87.19 265 TYR B CA 1
ATOM 5743 C C . TYR B 1 265 ? -16.953 -10.836 -4.188 1 87.19 265 TYR B C 1
ATOM 5745 O O . TYR B 1 265 ? -15.961 -10.305 -3.695 1 87.19 265 TYR B O 1
ATOM 5753 N N . PHE B 1 266 ? -17.047 -12.133 -4.559 1 89.31 266 PHE B N 1
ATOM 5754 C CA . PHE B 1 266 ? -15.891 -13.016 -4.398 1 89.31 266 PHE B CA 1
ATOM 5755 C C . PHE B 1 266 ? -15.289 -13.375 -5.75 1 89.31 266 PHE B C 1
ATOM 5757 O O . PHE B 1 266 ? -16.016 -13.656 -6.703 1 89.31 266 PHE B O 1
ATOM 5764 N N . GLY B 1 267 ? -13.945 -13.336 -5.789 1 89.44 267 GLY B N 1
ATOM 5765 C CA . GLY B 1 267 ? -13.242 -13.742 -7 1 89.44 267 GLY B CA 1
ATOM 5766 C C . GLY B 1 267 ? -11.773 -14.047 -6.758 1 89.44 267 GLY B C 1
ATOM 5767 O O . GLY B 1 267 ? -11.227 -13.711 -5.703 1 89.44 267 GLY B O 1
ATOM 5768 N N . ASP B 1 268 ? -11.156 -14.656 -7.758 1 89.31 268 ASP B N 1
ATOM 5769 C CA . ASP B 1 268 ? -9.766 -15.047 -7.598 1 89.31 268 ASP B CA 1
ATOM 5770 C C . ASP B 1 268 ? -8.828 -14.07 -8.312 1 89.31 268 ASP B C 1
ATOM 5772 O O . ASP B 1 268 ? -7.652 -13.961 -7.969 1 89.31 268 ASP B O 1
ATOM 5776 N N . HIS B 1 269 ? -9.336 -13.445 -9.352 1 89.19 269 HIS B N 1
ATOM 5777 C CA . HIS B 1 269 ? -8.508 -12.492 -10.086 1 89.19 269 HIS B CA 1
ATOM 5778 C C . HIS B 1 269 ? -8.656 -11.086 -9.523 1 89.19 269 HIS B C 1
ATOM 5780 O O . HIS B 1 269 ? -9.648 -10.398 -9.789 1 89.19 269 HIS B O 1
ATOM 5786 N N . ILE B 1 270 ? -7.641 -10.602 -8.922 1 91.31 270 ILE B N 1
ATOM 5787 C CA . ILE B 1 270 ? -7.668 -9.367 -8.141 1 91.31 270 ILE B CA 1
ATOM 5788 C C . ILE B 1 270 ? -8.016 -8.195 -9.047 1 91.31 270 ILE B C 1
ATOM 5790 O O . ILE B 1 270 ? -8.797 -7.32 -8.672 1 91.31 270 ILE B O 1
ATOM 5794 N N . TYR B 1 271 ? -7.504 -8.188 -10.273 1 87.56 271 TYR B N 1
ATOM 5795 C CA . TYR B 1 271 ? -7.723 -7.051 -11.156 1 87.56 271 TYR B CA 1
ATOM 5796 C C . TYR B 1 271 ? -9.086 -7.133 -11.828 1 87.56 271 TYR B C 1
ATOM 5798 O O . TYR B 1 271 ? -9.922 -6.238 -11.664 1 87.56 271 TYR B O 1
ATOM 5806 N N . SER B 1 272 ? -9.32 -8.219 -12.422 1 81.19 272 SER B N 1
ATOM 5807 C CA . SER B 1 272 ? -10.492 -8.32 -13.281 1 81.19 272 SER B CA 1
ATOM 5808 C C . SER B 1 272 ? -11.766 -8.492 -12.453 1 81.19 272 SER B C 1
ATOM 5810 O O . SER B 1 272 ? -12.828 -7.992 -12.836 1 81.19 272 SER B O 1
ATOM 5812 N N . ASP B 1 273 ? -11.586 -9.109 -11.32 1 80.62 273 ASP B N 1
ATOM 5813 C CA . ASP B 1 273 ? -12.789 -9.422 -10.555 1 80.62 273 ASP B CA 1
ATOM 5814 C C . ASP B 1 273 ? -13.055 -8.359 -9.492 1 80.62 273 ASP B C 1
ATOM 5816 O O . ASP B 1 273 ? -14.211 -8.039 -9.203 1 80.62 273 ASP B O 1
ATOM 5820 N N . LEU B 1 274 ? -12.023 -7.828 -8.922 1 87.88 274 LEU B N 1
ATOM 5821 C CA . LEU B 1 274 ? -12.25 -7.137 -7.656 1 87.88 274 LEU B CA 1
ATOM 5822 C C . LEU B 1 274 ? -11.93 -5.648 -7.785 1 87.88 274 LEU B C 1
ATOM 5824 O O . LEU B 1 274 ? -12.648 -4.809 -7.234 1 87.88 274 LEU B O 1
ATOM 5828 N N . ALA B 1 275 ? -10.969 -5.262 -8.523 1 87.94 275 ALA B N 1
ATOM 5829 C CA . ALA B 1 275 ? -10.406 -3.914 -8.5 1 87.94 275 ALA B CA 1
ATOM 5830 C C . ALA B 1 275 ? -11.461 -2.869 -8.828 1 87.94 275 ALA B C 1
ATOM 5832 O O . ALA B 1 275 ? -11.711 -1.952 -8.039 1 87.94 275 ALA B O 1
ATOM 5833 N N . ASP B 1 276 ? -12.156 -3.031 -9.891 1 81.69 276 ASP B N 1
ATOM 5834 C CA . ASP B 1 276 ? -13.117 -2.018 -10.312 1 81.69 276 ASP B CA 1
ATOM 5835 C C . ASP B 1 276 ? -14.32 -1.98 -9.383 1 81.69 276 ASP B C 1
ATOM 5837 O O . ASP B 1 276 ? -14.898 -0.917 -9.148 1 81.69 276 ASP B O 1
ATOM 5841 N N . LEU B 1 277 ? -14.688 -3.148 -8.898 1 82.88 277 LEU B N 1
ATOM 5842 C CA . LEU B 1 277 ? -15.844 -3.223 -8.008 1 82.88 277 LEU B CA 1
ATOM 5843 C C . LEU B 1 277 ? -15.609 -2.387 -6.75 1 82.88 277 LEU B C 1
ATOM 5845 O O . LEU B 1 277 ? -16.516 -1.68 -6.297 1 82.88 277 LEU B O 1
ATOM 5849 N N . THR B 1 278 ? -14.422 -2.461 -6.277 1 85.69 278 THR B N 1
ATOM 5850 C CA . THR B 1 278 ? -14.102 -1.716 -5.062 1 85.69 278 THR B CA 1
ATOM 5851 C C . THR B 1 278 ? -13.828 -0.249 -5.383 1 85.69 278 THR B C 1
ATOM 5853 O O . THR B 1 278 ? -14.375 0.646 -4.734 1 85.69 278 THR B O 1
ATOM 5856 N N . LEU B 1 279 ? -13.039 0.033 -6.367 1 83 279 LEU B N 1
ATOM 5857 C CA . LEU B 1 279 ? -12.555 1.382 -6.633 1 83 279 LEU B CA 1
ATOM 5858 C C . LEU B 1 279 ? -13.664 2.26 -7.203 1 83 279 LEU B C 1
ATOM 5860 O O . LEU B 1 279 ? -13.75 3.447 -6.883 1 83 279 LEU B O 1
ATOM 5864 N N . LYS B 1 280 ? -14.461 1.697 -7.996 1 78.25 280 LYS B N 1
ATOM 5865 C CA . LYS B 1 280 ? -15.438 2.514 -8.711 1 78.25 280 LYS B CA 1
ATOM 5866 C C . LYS B 1 280 ? -16.812 2.441 -8.031 1 78.25 280 LYS B C 1
ATOM 5868 O O . LYS B 1 280 ? -17.562 3.412 -8.055 1 78.25 280 LYS B O 1
ATOM 5873 N N . HIS B 1 281 ? -17.078 1.247 -7.387 1 78 281 HIS B N 1
ATOM 5874 C CA . HIS B 1 281 ? -18.438 1.062 -6.93 1 78 281 HIS B CA 1
ATOM 5875 C C . HIS B 1 281 ? -18.516 0.941 -5.41 1 78 281 HIS B C 1
ATOM 5877 O O . HIS B 1 281 ? -19.594 0.932 -4.828 1 78 281 HIS B O 1
ATOM 5883 N N . GLY B 1 282 ? -17.422 0.769 -4.863 1 81 282 GLY B N 1
ATOM 5884 C CA . GLY B 1 282 ? -17.391 0.72 -3.41 1 81 282 GLY B CA 1
ATOM 5885 C C . GLY B 1 282 ? -17.922 -0.587 -2.844 1 81 282 GLY B C 1
ATOM 5886 O O . GLY B 1 282 ? -18.375 -0.636 -1.699 1 81 282 GLY B O 1
ATOM 5887 N N . TRP B 1 283 ? -17.969 -1.655 -3.668 1 84 283 TRP B N 1
ATOM 5888 C CA . TRP B 1 283 ? -18.375 -2.973 -3.184 1 84 283 TRP B CA 1
ATOM 5889 C C . TRP B 1 283 ? -17.328 -3.539 -2.229 1 84 283 TRP B C 1
ATOM 5891 O O . TRP B 1 283 ? -16.156 -3.16 -2.285 1 84 283 TRP B O 1
ATOM 5901 N N . ARG B 1 284 ? -17.891 -4.305 -1.335 1 89.88 284 ARG B N 1
ATOM 5902 C CA . ARG B 1 284 ? -16.969 -5.145 -0.59 1 89.88 284 ARG B CA 1
ATOM 5903 C C . ARG B 1 284 ? -16.484 -6.324 -1.435 1 89.88 284 ARG B C 1
ATOM 5905 O O . ARG B 1 284 ? -17.219 -6.809 -2.297 1 89.88 284 ARG B O 1
ATOM 5912 N N . THR B 1 285 ? -15.266 -6.672 -1.238 1 93.38 285 THR B N 1
ATOM 5913 C CA . THR B 1 285 ? -14.711 -7.723 -2.084 1 93.38 285 THR B CA 1
ATOM 5914 C C . THR B 1 285 ? -13.977 -8.766 -1.241 1 93.38 285 THR B C 1
ATOM 5916 O O . THR B 1 285 ? -13.367 -8.43 -0.224 1 93.38 285 THR B O 1
ATOM 5919 N N . GLY B 1 286 ? -14.117 -10.016 -1.6 1 94.88 286 GLY B N 1
ATOM 5920 C CA . GLY B 1 286 ? -13.406 -11.148 -1.028 1 94.88 286 GLY B CA 1
ATOM 5921 C C . GLY B 1 286 ? -12.562 -11.898 -2.043 1 94.88 286 GLY B C 1
ATOM 5922 O O . GLY B 1 286 ? -13.086 -12.422 -3.025 1 94.88 286 GLY B O 1
ATOM 5923 N N . ALA B 1 287 ? -11.289 -11.945 -1.762 1 96.62 287 ALA B N 1
ATOM 5924 C CA . ALA B 1 287 ? -10.391 -12.633 -2.686 1 96.62 287 ALA B CA 1
ATOM 5925 C C . ALA B 1 287 ? -10.258 -14.109 -2.326 1 96.62 287 ALA B C 1
ATOM 5927 O O . ALA B 1 287 ? -10.18 -14.461 -1.147 1 96.62 287 ALA B O 1
ATOM 5928 N N . ILE B 1 288 ? -10.32 -14.938 -3.342 1 94.44 288 ILE B N 1
ATOM 5929 C CA . ILE B 1 288 ? -10.086 -16.359 -3.17 1 94.44 288 ILE B CA 1
ATOM 5930 C C . ILE B 1 288 ? -8.672 -16.719 -3.633 1 94.44 288 ILE B C 1
ATOM 5932 O O . ILE B 1 288 ? -8.367 -16.625 -4.824 1 94.44 288 ILE B O 1
ATOM 5936 N N . ILE B 1 289 ? -7.875 -17.078 -2.654 1 96.06 289 ILE B N 1
ATOM 5937 C CA . ILE B 1 289 ? -6.477 -17.406 -2.914 1 96.06 289 ILE B CA 1
ATOM 5938 C C . ILE B 1 289 ? -6.176 -18.812 -2.408 1 96.06 289 ILE B C 1
ATOM 5940 O O . ILE B 1 289 ? -5.668 -18.984 -1.297 1 96.06 289 ILE B O 1
ATOM 5944 N N . PRO B 1 290 ? -6.293 -19.781 -3.254 1 93.81 290 PRO B N 1
ATOM 5945 C CA . PRO B 1 290 ? -6.102 -21.156 -2.812 1 93.81 290 PRO B CA 1
ATOM 5946 C C . PRO B 1 290 ? -4.695 -21.406 -2.268 1 93.81 290 PRO B C 1
ATOM 5948 O O . PRO B 1 290 ? -4.52 -22.25 -1.378 1 93.81 290 PRO B O 1
ATOM 5951 N N . GLU B 1 291 ? -3.668 -20.688 -2.723 1 94.56 291 GLU B N 1
ATOM 5952 C CA . GLU B 1 291 ? -2.285 -20.859 -2.285 1 94.56 291 GLU B CA 1
ATOM 5953 C C . GLU B 1 291 ? -2.129 -20.531 -0.804 1 94.56 291 GLU B C 1
ATOM 5955 O O . GLU B 1 291 ? -1.162 -20.953 -0.167 1 94.56 291 GLU B O 1
ATOM 5960 N N . LEU B 1 292 ? -3.09 -19.797 -0.33 1 95.38 292 LEU B N 1
ATOM 5961 C CA . LEU B 1 292 ? -3.061 -19.375 1.063 1 95.38 292 LEU B CA 1
ATOM 5962 C C . LEU B 1 292 ? -3.041 -20.578 2.002 1 95.38 292 LEU B C 1
ATOM 5964 O O . LEU B 1 292 ? -2.287 -20.594 2.979 1 95.38 292 LEU B O 1
ATOM 5968 N N . ARG B 1 293 ? -3.824 -21.625 1.736 1 94.06 293 ARG B N 1
ATOM 5969 C CA . ARG B 1 293 ? -3.92 -22.812 2.582 1 94.06 293 ARG B CA 1
ATOM 5970 C C . ARG B 1 293 ? -2.572 -23.516 2.693 1 94.06 293 ARG B C 1
ATOM 5972 O O . ARG B 1 293 ? -2.123 -23.844 3.795 1 94.06 293 ARG B O 1
ATOM 5979 N N . ARG B 1 294 ? -1.983 -23.672 1.608 1 93.25 294 ARG B N 1
ATOM 5980 C CA . ARG B 1 294 ? -0.689 -24.359 1.585 1 93.25 294 ARG B CA 1
ATOM 5981 C C . ARG B 1 294 ? 0.364 -23.547 2.332 1 93.25 294 ARG B C 1
ATOM 5983 O O . ARG B 1 294 ? 1.131 -24.094 3.127 1 93.25 294 ARG B O 1
ATOM 5990 N N . GLU B 1 295 ? 0.428 -22.266 2.092 1 94.31 295 GLU B N 1
ATOM 5991 C CA . GLU B 1 295 ? 1.449 -21.438 2.727 1 94.31 295 GLU B CA 1
ATOM 5992 C C . GLU B 1 295 ? 1.247 -21.375 4.238 1 94.31 295 GLU B C 1
ATOM 5994 O O . GLU B 1 295 ? 2.215 -21.391 5 1 94.31 295 GLU B O 1
ATOM 5999 N N . ILE B 1 296 ? 0.007 -21.344 4.668 1 93.19 296 ILE B N 1
ATOM 6000 C CA . ILE B 1 296 ? -0.271 -21.297 6.102 1 93.19 296 ILE B CA 1
ATOM 6001 C C . ILE B 1 296 ? 0.174 -22.609 6.746 1 93.19 296 ILE B C 1
ATOM 6003 O O . ILE B 1 296 ? 0.751 -22.609 7.836 1 93.19 296 ILE B O 1
ATOM 6007 N N . LYS B 1 297 ? -0.066 -23.734 6.094 1 92.81 297 LYS B N 1
ATOM 6008 C CA . LYS B 1 297 ? 0.37 -25.031 6.605 1 92.81 297 LYS B CA 1
ATOM 6009 C C . LYS B 1 297 ? 1.888 -25.078 6.758 1 92.81 297 LYS B C 1
ATOM 6011 O O . LYS B 1 297 ? 2.402 -25.625 7.738 1 92.81 297 LYS B O 1
ATOM 6016 N N . ILE B 1 298 ? 2.562 -24.5 5.805 1 92.75 298 ILE B N 1
ATOM 6017 C CA . ILE B 1 298 ? 4.02 -24.438 5.855 1 92.75 298 ILE B CA 1
ATOM 6018 C C . ILE B 1 298 ? 4.457 -23.547 7.02 1 92.75 298 ILE B C 1
ATOM 6020 O O . ILE B 1 298 ? 5.359 -23.906 7.777 1 92.75 298 ILE B O 1
ATOM 6024 N N . MET B 1 299 ? 3.805 -22.469 7.191 1 89.81 299 MET B N 1
ATOM 6025 C CA . MET B 1 299 ? 4.164 -21.516 8.234 1 89.81 299 MET B CA 1
ATOM 6026 C C . MET B 1 299 ? 3.91 -22.109 9.617 1 89.81 299 MET B C 1
ATOM 6028 O O . MET B 1 299 ? 4.512 -21.672 10.602 1 89.81 299 MET B O 1
ATOM 6032 N N . ASN B 1 300 ? 3.027 -23.109 9.625 1 87.75 300 ASN B N 1
ATOM 6033 C CA . ASN B 1 300 ? 2.688 -23.75 10.891 1 87.75 300 ASN B CA 1
ATOM 6034 C C . ASN B 1 300 ? 3.709 -24.828 11.273 1 87.75 300 ASN B C 1
ATOM 6036 O O . ASN B 1 300 ? 3.691 -25.344 12.391 1 87.75 300 ASN B O 1
ATOM 6040 N N . THR B 1 301 ? 4.629 -25.125 10.383 1 87.38 301 THR B N 1
ATOM 6041 C CA . THR B 1 301 ? 5.621 -26.141 10.68 1 87.38 301 THR B CA 1
ATOM 6042 C C . THR B 1 301 ? 6.68 -25.609 11.648 1 87.38 301 THR B C 1
ATOM 6044 O O . THR B 1 301 ? 6.996 -24.422 11.625 1 87.38 301 THR B O 1
ATOM 6047 N N . GLU B 1 302 ? 7.219 -26.438 12.406 1 79.94 302 GLU B N 1
ATOM 6048 C CA . GLU B 1 302 ? 8.25 -26.062 13.375 1 79.94 302 GLU B CA 1
ATOM 6049 C C . GLU B 1 302 ? 9.508 -25.562 12.68 1 79.94 302 GLU B C 1
ATOM 6051 O O . GLU B 1 302 ? 10.148 -24.625 13.141 1 79.94 302 GLU B O 1
ATOM 6056 N N . GLN B 1 303 ? 9.859 -26.266 11.633 1 82.75 303 GLN B N 1
ATOM 6057 C CA . GLN B 1 303 ? 11.055 -25.859 10.898 1 82.75 303 GLN B CA 1
ATOM 6058 C C . GLN B 1 303 ? 10.945 -24.422 10.398 1 82.75 303 GLN B C 1
ATOM 6060 O O . GLN B 1 303 ? 11.914 -23.656 10.484 1 82.75 303 GLN B O 1
ATOM 6065 N N . TYR B 1 304 ? 9.82 -24.109 9.953 1 86.81 304 TYR B N 1
ATOM 6066 C CA . TYR B 1 304 ? 9.625 -22.75 9.469 1 86.81 304 TYR B CA 1
ATOM 6067 C C . TYR B 1 304 ? 9.695 -21.75 10.617 1 86.81 304 TYR B C 1
ATOM 6069 O O . TYR B 1 304 ? 10.352 -20.719 10.508 1 86.81 304 TYR B O 1
ATOM 6077 N N . ILE B 1 305 ? 9.047 -21.984 11.641 1 78.88 305 ILE B N 1
ATOM 6078 C CA . ILE B 1 305 ? 9 -21.094 12.797 1 78.88 305 ILE B CA 1
ATOM 6079 C C . ILE B 1 305 ? 10.414 -20.875 13.344 1 78.88 305 ILE B C 1
ATOM 6081 O O . ILE B 1 305 ? 10.797 -19.75 13.648 1 78.88 305 ILE B O 1
ATOM 6085 N N . GLN B 1 306 ? 11.148 -21.891 13.367 1 74.94 306 GLN B N 1
ATOM 6086 C CA . GLN B 1 306 ? 12.516 -21.797 13.852 1 74.94 306 GLN B CA 1
ATOM 6087 C C . GLN B 1 306 ? 13.375 -20.953 12.914 1 74.94 306 GLN B C 1
ATOM 6089 O O . GLN B 1 306 ? 14.148 -20.094 13.359 1 74.94 306 GLN B O 1
ATOM 6094 N N . THR B 1 307 ? 13.211 -21.234 11.664 1 79.25 307 THR B N 1
ATOM 6095 C CA . THR B 1 307 ? 13.992 -20.5 10.68 1 79.25 307 THR B CA 1
ATOM 6096 C C . THR B 1 307 ? 13.664 -19.016 10.719 1 79.25 307 THR B C 1
ATOM 6098 O O . THR B 1 307 ? 14.562 -18.172 10.656 1 79.25 307 THR B O 1
ATOM 6101 N N . MET B 1 308 ? 12.422 -18.75 10.906 1 79.5 308 MET B N 1
ATOM 6102 C CA . MET B 1 308 ? 12 -17.359 10.945 1 79.5 308 MET B CA 1
ATOM 6103 C C . MET B 1 308 ? 12.484 -16.672 12.219 1 79.5 308 MET B C 1
ATOM 6105 O O . MET B 1 308 ? 12.875 -15.508 12.188 1 79.5 308 MET B O 1
ATOM 6109 N N . THR B 1 309 ? 12.422 -17.312 13.227 1 71.94 309 THR B N 1
ATOM 6110 C CA . THR B 1 309 ? 12.938 -16.781 14.477 1 71.94 309 THR B CA 1
ATOM 6111 C C . THR B 1 309 ? 14.43 -16.469 14.359 1 71.94 309 THR B C 1
ATOM 6113 O O . THR B 1 309 ? 14.883 -15.406 14.797 1 71.94 309 THR B O 1
ATOM 6116 N N . TRP B 1 310 ? 15.109 -17.438 13.727 1 72.38 310 TRP B N 1
ATOM 6117 C CA . TRP B 1 310 ? 16.531 -17.234 13.5 1 72.38 310 TRP B CA 1
ATOM 6118 C C . TRP B 1 310 ? 16.781 -16.016 12.617 1 72.38 310 TRP B C 1
ATOM 6120 O O . TRP B 1 310 ? 17.688 -15.227 12.875 1 72.38 310 TRP B O 1
ATOM 6130 N N . LEU B 1 311 ? 16.031 -15.875 11.602 1 75.62 311 LEU B N 1
ATOM 6131 C CA . LEU B 1 311 ? 16.188 -14.773 10.664 1 75.62 311 LEU B CA 1
ATOM 6132 C C . LEU B 1 311 ? 15.961 -13.43 11.359 1 75.62 311 LEU B C 1
ATOM 6134 O O . LEU B 1 311 ? 16.734 -12.492 11.172 1 75.62 311 LEU B O 1
ATOM 6138 N N . GLN B 1 312 ? 14.953 -13.344 12.125 1 72.44 312 GLN B N 1
ATOM 6139 C CA . GLN B 1 312 ? 14.633 -12.102 12.812 1 72.44 312 GLN B CA 1
ATOM 6140 C C . GLN B 1 312 ? 15.68 -11.766 13.859 1 72.44 312 GLN B C 1
ATOM 6142 O O . GLN B 1 312 ? 16.047 -10.602 14.031 1 72.44 312 GLN B O 1
ATOM 6147 N N . THR B 1 313 ? 16.125 -12.781 14.539 1 68 313 THR B N 1
ATOM 6148 C CA . THR B 1 313 ? 17.172 -12.578 15.531 1 68 313 THR B CA 1
ATOM 6149 C C . THR B 1 313 ? 18.469 -12.086 14.867 1 68 313 THR B C 1
ATOM 6151 O O . THR B 1 313 ? 19.109 -11.164 15.367 1 68 313 THR B O 1
ATOM 6154 N N . LEU B 1 314 ? 18.766 -12.703 13.766 1 69.94 314 LEU B N 1
ATOM 6155 C CA . LEU B 1 314 ? 19.969 -12.312 13.039 1 69.94 314 LEU B CA 1
ATOM 6156 C C . LEU B 1 314 ? 19.875 -10.867 12.562 1 69.94 314 LEU B C 1
ATOM 6158 O O . LEU B 1 314 ? 20.844 -10.109 12.656 1 69.94 314 LEU B O 1
ATOM 6162 N N . THR B 1 315 ? 18.734 -10.555 12.062 1 71.31 315 THR B N 1
ATOM 6163 C CA . THR B 1 315 ? 18.531 -9.188 11.609 1 71.31 315 THR B CA 1
ATOM 6164 C C . THR B 1 315 ? 18.656 -8.203 12.773 1 71.31 315 THR B C 1
ATOM 6166 O O . THR B 1 315 ? 19.281 -7.148 12.633 1 71.31 315 THR B O 1
ATOM 6169 N N . GLY B 1 316 ? 18.062 -8.578 13.875 1 68.81 316 GLY B N 1
ATOM 6170 C CA . GLY B 1 316 ? 18.203 -7.75 15.062 1 68.81 316 GLY B CA 1
ATOM 6171 C C . GLY B 1 316 ? 19.625 -7.598 15.531 1 68.81 316 GLY B C 1
ATOM 6172 O O . GLY B 1 316 ? 20.047 -6.508 15.922 1 68.81 316 GLY B O 1
ATOM 6173 N N . LEU B 1 317 ? 20.359 -8.68 15.469 1 66 317 LEU B N 1
ATOM 6174 C CA . LEU B 1 317 ? 21.75 -8.664 15.859 1 66 317 LEU B CA 1
ATOM 6175 C C . LEU B 1 317 ? 22.578 -7.797 14.914 1 66 317 LEU B C 1
ATOM 6177 O O . LEU B 1 317 ? 23.453 -7.047 15.352 1 66 317 LEU B O 1
ATOM 6181 N N . LEU B 1 318 ? 22.312 -7.891 13.664 1 69.38 318 LEU B N 1
ATOM 6182 C CA . LEU B 1 318 ? 23.016 -7.086 12.68 1 69.38 318 LEU B CA 1
ATOM 6183 C C . LEU B 1 318 ? 22.766 -5.598 12.914 1 69.38 318 LEU B C 1
ATOM 6185 O O . LEU B 1 318 ? 23.703 -4.789 12.805 1 69.38 318 LEU B O 1
ATOM 6189 N N . GLU B 1 319 ? 21.547 -5.301 13.195 1 69.25 319 GLU B N 1
ATOM 6190 C CA . GLU B 1 319 ? 21.203 -3.906 13.453 1 69.25 319 GLU B CA 1
ATOM 6191 C C . GLU B 1 319 ? 21.922 -3.383 14.703 1 69.25 319 GLU B C 1
ATOM 6193 O O . GLU B 1 319 ? 22.406 -2.248 14.711 1 69.25 319 GLU B O 1
ATOM 6198 N N . HIS B 1 320 ? 22 -4.254 15.688 1 64.56 320 HIS B N 1
ATOM 6199 C CA . HIS B 1 320 ? 22.641 -3.871 16.938 1 64.56 320 HIS B CA 1
ATOM 6200 C C . HIS B 1 320 ? 24.156 -3.791 16.797 1 64.56 320 HIS B C 1
ATOM 6202 O O . HIS B 1 320 ? 24.797 -2.934 17.406 1 64.56 320 HIS B O 1
ATOM 6208 N N . MET B 1 321 ? 24.641 -4.648 16.109 1 64.62 321 MET B N 1
ATOM 6209 C CA . MET B 1 321 ? 26.094 -4.734 15.961 1 64.62 321 MET B CA 1
ATOM 6210 C C . MET B 1 321 ? 26.641 -3.561 15.156 1 64.62 321 MET B C 1
ATOM 6212 O O . MET B 1 321 ? 27.781 -3.156 15.336 1 64.62 321 MET B O 1
ATOM 6216 N N . GLN B 1 322 ? 25.828 -3.08 14.266 1 70.69 322 GLN B N 1
ATOM 6217 C CA . GLN B 1 322 ? 26.297 -1.945 13.477 1 70.69 322 GLN B CA 1
ATOM 6218 C C . GLN B 1 322 ? 26.562 -0.73 14.359 1 70.69 322 GLN B C 1
ATOM 6220 O O . GLN B 1 322 ? 27.375 0.13 14.016 1 70.69 322 GLN B O 1
ATOM 6225 N N . VAL B 1 323 ? 25.875 -0.526 15.414 1 60.25 323 VAL B N 1
ATOM 6226 C CA . VAL B 1 323 ? 25.984 0.639 16.281 1 60.25 323 VAL B CA 1
ATOM 6227 C C . VAL B 1 323 ? 27.141 0.443 17.266 1 60.25 323 VAL B C 1
ATOM 6229 O O . VAL B 1 323 ? 27.859 1.395 17.578 1 60.25 323 VAL B O 1
ATOM 6232 N N . SER B 1 324 ? 27.141 -0.723 17.891 1 53.28 324 SER B N 1
ATOM 6233 C CA . SER B 1 324 ? 28.109 -0.908 18.969 1 53.28 324 SER B CA 1
ATOM 6234 C C . SER B 1 324 ? 29.516 -1.077 18.422 1 53.28 324 SER B C 1
ATOM 6236 O O . SER B 1 324 ? 30.484 -0.575 19.016 1 53.28 324 SER B O 1
ATOM 6238 N N . CYS B 1 325 ? 29.906 -2.271 17.75 1 49 325 CYS B N 1
ATOM 6239 C CA . CYS B 1 325 ? 31.266 -2.764 17.656 1 49 325 CYS B CA 1
ATOM 6240 C C . CYS B 1 325 ? 31.859 -2.484 16.266 1 49 325 CYS B C 1
ATOM 6242 O O . CYS B 1 325 ? 31.125 -2.33 15.297 1 49 325 CYS B O 1
ATOM 6244 N N . ASN B 1 326 ? 33.062 -1.983 16.219 1 45.44 326 ASN B N 1
ATOM 6245 C CA . ASN B 1 326 ? 34.031 -2.096 15.133 1 45.44 326 ASN B CA 1
ATOM 6246 C C . ASN B 1 326 ? 33.844 -3.389 14.344 1 45.44 326 ASN B C 1
ATOM 6248 O O . ASN B 1 326 ? 34.812 -3.939 13.805 1 45.44 326 ASN B O 1
ATOM 6252 N N . THR B 1 327 ? 32.812 -4.082 14.508 1 47.94 327 THR B N 1
ATOM 6253 C CA . THR B 1 327 ? 32.75 -5.516 14.25 1 47.94 327 THR B CA 1
ATOM 6254 C C . THR B 1 327 ? 32.438 -5.789 12.781 1 47.94 327 THR B C 1
ATOM 6256 O O . THR B 1 327 ? 31.297 -6.027 12.398 1 47.94 327 THR B O 1
ATOM 6259 N N . LEU B 1 328 ? 33.031 -5.105 12.07 1 50.81 328 LEU B N 1
ATOM 6260 C CA . LEU B 1 328 ? 33.062 -5.523 10.672 1 50.81 328 LEU B CA 1
ATOM 6261 C C . LEU B 1 328 ? 33.094 -7.043 10.562 1 50.81 328 LEU B C 1
ATOM 6263 O O . LEU B 1 328 ? 32.5 -7.621 9.656 1 50.81 328 LEU B O 1
ATOM 6267 N N . THR B 1 329 ? 33.906 -7.637 11.5 1 50.06 329 THR B N 1
ATOM 6268 C CA . THR B 1 329 ? 34.156 -9.07 11.398 1 50.06 329 THR B CA 1
ATOM 6269 C C . THR B 1 329 ? 32.844 -9.859 11.586 1 50.06 329 THR B C 1
ATOM 6271 O O . THR B 1 329 ? 32.625 -10.867 10.914 1 50.06 329 THR B O 1
ATOM 6274 N N . VAL B 1 330 ? 32.094 -9.414 12.523 1 49.97 330 VAL B N 1
ATOM 6275 C CA . VAL B 1 330 ? 30.875 -10.156 12.828 1 49.97 330 VAL B CA 1
ATOM 6276 C C . VAL B 1 330 ? 29.859 -9.969 11.703 1 49.97 330 VAL B C 1
ATOM 6278 O O . VAL B 1 330 ? 29.156 -10.906 11.336 1 49.97 330 VAL B O 1
ATOM 6281 N N . LEU B 1 331 ? 29.891 -8.828 11.102 1 56.38 331 LEU B N 1
ATOM 6282 C CA . LEU B 1 331 ? 28.984 -8.594 9.992 1 56.38 331 LEU B CA 1
ATOM 6283 C C . LEU B 1 331 ? 29.281 -9.516 8.82 1 56.38 331 LEU B C 1
ATOM 6285 O O . LEU B 1 331 ? 28.375 -10.023 8.172 1 56.38 331 LEU B O 1
ATOM 6289 N N . ASN B 1 332 ? 30.594 -9.773 8.75 1 55.69 332 ASN B N 1
ATOM 6290 C CA . ASN B 1 332 ? 31 -10.648 7.656 1 55.69 332 ASN B CA 1
ATOM 6291 C C . ASN B 1 332 ? 30.578 -12.094 7.91 1 55.69 332 ASN B C 1
ATOM 6293 O O . ASN B 1 332 ? 30.344 -12.852 6.965 1 55.69 332 ASN B O 1
ATOM 6297 N N . VAL B 1 333 ? 30.531 -12.391 9.211 1 52.81 333 VAL B N 1
ATOM 6298 C CA . VAL B 1 333 ? 30.156 -13.758 9.531 1 52.81 333 VAL B CA 1
ATOM 6299 C C . VAL B 1 333 ? 28.641 -13.914 9.406 1 52.81 333 VAL B C 1
ATOM 6301 O O . VAL B 1 333 ? 28.141 -14.961 8.977 1 52.81 333 VAL B O 1
ATOM 6304 N N . PHE B 1 334 ? 27.906 -12.844 9.648 1 60.75 334 PHE B N 1
ATOM 6305 C CA . PHE B 1 334 ? 26.469 -13 9.766 1 60.75 334 PHE B CA 1
ATOM 6306 C C . PHE B 1 334 ? 25.781 -12.719 8.438 1 60.75 334 PHE B C 1
ATOM 6308 O O . PHE B 1 334 ? 24.688 -13.25 8.172 1 60.75 334 PHE B O 1
ATOM 6315 N N . PHE B 1 335 ? 26.562 -12.078 7.551 1 61.25 335 PHE B N 1
ATOM 6316 C CA . PHE B 1 335 ? 25.938 -11.695 6.293 1 61.25 335 PHE B CA 1
ATOM 6317 C C . PHE B 1 335 ? 25.672 -12.922 5.426 1 61.25 335 PHE B C 1
ATOM 6319 O O . PHE B 1 335 ? 24.578 -13.102 4.902 1 61.25 335 PHE B O 1
ATOM 6326 N N . PRO B 1 336 ? 26.672 -13.727 5.383 1 61.34 336 PRO B N 1
ATOM 6327 C CA . PRO B 1 336 ? 26.391 -14.938 4.598 1 61.34 336 PRO B CA 1
ATOM 6328 C C . PRO B 1 336 ? 25.281 -15.789 5.199 1 61.34 336 PRO B C 1
ATOM 6330 O O . PRO B 1 336 ? 24.547 -16.469 4.469 1 61.34 336 PRO B O 1
ATOM 6333 N N . PHE B 1 337 ? 25.156 -15.648 6.441 1 63.06 337 PHE B N 1
ATOM 6334 C CA . PHE B 1 337 ? 24.125 -16.422 7.121 1 63.06 337 PHE B CA 1
ATOM 6335 C C . PHE B 1 337 ? 22.75 -15.875 6.789 1 63.06 337 PHE B C 1
ATOM 6337 O O . PHE B 1 337 ? 21.797 -16.641 6.609 1 63.06 337 PHE B O 1
ATOM 6344 N N . SER B 1 338 ? 22.75 -14.586 6.629 1 66.31 338 SER B N 1
ATOM 6345 C CA . SER B 1 338 ? 21.453 -13.984 6.309 1 66.31 338 SER B CA 1
ATOM 6346 C C . SER B 1 338 ? 20.969 -14.398 4.922 1 66.31 338 SER B C 1
ATOM 6348 O O . SER B 1 338 ? 19.797 -14.672 4.727 1 66.31 338 SER B O 1
ATOM 6350 N N . SER B 1 339 ? 21.938 -14.547 4.055 1 71.19 339 SER B N 1
ATOM 6351 C CA . SER B 1 339 ? 21.578 -14.969 2.699 1 71.19 339 SER B CA 1
ATOM 6352 C C . SER B 1 339 ? 21.141 -16.422 2.67 1 71.19 339 SER B C 1
ATOM 6354 O O . SER B 1 339 ? 20.219 -16.781 1.932 1 71.19 339 SER B O 1
ATOM 6356 N N . LEU B 1 340 ? 21.797 -17.156 3.506 1 71 340 LEU B N 1
ATOM 6357 C CA . LEU B 1 340 ? 21.453 -18.578 3.576 1 71 340 LEU B CA 1
ATOM 6358 C C . LEU B 1 340 ? 20.062 -18.766 4.172 1 71 340 LEU B C 1
ATOM 6360 O O . LEU B 1 340 ? 19.281 -19.594 3.682 1 71 340 LEU B O 1
ATOM 6364 N N . VAL B 1 341 ? 19.844 -18.016 5.125 1 73.31 341 VAL B N 1
ATOM 6365 C CA . VAL B 1 341 ? 18.547 -18.125 5.781 1 73.31 341 VAL B CA 1
ATOM 6366 C C . VAL B 1 341 ? 17.453 -17.656 4.836 1 73.31 341 VAL B C 1
ATOM 6368 O O . VAL B 1 341 ? 16.359 -18.234 4.793 1 73.31 341 VAL B O 1
ATOM 6371 N N . ARG B 1 342 ? 17.781 -16.703 4.098 1 75.31 342 ARG B N 1
ATOM 6372 C CA . ARG B 1 342 ? 16.812 -16.203 3.123 1 75.31 342 ARG B CA 1
ATOM 6373 C C . ARG B 1 342 ? 16.516 -17.25 2.057 1 75.31 342 ARG B C 1
ATOM 6375 O O . ARG B 1 342 ? 15.367 -17.438 1.66 1 75.31 342 ARG B O 1
ATOM 6382 N N . GLU B 1 343 ? 17.562 -17.875 1.672 1 77.38 343 GLU B N 1
ATOM 6383 C CA . GLU B 1 343 ? 17.391 -18.938 0.689 1 77.38 343 GLU B CA 1
ATOM 6384 C C . GLU B 1 343 ? 16.562 -20.094 1.262 1 77.38 343 GLU B C 1
ATOM 6386 O O . GLU B 1 343 ? 15.734 -20.672 0.564 1 77.38 343 GLU B O 1
ATOM 6391 N N . MET B 1 344 ? 16.797 -20.375 2.469 1 78.25 344 MET B N 1
ATOM 6392 C CA . MET B 1 344 ? 16.047 -21.438 3.129 1 78.25 344 MET B CA 1
ATOM 6393 C C . MET B 1 344 ? 14.562 -21.094 3.215 1 78.25 344 MET B C 1
ATOM 6395 O O . MET B 1 344 ? 13.711 -21.953 2.992 1 78.25 344 MET B O 1
ATOM 6399 N N . THR B 1 345 ? 14.352 -19.875 3.547 1 81 345 THR B N 1
ATOM 6400 C CA . THR B 1 345 ? 12.961 -19.438 3.68 1 81 345 THR B CA 1
ATOM 6401 C C . THR B 1 345 ? 12.242 -19.531 2.338 1 81 345 THR B C 1
ATOM 6403 O O . THR B 1 345 ? 11.062 -19.906 2.281 1 81 345 THR B O 1
ATOM 6406 N N . ARG B 1 346 ? 12.953 -19.219 1.331 1 84.06 346 ARG B N 1
ATOM 6407 C CA . ARG B 1 346 ? 12.375 -19.297 -0.006 1 84.06 346 ARG B CA 1
ATOM 6408 C C . ARG B 1 346 ? 12.023 -20.734 -0.373 1 84.06 346 ARG B C 1
ATOM 6410 O O . ARG B 1 346 ? 10.953 -20.984 -0.932 1 84.06 346 ARG B O 1
ATOM 6417 N N . ASN B 1 347 ? 12.82 -21.641 0.017 1 86.75 347 ASN B N 1
ATOM 6418 C CA . ASN B 1 347 ? 12.688 -23.031 -0.387 1 86.75 347 ASN B CA 1
ATOM 6419 C C . ASN B 1 347 ? 11.516 -23.719 0.314 1 86.75 347 ASN B C 1
ATOM 6421 O O . ASN B 1 347 ? 11.039 -24.766 -0.136 1 86.75 347 ASN B O 1
ATOM 6425 N N . PHE B 1 348 ? 11.07 -23.141 1.412 1 89.81 348 PHE B N 1
ATOM 6426 C CA . PHE B 1 348 ? 9.914 -23.688 2.092 1 89.81 348 PHE B CA 1
ATOM 6427 C C . PHE B 1 348 ? 8.688 -23.656 1.189 1 89.81 348 PHE B C 1
ATOM 6429 O O . PHE B 1 348 ? 7.828 -24.531 1.255 1 89.81 348 PHE B O 1
ATOM 6436 N N . PHE B 1 349 ? 8.586 -22.625 0.343 1 93.19 349 PHE B N 1
ATOM 6437 C CA . PHE B 1 349 ? 7.383 -22.391 -0.444 1 93.19 349 PHE B CA 1
ATOM 6438 C C . PHE B 1 349 ? 7.586 -22.812 -1.891 1 93.19 349 PHE B C 1
ATOM 6440 O O . PHE B 1 349 ? 7.055 -23.844 -2.318 1 93.19 349 PHE B O 1
ATOM 6447 N N . ASN B 1 350 ? 8.281 -22.125 -2.619 1 93.56 350 ASN B N 1
ATOM 6448 C CA . ASN B 1 350 ? 8.711 -22.406 -3.984 1 93.56 350 ASN B CA 1
ATOM 6449 C C . ASN B 1 350 ? 10.211 -22.203 -4.148 1 93.56 350 ASN B C 1
ATOM 6451 O O . ASN B 1 350 ? 10.742 -21.141 -3.805 1 93.56 350 ASN B O 1
ATOM 6455 N N . SER B 1 351 ? 10.852 -23.141 -4.645 1 91.5 351 SER B N 1
ATOM 6456 C CA . SER B 1 351 ? 12.312 -23.109 -4.703 1 91.5 351 SER B CA 1
ATOM 6457 C C . SER B 1 351 ? 12.805 -22 -5.621 1 91.5 351 SER B C 1
ATOM 6459 O O . SER B 1 351 ? 13.891 -21.453 -5.422 1 91.5 351 SER B O 1
ATOM 6461 N N . GLN B 1 352 ? 12.008 -21.703 -6.602 1 93.88 352 GLN B N 1
ATOM 6462 C CA . GLN B 1 352 ? 12.453 -20.719 -7.574 1 93.88 352 GLN B CA 1
ATOM 6463 C C . GLN B 1 352 ? 12.086 -19.297 -7.121 1 93.88 352 GLN B C 1
ATOM 6465 O O . GLN B 1 352 ? 12.922 -18.391 -7.18 1 93.88 352 GLN B O 1
ATOM 6470 N N . PHE B 1 353 ? 10.859 -19.141 -6.594 1 96 353 PHE B N 1
ATOM 6471 C CA . PHE B 1 353 ? 10.391 -17.781 -6.398 1 96 353 PHE B CA 1
ATOM 6472 C C . PHE B 1 353 ? 9.953 -17.562 -4.957 1 96 353 PHE B C 1
ATOM 6474 O O . PHE B 1 353 ? 9.758 -16.422 -4.531 1 96 353 PHE B O 1
ATOM 6481 N N . GLY B 1 354 ? 9.836 -18.578 -4.156 1 94.25 354 GLY B N 1
ATOM 6482 C CA . GLY B 1 354 ? 9.484 -18.422 -2.754 1 94.25 354 GLY B CA 1
ATOM 6483 C C . GLY B 1 354 ? 7.996 -18.219 -2.533 1 94.25 354 GLY B C 1
ATOM 6484 O O . GLY B 1 354 ? 7.172 -18.781 -3.256 1 94.25 354 GLY B O 1
ATOM 6485 N N . SER B 1 355 ? 7.625 -17.484 -1.488 1 94.56 355 SER B N 1
ATOM 6486 C CA . SER B 1 355 ? 6.238 -17.25 -1.101 1 94.56 355 SER B CA 1
ATOM 6487 C C . SER B 1 355 ? 5.531 -16.344 -2.092 1 94.56 355 SER B C 1
ATOM 6489 O O . SER B 1 355 ? 6.145 -15.43 -2.652 1 94.56 355 SER B O 1
ATOM 6491 N N . LEU B 1 356 ? 4.27 -16.609 -2.23 1 95.62 356 LEU B N 1
ATOM 6492 C CA . LEU B 1 356 ? 3.418 -15.766 -3.057 1 95.62 356 LEU B CA 1
ATOM 6493 C C . LEU B 1 356 ? 3.291 -14.375 -2.449 1 95.62 356 LEU B C 1
ATOM 6495 O O . LEU B 1 356 ? 3.135 -13.383 -3.172 1 95.62 356 LEU B O 1
ATOM 6499 N N . PHE B 1 357 ? 3.48 -14.258 -1.147 1 95.88 357 PHE B N 1
ATOM 6500 C CA . PHE B 1 357 ? 3.062 -13.047 -0.456 1 95.88 357 PHE B CA 1
ATOM 6501 C C . PHE B 1 357 ? 4.27 -12.242 0.006 1 95.88 357 PHE B C 1
ATOM 6503 O O . PHE B 1 357 ? 4.141 -11.07 0.373 1 95.88 357 PHE B O 1
ATOM 6510 N N . ARG B 1 358 ? 5.477 -12.844 -0.1 1 92.69 358 ARG B N 1
ATOM 6511 C CA . ARG B 1 358 ? 6.629 -12.156 0.474 1 92.69 358 ARG B CA 1
ATOM 6512 C C . ARG B 1 358 ? 7.82 -12.195 -0.477 1 92.69 358 ARG B C 1
ATOM 6514 O O . ARG B 1 358 ? 8.039 -13.195 -1.163 1 92.69 358 ARG B O 1
ATOM 6521 N N . THR B 1 359 ? 8.5 -11.086 -0.503 1 90.06 359 THR B N 1
ATOM 6522 C CA . THR B 1 359 ? 9.875 -11.008 -0.979 1 90.06 359 THR B CA 1
ATOM 6523 C C . THR B 1 359 ? 10.844 -10.789 0.184 1 90.06 359 THR B C 1
ATOM 6525 O O . THR B 1 359 ? 11 -9.664 0.663 1 90.06 359 THR B O 1
ATOM 6528 N N . ASP B 1 360 ? 11.469 -11.773 0.661 1 80.44 360 ASP B N 1
ATOM 6529 C CA . ASP B 1 360 ? 12.281 -11.68 1.87 1 80.44 360 ASP B CA 1
ATOM 6530 C C . ASP B 1 360 ? 11.508 -11.008 3.002 1 80.44 360 ASP B C 1
ATOM 6532 O O . ASP B 1 360 ? 10.562 -11.594 3.545 1 80.44 360 ASP B O 1
ATOM 6536 N N . GLN B 1 361 ? 11.703 -9.664 3.186 1 77.69 361 GLN B N 1
ATOM 6537 C CA . GLN B 1 361 ? 11.055 -8.992 4.309 1 77.69 361 GLN B CA 1
ATOM 6538 C C . GLN B 1 361 ? 9.859 -8.164 3.84 1 77.69 361 GLN B C 1
ATOM 6540 O O . GLN B 1 361 ? 9 -7.797 4.641 1 77.69 361 GLN B O 1
ATOM 6545 N N . ASN B 1 362 ? 9.773 -7.98 2.611 1 88.19 362 ASN B N 1
ATOM 6546 C CA . ASN B 1 362 ? 8.742 -7.086 2.09 1 88.19 362 ASN B CA 1
ATOM 6547 C C . ASN B 1 362 ? 7.59 -7.863 1.466 1 88.19 362 ASN B C 1
ATOM 6549 O O . ASN B 1 362 ? 7.766 -9.008 1.039 1 88.19 362 ASN B O 1
ATOM 6553 N N . PRO B 1 363 ? 6.43 -7.293 1.5 1 93.19 363 PRO B N 1
ATOM 6554 C CA . PRO B 1 363 ? 5.324 -7.895 0.747 1 93.19 363 PRO B CA 1
ATOM 6555 C C . PRO B 1 363 ? 5.547 -7.848 -0.764 1 93.19 363 PRO B C 1
ATOM 6557 O O . PRO B 1 363 ? 6.297 -7.004 -1.255 1 93.19 363 PRO B O 1
ATOM 6560 N N . THR B 1 364 ? 4.965 -8.766 -1.441 1 96.56 364 THR B N 1
ATOM 6561 C CA . THR B 1 364 ? 5.055 -8.789 -2.898 1 96.56 364 THR B CA 1
ATOM 6562 C C . THR B 1 364 ? 4.125 -7.75 -3.516 1 96.56 364 THR B C 1
ATOM 6564 O O . THR B 1 364 ? 3.252 -7.207 -2.834 1 96.56 364 THR B O 1
ATOM 6567 N N . TYR B 1 365 ? 4.398 -7.453 -4.793 1 95.81 365 TYR B N 1
ATOM 6568 C CA . TYR B 1 365 ? 3.486 -6.617 -5.562 1 95.81 365 TYR B CA 1
ATOM 6569 C C . TYR B 1 365 ? 2.084 -7.211 -5.578 1 95.81 365 TYR B C 1
ATOM 6571 O O . TYR B 1 365 ? 1.092 -6.48 -5.543 1 95.81 365 TYR B O 1
ATOM 6579 N N . PHE B 1 366 ? 1.99 -8.555 -5.613 1 96.25 366 PHE B N 1
ATOM 6580 C CA . PHE B 1 366 ? 0.722 -9.273 -5.559 1 96.25 366 PHE B CA 1
ATOM 6581 C C . PHE B 1 366 ? -0.043 -8.922 -4.285 1 96.25 366 PHE B C 1
ATOM 6583 O O . PHE B 1 366 ? -1.231 -8.602 -4.34 1 96.25 366 PHE B O 1
ATOM 6590 N N . LEU B 1 367 ? 0.618 -8.984 -3.168 1 95.75 367 LEU B N 1
ATOM 6591 C CA . LEU B 1 367 ? -0.035 -8.719 -1.892 1 95.75 367 LEU B CA 1
ATOM 6592 C C . LEU B 1 367 ? -0.466 -7.262 -1.796 1 95.75 367 LEU B C 1
ATOM 6594 O O . LEU B 1 367 ? -1.503 -6.953 -1.204 1 95.75 367 LEU B O 1
ATOM 6598 N N . ARG B 1 368 ? 0.369 -6.398 -2.271 1 93.25 368 ARG B N 1
ATOM 6599 C CA . ARG B 1 368 ? -0.001 -4.988 -2.268 1 93.25 368 ARG B CA 1
ATOM 6600 C C . ARG B 1 368 ? -1.334 -4.77 -2.973 1 93.25 368 ARG B C 1
ATOM 6602 O O . ARG B 1 368 ? -2.188 -4.027 -2.482 1 93.25 368 ARG B O 1
ATOM 6609 N N . ARG B 1 369 ? -1.498 -5.395 -4.082 1 93.75 369 ARG B N 1
ATOM 6610 C CA . ARG B 1 369 ? -2.742 -5.262 -4.836 1 93.75 369 ARG B CA 1
ATOM 6611 C C . ARG B 1 369 ? -3.893 -5.961 -4.121 1 93.75 369 ARG B C 1
ATOM 6613 O O . ARG B 1 369 ? -5.02 -5.461 -4.105 1 93.75 369 ARG B O 1
ATOM 6620 N N . LEU B 1 370 ? -3.559 -7.102 -3.582 1 95.31 370 LEU B N 1
ATOM 6621 C CA . LEU B 1 370 ? -4.562 -7.832 -2.816 1 95.31 370 LEU B CA 1
ATOM 6622 C C . LEU B 1 370 ? -5.09 -6.984 -1.664 1 95.31 370 LEU B C 1
ATOM 6624 O O . LEU B 1 370 ? -6.305 -6.906 -1.452 1 95.31 370 LEU B O 1
ATOM 6628 N N . SER B 1 371 ? -4.207 -6.344 -0.96 1 92.62 371 SER B N 1
ATOM 6629 C CA . SER B 1 371 ? -4.582 -5.535 0.196 1 92.62 371 SER B CA 1
ATOM 6630 C C . SER B 1 371 ? -5.375 -4.305 -0.224 1 92.62 371 SER B C 1
ATOM 6632 O O . SER B 1 371 ? -6.238 -3.832 0.521 1 92.62 371 SER B O 1
ATOM 6634 N N . ARG B 1 372 ? -5.094 -3.904 -1.336 1 91.06 372 ARG B N 1
ATOM 6635 C CA . ARG B 1 372 ? -5.758 -2.695 -1.813 1 91.06 372 ARG B CA 1
ATOM 6636 C C . ARG B 1 372 ? -7.172 -2.998 -2.297 1 91.06 372 ARG B C 1
ATOM 6638 O O . ARG B 1 372 ? -8.078 -2.182 -2.129 1 91.06 372 ARG B O 1
ATOM 6645 N N . PHE B 1 373 ? -7.379 -4.215 -2.826 1 93.06 373 PHE B N 1
ATOM 6646 C CA . PHE B 1 373 ? -8.609 -4.402 -3.578 1 93.06 373 PHE B CA 1
ATOM 6647 C C . PHE B 1 373 ? -9.516 -5.422 -2.895 1 93.06 373 PHE B C 1
ATOM 6649 O O . PHE B 1 373 ? -10.688 -5.562 -3.254 1 93.06 373 PHE B O 1
ATOM 6656 N N . ALA B 1 374 ? -8.969 -6.086 -1.956 1 95.44 374 ALA B N 1
ATOM 6657 C CA . ALA B 1 374 ? -9.781 -7.09 -1.27 1 95.44 374 ALA B CA 1
ATOM 6658 C C . ALA B 1 374 ? -9.984 -6.719 0.198 1 95.44 374 ALA B C 1
ATOM 6660 O O . ALA B 1 374 ? -9.016 -6.477 0.921 1 95.44 374 ALA B O 1
ATOM 6661 N N . ASP B 1 375 ? -11.211 -6.73 0.644 1 94.38 375 ASP B N 1
ATOM 6662 C CA . ASP B 1 375 ? -11.5 -6.496 2.055 1 94.38 375 ASP B CA 1
ATOM 6663 C C . ASP B 1 375 ? -11.133 -7.711 2.9 1 94.38 375 ASP B C 1
ATOM 6665 O O . ASP B 1 375 ? -10.586 -7.566 3.996 1 94.38 375 ASP B O 1
ATOM 6669 N N . ILE B 1 376 ? -11.492 -8.836 2.377 1 95.69 376 ILE B N 1
ATOM 6670 C CA . ILE B 1 376 ? -11.156 -10.094 3.033 1 95.69 376 ILE B CA 1
ATOM 6671 C C . ILE B 1 376 ? -10.586 -11.07 2.008 1 95.69 376 ILE B C 1
ATOM 6673 O O . ILE B 1 376 ? -10.773 -10.898 0.802 1 95.69 376 ILE B O 1
ATOM 6677 N N . TYR B 1 377 ? -9.852 -12.008 2.41 1 97.31 377 TYR B N 1
ATOM 6678 C CA . TYR B 1 377 ? -9.352 -13.047 1.516 1 97.31 377 TYR B CA 1
ATOM 6679 C C . TYR B 1 377 ? -9.258 -14.391 2.236 1 97.31 377 TYR B C 1
ATOM 6681 O O . TYR B 1 377 ? -9.117 -14.438 3.461 1 97.31 377 TYR B O 1
ATOM 6689 N N . MET B 1 378 ? -9.422 -15.43 1.532 1 96.12 378 MET B N 1
ATOM 6690 C CA . MET B 1 378 ? -9.516 -16.797 2.045 1 96.12 378 MET B CA 1
ATOM 6691 C C . MET B 1 378 ? -9.055 -17.797 1 1 96.12 378 MET B C 1
ATOM 6693 O O . MET B 1 378 ? -8.898 -17.469 -0.174 1 96.12 378 MET B O 1
ATOM 6697 N N . ALA B 1 379 ? -8.828 -19.016 1.482 1 95.81 379 ALA B N 1
ATOM 6698 C CA . ALA B 1 379 ? -8.344 -20.062 0.585 1 95.81 379 ALA B CA 1
ATOM 6699 C C . ALA B 1 379 ? -9.461 -20.578 -0.316 1 95.81 379 ALA B C 1
ATOM 6701 O O . ALA B 1 379 ? -9.227 -20.922 -1.476 1 95.81 379 ALA B O 1
ATOM 6702 N N . SER B 1 380 ? -10.648 -20.656 0.245 1 93.38 380 SER B N 1
ATOM 6703 C CA . SER B 1 380 ? -11.836 -21.125 -0.469 1 93.38 380 SER B CA 1
ATOM 6704 C C . SER B 1 380 ? -13.109 -20.547 0.142 1 93.38 380 SER B C 1
ATOM 6706 O O . SER B 1 38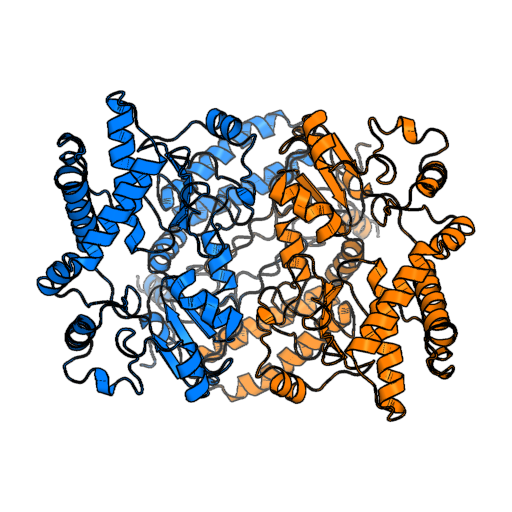0 ? -13.117 -20.125 1.299 1 93.38 380 SER B O 1
ATOM 6708 N N . LEU B 1 381 ? -14.156 -20.578 -0.665 1 87.94 381 LEU B N 1
ATOM 6709 C CA . LEU B 1 381 ? -15.438 -20.047 -0.206 1 87.94 381 LEU B CA 1
ATOM 6710 C C . LEU B 1 381 ? -15.953 -20.828 0.993 1 87.94 381 LEU B C 1
ATOM 6712 O O . LEU B 1 381 ? -16.703 -20.297 1.812 1 87.94 381 LEU B O 1
ATOM 6716 N N . SER B 1 382 ? -15.531 -22.047 1.099 1 87.56 382 SER B N 1
ATOM 6717 C CA . SER B 1 382 ? -16 -22.906 2.186 1 87.56 382 SER B CA 1
ATOM 6718 C C . SER B 1 382 ? -15.547 -22.375 3.541 1 87.56 382 SER B C 1
ATOM 6720 O O . SER B 1 382 ? -16.109 -22.75 4.578 1 87.56 382 SER B O 1
ATOM 6722 N N . CYS B 1 383 ? -14.531 -21.516 3.506 1 89.44 383 CYS B N 1
ATOM 6723 C CA . CYS B 1 383 ? -14.062 -20.922 4.754 1 89.44 383 CYS B CA 1
ATOM 6724 C C . CYS B 1 383 ? -15.156 -20.094 5.414 1 89.44 383 CYS B C 1
ATOM 6726 O O . CYS B 1 383 ? -15.164 -19.922 6.633 1 89.44 383 CYS B O 1
ATOM 6728 N N . LEU B 1 384 ? -16.125 -19.594 4.652 1 87.25 384 LEU B N 1
ATOM 6729 C CA . LEU B 1 384 ? -17.203 -18.75 5.156 1 87.25 384 LEU B CA 1
ATOM 6730 C C . LEU B 1 384 ? -18.125 -19.547 6.074 1 87.25 384 LEU B C 1
ATOM 6732 O O . LEU B 1 384 ? -18.797 -18.984 6.93 1 87.25 384 LEU B O 1
ATOM 6736 N N . LEU B 1 385 ? -18.109 -20.859 5.875 1 83.25 385 LEU B N 1
ATOM 6737 C CA . LEU B 1 385 ? -18.984 -21.734 6.637 1 83.25 385 LEU B CA 1
ATOM 6738 C C . LEU B 1 385 ? -18.578 -21.781 8.102 1 83.25 385 LEU B C 1
ATOM 6740 O O . LEU B 1 385 ? -19.375 -22.156 8.969 1 83.25 385 LEU B O 1
ATOM 6744 N N . ASN B 1 386 ? -17.422 -21.344 8.367 1 79.31 386 ASN B N 1
ATOM 6745 C CA . ASN B 1 386 ? -16.906 -21.359 9.734 1 79.31 386 ASN B CA 1
ATOM 6746 C C . ASN B 1 386 ? -17.359 -20.141 10.516 1 79.31 386 ASN B C 1
ATOM 6748 O O . ASN B 1 386 ? -17.094 -20.031 11.719 1 79.31 386 ASN B O 1
ATOM 6752 N N . TYR B 1 387 ? -18.109 -19.219 9.844 1 81.25 387 TYR B N 1
ATOM 6753 C CA . TYR B 1 387 ? -18.469 -17.969 10.484 1 81.25 387 TYR B CA 1
ATOM 6754 C C . TYR B 1 387 ? -19.984 -17.766 10.453 1 81.25 387 TYR B C 1
ATOM 6756 O O . TYR B 1 387 ? -20.656 -18.172 9.508 1 81.25 387 TYR B O 1
ATOM 6764 N N . ASP B 1 388 ? -20.438 -17.047 11.484 1 76.44 388 ASP B N 1
ATOM 6765 C CA . ASP B 1 388 ? -21.859 -16.734 11.539 1 76.44 388 ASP B CA 1
ATOM 6766 C C . ASP B 1 388 ? -22.203 -15.602 10.57 1 76.44 388 ASP B C 1
ATOM 6768 O O . ASP B 1 388 ? -21.328 -14.852 10.133 1 76.44 388 ASP B O 1
ATOM 6772 N N . HIS B 1 389 ? -23.469 -15.445 10.289 1 77.56 389 HIS B N 1
ATOM 6773 C CA . HIS B 1 389 ? -23.938 -14.484 9.297 1 77.56 389 HIS B CA 1
ATOM 6774 C C . HIS B 1 389 ? -23.797 -13.055 9.812 1 77.56 389 HIS B C 1
ATOM 6776 O O . HIS B 1 389 ? -23.875 -12.102 9.039 1 77.56 389 HIS B O 1
ATOM 6782 N N . ASP B 1 390 ? -23.594 -12.914 11.039 1 77.56 390 ASP B N 1
ATOM 6783 C CA . ASP B 1 390 ? -23.453 -11.57 11.594 1 77.56 390 ASP B CA 1
ATOM 6784 C C . ASP B 1 390 ? -22.031 -11.32 12.094 1 77.56 390 ASP B C 1
ATOM 6786 O O . ASP B 1 390 ? -21.797 -10.383 12.859 1 77.56 390 ASP B O 1
ATOM 6790 N N . TYR B 1 391 ? -21.188 -12.18 11.617 1 83.69 391 TYR B N 1
ATOM 6791 C CA . TYR B 1 391 ? -19.797 -12.07 12.055 1 83.69 391 TYR B CA 1
ATOM 6792 C C . TYR B 1 391 ? -19.156 -10.812 11.5 1 83.69 391 TYR B C 1
ATOM 6794 O O . TYR B 1 391 ? -19.375 -10.453 10.344 1 83.69 391 TYR B O 1
ATOM 6802 N N . THR B 1 392 ? -18.359 -10.117 12.352 1 85.31 392 THR B N 1
ATOM 6803 C CA . THR B 1 392 ? -17.578 -8.953 11.914 1 85.31 392 THR B CA 1
ATOM 6804 C C . THR B 1 392 ? -16.094 -9.281 11.875 1 85.31 392 THR B C 1
ATOM 6806 O O . THR B 1 392 ? -15.531 -9.773 12.852 1 85.31 392 THR B O 1
ATOM 6809 N N . PHE B 1 393 ? -15.562 -9.086 10.711 1 88.31 393 PHE B N 1
ATOM 6810 C CA . PHE B 1 393 ? -14.125 -9.273 10.547 1 88.31 393 PHE B CA 1
ATOM 6811 C C . PHE B 1 393 ? -13.359 -8.008 10.914 1 88.31 393 PHE B C 1
ATOM 6813 O O . PHE B 1 393 ? -13.703 -6.914 10.445 1 88.31 393 PHE B O 1
ATOM 6820 N N . TYR B 1 394 ? -12.367 -8.141 11.773 1 82.62 394 TYR B N 1
ATOM 6821 C CA . TYR B 1 394 ? -11.516 -7.023 12.156 1 82.62 394 TYR B CA 1
ATOM 6822 C C . TYR B 1 394 ? -10.078 -7.254 11.703 1 82.62 394 TYR B C 1
ATOM 6824 O O . TYR B 1 394 ? -9.484 -8.2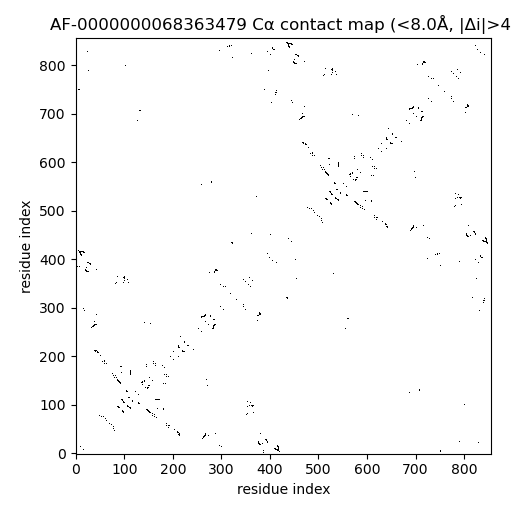89 12 1 82.62 394 TYR B O 1
ATOM 6832 N N . PRO B 1 395 ? -9.562 -6.324 10.961 1 85.56 395 PRO B N 1
ATOM 6833 C CA . PRO B 1 395 ? -8.148 -6.473 10.625 1 85.56 395 PRO B CA 1
ATOM 6834 C C . PRO B 1 395 ? -7.234 -6.324 11.836 1 85.56 395 PRO B C 1
ATOM 6836 O O . PRO B 1 395 ? -7.531 -5.547 12.75 1 85.56 395 PRO B O 1
ATOM 6839 N N . ARG B 1 396 ? -6.184 -7.051 11.789 1 79.06 396 ARG B N 1
ATOM 6840 C CA . ARG B 1 396 ? -5.18 -6.898 12.836 1 79.06 396 ARG B CA 1
ATOM 6841 C C . ARG B 1 396 ? -4.406 -5.598 12.672 1 79.06 396 ARG B C 1
ATOM 6843 O O . ARG B 1 396 ? -4.055 -5.219 11.547 1 79.06 396 ARG B O 1
ATOM 6850 N N . ARG B 1 397 ? -4.227 -4.949 13.773 1 80.56 397 ARG B N 1
ATOM 6851 C CA . ARG B 1 397 ? -3.438 -3.723 13.742 1 80.56 397 ARG B CA 1
ATOM 6852 C C . ARG B 1 397 ? -1.95 -4.031 13.602 1 80.56 397 ARG B C 1
ATOM 6854 O O . ARG B 1 397 ? -1.28 -4.344 14.594 1 80.56 397 ARG B O 1
ATOM 6861 N N . THR B 1 398 ? -1.466 -3.984 12.477 1 80.5 398 THR B N 1
ATOM 6862 C CA . THR B 1 398 ? -0.043 -4.215 12.242 1 80.5 398 THR B CA 1
ATOM 6863 C C . THR B 1 398 ? 0.768 -2.967 12.578 1 80.5 398 THR B C 1
ATOM 6865 O O . THR B 1 398 ? 0.421 -1.862 12.156 1 80.5 398 THR B O 1
ATOM 6868 N N . PRO B 1 399 ? 1.743 -3.154 13.336 1 83.69 399 PRO B N 1
ATOM 6869 C CA . PRO B 1 399 ? 2.547 -1.983 13.695 1 83.69 399 PRO B CA 1
ATOM 6870 C C . PRO B 1 399 ? 3.23 -1.341 12.492 1 83.69 399 PRO B C 1
ATOM 6872 O O . PRO B 1 399 ? 3.697 -2.047 11.594 1 83.69 399 PRO B O 1
ATOM 6875 N N . LEU B 1 400 ? 3.219 -0.073 12.531 1 88.44 400 LEU B N 1
ATOM 6876 C CA . LEU B 1 400 ? 3.996 0.681 11.555 1 88.44 400 LEU B CA 1
ATOM 6877 C C . LEU B 1 400 ? 5.48 0.645 11.898 1 88.44 400 LEU B C 1
ATOM 6879 O O . LEU B 1 400 ? 5.859 0.2 12.984 1 88.44 400 LEU B O 1
ATOM 6883 N N . GLN B 1 401 ? 6.336 1.039 10.984 1 87.31 401 GLN B N 1
ATOM 6884 C CA . GLN B 1 401 ? 7.781 0.97 11.195 1 87.31 401 GLN B CA 1
ATOM 6885 C C . GLN B 1 401 ? 8.195 1.759 12.43 1 87.31 401 GLN B C 1
ATOM 6887 O O . GLN B 1 401 ? 9.156 1.392 13.117 1 87.31 401 GLN B O 1
ATOM 6892 N N . HIS B 1 402 ? 7.414 2.812 12.727 1 89.06 402 HIS B N 1
ATOM 6893 C CA . HIS B 1 402 ? 7.785 3.646 13.867 1 89.06 402 HIS B CA 1
ATOM 6894 C C . HIS B 1 402 ? 6.887 3.373 15.07 1 89.06 402 HIS B C 1
ATOM 6896 O O . HIS B 1 402 ? 6.719 4.234 15.93 1 89.06 402 HIS B O 1
ATOM 6902 N N . GLU B 1 403 ? 6.184 2.271 15.086 1 85.5 403 GLU B N 1
ATOM 6903 C CA . GLU B 1 403 ? 5.363 1.866 16.219 1 85.5 403 GLU B CA 1
ATOM 6904 C C . GLU B 1 403 ? 5.941 0.628 16.906 1 85.5 403 GLU B C 1
ATOM 6906 O O . GLU B 1 403 ? 6.559 -0.214 16.25 1 85.5 403 GLU B O 1
ATOM 6911 N N . LEU B 1 404 ? 5.691 0.56 18.203 1 74.44 404 LEU B N 1
ATOM 6912 C CA . LEU B 1 404 ? 6.129 -0.619 18.953 1 74.44 404 LEU B CA 1
ATOM 6913 C C . LEU B 1 404 ? 5.18 -1.79 18.719 1 74.44 404 LEU B C 1
ATOM 6915 O O . LEU B 1 404 ? 3.963 -1.605 18.641 1 74.44 404 LEU B O 1
ATOM 6919 N N . PRO B 1 405 ? 5.781 -2.912 18.453 1 65.31 405 PRO B N 1
ATOM 6920 C CA . PRO B 1 405 ? 4.91 -4.082 18.328 1 65.31 405 PRO B CA 1
ATOM 6921 C C . PRO B 1 405 ? 4.188 -4.422 19.625 1 65.31 405 PRO B C 1
ATOM 6923 O O . PRO B 1 405 ? 4.781 -4.348 20.703 1 65.31 405 PRO B O 1
ATOM 6926 N N . MET B 1 406 ? 2.9 -4.031 19.859 1 56.12 406 MET B N 1
ATOM 6927 C CA . MET B 1 406 ? 2.16 -4.289 21.094 1 56.12 406 MET B CA 1
ATOM 6928 C C . MET B 1 406 ? 1.695 -5.742 21.156 1 56.12 406 MET B C 1
ATOM 6930 O O . MET B 1 406 ? 0.952 -6.121 22.062 1 56.12 406 MET B O 1
ATOM 6934 N N . TRP B 1 407 ? 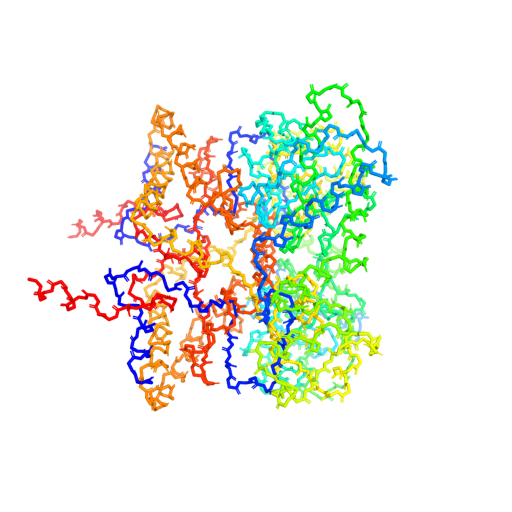1.82 -6.551 20.078 1 48.62 407 TRP B N 1
ATOM 6935 C CA . TRP B 1 407 ? 1.058 -7.793 20.109 1 48.62 407 TRP B CA 1
ATOM 6936 C C . TRP B 1 407 ? 1.517 -8.688 21.266 1 48.62 407 TRP B C 1
ATOM 6938 O O . TRP B 1 407 ? 2.715 -8.922 21.438 1 48.62 407 TRP B O 1
ATOM 6948 N N . SER B 1 408 ? 0.761 -8.445 22.281 1 40.47 408 SER B N 1
ATOM 6949 C CA . SER B 1 408 ? 0.833 -9.578 23.203 1 40.47 408 SER B CA 1
ATOM 6950 C C . SER B 1 408 ? 0.501 -10.883 22.484 1 40.47 408 SER B C 1
ATOM 6952 O O . SER B 1 408 ? -0.313 -10.906 21.562 1 40.47 408 SER B O 1
ATOM 6954 N N . ASP B 1 409 ? 1.3 -11.891 22.359 1 38.91 409 ASP B N 1
ATOM 6955 C CA . ASP B 1 409 ? 1.093 -13.266 21.922 1 38.91 409 ASP B CA 1
ATOM 6956 C C . ASP B 1 409 ? -0.392 -13.625 21.922 1 38.91 409 ASP B C 1
ATOM 6958 O O . ASP B 1 409 ? -0.804 -14.578 21.25 1 38.91 409 ASP B O 1
ATOM 6962 N N . GLN B 1 410 ? -1.214 -13.297 22.766 1 33.97 410 GLN B N 1
ATOM 6963 C CA . GLN B 1 410 ? -2.422 -14.047 23.094 1 33.97 410 GLN B CA 1
ATOM 6964 C C . GLN B 1 410 ? -3.535 -13.766 22.094 1 33.97 410 GLN B C 1
ATOM 6966 O O . GLN B 1 410 ? -4.422 -14.602 21.891 1 33.97 410 GLN B O 1
ATOM 6971 N N . LEU B 1 411 ? -3.939 -12.531 21.609 1 34.19 411 LEU B N 1
ATOM 6972 C CA . LEU B 1 411 ? -5.324 -12.305 21.219 1 34.19 411 LEU B CA 1
ATOM 6973 C C . LEU B 1 411 ? -5.43 -12.156 19.703 1 34.19 411 LEU B C 1
ATOM 6975 O O . LEU B 1 411 ? -6.461 -11.711 19.188 1 34.19 411 LEU B O 1
ATOM 6979 N N . CYS B 1 412 ? -4.57 -12.508 18.875 1 36.28 412 CYS B N 1
ATOM 6980 C CA . CYS B 1 412 ? -4.734 -12.039 17.5 1 36.28 412 CYS B CA 1
ATOM 6981 C C . CYS B 1 412 ? -5.809 -12.836 16.766 1 36.28 412 CYS B C 1
ATOM 6983 O O . CYS B 1 412 ? -6.027 -14.008 17.078 1 36.28 412 CYS B O 1
ATOM 6985 N N . THR B 1 413 ? -6.645 -12.414 15.82 1 36 413 THR B N 1
ATOM 6986 C CA . THR B 1 413 ? -7.84 -12.852 15.117 1 36 413 THR B CA 1
ATOM 6987 C C . THR B 1 413 ? -7.605 -14.203 14.445 1 36 413 THR B C 1
ATOM 6989 O O . THR B 1 413 ? -8.492 -15.062 14.438 1 36 413 THR B O 1
ATOM 6992 N N . GLY B 1 414 ? -6.691 -14.398 13.43 1 34.66 414 GLY B N 1
ATOM 6993 C CA . GLY B 1 414 ? -6.633 -15.594 12.602 1 34.66 414 GLY B CA 1
ATOM 6994 C C . GLY B 1 414 ? -6.23 -16.828 13.383 1 34.66 414 GLY B C 1
ATOM 6995 O O . GLY B 1 414 ? -6.051 -17.906 12.797 1 34.66 414 GLY B O 1
ATOM 6996 N N . THR B 1 415 ? -5.586 -16.766 14.383 1 32.91 415 THR B N 1
ATOM 6997 C CA . THR B 1 415 ? -5.117 -17.938 15.117 1 32.91 415 THR B CA 1
ATOM 6998 C C . THR B 1 415 ? -6.258 -18.562 15.906 1 32.91 415 THR B C 1
ATOM 7000 O O . THR B 1 415 ? -6.758 -17.969 16.859 1 32.91 415 THR B O 1
ATOM 7003 N N . PHE B 1 416 ? -7.035 -19.375 15.203 1 32.19 416 PHE B N 1
ATOM 7004 C CA . PHE B 1 416 ? -7.934 -20.25 15.953 1 32.19 416 PHE B CA 1
ATOM 7005 C C . PHE B 1 416 ? -7.148 -21.188 16.875 1 32.19 416 PHE B C 1
ATOM 7007 O O . PHE B 1 416 ? -6.234 -21.875 16.422 1 32.19 416 PHE B O 1
ATOM 7014 N N . ARG B 1 417 ? -7.203 -21.125 18.156 1 30.38 417 ARG B N 1
ATOM 7015 C CA . ARG B 1 417 ? -6.812 -22.203 19.078 1 30.38 417 ARG B CA 1
ATOM 7016 C C . ARG B 1 417 ? -7.5 -23.516 18.703 1 30.38 417 ARG B C 1
ATOM 7018 O O . ARG B 1 417 ? -8.727 -23.578 18.656 1 30.38 417 ARG B O 1
ATOM 7025 N N . ILE B 1 418 ? -6.883 -24.469 17.875 1 28.53 418 ILE B N 1
ATOM 7026 C CA . ILE B 1 418 ? -7.402 -25.828 17.797 1 28.53 418 ILE B CA 1
ATOM 7027 C C . ILE B 1 418 ? -7.617 -26.375 19.203 1 28.53 418 ILE B C 1
ATOM 7029 O O . ILE B 1 418 ? -6.664 -26.531 19.969 1 28.53 418 ILE B O 1
ATOM 7033 N N . PRO B 1 419 ? -8.68 -26.312 19.812 1 29.03 419 PRO B N 1
ATOM 7034 C CA . PRO B 1 419 ? -8.969 -26.938 21.109 1 29.03 419 PRO B CA 1
ATOM 7035 C C . PRO B 1 419 ? -8.281 -28.297 21.281 1 29.03 419 PRO B C 1
ATOM 7037 O O . PRO B 1 419 ? -7.805 -28.609 22.375 1 29.03 419 PRO B O 1
ATOM 7040 N N . PHE B 1 420 ? -8.438 -29.297 20.438 1 28.42 420 PHE B N 1
ATOM 7041 C CA . PHE B 1 420 ? -8.336 -30.703 20.766 1 28.42 420 PHE B CA 1
ATOM 7042 C C . PHE B 1 420 ? -6.883 -31.125 20.922 1 28.42 420 PHE B C 1
ATOM 7044 O O . PHE B 1 420 ? -6.598 -32.25 21.344 1 28.42 420 PHE B O 1
ATOM 7051 N N . LEU B 1 421 ? -5.961 -30.484 20.516 1 26.78 421 LEU B N 1
ATOM 7052 C CA . LEU B 1 421 ? -4.773 -31.328 20.609 1 26.78 421 LEU B CA 1
ATOM 7053 C C . LEU B 1 421 ? -4.246 -31.375 22.031 1 26.78 421 LEU B C 1
ATOM 7055 O O . LEU B 1 421 ? -3.434 -32.25 22.375 1 26.78 421 LEU B O 1
ATOM 7059 N N . GLN B 1 422 ? -4.586 -30.547 22.938 1 28.81 422 GLN B N 1
ATOM 7060 C CA . GLN B 1 422 ? -4.031 -30.938 24.219 1 28.81 422 GLN B CA 1
ATOM 7061 C C . GLN B 1 422 ? -4.746 -32.156 24.781 1 28.81 422 GLN B C 1
ATOM 7063 O O . GLN B 1 422 ? -4.125 -33 25.438 1 28.81 422 GLN B O 1
ATOM 7068 N N . GLU B 1 423 ? -6.008 -32.312 24.703 1 28.92 423 GLU B N 1
ATOM 7069 C CA . GLU B 1 423 ? -6.484 -33.562 25.297 1 28.92 423 GLU B CA 1
ATOM 7070 C C . GLU B 1 423 ? -5.922 -34.781 24.562 1 28.92 423 GLU B C 1
ATOM 7072 O O . GLU B 1 423 ? -5.758 -35.844 25.156 1 28.92 423 GLU B O 1
ATOM 7077 N N . MET B 1 424 ? -5.574 -34.656 23.375 1 26.48 424 MET B N 1
ATOM 7078 C CA . MET B 1 424 ? -5.02 -35.906 22.844 1 26.48 424 MET B CA 1
ATOM 7079 C C . MET B 1 424 ? -3.623 -36.156 23.406 1 26.48 424 MET B C 1
ATOM 7081 O O . MET B 1 424 ? -3.125 -37.281 23.359 1 26.48 424 MET B O 1
ATOM 7085 N N . ILE B 1 425 ? -2.875 -35.188 23.828 1 28.38 425 ILE B N 1
ATOM 7086 C CA . ILE B 1 425 ? -1.616 -35.719 24.359 1 28.38 425 ILE B CA 1
ATOM 7087 C C . ILE B 1 425 ? -1.849 -36.312 25.75 1 28.38 425 ILE B C 1
ATOM 7089 O O . ILE B 1 425 ? -1.106 -37.188 26.188 1 28.38 425 ILE B O 1
ATOM 7093 N N . GLN B 1 426 ? -2.762 -35.875 26.547 1 25.39 426 GLN B N 1
ATOM 7094 C CA . GLN B 1 426 ? -2.82 -36.594 27.812 1 25.39 426 GLN B CA 1
ATOM 7095 C C . GLN B 1 426 ? -3.383 -38 27.641 1 25.39 426 GLN B C 1
ATOM 7097 O O . GLN B 1 426 ? -3.207 -38.844 28.5 1 25.39 426 GLN B O 1
ATOM 7102 N N . ILE B 1 427 ? -4.293 -38.156 26.766 1 25.23 427 ILE B N 1
ATOM 7103 C CA . ILE B 1 427 ? -4.793 -39.531 26.875 1 25.23 427 ILE B CA 1
ATOM 7104 C C . ILE B 1 427 ? -3.752 -40.5 26.344 1 25.23 427 ILE B C 1
ATOM 7106 O O . ILE B 1 427 ? -3.943 -41.719 26.406 1 25.23 427 ILE B O 1
ATOM 7110 N N . LYS B 1 428 ? -2.514 -40.125 26.031 1 24.58 428 LYS B N 1
ATOM 7111 C CA . LYS B 1 428 ? -1.62 -41.281 26.156 1 24.58 428 LYS B CA 1
ATOM 7112 C C . LYS B 1 428 ? -1.027 -41.375 27.547 1 24.58 428 LYS B C 1
ATOM 7114 O O . LYS B 1 428 ? -0.584 -40.344 28.109 1 24.58 428 LYS B O 1
#